Protein AF-A0A954R554-F1 (afdb_monomer)

Nearest PDB structures (foldseek):
  7uac-assembly1_H  TM=2.781E-01  e=1.476E-01  Homo sapiens
  7uai-assembly1_C  TM=2.205E-01  e=1.117E-01  Homo sapiens
  6h2b-assembly1_C  TM=1.257E-01  e=3.156E+00  Macrobrachium rosenbergii nodavirus

Secondary structure (DSSP, 8-state):
--GGGTT-EEEEE----SS-EEEEETTEEEEE--STT-BHHHHHHHHHH-HHHHTT------TT--TT-B-TTS--TTPSEE---S-SSTTT-EEEEEEEESS--EEEEEEEEEE------PPPS--TTSTT----TTSSTT-S-SSB-TTS-S--SSSPEEEEEE--SEEEE-TT--EEE----HHHHHHHHHHHHHHHTTSSEEEEE-SSSSEEEEEE-TTSSPPPTT-EEEE-SSEEEEE-TTSSS-EEEEETTS----STTSHHHHHHHHHHHHHTTB---TTS-TTSGGGT-HHHHHT-S--B-TTSPBPPTTTTTSPPPSS-HHHHHHHHHHS------EEEEEEEEE-TTS--EEEEEEEEE---STT-----EEEEEEEEEPPEEEE-TT-SSS-EEEEEESS-GGGGTT-EEEEEEE---TTPPPEEEEETTEEEEEEE--TTSPPBHHHHHHHHHT-HHHHTTEEEEEEES-TT-B-TTS--SS-SEE-B--EEEEEEESSSSS--SSEEEEEEESEEEEEEEEETT--S--TTSTT--TT----EEEEEEEEEEEPPPGGGS-BPPPPSSTTPPPPBP-SS-SSSS-S----------SSEEEEE-S---GGGTT-EEEEEETTS-EEEEEEESSS---TT-EEEE--TT--HHHHHHHHHHHHHT-GGG--EEEEETTEEEEESEEEEEE-TT--SEEEE--EEEE-TTS-S---SBTTB-BS-SS-TTS--STTT--TT-EEEE----TTTT-TT-TTTSPPEEEEB-SSTT-B-TT-S-EEPPTT-EEEEETT-EEEEES--EEES-SBTTB--TT-EEEEE-BSS-B-TTSPBPB-TTSPBPPB-EEEEETT-TTSS----SS-----TTSS--EEEE-HHHHHTT---GGGGT----EEESEEEES---EEEETTEEEE--SEEEES---EEES-EEES-SSEEEEE-GGGG-EEETTSTTTGGG-------EEES-EEES-EEESSSEEEEEE--TTSPEE-

Mean predicted aligned error: 16.52 Å

Radius of gyration: 38.62 Å; Cα contacts (8 Å, |Δi|>4): 2589; chains: 1; bounding box: 91×90×109 Å

Structure (mmCIF, N/CA/C/O backbone):
data_AF-A0A954R554-F1
#
_entry.id   AF-A0A954R554-F1
#
loop_
_atom_site.group_PDB
_atom_site.id
_atom_site.type_symbol
_atom_site.label_atom_id
_atom_site.label_alt_id
_atom_site.label_comp_id
_atom_site.label_asym_id
_atom_site.label_entity_id
_atom_site.label_seq_id
_atom_site.pdbx_PDB_ins_code
_atom_site.Cartn_x
_atom_site.Cartn_y
_atom_site.Cartn_z
_atom_site.occupancy
_atom_site.B_iso_or_equiv
_atom_site.auth_seq_id
_atom_site.auth_comp_id
_atom_site.auth_asym_id
_atom_site.auth_atom_id
_atom_site.pdbx_PDB_model_num
ATOM 1 N N . VAL A 1 1 ? 22.628 -18.257 -9.117 1.00 51.31 1 VAL A N 1
ATOM 2 C CA . VAL A 1 1 ? 23.560 -18.996 -10.004 1.00 51.31 1 VAL A CA 1
ATOM 3 C C . VAL A 1 1 ? 23.044 -18.710 -11.403 1.00 51.31 1 VAL A C 1
ATOM 5 O O . VAL A 1 1 ? 21.979 -19.228 -11.699 1.00 51.31 1 VAL A O 1
ATOM 8 N N . GLY A 1 2 ? 23.674 -17.787 -12.141 1.00 54.16 2 GLY A N 1
ATOM 9 C CA . GLY A 1 2 ? 23.176 -17.297 -13.441 1.00 54.16 2 GLY A CA 1
ATOM 10 C C . GLY A 1 2 ? 23.360 -18.302 -14.581 1.00 54.16 2 GLY A C 1
ATOM 11 O O . GLY A 1 2 ? 23.888 -19.402 -14.361 1.00 54.16 2 GLY A O 1
ATOM 12 N N . GLU A 1 3 ? 22.949 -17.935 -15.797 1.00 59.91 3 GLU A N 1
ATOM 13 C CA . GLU A 1 3 ? 23.073 -18.762 -17.010 1.00 59.91 3 GLU A CA 1
ATOM 14 C C . GLU A 1 3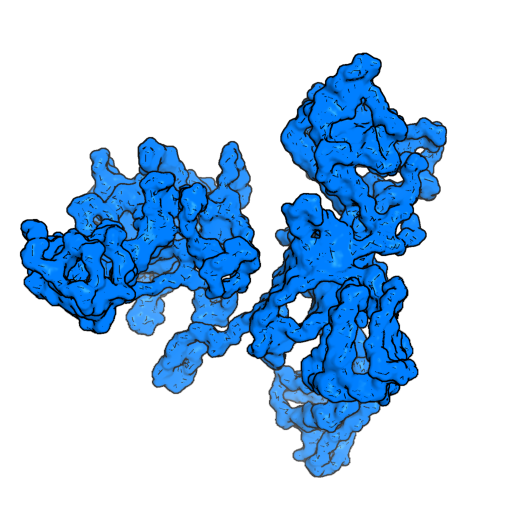 ? 24.510 -19.268 -17.250 1.00 59.91 3 GLU A C 1
ATOM 16 O O . GLU A 1 3 ? 24.715 -20.396 -17.711 1.00 59.91 3 GLU A O 1
ATOM 21 N N . SER A 1 4 ? 25.518 -18.497 -16.826 1.00 50.97 4 SER A N 1
ATOM 22 C CA . SER A 1 4 ? 26.951 -18.815 -16.926 1.00 50.97 4 SER A CA 1
ATOM 23 C C . SER A 1 4 ? 27.419 -20.048 -16.128 1.00 50.97 4 SER A C 1
ATOM 25 O O . SER A 1 4 ? 28.502 -20.585 -16.383 1.00 50.97 4 SER A O 1
ATOM 27 N N . ALA A 1 5 ? 26.614 -20.550 -15.185 1.00 53.22 5 ALA A N 1
ATOM 28 C CA . ALA A 1 5 ? 26.866 -21.815 -14.483 1.00 53.22 5 ALA A CA 1
ATOM 29 C C . ALA A 1 5 ? 26.281 -23.048 -15.199 1.00 53.22 5 ALA A C 1
ATOM 31 O O . ALA A 1 5 ? 26.530 -24.196 -14.789 1.00 53.22 5 ALA A O 1
ATOM 32 N N . GLY A 1 6 ? 25.521 -22.817 -16.274 1.00 58.88 6 GLY A N 1
ATOM 33 C CA . GLY A 1 6 ? 25.130 -23.838 -17.232 1.00 58.88 6 GLY A CA 1
ATOM 34 C C . GLY A 1 6 ? 26.351 -24.550 -17.822 1.00 58.88 6 GLY A C 1
ATOM 35 O O . GLY A 1 6 ? 27.456 -24.019 -17.908 1.00 58.88 6 GLY A O 1
ATOM 36 N N . GLY A 1 7 ? 26.180 -25.818 -18.183 1.00 60.78 7 GLY A N 1
ATOM 37 C CA . GLY A 1 7 ? 27.262 -26.667 -18.679 1.00 60.78 7 GLY A CA 1
ATOM 38 C C . GLY A 1 7 ? 28.066 -27.382 -17.590 1.00 60.78 7 GLY A C 1
ATOM 39 O O . GLY A 1 7 ? 28.973 -28.146 -17.927 1.00 60.78 7 GLY A O 1
ATOM 40 N N . THR A 1 8 ? 27.740 -27.204 -16.302 1.00 77.81 8 THR A N 1
ATOM 41 C CA . THR A 1 8 ? 28.370 -27.982 -15.222 1.00 77.81 8 THR A CA 1
ATOM 42 C C . THR A 1 8 ? 28.043 -29.466 -15.382 1.00 77.81 8 THR A C 1
ATOM 44 O O . THR A 1 8 ? 26.880 -29.863 -15.339 1.00 77.81 8 THR A O 1
ATOM 47 N N . GLN A 1 9 ? 29.063 -30.304 -15.562 1.00 86.00 9 GLN A N 1
ATOM 48 C CA . GLN A 1 9 ? 28.890 -31.741 -15.762 1.00 86.00 9 GLN A CA 1
ATOM 49 C C . GLN A 1 9 ? 29.083 -32.507 -14.458 1.00 86.00 9 GLN A C 1
ATOM 51 O O . GLN A 1 9 ? 30.166 -32.482 -13.881 1.00 86.00 9 GLN A O 1
ATOM 56 N N . VAL A 1 10 ? 28.067 -33.249 -14.022 1.00 88.94 10 VAL A N 1
ATOM 57 C CA . VAL A 1 10 ? 28.167 -34.199 -12.913 1.00 88.94 10 VAL A CA 1
ATOM 58 C C . VAL A 1 10 ? 28.327 -35.605 -13.478 1.00 88.94 10 VAL A C 1
ATOM 60 O O . VAL A 1 10 ? 27.392 -36.208 -14.009 1.00 88.94 10 VAL A O 1
ATOM 63 N N . ILE A 1 11 ? 29.542 -36.129 -13.374 1.00 91.81 11 ILE A N 1
ATOM 64 C CA . ILE A 1 11 ? 29.916 -37.457 -13.845 1.00 91.81 11 ILE A CA 1
ATOM 65 C C . ILE A 1 11 ? 29.847 -38.420 -12.672 1.00 91.81 11 ILE A C 1
ATOM 67 O O . ILE A 1 11 ? 30.638 -38.327 -11.739 1.00 91.81 11 ILE A O 1
ATOM 71 N N . PHE A 1 12 ? 28.945 -39.387 -12.736 1.00 92.06 12 PHE A N 1
ATOM 72 C CA . PHE A 1 12 ? 28.942 -40.512 -11.811 1.00 92.06 12 PHE A CA 1
ATOM 73 C C . PHE A 1 12 ? 29.791 -41.649 -12.362 1.00 92.06 12 PHE A C 1
ATOM 75 O O . PHE A 1 12 ? 29.680 -42.010 -13.538 1.00 92.06 12 PHE A O 1
ATOM 82 N N . GLN A 1 13 ? 30.593 -42.241 -11.486 1.00 91.62 13 GLN A N 1
ATOM 83 C CA . GLN A 1 13 ? 31.321 -43.481 -11.722 1.00 91.62 13 GLN A CA 1
ATOM 84 C C . GLN A 1 13 ? 31.312 -44.345 -10.457 1.00 91.62 13 GLN A C 1
ATOM 86 O O . GLN A 1 13 ? 31.031 -43.865 -9.363 1.00 91.62 13 GLN A O 1
ATOM 91 N N . ASN A 1 14 ? 31.632 -45.629 -10.593 1.00 90.50 14 ASN A N 1
ATOM 92 C CA . ASN A 1 14 ? 31.910 -46.498 -9.452 1.00 90.50 14 ASN A CA 1
ATOM 93 C C . ASN A 1 14 ? 33.194 -47.279 -9.729 1.00 90.50 14 ASN A C 1
ATOM 95 O O . ASN A 1 14 ? 33.199 -48.260 -10.476 1.00 90.50 14 ASN A O 1
ATOM 99 N N . THR A 1 15 ? 34.303 -46.834 -9.143 1.00 90.31 15 THR A N 1
ATOM 100 C CA . THR A 1 15 ? 35.612 -47.478 -9.326 1.00 90.31 15 THR A CA 1
ATOM 101 C C . THR A 1 15 ? 35.815 -48.697 -8.429 1.00 90.31 15 THR A C 1
ATOM 103 O O . THR A 1 15 ? 36.821 -49.389 -8.570 1.00 90.31 15 THR A O 1
ATOM 106 N N . HIS A 1 16 ? 34.867 -48.984 -7.527 1.00 88.81 16 HIS A N 1
ATOM 107 C CA . HIS A 1 16 ? 34.971 -50.028 -6.503 1.00 88.81 16 HIS A CA 1
ATOM 108 C C . HIS A 1 16 ? 36.179 -49.840 -5.561 1.00 88.81 16 HIS A C 1
ATOM 110 O O . HIS A 1 16 ? 36.726 -50.805 -5.025 1.00 88.81 16 HIS A O 1
ATOM 116 N N . SER A 1 17 ? 36.605 -48.593 -5.343 1.00 88.00 17 SER A N 1
ATOM 117 C CA . SER A 1 17 ? 37.720 -48.223 -4.458 1.00 88.00 17 SER A CA 1
ATOM 118 C C . SER A 1 17 ? 37.466 -48.493 -2.966 1.00 88.00 17 SER A C 1
ATOM 120 O O . SER A 1 17 ? 38.395 -48.447 -2.160 1.00 88.00 17 SER A O 1
ATOM 122 N N . GLY A 1 18 ? 36.215 -48.755 -2.581 1.00 86.62 18 GLY A N 1
ATOM 123 C CA . GLY A 1 18 ? 35.746 -48.904 -1.204 1.00 86.62 18 GLY A CA 1
ATOM 124 C C . GLY A 1 18 ? 35.382 -47.582 -0.518 1.00 86.62 18 GLY A C 1
ATOM 125 O O . GLY A 1 18 ? 34.624 -47.604 0.453 1.00 86.62 18 GLY A O 1
ATOM 126 N N . THR A 1 19 ? 35.851 -46.442 -1.039 1.00 91.00 19 THR A N 1
ATOM 127 C CA . THR A 1 19 ? 35.656 -45.113 -0.440 1.00 91.00 19 THR A CA 1
ATOM 128 C C . THR A 1 19 ? 35.037 -44.153 -1.460 1.00 91.00 19 THR A C 1
ATOM 130 O O . THR A 1 19 ? 35.686 -43.855 -2.463 1.00 91.00 19 THR A O 1
ATOM 133 N N . PRO A 1 20 ? 33.818 -43.637 -1.221 1.00 94.12 20 PRO A N 1
ATOM 134 C CA . PRO A 1 20 ? 33.200 -42.650 -2.102 1.00 94.12 20 PRO A CA 1
ATOM 135 C C . PRO A 1 20 ? 33.970 -41.323 -2.089 1.00 94.12 20 PRO A C 1
ATOM 137 O O . PRO A 1 20 ? 34.395 -40.875 -1.022 1.00 94.12 20 PRO A O 1
ATOM 140 N N . THR A 1 21 ? 34.147 -40.680 -3.245 1.00 94.50 21 THR A N 1
ATOM 141 C CA . THR A 1 21 ? 34.844 -39.386 -3.355 1.00 94.50 21 THR A CA 1
ATOM 142 C C . THR A 1 21 ? 34.170 -38.437 -4.347 1.00 94.50 21 THR A C 1
ATOM 144 O O . THR A 1 21 ? 33.462 -38.861 -5.259 1.00 94.50 21 THR A O 1
ATOM 147 N N . VAL A 1 22 ? 34.395 -37.133 -4.161 1.00 95.62 22 VAL A N 1
ATOM 148 C CA . VAL A 1 22 ? 33.983 -36.069 -5.088 1.00 95.62 22 VAL A CA 1
ATOM 149 C C . VAL A 1 22 ? 35.220 -35.267 -5.468 1.00 95.62 22 VAL A C 1
ATOM 151 O O . VAL A 1 22 ? 35.958 -34.811 -4.595 1.00 95.62 22 VAL A O 1
ATOM 154 N N . SER A 1 23 ? 35.440 -35.079 -6.765 1.00 94.06 23 SER A N 1
ATOM 155 C CA . SER A 1 23 ? 36.511 -34.233 -7.297 1.00 94.06 23 SER A CA 1
ATOM 156 C C . SER A 1 23 ? 35.953 -33.220 -8.286 1.00 94.06 23 SER A C 1
ATOM 158 O O . SER A 1 23 ? 35.105 -33.572 -9.104 1.00 94.06 23 SER A O 1
ATOM 160 N N . VAL A 1 24 ? 36.459 -31.990 -8.241 1.00 92.50 24 VAL A N 1
ATOM 161 C CA . VAL A 1 24 ? 36.011 -30.881 -9.093 1.00 92.50 24 VAL A CA 1
ATOM 162 C C . VAL A 1 24 ? 37.183 -30.378 -9.932 1.00 92.50 24 VAL A C 1
ATOM 164 O O . VAL A 1 24 ? 38.249 -30.086 -9.389 1.00 92.50 24 VAL A O 1
ATOM 167 N N . ALA A 1 25 ? 36.992 -30.290 -11.248 1.00 90.75 25 ALA A N 1
ATOM 168 C CA . ALA A 1 25 ? 37.959 -29.752 -12.199 1.00 90.75 25 ALA A CA 1
ATOM 169 C C . ALA A 1 25 ? 37.250 -28.782 -13.157 1.00 90.75 25 ALA A C 1
ATOM 171 O O . ALA A 1 25 ? 36.568 -29.205 -14.091 1.00 90.75 25 ALA A O 1
ATOM 172 N N . GLY A 1 26 ? 37.386 -27.476 -12.906 1.00 83.94 26 GLY A N 1
ATOM 173 C CA . GLY A 1 26 ? 36.570 -26.466 -13.588 1.00 83.94 26 GLY A CA 1
ATOM 174 C C . GLY A 1 26 ? 35.083 -26.714 -13.323 1.00 83.94 26 GLY A C 1
ATOM 175 O O . GLY A 1 26 ? 34.696 -26.906 -12.173 1.00 83.94 26 GLY A O 1
ATOM 176 N N . ASN A 1 27 ? 34.287 -26.805 -14.390 1.00 79.06 27 ASN A N 1
ATOM 177 C CA . ASN A 1 27 ? 32.844 -27.071 -14.326 1.00 79.06 27 ASN A CA 1
ATOM 178 C C . ASN A 1 27 ? 32.504 -28.576 -14.368 1.00 79.06 27 ASN A C 1
ATOM 180 O O . ASN A 1 27 ? 31.361 -28.947 -14.606 1.00 79.06 27 ASN A O 1
ATOM 184 N N . VAL A 1 28 ? 33.475 -29.475 -14.173 1.00 89.25 28 VAL A N 1
ATOM 185 C CA . VAL A 1 28 ? 33.230 -30.926 -14.151 1.00 89.25 28 VAL A CA 1
ATOM 186 C C . VAL A 1 28 ? 33.374 -31.460 -12.730 1.00 89.25 28 VAL A C 1
ATOM 188 O O . VAL A 1 28 ? 34.458 -31.428 -12.143 1.00 89.25 28 VAL A O 1
ATOM 191 N N . VAL A 1 29 ? 32.286 -31.999 -12.186 1.00 91.75 29 VAL A N 1
ATOM 192 C CA . VAL A 1 29 ? 32.228 -32.678 -10.892 1.00 91.75 29 VAL A CA 1
ATOM 193 C C . VAL A 1 29 ? 32.164 -34.177 -11.128 1.00 91.75 29 VAL A C 1
ATOM 195 O O . VAL A 1 29 ? 31.178 -34.702 -11.628 1.00 91.75 29 VAL A O 1
ATOM 198 N N . THR A 1 30 ? 33.219 -34.893 -10.759 1.00 94.56 30 THR A N 1
ATOM 199 C CA . THR A 1 30 ? 33.230 -36.358 -10.803 1.00 94.56 30 THR A CA 1
ATOM 200 C C . THR A 1 30 ? 32.915 -36.908 -9.422 1.00 94.56 30 THR A C 1
ATOM 202 O O . THR A 1 30 ? 33.620 -36.616 -8.456 1.00 94.56 30 THR A O 1
ATOM 205 N N . VAL A 1 31 ? 31.860 -37.711 -9.340 1.00 94.31 31 VAL A N 1
ATOM 206 C CA . VAL A 1 31 ? 31.420 -38.419 -8.143 1.00 94.31 31 VAL A CA 1
ATOM 207 C C . VAL A 1 31 ? 31.732 -39.896 -8.319 1.00 94.31 31 VAL A C 1
ATOM 209 O O . VAL A 1 31 ? 31.106 -40.596 -9.117 1.00 94.31 31 VAL A O 1
ATOM 212 N N . ASP A 1 32 ? 32.713 -40.381 -7.568 1.00 93.44 32 ASP A N 1
ATOM 213 C CA . ASP A 1 32 ? 33.002 -41.803 -7.480 1.00 93.44 32 ASP A CA 1
ATOM 214 C C . ASP A 1 32 ? 32.232 -42.405 -6.310 1.00 93.44 32 ASP A C 1
ATOM 216 O O . ASP A 1 32 ? 32.478 -42.081 -5.149 1.00 93.44 32 ASP A O 1
ATOM 220 N N . MET A 1 33 ? 31.296 -43.300 -6.610 1.00 92.81 33 MET A N 1
ATOM 221 C CA . MET A 1 33 ? 30.468 -43.958 -5.603 1.00 92.81 33 MET A CA 1
ATOM 222 C C . MET A 1 33 ? 31.270 -44.945 -4.746 1.00 92.81 33 MET A C 1
ATOM 224 O O . MET A 1 33 ? 30.841 -45.270 -3.641 1.00 92.81 33 MET A O 1
ATOM 228 N N . GLY A 1 34 ? 32.426 -45.421 -5.226 1.00 92.69 34 GLY A N 1
ATOM 229 C CA . GLY A 1 34 ? 33.392 -46.252 -4.500 1.00 92.69 34 GLY A CA 1
ATOM 230 C C . GLY A 1 34 ? 32.924 -47.653 -4.077 1.00 92.69 34 GLY A C 1
ATOM 231 O O . GLY A 1 34 ? 33.764 -48.532 -3.895 1.00 92.69 34 GLY A O 1
ATOM 232 N N . ARG A 1 35 ? 31.621 -47.896 -3.894 1.00 94.56 35 ARG A N 1
ATOM 233 C CA . ARG A 1 35 ? 31.045 -49.176 -3.459 1.00 94.56 35 ARG A CA 1
ATOM 234 C C . ARG A 1 35 ? 29.584 -49.333 -3.881 1.00 94.56 35 ARG A C 1
ATOM 236 O O . ARG A 1 35 ? 28.798 -48.392 -3.832 1.00 94.56 35 ARG A O 1
ATOM 243 N N . ASP A 1 36 ? 29.201 -50.572 -4.168 1.00 92.44 36 ASP A N 1
ATOM 244 C CA . ASP A 1 36 ? 27.877 -50.936 -4.696 1.00 92.44 36 ASP A CA 1
ATOM 245 C C . ASP A 1 36 ? 26.724 -50.674 -3.726 1.00 92.44 36 ASP A C 1
ATOM 247 O O . ASP A 1 36 ? 25.587 -50.471 -4.142 1.00 92.44 36 ASP A O 1
ATOM 251 N N . ASN A 1 37 ? 27.005 -50.675 -2.423 1.00 93.94 37 ASN A N 1
ATOM 252 C CA . ASN A 1 37 ? 26.006 -50.488 -1.375 1.00 93.94 37 ASN A CA 1
ATOM 253 C C . ASN A 1 37 ? 25.880 -49.033 -0.887 1.00 93.94 37 ASN A C 1
ATOM 255 O O . ASN A 1 37 ? 25.306 -48.820 0.179 1.00 93.94 37 ASN A O 1
ATOM 259 N N . LEU A 1 38 ? 26.422 -48.051 -1.621 1.00 94.75 38 LEU A N 1
ATOM 260 C CA . LEU A 1 38 ? 26.239 -46.631 -1.309 1.00 94.75 38 LEU A CA 1
ATOM 261 C C . LEU A 1 38 ? 24.757 -46.250 -1.418 1.00 94.75 38 LEU A C 1
ATOM 263 O O . LEU A 1 38 ? 24.116 -46.537 -2.431 1.00 94.75 38 LEU A O 1
ATOM 267 N N . THR A 1 39 ? 24.215 -45.604 -0.392 1.00 95.06 39 THR A N 1
ATOM 268 C CA . THR A 1 39 ? 22.821 -45.137 -0.353 1.00 95.06 39 THR A CA 1
ATOM 269 C C . THR A 1 39 ? 22.666 -43.712 -0.886 1.00 95.06 39 THR A C 1
ATOM 271 O O . THR A 1 39 ? 23.620 -42.934 -0.905 1.00 95.06 39 THR A O 1
ATOM 274 N N . ALA A 1 40 ? 21.450 -43.344 -1.295 1.00 91.06 40 ALA A N 1
ATOM 275 C CA . ALA A 1 40 ? 21.121 -41.994 -1.753 1.00 91.06 40 ALA A CA 1
ATOM 276 C C . ALA A 1 40 ? 21.417 -40.925 -0.681 1.00 91.06 40 ALA A C 1
ATOM 278 O O . ALA A 1 40 ? 21.911 -39.847 -1.004 1.00 91.06 40 ALA A O 1
ATOM 279 N N . ALA A 1 41 ? 21.184 -41.240 0.599 1.00 93.81 41 ALA A N 1
ATOM 280 C CA . ALA A 1 41 ? 21.552 -40.374 1.719 1.00 93.81 41 ALA A CA 1
ATOM 281 C C . ALA A 1 41 ? 23.070 -40.144 1.819 1.00 93.81 41 ALA A C 1
ATOM 283 O O . ALA A 1 41 ? 23.507 -39.008 1.977 1.00 93.81 41 ALA A O 1
ATOM 284 N N . GLU A 1 42 ? 23.875 -41.203 1.698 1.00 93.94 42 GLU A N 1
ATOM 285 C CA . GLU A 1 42 ? 25.339 -41.096 1.759 1.00 93.94 42 GLU A CA 1
ATOM 286 C C . GLU A 1 42 ? 25.906 -40.317 0.564 1.00 93.94 42 GLU A C 1
ATOM 288 O O . GLU A 1 42 ? 26.818 -39.513 0.738 1.00 93.94 42 GLU A O 1
ATOM 293 N N . LEU A 1 43 ? 25.339 -40.504 -0.633 1.00 92.25 43 LEU A N 1
ATOM 294 C CA . LEU A 1 43 ? 25.689 -39.728 -1.825 1.00 92.25 43 LEU A CA 1
ATOM 295 C C . LEU A 1 43 ? 25.384 -38.232 -1.644 1.00 92.25 43 LEU A C 1
ATOM 297 O O . LEU A 1 43 ? 26.205 -37.381 -1.982 1.00 92.25 43 LEU A O 1
ATOM 301 N N . LEU A 1 44 ? 24.218 -37.910 -1.078 1.00 93.38 44 LEU A N 1
ATOM 302 C CA . LEU A 1 44 ? 23.816 -36.533 -0.804 1.00 93.38 44 LEU A CA 1
ATOM 303 C C . LEU A 1 44 ? 24.752 -35.852 0.204 1.00 93.38 44 LEU A C 1
ATOM 305 O O . LEU A 1 44 ? 25.156 -34.709 -0.006 1.00 93.38 44 LEU A O 1
ATOM 309 N N . THR A 1 45 ? 25.114 -36.549 1.285 1.00 93.44 45 THR A N 1
ATOM 310 C CA . THR A 1 45 ? 26.097 -36.057 2.260 1.00 93.44 45 THR A CA 1
ATOM 311 C C . THR A 1 45 ? 27.448 -35.805 1.597 1.00 93.44 45 THR A C 1
ATOM 313 O O . THR A 1 45 ? 28.013 -34.732 1.770 1.00 93.44 45 THR A O 1
ATOM 316 N N . LEU A 1 46 ? 27.920 -36.733 0.761 1.00 93.00 46 LEU A N 1
ATOM 317 C CA . LEU A 1 46 ? 29.198 -36.610 0.058 1.00 93.00 46 LEU A CA 1
ATOM 318 C C . LEU A 1 46 ? 29.273 -35.356 -0.834 1.00 93.00 46 LEU A C 1
ATOM 320 O O . LEU A 1 46 ? 30.300 -34.681 -0.875 1.00 93.00 46 LEU A O 1
ATOM 324 N N . LEU A 1 47 ? 28.183 -35.031 -1.535 1.00 90.75 47 LEU A N 1
ATOM 325 C CA . LEU A 1 47 ? 28.087 -33.835 -2.377 1.00 90.75 47 LEU A CA 1
ATOM 326 C C . LEU A 1 47 ? 28.059 -32.540 -1.558 1.00 90.75 47 LEU A C 1
ATOM 328 O O . LEU A 1 47 ? 28.689 -31.560 -1.947 1.00 90.75 47 LEU A O 1
ATOM 332 N N . ARG A 1 48 ? 27.366 -32.541 -0.414 1.00 89.00 48 ARG A N 1
ATOM 333 C CA . ARG A 1 48 ? 27.259 -31.375 0.478 1.00 89.00 48 ARG A CA 1
ATOM 334 C C . ARG A 1 48 ? 28.546 -31.090 1.247 1.00 89.00 48 ARG A C 1
ATOM 336 O O . ARG A 1 48 ? 28.883 -29.928 1.440 1.00 89.00 48 ARG A O 1
ATOM 343 N N . ASP A 1 49 ? 29.268 -32.133 1.647 1.00 92.31 49 ASP A N 1
ATOM 344 C CA . ASP A 1 49 ? 30.530 -32.003 2.384 1.00 92.31 49 ASP A CA 1
ATOM 345 C C . ASP A 1 49 ? 31.681 -31.508 1.486 1.00 92.31 49 ASP A C 1
ATOM 347 O O . ASP A 1 49 ? 32.689 -30.994 1.975 1.00 92.31 49 ASP A O 1
ATOM 351 N N . SER A 1 50 ? 31.537 -31.625 0.162 1.00 91.19 50 SER A N 1
ATOM 352 C CA . SER A 1 50 ? 32.470 -31.048 -0.804 1.00 91.19 50 SER A CA 1
ATOM 353 C C . SER A 1 50 ? 32.176 -29.562 -1.012 1.00 91.19 50 SER A C 1
ATOM 355 O O . SER A 1 50 ? 31.268 -29.188 -1.756 1.00 91.19 50 SER A O 1
ATOM 357 N N . THR A 1 51 ? 32.982 -28.688 -0.407 1.00 86.19 51 THR A N 1
ATOM 358 C CA . THR A 1 51 ? 32.894 -27.228 -0.616 1.00 86.19 51 THR A CA 1
ATOM 359 C C . THR A 1 51 ? 33.084 -26.841 -2.083 1.00 86.19 51 THR A C 1
ATOM 361 O O . THR A 1 51 ? 32.422 -25.941 -2.581 1.00 86.19 51 THR A O 1
ATOM 364 N N . ALA A 1 52 ? 33.938 -27.562 -2.814 1.00 85.94 52 ALA A N 1
ATOM 365 C CA . ALA A 1 52 ? 34.154 -27.317 -4.236 1.00 85.94 52 ALA A CA 1
ATOM 366 C C . ALA A 1 52 ? 32.921 -27.657 -5.093 1.00 85.94 52 ALA A C 1
ATOM 368 O O . ALA A 1 52 ? 32.649 -26.948 -6.054 1.00 85.94 52 ALA A O 1
ATOM 369 N N . ALA A 1 53 ? 32.176 -28.718 -4.759 1.00 83.12 53 ALA A N 1
ATOM 370 C CA . ALA A 1 53 ? 30.964 -29.088 -5.496 1.00 83.12 53 ALA A CA 1
ATOM 371 C C . ALA A 1 53 ? 29.758 -28.235 -5.079 1.00 83.12 53 ALA A C 1
ATOM 373 O O . ALA A 1 53 ? 29.007 -27.784 -5.937 1.00 83.12 53 ALA A O 1
ATOM 374 N N . SER A 1 54 ? 29.614 -27.951 -3.781 1.00 82.38 54 SER A N 1
ATOM 375 C CA . SER A 1 54 ? 28.540 -27.094 -3.255 1.00 82.38 54 SER A CA 1
ATOM 376 C C . SER A 1 54 ? 28.655 -25.625 -3.676 1.00 82.38 54 SER A C 1
ATOM 378 O O . SER A 1 54 ? 27.646 -24.926 -3.692 1.00 82.38 54 SER A O 1
ATOM 380 N N . ASN A 1 55 ? 29.843 -25.171 -4.090 1.00 78.00 55 ASN A N 1
ATOM 381 C CA . ASN A 1 55 ? 30.024 -23.877 -4.757 1.00 78.00 55 ASN A CA 1
ATOM 382 C C . ASN A 1 55 ? 29.490 -23.852 -6.203 1.00 78.00 55 ASN A C 1
ATOM 384 O O . ASN A 1 55 ? 29.292 -22.767 -6.740 1.00 78.00 55 ASN A O 1
ATOM 388 N N . LEU A 1 56 ? 29.296 -25.015 -6.839 1.00 72.88 56 LEU A N 1
ATOM 389 C CA . LEU A 1 56 ? 28.818 -25.125 -8.222 1.00 72.88 56 LEU A CA 1
ATOM 390 C C . LEU A 1 56 ? 27.327 -25.470 -8.300 1.00 72.88 56 LEU A C 1
ATOM 392 O O . LEU A 1 56 ? 26.629 -24.957 -9.167 1.00 72.88 56 LEU A O 1
ATOM 396 N N . PHE A 1 57 ? 26.824 -26.337 -7.415 1.00 75.00 57 PHE A N 1
ATOM 397 C CA . PHE A 1 57 ? 25.413 -26.728 -7.394 1.00 75.00 57 PHE A CA 1
ATOM 398 C C . PHE A 1 57 ? 24.949 -27.206 -6.016 1.00 75.00 57 PHE A C 1
ATOM 400 O O . PHE A 1 57 ? 25.746 -27.591 -5.161 1.00 75.00 57 PHE A O 1
ATOM 407 N N . SER A 1 58 ? 23.630 -27.246 -5.817 1.00 78.19 58 SER A N 1
ATOM 408 C CA . SER A 1 58 ? 23.015 -27.868 -4.642 1.00 78.19 58 SER A CA 1
ATOM 409 C C . SER A 1 58 ? 22.384 -29.217 -4.997 1.00 78.19 58 SER A C 1
ATOM 411 O O . SER A 1 58 ? 21.971 -29.446 -6.131 1.00 78.19 58 SER A O 1
ATOM 413 N N . ALA A 1 59 ? 22.326 -30.127 -4.025 1.00 81.62 59 ALA A N 1
ATOM 414 C CA . ALA A 1 59 ? 21.690 -31.432 -4.177 1.00 81.62 59 ALA A CA 1
ATOM 415 C C . ALA A 1 59 ? 20.665 -31.666 -3.056 1.00 81.62 59 ALA A C 1
ATOM 417 O O . ALA A 1 59 ? 20.870 -31.262 -1.898 1.00 81.62 59 ALA A O 1
ATOM 418 N N . SER A 1 60 ? 19.571 -32.346 -3.391 1.00 85.12 60 SER A N 1
ATOM 419 C CA . SER A 1 60 ? 18.475 -32.728 -2.493 1.00 85.12 60 SER A CA 1
ATOM 420 C C . SER A 1 60 ? 17.838 -34.054 -2.944 1.00 85.12 60 SER A C 1
ATOM 422 O O . SER A 1 60 ? 18.200 -34.614 -3.977 1.00 85.12 60 SER A O 1
ATOM 424 N N . LEU A 1 61 ? 16.926 -34.591 -2.126 1.00 79.81 61 LEU A N 1
ATOM 425 C CA . LEU A 1 61 ? 16.057 -35.712 -2.495 1.00 79.81 61 LEU A CA 1
ATOM 426 C C . LEU A 1 61 ? 14.633 -35.181 -2.680 1.00 79.81 61 LEU A C 1
ATOM 428 O O . LEU A 1 61 ? 14.138 -34.486 -1.793 1.00 79.81 61 LEU A O 1
ATOM 432 N N . GLU A 1 62 ? 13.978 -35.552 -3.780 1.00 69.44 62 GLU A N 1
ATOM 433 C CA . GLU A 1 62 ? 12.595 -35.157 -4.075 1.00 69.44 62 GLU A CA 1
ATOM 434 C C . GLU A 1 62 ? 11.600 -35.660 -3.011 1.00 69.44 62 GLU A C 1
ATOM 436 O O . GLU A 1 62 ? 11.787 -36.768 -2.478 1.00 69.44 62 GLU A O 1
ATOM 441 N N . PRO A 1 63 ? 10.513 -34.916 -2.717 1.00 63.22 63 PRO A N 1
ATOM 442 C CA . PRO A 1 63 ? 9.456 -35.371 -1.819 1.00 63.22 63 PRO A CA 1
ATOM 443 C C . PRO A 1 63 ? 8.918 -36.757 -2.212 1.00 63.22 63 PRO A C 1
ATOM 445 O O . PRO A 1 63 ? 8.547 -37.005 -3.354 1.00 63.22 63 PRO A O 1
ATOM 448 N N . GLY A 1 64 ? 8.880 -37.686 -1.251 1.00 64.94 64 GLY A N 1
ATOM 449 C CA . GLY A 1 64 ? 8.486 -39.085 -1.485 1.00 64.94 64 GLY A CA 1
ATOM 450 C C . GLY A 1 64 ? 9.642 -40.043 -1.810 1.00 64.94 64 GLY A C 1
ATOM 451 O O . GLY A 1 64 ? 9.425 -41.254 -1.872 1.00 64.94 64 GLY A O 1
ATOM 452 N N . SER A 1 65 ? 10.875 -39.544 -1.949 1.00 71.44 65 SER A N 1
ATOM 453 C CA . SER A 1 65 ? 12.068 -40.377 -2.144 1.00 71.44 65 SER A CA 1
ATOM 454 C C . SER A 1 65 ? 12.447 -41.173 -0.889 1.00 71.44 65 SER A C 1
ATOM 456 O O . SER A 1 65 ? 12.411 -4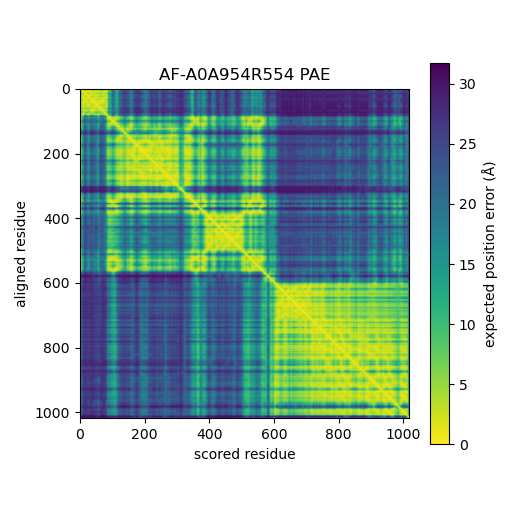0.668 0.234 1.00 71.44 65 SER A O 1
ATOM 458 N N . ILE A 1 66 ? 12.888 -42.421 -1.072 1.00 89.12 66 ILE A N 1
ATOM 459 C CA . ILE A 1 66 ? 13.352 -43.291 0.019 1.00 89.12 66 ILE A CA 1
ATOM 460 C C . ILE A 1 66 ? 14.866 -43.109 0.193 1.00 89.12 66 ILE A C 1
ATOM 462 O O . ILE A 1 66 ? 15.655 -43.593 -0.619 1.00 89.12 66 ILE A O 1
ATOM 466 N N . SER A 1 67 ? 15.289 -42.440 1.267 1.00 87.19 67 SER A N 1
ATOM 467 C CA . SER A 1 67 ? 16.696 -42.068 1.515 1.00 87.19 67 SER A CA 1
ATOM 468 C C . SER A 1 67 ? 17.665 -43.253 1.650 1.00 87.19 67 SER A C 1
ATOM 470 O O . SER A 1 67 ? 18.854 -43.117 1.362 1.00 87.19 67 SER A O 1
ATOM 472 N N . SER A 1 68 ? 17.165 -44.428 2.036 1.00 92.62 68 SER A N 1
ATOM 473 C CA . SER A 1 68 ? 17.936 -45.673 2.153 1.00 92.62 68 SER A CA 1
ATOM 474 C C . SER A 1 68 ? 18.105 -46.439 0.835 1.00 92.62 68 SER A C 1
ATOM 476 O O . SER A 1 68 ? 18.703 -47.516 0.832 1.00 92.62 68 SER A O 1
ATOM 478 N N . THR A 1 69 ? 17.593 -45.915 -0.283 1.00 91.75 69 THR A N 1
ATOM 479 C CA . THR A 1 69 ? 17.753 -46.537 -1.605 1.00 91.75 69 THR A CA 1
ATOM 480 C C . THR A 1 69 ? 19.232 -46.668 -1.951 1.00 91.75 69 THR A C 1
ATOM 482 O O . THR A 1 69 ? 19.975 -45.690 -1.889 1.00 91.75 69 THR A O 1
ATOM 485 N N . VAL A 1 70 ? 19.664 -47.875 -2.319 1.00 91.44 70 VAL A N 1
ATOM 486 C CA . VAL A 1 70 ? 21.038 -48.147 -2.758 1.00 91.44 70 VAL A CA 1
ATOM 487 C C . VAL A 1 70 ? 21.218 -47.648 -4.192 1.00 91.44 70 VAL A C 1
ATOM 489 O O . VAL A 1 70 ? 20.542 -48.125 -5.100 1.00 91.44 70 VAL A O 1
ATOM 492 N N . VAL A 1 71 ? 22.139 -46.704 -4.385 1.00 89.69 71 VAL A N 1
ATOM 493 C CA . VAL A 1 71 ? 22.456 -46.072 -5.677 1.00 89.69 71 VAL A CA 1
ATOM 494 C C . VAL A 1 71 ? 23.809 -46.516 -6.240 1.00 89.69 71 VAL A C 1
ATOM 496 O O . VAL A 1 71 ? 24.004 -46.469 -7.451 1.00 89.69 71 VAL A O 1
ATOM 499 N N . GLY A 1 72 ? 24.711 -47.038 -5.399 1.00 86.81 72 GLY A N 1
ATOM 500 C CA . GLY A 1 72 ? 26.053 -47.478 -5.805 1.00 86.81 72 GLY A CA 1
ATOM 501 C C . GLY A 1 72 ? 26.086 -48.563 -6.893 1.00 86.81 72 GLY A C 1
ATOM 502 O O . GLY A 1 72 ? 27.039 -48.625 -7.665 1.00 86.81 72 GLY A O 1
ATOM 503 N N . ASN A 1 73 ? 25.037 -49.388 -6.991 1.00 84.50 73 ASN A N 1
ATOM 504 C CA . ASN A 1 73 ? 24.902 -50.484 -7.963 1.00 84.50 73 ASN A CA 1
ATOM 505 C C . ASN A 1 73 ? 23.882 -50.188 -9.084 1.00 84.50 73 ASN A C 1
ATOM 507 O O . ASN A 1 73 ? 23.266 -51.099 -9.641 1.00 84.50 73 ASN A O 1
ATOM 511 N N . THR A 1 74 ? 23.603 -48.913 -9.356 1.00 78.81 74 THR A N 1
ATOM 512 C CA . THR A 1 74 ? 22.603 -48.520 -10.361 1.00 78.81 74 THR A CA 1
ATOM 513 C C . THR A 1 74 ? 23.218 -48.306 -11.741 1.00 78.81 74 THR A C 1
ATOM 515 O O . THR A 1 74 ? 24.425 -48.125 -11.897 1.00 78.81 74 THR A O 1
ATOM 518 N N . ASN A 1 75 ? 22.375 -48.358 -12.775 1.00 73.88 75 ASN A N 1
ATOM 519 C CA . ASN A 1 75 ? 22.794 -48.082 -14.143 1.00 73.88 75 ASN A CA 1
ATOM 520 C C . ASN A 1 75 ? 23.067 -46.578 -14.318 1.00 73.88 75 ASN A C 1
ATOM 522 O O . ASN A 1 75 ? 22.146 -45.769 -14.238 1.00 73.88 75 ASN A O 1
ATOM 526 N N . LEU A 1 76 ? 24.316 -46.220 -14.617 1.00 79.31 76 LEU A N 1
ATOM 527 C CA . LEU A 1 76 ? 24.781 -44.840 -14.792 1.00 79.31 76 LEU A CA 1
ATOM 528 C C . LEU A 1 76 ? 24.507 -44.274 -16.197 1.00 79.31 76 LEU A C 1
ATOM 530 O O . LEU A 1 76 ? 25.228 -43.399 -16.664 1.00 79.31 76 LEU A O 1
ATOM 534 N N . ALA A 1 77 ? 23.471 -44.761 -16.883 1.00 71.38 77 ALA A N 1
ATOM 535 C CA . ALA A 1 77 ? 23.143 -44.377 -18.260 1.00 71.38 77 ALA A CA 1
ATOM 536 C C . ALA A 1 77 ? 22.855 -42.874 -18.454 1.00 71.38 77 ALA A C 1
ATOM 538 O O . ALA A 1 77 ? 22.893 -42.396 -19.583 1.00 71.38 77 ALA A O 1
ATOM 539 N N . PHE A 1 78 ? 22.582 -42.145 -17.370 1.00 63.06 78 PHE A N 1
ATOM 540 C CA . PHE A 1 78 ? 22.339 -40.699 -17.366 1.00 63.06 78 PHE A CA 1
ATOM 541 C C . PHE A 1 78 ? 23.579 -39.876 -16.955 1.00 63.06 78 PHE A C 1
ATOM 543 O O . PHE A 1 78 ? 23.469 -38.681 -16.722 1.00 63.06 78 PHE A O 1
ATOM 550 N N . SER A 1 79 ? 24.757 -40.502 -16.851 1.00 79.69 79 SER A N 1
ATOM 551 C CA . SER A 1 79 ? 26.045 -39.836 -16.622 1.00 79.69 79 SER A CA 1
ATOM 552 C C . SER A 1 79 ? 26.765 -39.591 -17.963 1.00 79.69 79 SER A C 1
ATOM 554 O O . SER A 1 79 ? 26.880 -40.536 -18.749 1.00 79.69 79 SER A O 1
ATOM 556 N N . PRO A 1 80 ? 27.293 -38.382 -18.242 1.00 84.75 80 PRO A N 1
ATOM 557 C CA . PRO A 1 80 ? 27.282 -37.201 -17.378 1.00 84.75 80 PRO A CA 1
ATOM 558 C C . PRO A 1 80 ? 25.911 -36.504 -17.349 1.00 84.75 80 PRO A C 1
ATOM 560 O O . PRO A 1 80 ? 25.279 -36.328 -18.390 1.00 84.75 80 PRO A O 1
ATOM 563 N N . LEU A 1 81 ? 25.488 -36.038 -16.169 1.00 80.62 81 LEU A N 1
ATOM 564 C CA . LEU A 1 81 ? 24.426 -35.033 -16.068 1.00 80.62 81 LEU A CA 1
ATOM 565 C C . LEU A 1 81 ? 25.025 -33.682 -16.443 1.00 80.62 81 LEU A C 1
ATOM 567 O O . LEU A 1 81 ? 26.088 -33.343 -15.938 1.00 80.62 81 LEU A O 1
ATOM 571 N N . THR A 1 82 ? 24.362 -32.905 -17.291 1.00 78.38 82 THR A N 1
ATOM 572 C CA . THR A 1 82 ? 24.764 -31.519 -17.567 1.00 78.38 82 THR A CA 1
ATOM 573 C C . THR A 1 82 ? 23.728 -30.604 -16.938 1.00 78.38 82 THR A C 1
ATOM 575 O O . THR A 1 82 ? 22.554 -30.687 -17.289 1.00 78.38 82 THR A O 1
ATOM 578 N N . LEU A 1 83 ? 24.148 -29.779 -15.983 1.00 69.00 83 LEU A N 1
ATOM 579 C CA . LEU A 1 83 ? 23.302 -28.740 -15.413 1.00 69.00 83 LEU A CA 1
ATOM 580 C C . LEU A 1 83 ? 23.088 -27.669 -16.478 1.00 69.00 83 LEU A C 1
ATOM 582 O O . LEU A 1 83 ? 24.045 -27.200 -17.093 1.00 69.00 83 LEU A O 1
ATOM 586 N N . VAL A 1 84 ? 21.834 -27.316 -16.712 1.00 57.91 84 VAL A N 1
ATOM 587 C CA . VAL A 1 84 ? 21.456 -26.172 -17.542 1.00 57.91 84 VAL A CA 1
ATOM 588 C C . VAL A 1 84 ? 21.333 -24.972 -16.598 1.00 57.91 84 VAL A C 1
ATOM 590 O O . VAL A 1 84 ? 20.988 -25.164 -15.429 1.00 57.91 84 VAL A O 1
ATOM 593 N N . GLY A 1 85 ? 21.701 -23.774 -17.061 1.00 63.53 85 GLY A N 1
ATOM 594 C CA . GLY A 1 85 ? 21.500 -22.537 -16.302 1.00 63.53 85 GLY A CA 1
ATOM 595 C C . GLY A 1 85 ? 20.016 -22.282 -16.019 1.00 63.53 85 GLY A C 1
ATOM 596 O O . GLY A 1 85 ? 19.161 -23.103 -16.360 1.00 63.53 85 GLY A O 1
ATOM 597 N N . LEU A 1 86 ? 19.695 -21.150 -15.395 1.00 69.25 86 LEU A N 1
ATOM 598 C CA . LEU A 1 86 ? 18.308 -20.683 -15.371 1.00 69.25 86 LEU A CA 1
ATOM 599 C C . LEU A 1 86 ? 17.862 -20.520 -16.828 1.00 69.25 86 LEU A C 1
ATOM 601 O O . LEU A 1 86 ? 18.577 -19.935 -17.622 1.00 69.25 86 LEU A O 1
ATOM 605 N N . GLY A 1 87 ? 16.781 -21.176 -17.235 1.00 71.12 87 GLY A N 1
ATOM 606 C CA . GLY A 1 87 ? 16.419 -21.180 -18.646 1.00 71.12 87 GLY A CA 1
ATOM 607 C C . GLY A 1 87 ? 15.867 -19.843 -19.119 1.00 71.12 87 GLY A C 1
ATOM 608 O O . GLY A 1 87 ? 15.056 -19.246 -18.417 1.00 71.12 87 GLY A O 1
ATOM 609 N N . SER A 1 88 ? 16.209 -19.455 -20.346 1.00 78.00 88 SER A N 1
ATOM 610 C CA . SER A 1 88 ? 15.689 -18.274 -21.052 1.00 78.00 88 SER A CA 1
ATOM 611 C C . SER A 1 88 ? 14.442 -18.546 -21.909 1.00 78.00 88 SER A C 1
ATOM 613 O O . SER A 1 88 ? 13.979 -17.672 -22.647 1.00 78.00 88 SER A O 1
ATOM 615 N N . SER A 1 89 ? 13.838 -19.737 -21.796 1.00 85.44 89 SER A N 1
ATOM 616 C CA . SER A 1 89 ? 12.544 -20.060 -22.411 1.00 85.44 89 SER A CA 1
ATOM 617 C C . SER A 1 89 ? 11.628 -20.895 -21.524 1.00 85.44 89 SER A C 1
ATOM 619 O O . SER A 1 89 ? 12.028 -21.482 -20.519 1.00 85.44 89 SER A O 1
ATOM 621 N N . PHE A 1 90 ? 10.355 -20.990 -21.918 1.00 84.62 90 PHE A N 1
ATOM 622 C CA . PHE A 1 90 ? 9.336 -21.776 -21.214 1.00 84.62 90 PHE A CA 1
ATOM 623 C C . PHE A 1 90 ? 9.683 -23.269 -21.087 1.00 84.62 90 PHE A C 1
ATOM 625 O O . PHE A 1 90 ? 9.184 -23.923 -20.168 1.00 84.62 90 PHE A O 1
ATOM 632 N N . ASP A 1 91 ? 10.519 -23.799 -21.987 1.00 79.50 91 ASP A N 1
ATOM 633 C CA . ASP A 1 91 ? 10.955 -25.200 -21.982 1.00 79.50 91 ASP A CA 1
ATOM 634 C C . ASP A 1 91 ? 12.162 -25.439 -21.057 1.00 79.50 91 ASP A C 1
ATOM 636 O O . ASP A 1 91 ? 12.357 -26.561 -20.583 1.00 79.50 91 ASP A O 1
ATOM 640 N N . THR A 1 92 ? 12.962 -24.404 -20.783 1.00 78.69 92 THR A N 1
ATOM 641 C CA . THR A 1 92 ? 14.183 -24.477 -19.963 1.00 78.69 92 THR A CA 1
ATOM 642 C C . THR A 1 92 ? 14.026 -23.832 -18.581 1.00 78.69 92 THR A C 1
ATOM 644 O O . THR A 1 92 ? 14.931 -23.943 -17.754 1.00 78.69 92 THR A O 1
ATOM 647 N N . ALA A 1 93 ? 12.882 -23.193 -18.313 1.00 84.06 93 ALA A N 1
ATOM 648 C CA . ALA A 1 93 ? 12.586 -22.478 -17.074 1.00 84.06 93 ALA A CA 1
ATOM 649 C C . ALA A 1 93 ? 12.850 -23.301 -15.802 1.00 84.06 93 ALA A C 1
ATOM 651 O O . ALA A 1 93 ? 12.533 -24.491 -15.715 1.00 84.06 93 ALA A O 1
ATOM 652 N N . SER A 1 94 ? 13.347 -22.625 -14.768 1.00 85.19 94 SER A N 1
ATOM 653 C CA . SER A 1 94 ? 13.595 -23.209 -13.451 1.00 85.19 94 SER A CA 1
ATOM 654 C C . SER A 1 94 ? 12.281 -23.472 -12.714 1.00 85.19 94 SER A C 1
ATOM 656 O O . SER A 1 94 ? 11.536 -22.539 -12.418 1.00 85.19 94 SER A O 1
ATOM 658 N N . ASP A 1 95 ? 11.971 -24.736 -12.425 1.00 84.31 95 ASP A N 1
ATOM 659 C CA . ASP A 1 95 ? 10.711 -25.120 -11.780 1.00 84.31 95 ASP A CA 1
ATOM 660 C C . ASP A 1 95 ? 10.771 -24.961 -10.253 1.00 84.31 95 ASP A C 1
ATOM 662 O O . ASP A 1 95 ? 11.486 -25.681 -9.556 1.00 84.31 95 ASP A O 1
ATOM 666 N N . LEU A 1 96 ? 9.981 -24.025 -9.728 1.00 84.38 96 LEU A N 1
ATOM 667 C CA . LEU A 1 96 ? 9.796 -23.771 -8.298 1.00 84.38 96 LEU A CA 1
ATOM 668 C C . LEU A 1 96 ? 8.727 -24.683 -7.670 1.00 84.38 96 LEU A C 1
ATOM 670 O O . LEU A 1 96 ? 8.549 -24.673 -6.450 1.00 84.38 96 LEU A O 1
ATOM 674 N N . GLY A 1 97 ? 8.002 -25.464 -8.478 1.00 84.38 97 GLY A N 1
ATOM 675 C CA . GLY A 1 97 ? 6.924 -26.339 -8.028 1.00 84.38 97 GLY A CA 1
ATOM 676 C C . GLY A 1 97 ? 5.644 -25.585 -7.650 1.00 84.38 97 GLY A C 1
ATOM 677 O O . GLY A 1 97 ? 5.311 -24.545 -8.220 1.00 84.38 97 GLY A O 1
ATOM 678 N N . VAL A 1 98 ? 4.885 -26.134 -6.696 1.00 85.62 98 VAL A N 1
ATOM 679 C CA . VAL A 1 98 ? 3.622 -25.539 -6.229 1.00 85.62 98 VAL A CA 1
ATOM 680 C C . VAL A 1 98 ? 3.912 -24.507 -5.141 1.00 85.62 98 VAL A C 1
ATOM 682 O O . VAL A 1 98 ? 4.381 -24.858 -4.059 1.00 85.62 98 VAL A O 1
ATOM 685 N N . ILE A 1 99 ? 3.588 -23.239 -5.400 1.00 82.12 99 ILE A N 1
ATOM 686 C CA . ILE A 1 99 ? 3.782 -22.146 -4.429 1.00 82.12 99 ILE A CA 1
ATOM 687 C C . ILE A 1 99 ? 2.474 -21.686 -3.778 1.00 82.12 99 ILE A C 1
ATOM 689 O O . ILE A 1 99 ? 2.497 -20.910 -2.825 1.00 82.12 99 ILE A O 1
ATOM 693 N N . GLY A 1 100 ? 1.328 -22.166 -4.255 1.00 83.31 100 GLY A N 1
ATOM 694 C CA . GLY A 1 100 ? 0.022 -21.837 -3.698 1.00 83.31 100 GLY A CA 1
ATOM 695 C C . GLY A 1 100 ? -0.927 -23.015 -3.785 1.00 83.31 100 GLY A C 1
ATOM 696 O O . GLY A 1 100 ? -1.118 -23.564 -4.864 1.00 83.31 100 GLY A O 1
ATOM 697 N N . SER A 1 101 ? -1.538 -23.409 -2.669 1.00 81.19 101 SER A N 1
ATOM 698 C CA . SER A 1 101 ? -2.591 -24.428 -2.667 1.00 81.19 101 SER A CA 1
ATOM 699 C C . SER A 1 101 ? -3.569 -24.262 -1.508 1.00 81.19 101 SER A C 1
ATOM 701 O O . SER A 1 101 ? -3.405 -23.399 -0.644 1.00 81.19 101 SER A O 1
ATOM 703 N N . ALA A 1 102 ? -4.590 -25.120 -1.447 1.00 72.06 102 ALA A N 1
ATOM 704 C CA . ALA A 1 102 ? -5.497 -25.167 -0.300 1.00 72.06 102 ALA A CA 1
ATOM 705 C C . ALA A 1 102 ? -4.777 -25.481 1.030 1.00 72.06 102 ALA A C 1
ATOM 707 O O . ALA A 1 102 ? -5.217 -25.019 2.081 1.00 72.06 102 ALA A O 1
ATOM 708 N N . THR A 1 103 ? -3.679 -26.245 0.992 1.00 73.75 103 THR A N 1
ATOM 709 C CA . THR A 1 103 ? -2.868 -26.606 2.172 1.00 73.75 103 THR A CA 1
ATOM 710 C C . THR A 1 103 ? -1.657 -25.700 2.382 1.00 73.75 103 THR A C 1
ATOM 712 O O . THR A 1 103 ? -1.121 -25.651 3.485 1.00 73.75 103 THR A O 1
ATOM 715 N N . GLN A 1 104 ? -1.228 -24.991 1.339 1.00 70.69 104 GLN A N 1
ATOM 716 C CA . GLN A 1 104 ? -0.114 -24.047 1.354 1.00 70.69 104 GLN A CA 1
ATOM 717 C C . GLN A 1 104 ? -0.651 -22.668 0.978 1.00 70.69 104 GLN A C 1
ATOM 719 O O . GLN A 1 104 ? -0.562 -22.221 -0.164 1.00 70.69 104 GLN A O 1
ATOM 724 N N . THR A 1 105 ? -1.288 -22.025 1.955 1.00 72.31 105 THR A N 1
ATOM 725 C CA . THR A 1 105 ? -1.975 -20.743 1.768 1.00 72.31 105 THR A CA 1
ATOM 726 C C . THR A 1 105 ? -1.021 -19.557 1.701 1.00 72.31 105 THR A C 1
ATOM 728 O O . THR A 1 105 ? -1.436 -18.490 1.265 1.00 72.31 105 THR A O 1
ATOM 731 N N . THR A 1 106 ? 0.229 -19.723 2.132 1.00 75.12 106 THR A N 1
ATOM 732 C CA . THR A 1 106 ? 1.276 -18.702 2.062 1.00 75.12 106 THR A CA 1
ATOM 733 C C . THR A 1 106 ? 2.616 -19.323 1.679 1.00 75.12 106 THR A C 1
ATOM 735 O O . THR A 1 106 ? 2.985 -20.386 2.182 1.00 75.12 106 THR A O 1
ATOM 738 N N . THR A 1 107 ? 3.358 -18.634 0.815 1.00 74.69 107 THR A N 1
ATOM 739 C CA . THR A 1 107 ? 4.728 -18.977 0.414 1.00 74.69 107 THR A CA 1
ATOM 740 C C . THR A 1 107 ? 5.545 -17.700 0.291 1.00 74.69 107 THR A C 1
ATOM 742 O O . THR A 1 107 ? 5.038 -16.695 -0.193 1.00 74.69 107 THR A O 1
ATOM 745 N N . SER A 1 108 ? 6.807 -17.736 0.718 1.00 79.44 108 SER A N 1
ATOM 746 C CA . SER A 1 108 ? 7.777 -16.659 0.505 1.00 79.44 108 SER A CA 1
ATOM 747 C C . SER A 1 108 ? 9.119 -17.285 0.144 1.00 79.44 108 SER A C 1
ATOM 749 O O . SER A 1 108 ? 9.683 -18.035 0.940 1.00 79.44 108 SER A O 1
ATOM 751 N N . LEU A 1 109 ? 9.624 -16.974 -1.043 1.00 75.88 109 LEU A N 1
ATOM 752 C CA . LEU A 1 109 ? 10.908 -17.429 -1.569 1.00 75.88 109 LEU A CA 1
ATOM 753 C C . LEU A 1 109 ? 11.799 -16.215 -1.823 1.00 75.88 109 LEU A C 1
ATOM 755 O O . LEU A 1 109 ? 11.306 -15.152 -2.192 1.00 75.88 109 LEU A O 1
ATOM 759 N N . VAL A 1 110 ? 13.104 -16.384 -1.633 1.00 75.81 110 VAL A N 1
ATOM 760 C CA . VAL A 1 110 ? 14.126 -15.431 -2.078 1.00 75.81 110 VAL A CA 1
ATOM 761 C C . VAL A 1 110 ? 15.106 -16.212 -2.942 1.00 75.81 110 VAL A C 1
ATOM 763 O O . VAL A 1 110 ? 15.639 -17.232 -2.502 1.00 75.81 110 VAL A O 1
ATOM 766 N N . LEU A 1 111 ? 15.283 -15.766 -4.179 1.00 79.50 111 LEU A N 1
ATOM 767 C CA . LEU A 1 111 ? 16.048 -16.411 -5.236 1.00 79.50 111 LEU A CA 1
ATOM 768 C C . LEU A 1 111 ? 17.136 -15.440 -5.689 1.00 79.50 111 LEU A C 1
ATOM 770 O O . LEU A 1 111 ? 16.829 -14.318 -6.069 1.00 79.50 111 LEU A O 1
ATOM 774 N N . SER A 1 112 ? 18.397 -15.859 -5.649 1.00 80.38 112 SER A N 1
ATOM 775 C CA . SER A 1 112 ? 19.524 -15.001 -6.030 1.00 80.38 112 SER A CA 1
ATOM 776 C C . SER A 1 112 ? 20.115 -15.435 -7.370 1.00 80.38 112 SER A C 1
ATOM 778 O O . SER A 1 112 ? 20.525 -16.595 -7.539 1.00 80.38 112 SER A O 1
ATOM 780 N N . SER A 1 113 ? 20.222 -14.495 -8.303 1.00 82.88 113 SER A N 1
ATOM 781 C CA . SER A 1 113 ? 20.826 -14.706 -9.620 1.00 82.88 113 SER A CA 1
ATOM 782 C C . SER A 1 113 ? 21.468 -13.420 -10.158 1.00 82.88 113 SER A C 1
ATOM 784 O O . SER A 1 113 ? 21.704 -12.477 -9.401 1.00 82.88 113 SER A O 1
ATOM 786 N N . ALA A 1 114 ? 21.825 -13.412 -11.437 1.00 84.50 114 ALA A N 1
ATOM 787 C CA . ALA A 1 114 ? 22.350 -12.276 -12.164 1.00 84.50 114 ALA A CA 1
ATOM 788 C C . ALA A 1 114 ? 21.841 -12.308 -13.605 1.00 84.50 114 ALA A C 1
ATOM 790 O O . ALA A 1 114 ? 21.684 -13.388 -14.157 1.00 84.50 114 ALA A O 1
ATOM 791 N N . ILE A 1 115 ? 21.626 -11.121 -14.171 1.00 87.19 115 ILE A N 1
ATOM 792 C CA . ILE A 1 115 ? 21.523 -10.914 -15.615 1.00 87.19 115 ILE A CA 1
ATOM 793 C C . ILE A 1 115 ? 22.955 -10.707 -16.107 1.00 87.19 115 ILE A C 1
ATOM 795 O O . ILE A 1 115 ? 23.573 -9.673 -15.817 1.00 87.19 115 ILE A O 1
ATOM 799 N N . ASP A 1 116 ? 23.494 -11.731 -16.756 1.00 84.44 116 ASP A N 1
ATOM 800 C CA . ASP A 1 116 ? 24.872 -11.843 -17.211 1.00 84.44 116 ASP A CA 1
ATOM 801 C C . ASP A 1 116 ? 25.043 -11.240 -18.625 1.00 84.44 116 ASP A C 1
ATOM 803 O O . ASP A 1 116 ? 24.152 -11.345 -19.472 1.00 84.44 116 ASP A O 1
ATOM 807 N N . PRO A 1 117 ? 26.199 -10.619 -18.928 1.00 85.44 117 PRO A N 1
ATOM 808 C CA . PRO A 1 117 ? 26.515 -10.192 -20.287 1.00 85.44 117 PRO A CA 1
ATOM 809 C C . PRO A 1 117 ? 26.641 -11.406 -21.220 1.00 85.44 117 PRO A C 1
ATOM 811 O O . PRO A 1 117 ? 27.372 -12.355 -20.925 1.00 85.44 117 PRO A O 1
ATOM 814 N N . GLN A 1 118 ? 25.964 -11.349 -22.366 1.00 80.88 118 GLN A N 1
ATOM 815 C CA . GLN A 1 118 ? 25.981 -12.390 -23.396 1.00 80.88 118 GLN A CA 1
ATOM 816 C C . GLN A 1 118 ? 26.684 -11.876 -24.656 1.00 80.88 118 GLN A C 1
ATOM 818 O O . GLN A 1 118 ? 26.635 -10.689 -24.971 1.00 80.88 118 GLN A O 1
ATOM 823 N N . THR A 1 119 ? 27.329 -12.771 -25.406 1.00 82.44 119 THR A N 1
ATOM 824 C CA . THR A 1 119 ? 28.038 -12.380 -26.631 1.00 82.44 119 THR A CA 1
ATOM 825 C C . THR A 1 119 ? 27.064 -12.049 -27.765 1.00 82.44 119 THR A C 1
ATOM 827 O O . THR A 1 119 ? 26.289 -12.906 -28.198 1.00 82.44 119 THR A O 1
ATOM 830 N N . PHE A 1 120 ? 27.176 -10.842 -28.330 1.00 81.12 120 PHE A N 1
ATOM 831 C CA . PHE A 1 120 ? 26.387 -10.390 -29.480 1.00 81.12 120 PHE A CA 1
ATOM 832 C C . PHE A 1 120 ? 27.280 -10.112 -30.702 1.00 81.12 120 PHE A C 1
ATOM 834 O O . PHE A 1 120 ? 28.212 -9.311 -30.658 1.00 81.12 120 PHE A O 1
ATOM 841 N N . VAL A 1 121 ? 27.010 -10.799 -31.819 1.00 79.44 121 VAL A N 1
ATOM 842 C CA . VAL A 1 121 ? 27.927 -10.873 -32.982 1.00 79.44 121 VAL A CA 1
ATOM 843 C C . VAL A 1 121 ? 27.548 -9.907 -34.118 1.00 79.44 121 VAL A C 1
ATOM 845 O O . VAL A 1 121 ? 28.271 -9.807 -35.105 1.00 79.44 121 VAL A O 1
ATOM 848 N N . LEU A 1 122 ? 26.407 -9.220 -34.023 1.00 82.12 122 LEU A N 1
ATOM 849 C CA . LEU A 1 122 ? 25.944 -8.303 -35.067 1.00 82.12 122 LEU A CA 1
ATOM 850 C C . LEU A 1 122 ? 26.288 -6.852 -34.721 1.00 82.12 122 LEU A C 1
ATOM 852 O O . LEU A 1 122 ? 26.045 -6.400 -33.600 1.00 82.12 122 LEU A O 1
ATOM 856 N N . ASP A 1 123 ? 26.776 -6.122 -35.720 1.00 85.94 123 ASP A N 1
ATOM 857 C CA . ASP A 1 123 ? 26.897 -4.667 -35.662 1.00 85.94 123 ASP A CA 1
ATOM 858 C C . ASP A 1 123 ? 25.533 -4.044 -35.989 1.00 85.94 123 ASP A C 1
ATOM 860 O O . ASP A 1 123 ? 24.833 -4.487 -36.908 1.00 85.94 123 ASP A O 1
ATOM 864 N N . LEU A 1 124 ? 25.132 -3.031 -35.220 1.00 88.50 124 LEU A N 1
ATOM 865 C CA . LEU A 1 124 ? 23.904 -2.280 -35.486 1.00 88.50 124 LEU A CA 1
ATOM 866 C C . LEU A 1 124 ? 24.134 -1.236 -36.593 1.00 88.50 124 LEU A C 1
ATOM 868 O O . LEU A 1 124 ? 25.265 -0.814 -36.810 1.00 88.50 124 LEU A O 1
ATOM 872 N N . PRO A 1 125 ? 23.088 -0.800 -37.316 1.00 89.62 125 PRO A N 1
ATOM 873 C CA . PRO A 1 125 ? 23.206 0.349 -38.212 1.00 89.62 125 PRO A CA 1
ATOM 874 C C . PRO A 1 125 ? 23.506 1.631 -37.419 1.00 89.62 125 PRO A C 1
ATOM 876 O O . PRO A 1 125 ? 23.074 1.768 -36.276 1.00 89.62 125 PRO A O 1
ATOM 879 N N . GLY A 1 126 ? 24.190 2.585 -38.046 1.00 88.56 126 GLY A N 1
ATOM 880 C CA . GLY A 1 126 ? 24.619 3.850 -37.446 1.00 88.56 126 GLY A CA 1
ATOM 881 C C . GLY A 1 126 ? 26.097 4.185 -37.675 1.00 88.56 126 GLY A C 1
ATOM 882 O O . GLY A 1 126 ? 26.572 5.179 -37.127 1.00 88.56 126 GLY A O 1
ATOM 883 N N . ALA A 1 127 ? 26.829 3.405 -38.471 1.00 87.88 127 ALA A N 1
ATOM 884 C CA . ALA A 1 127 ? 28.232 3.670 -38.775 1.00 87.88 127 ALA A CA 1
ATOM 885 C C . ALA A 1 127 ? 28.374 4.832 -39.770 1.00 87.88 127 ALA A C 1
ATOM 887 O O . ALA A 1 127 ? 27.552 4.983 -40.671 1.00 87.88 127 ALA A O 1
ATOM 888 N N . SER A 1 128 ? 29.441 5.634 -39.681 1.00 80.06 128 SER A N 1
ATOM 889 C CA . SER A 1 128 ? 29.656 6.760 -40.609 1.00 80.06 128 SER A CA 1
ATOM 890 C C . SER A 1 128 ? 29.760 6.340 -42.086 1.00 80.06 128 SER A C 1
ATOM 892 O O . SER A 1 128 ? 29.510 7.157 -42.973 1.00 80.06 128 SER A O 1
ATOM 894 N N . ASP A 1 129 ? 30.077 5.076 -42.381 1.00 79.62 129 ASP A N 1
ATOM 895 C CA . ASP A 1 129 ? 30.158 4.516 -43.734 1.00 79.62 129 ASP A CA 1
ATOM 896 C C . ASP A 1 129 ? 28.867 3.833 -44.226 1.00 79.62 129 ASP A C 1
ATOM 898 O O . ASP A 1 129 ? 28.855 3.278 -45.333 1.00 79.62 129 ASP A O 1
ATOM 902 N N . ASP A 1 130 ? 27.768 3.932 -43.470 1.00 84.81 130 ASP A N 1
ATOM 903 C CA . ASP A 1 130 ? 26.469 3.428 -43.902 1.00 84.81 130 ASP A CA 1
ATOM 904 C C . ASP A 1 130 ? 25.974 4.112 -45.200 1.00 84.81 130 ASP A C 1
ATOM 906 O O . ASP A 1 130 ? 26.234 5.296 -45.469 1.00 84.81 130 ASP A O 1
ATOM 910 N N . PRO A 1 131 ? 25.236 3.385 -46.067 1.00 76.81 131 PRO A N 1
ATOM 911 C CA . PRO A 1 131 ? 24.720 3.946 -47.309 1.00 76.81 131 PRO A CA 1
ATOM 912 C C . PRO A 1 131 ? 23.805 5.154 -47.062 1.00 76.81 131 PRO A C 1
ATOM 914 O O . PRO A 1 131 ? 22.942 5.117 -46.195 1.00 76.81 131 PRO A O 1
ATOM 917 N N . ALA A 1 132 ? 23.909 6.164 -47.934 1.00 71.94 132 ALA A N 1
ATOM 918 C CA . ALA A 1 132 ? 23.147 7.424 -47.912 1.00 71.94 132 ALA A CA 1
ATOM 919 C C . ALA A 1 132 ? 23.671 8.540 -46.986 1.00 71.94 132 ALA A C 1
ATOM 921 O O . ALA A 1 132 ? 23.075 9.619 -46.973 1.00 71.94 132 ALA A O 1
ATOM 922 N N . HIS A 1 133 ? 24.827 8.364 -46.340 1.00 75.38 133 HIS A N 1
ATOM 923 C CA . HIS A 1 133 ? 25.546 9.473 -45.707 1.00 75.38 133 HIS A CA 1
ATOM 924 C C . HIS A 1 133 ? 26.167 10.435 -46.728 1.00 75.38 133 HIS A C 1
ATOM 926 O O . HIS A 1 133 ? 26.600 10.056 -47.826 1.00 75.38 133 HIS A O 1
ATOM 932 N N . ARG A 1 134 ? 26.195 11.726 -46.381 1.00 69.06 134 ARG A N 1
ATOM 933 C CA . ARG A 1 134 ? 26.752 12.769 -47.242 1.00 69.06 134 ARG A CA 1
ATOM 934 C C . ARG A 1 134 ? 28.276 12.733 -47.178 1.00 69.06 134 ARG A C 1
ATOM 936 O O . ARG A 1 134 ? 28.860 12.950 -46.132 1.00 69.06 134 ARG A O 1
ATOM 943 N N . GLN A 1 135 ? 28.940 12.544 -48.314 1.00 68.00 135 GLN A N 1
ATOM 944 C CA . GLN A 1 135 ? 30.404 12.605 -48.378 1.00 68.00 135 GLN A CA 1
ATOM 945 C C . GLN A 1 135 ? 30.870 14.053 -48.597 1.00 68.00 135 GLN A C 1
ATOM 947 O O . GLN A 1 135 ? 30.976 14.509 -49.740 1.00 68.00 135 GLN A O 1
ATOM 952 N N . LEU A 1 136 ? 31.119 14.803 -47.517 1.00 66.81 136 LEU A N 1
ATOM 953 C CA . LEU A 1 136 ? 31.722 16.142 -47.587 1.00 66.81 136 LEU A CA 1
ATOM 954 C C . LEU A 1 136 ? 33.234 16.085 -47.337 1.00 66.81 136 LEU A C 1
ATOM 956 O O . LEU A 1 136 ? 33.745 15.194 -46.671 1.00 66.81 136 LEU A O 1
ATOM 960 N N . ALA A 1 137 ? 33.969 17.080 -47.844 1.00 59.06 137 ALA A N 1
ATOM 961 C CA . ALA A 1 137 ? 35.409 17.210 -47.587 1.00 59.06 137 ALA A CA 1
ATOM 962 C C . ALA A 1 137 ? 35.741 17.529 -46.112 1.00 59.06 137 ALA A C 1
ATOM 964 O O . ALA A 1 137 ? 36.903 17.457 -45.723 1.00 59.06 137 ALA A O 1
ATOM 965 N N . GLN A 1 138 ? 34.739 17.911 -45.315 1.00 57.19 138 GLN A N 1
ATOM 966 C CA . GLN A 1 138 ? 34.846 18.099 -43.865 1.00 57.19 138 GLN A CA 1
ATOM 967 C C . GLN A 1 138 ? 34.768 16.764 -43.101 1.00 57.19 138 GLN A C 1
ATOM 969 O O . GLN A 1 138 ? 35.390 16.655 -42.051 1.00 57.19 138 GLN A O 1
ATOM 974 N N . ASN A 1 139 ? 34.172 15.730 -43.706 1.00 62.78 139 ASN A N 1
ATOM 975 C CA . ASN A 1 139 ? 34.061 14.361 -43.183 1.00 62.78 139 ASN A CA 1
ATOM 976 C C . ASN A 1 139 ? 35.328 13.527 -43.495 1.00 62.78 139 ASN A C 1
ATOM 978 O O . ASN A 1 139 ? 35.280 12.310 -43.668 1.00 62.78 139 ASN A O 1
ATOM 982 N N . LEU A 1 140 ? 36.478 14.185 -43.692 1.00 61.62 140 LEU A N 1
ATOM 983 C CA . LEU A 1 140 ? 37.762 13.519 -43.924 1.00 61.62 140 LEU A CA 1
ATOM 984 C C . LEU A 1 140 ? 38.422 13.163 -42.587 1.00 61.62 140 LEU A C 1
ATOM 986 O O . LEU A 1 140 ? 38.260 13.872 -41.598 1.00 61.62 140 LEU A O 1
ATOM 990 N N . ILE A 1 141 ? 39.243 12.108 -42.592 1.00 54.59 141 ILE A N 1
ATOM 991 C CA . ILE A 1 141 ? 40.028 11.640 -41.437 1.00 54.59 141 ILE A CA 1
ATOM 992 C C . ILE A 1 141 ? 40.741 12.827 -40.755 1.00 54.59 141 ILE A C 1
ATOM 994 O O . ILE A 1 141 ? 41.639 13.437 -41.343 1.00 54.59 141 ILE A O 1
ATOM 998 N N . GLY A 1 142 ? 40.339 13.138 -39.517 1.00 58.09 142 GLY A N 1
ATOM 999 C CA . GLY A 1 142 ? 40.850 14.256 -38.711 1.00 58.09 142 GLY A CA 1
ATOM 1000 C C . GLY A 1 142 ? 39.915 15.472 -38.577 1.00 58.09 142 GLY A C 1
ATOM 1001 O O . GLY A 1 142 ? 40.273 16.409 -37.860 1.00 58.09 142 GLY A O 1
ATOM 1002 N N . GLY A 1 143 ? 38.750 15.475 -39.237 1.00 69.81 143 GLY A N 1
ATOM 1003 C CA . GLY A 1 143 ? 37.635 16.396 -38.970 1.00 69.81 143 GLY A CA 1
ATOM 1004 C C . GLY A 1 143 ? 36.898 16.078 -37.658 1.00 69.81 143 GLY A C 1
ATOM 1005 O O . GLY A 1 143 ? 37.222 15.101 -36.987 1.00 69.81 143 GLY A O 1
ATOM 1006 N N . PHE A 1 144 ? 35.969 16.947 -37.253 1.00 82.56 144 PHE A N 1
ATOM 1007 C CA . PHE A 1 144 ? 34.987 16.682 -36.184 1.00 82.56 144 PHE A CA 1
ATOM 1008 C C . PHE A 1 144 ? 33.578 16.981 -36.720 1.00 82.56 144 PHE A C 1
ATOM 1010 O O . PHE A 1 144 ? 32.816 17.710 -36.101 1.00 82.56 144 PHE A O 1
ATOM 1017 N N . GLU A 1 145 ? 33.323 16.550 -37.954 1.00 82.75 145 GLU A N 1
ATOM 1018 C CA . GLU A 1 145 ? 32.110 16.838 -38.724 1.00 82.75 145 GLU A CA 1
ATOM 1019 C C . GLU A 1 145 ? 31.700 15.546 -39.438 1.00 82.75 145 GLU A C 1
ATOM 1021 O O . GLU A 1 145 ? 32.014 15.324 -40.610 1.00 82.75 145 GLU A O 1
ATOM 1026 N N . ASP A 1 146 ? 31.093 14.654 -38.667 1.00 83.62 146 ASP A N 1
ATOM 1027 C CA . ASP A 1 146 ? 30.554 13.359 -39.072 1.00 83.62 146 ASP A CA 1
ATOM 1028 C C . ASP A 1 146 ? 29.475 12.955 -38.045 1.00 83.62 146 ASP A C 1
ATOM 1030 O O . ASP A 1 146 ? 29.139 13.733 -37.148 1.00 83.62 146 ASP A O 1
ATOM 1034 N N . HIS A 1 147 ? 28.920 11.750 -38.149 1.00 87.19 147 HIS A N 1
ATOM 1035 C CA . HIS A 1 147 ? 27.955 11.240 -37.165 1.00 87.19 147 HIS A CA 1
ATOM 1036 C C . HIS A 1 147 ? 28.637 10.557 -35.975 1.00 87.19 147 HIS A C 1
ATOM 1038 O O . HIS A 1 147 ? 28.246 10.764 -34.825 1.00 87.19 147 HIS A O 1
ATOM 1044 N N . VAL A 1 148 ? 29.684 9.772 -36.246 1.00 90.06 148 VAL A N 1
ATOM 1045 C CA . VAL A 1 148 ? 30.428 8.982 -35.255 1.00 90.06 148 VAL A CA 1
ATOM 1046 C C . VAL A 1 148 ? 31.921 9.290 -35.336 1.00 90.06 148 VAL A C 1
ATOM 1048 O O . VAL A 1 148 ? 32.502 9.353 -36.419 1.00 90.06 148 VAL A O 1
ATOM 1051 N N . ASN A 1 149 ? 32.553 9.447 -34.175 1.00 89.19 149 ASN A N 1
ATOM 1052 C CA . ASN A 1 149 ? 33.981 9.690 -34.050 1.00 89.19 149 ASN A CA 1
ATOM 1053 C C . ASN A 1 149 ? 34.744 8.394 -34.357 1.00 89.19 149 ASN A C 1
ATOM 1055 O O . ASN A 1 149 ? 34.524 7.404 -33.666 1.00 89.19 149 ASN A O 1
ATOM 1059 N N . PRO A 1 150 ? 35.686 8.380 -35.316 1.00 85.81 150 PRO A N 1
ATOM 1060 C CA . PRO A 1 150 ? 36.425 7.174 -35.698 1.00 85.81 150 PRO A CA 1
ATOM 1061 C C . PRO A 1 150 ? 37.339 6.609 -34.597 1.00 85.81 150 PRO A C 1
ATOM 1063 O O . PRO A 1 150 ? 37.819 5.483 -34.729 1.00 85.81 150 PRO A O 1
ATOM 1066 N N . ASP A 1 151 ? 37.604 7.370 -33.529 1.00 87.00 151 ASP A N 1
ATOM 1067 C CA . ASP A 1 151 ? 38.283 6.867 -32.327 1.00 87.00 151 ASP A CA 1
ATOM 1068 C C . ASP A 1 151 ? 37.386 5.904 -31.516 1.00 87.00 151 ASP A C 1
ATOM 1070 O O . ASP A 1 151 ? 37.888 5.158 -30.672 1.00 87.00 151 ASP A O 1
ATOM 1074 N N . PHE A 1 152 ? 36.075 5.908 -31.783 1.00 88.12 152 PHE A N 1
ATOM 1075 C CA . PHE A 1 152 ? 35.069 4.993 -31.255 1.00 88.12 152 PHE A CA 1
ATOM 1076 C C . PHE A 1 152 ? 34.661 4.033 -32.387 1.00 88.12 152 PHE A C 1
ATOM 1078 O O . PHE A 1 152 ? 34.281 4.448 -33.480 1.00 88.12 152 PHE A O 1
ATOM 1085 N N . GLY A 1 153 ? 34.826 2.730 -32.162 1.00 85.56 153 GLY A N 1
ATOM 1086 C CA . GLY A 1 153 ? 34.434 1.696 -33.125 1.00 85.56 153 GLY A CA 1
ATOM 1087 C C . GLY A 1 153 ? 33.011 1.198 -32.884 1.00 85.56 153 GLY A C 1
ATOM 1088 O O . GLY A 1 153 ? 32.383 1.591 -31.905 1.00 85.56 153 GLY A O 1
ATOM 1089 N N . ALA A 1 154 ? 32.543 0.286 -33.746 1.00 89.75 154 ALA A N 1
ATOM 1090 C CA . ALA A 1 154 ? 31.385 -0.549 -33.431 1.00 89.75 154 ALA A CA 1
ATOM 1091 C C . ALA A 1 154 ? 31.556 -1.168 -32.040 1.00 89.75 154 ALA A C 1
ATOM 1093 O O . ALA A 1 154 ? 32.674 -1.558 -31.670 1.00 89.75 154 ALA A O 1
ATOM 1094 N N . ASP A 1 155 ? 30.464 -1.258 -31.289 1.00 90.69 155 ASP A N 1
ATOM 1095 C CA . ASP A 1 155 ? 30.509 -1.840 -29.957 1.00 90.69 155 ASP A CA 1
ATOM 1096 C C . ASP A 1 155 ? 31.032 -3.284 -29.999 1.00 90.69 155 ASP A C 1
ATOM 1098 O O . ASP A 1 155 ? 30.517 -4.147 -30.711 1.00 90.69 155 ASP A O 1
ATOM 1102 N N . ALA A 1 156 ? 32.075 -3.535 -29.214 1.00 87.31 156 ALA A N 1
ATOM 1103 C CA . ALA A 1 156 ? 32.719 -4.834 -29.068 1.00 87.31 156 ALA A CA 1
ATOM 1104 C C . ALA A 1 156 ? 32.664 -5.346 -27.619 1.00 87.31 156 ALA A C 1
ATOM 1106 O O . ALA A 1 156 ? 33.325 -6.335 -27.291 1.00 87.31 156 ALA A O 1
ATOM 1107 N N . THR A 1 157 ? 31.934 -4.651 -26.746 1.00 87.81 157 THR A N 1
ATOM 1108 C CA . THR A 1 157 ? 31.697 -5.067 -25.365 1.00 87.81 157 THR A CA 1
ATOM 1109 C C . THR A 1 157 ? 30.536 -6.056 -25.353 1.00 87.81 157 THR A C 1
ATOM 1111 O O . THR A 1 157 ? 29.522 -5.834 -26.010 1.00 87.81 157 THR A O 1
ATOM 1114 N N . ASP A 1 158 ? 30.699 -7.170 -24.637 1.00 86.38 158 ASP A N 1
ATOM 1115 C CA . ASP A 1 158 ? 29.587 -8.084 -24.372 1.00 86.38 158 ASP A CA 1
ATOM 1116 C C . ASP A 1 158 ? 28.704 -7.465 -23.276 1.00 86.38 158 ASP A C 1
ATOM 1118 O O . ASP A 1 158 ? 29.183 -7.199 -22.164 1.00 86.38 158 ASP A O 1
ATOM 1122 N N . GLY A 1 159 ? 27.425 -7.244 -23.583 1.00 87.81 159 GLY A N 1
ATOM 1123 C CA . GLY A 1 159 ? 26.462 -6.628 -22.676 1.00 87.81 159 GLY A CA 1
ATOM 1124 C C . GLY A 1 159 ? 26.676 -5.123 -22.469 1.00 87.81 159 GLY A C 1
ATOM 1125 O O . GLY A 1 159 ? 27.267 -4.406 -23.271 1.00 87.81 159 GLY A O 1
ATOM 1126 N N . ILE A 1 160 ? 26.206 -4.626 -21.326 1.00 90.12 160 ILE A N 1
ATOM 1127 C CA . ILE A 1 160 ? 26.085 -3.191 -21.052 1.00 90.12 160 ILE A CA 1
ATOM 1128 C C . ILE A 1 160 ? 27.413 -2.570 -20.611 1.00 90.12 160 ILE A C 1
ATOM 1130 O O . ILE A 1 160 ? 28.021 -2.962 -19.607 1.00 90.12 160 ILE A O 1
ATOM 1134 N N . THR A 1 161 ? 27.822 -1.510 -21.307 1.00 90.94 161 THR A N 1
ATOM 1135 C CA . THR A 1 161 ? 29.028 -0.742 -20.989 1.00 90.94 161 THR A CA 1
ATOM 1136 C C . THR A 1 161 ? 28.826 0.088 -19.722 1.00 90.94 161 THR A C 1
ATOM 1138 O O . THR A 1 161 ? 27.939 0.934 -19.647 1.00 90.94 161 THR A O 1
ATOM 1141 N N . THR A 1 162 ? 29.681 -0.093 -18.713 1.00 89.75 162 THR A N 1
ATOM 1142 C CA . THR A 1 162 ? 29.650 0.732 -17.492 1.00 89.75 162 THR A CA 1
ATOM 1143 C C . THR A 1 162 ? 30.575 1.941 -17.618 1.00 89.75 162 THR A C 1
ATOM 1145 O O . THR A 1 162 ? 31.782 1.787 -17.801 1.00 89.75 162 THR A O 1
ATOM 1148 N N . ILE A 1 163 ? 30.031 3.145 -17.436 1.00 92.88 163 ILE A N 1
ATOM 1149 C CA . ILE A 1 163 ? 30.776 4.408 -17.434 1.00 92.88 163 ILE A CA 1
ATOM 1150 C C . ILE A 1 163 ? 30.671 5.060 -16.055 1.00 92.88 163 ILE A C 1
ATOM 1152 O O . ILE A 1 163 ? 29.598 5.460 -15.600 1.00 92.88 163 ILE A O 1
ATOM 1156 N N . TYR A 1 164 ? 31.808 5.211 -15.380 1.00 94.69 164 TYR A N 1
ATOM 1157 C CA . TYR A 1 164 ? 31.865 5.960 -14.128 1.00 94.69 164 TYR A CA 1
ATOM 1158 C C . TYR A 1 164 ? 31.830 7.468 -14.396 1.00 94.69 164 TYR A C 1
ATOM 1160 O O . TYR A 1 164 ? 32.413 7.943 -15.372 1.00 94.69 164 TYR A O 1
ATOM 1168 N N . TYR A 1 165 ? 31.174 8.233 -13.524 1.00 96.25 165 TYR A N 1
ATOM 1169 C CA . TYR A 1 165 ? 31.190 9.696 -13.572 1.00 96.25 165 TYR A CA 1
ATOM 1170 C C . TYR A 1 165 ? 31.291 10.308 -12.174 1.00 96.25 165 TYR A C 1
ATOM 1172 O O . TYR A 1 165 ? 31.041 9.647 -11.167 1.00 96.25 165 TYR A O 1
ATOM 1180 N N . ASN A 1 166 ? 31.659 11.585 -12.095 1.00 96.56 166 ASN A N 1
ATOM 1181 C CA . ASN A 1 166 ? 31.815 12.300 -10.833 1.00 96.56 166 ASN A CA 1
ATOM 1182 C C . ASN A 1 166 ? 31.614 13.821 -10.979 1.00 96.56 166 ASN A C 1
ATOM 1184 O O . ASN A 1 166 ? 31.609 14.389 -12.074 1.00 96.56 166 ASN A O 1
ATOM 1188 N N . PHE A 1 167 ? 31.496 14.492 -9.829 1.00 97.44 167 PHE A N 1
ATOM 1189 C CA . PHE A 1 167 ? 31.446 15.954 -9.712 1.00 97.44 167 PHE A CA 1
ATOM 1190 C C . PHE A 1 167 ? 32.584 16.466 -8.822 1.00 97.44 167 PHE A C 1
ATOM 1192 O O . PHE A 1 167 ? 32.334 17.113 -7.796 1.00 97.44 167 PHE A O 1
ATOM 1199 N N . GLN A 1 168 ? 33.831 16.140 -9.180 1.00 94.56 168 GLN A N 1
ATOM 1200 C CA . GLN A 1 168 ? 35.015 16.559 -8.426 1.00 94.56 168 GLN A CA 1
ATOM 1201 C C . GLN A 1 168 ? 35.029 18.069 -8.141 1.00 94.56 168 GLN A C 1
ATOM 1203 O O . GLN A 1 168 ? 34.602 18.893 -8.954 1.00 94.56 168 GLN A O 1
ATOM 1208 N N . ALA A 1 169 ? 35.554 18.438 -6.967 1.00 93.94 169 ALA A N 1
ATOM 1209 C CA . ALA A 1 169 ? 35.636 19.831 -6.518 1.00 93.94 169 ALA A CA 1
ATOM 1210 C C . ALA A 1 169 ? 36.556 20.694 -7.402 1.00 93.94 169 ALA A C 1
ATOM 1212 O O . ALA A 1 169 ? 36.400 21.914 -7.464 1.00 93.94 169 ALA A O 1
ATOM 1213 N N . THR A 1 170 ? 37.501 20.064 -8.099 1.00 92.75 170 THR A N 1
ATOM 1214 C CA . THR A 1 170 ? 38.363 20.689 -9.101 1.00 92.75 170 THR A CA 1
ATOM 1215 C C . THR A 1 170 ? 38.329 19.864 -10.375 1.00 92.75 170 THR A C 1
ATOM 1217 O O . THR A 1 170 ? 38.470 18.650 -10.293 1.00 92.75 170 THR A O 1
ATOM 1220 N N . TYR A 1 171 ? 38.185 20.507 -11.532 1.00 91.44 171 TYR A N 1
ATOM 1221 C CA . TYR A 1 171 ? 38.030 19.804 -12.816 1.00 91.44 171 TYR A CA 1
ATOM 1222 C C . TYR A 1 171 ? 39.269 19.868 -13.717 1.00 91.44 171 TYR A C 1
ATOM 1224 O O . TYR A 1 171 ? 39.303 19.262 -14.780 1.00 91.44 171 TYR A O 1
ATOM 1232 N N . GLY A 1 172 ? 40.291 20.626 -13.325 1.00 89.19 172 GLY A N 1
ATOM 1233 C CA . GLY A 1 172 ? 41.508 20.774 -14.112 1.00 89.19 172 GLY A CA 1
ATOM 1234 C C . GLY A 1 172 ? 42.441 21.824 -13.532 1.00 89.19 172 GLY A C 1
ATOM 1235 O O . GLY A 1 172 ? 42.250 22.307 -12.412 1.00 89.19 172 GLY A O 1
ATOM 1236 N N . GLN A 1 173 ? 43.459 22.193 -14.304 1.00 91.31 173 GLN A N 1
ATOM 1237 C CA . GLN A 1 173 ? 44.409 23.245 -13.948 1.00 91.31 173 GLN A CA 1
ATOM 1238 C C . GLN A 1 173 ? 44.685 24.148 -15.148 1.00 91.31 173 GLN A C 1
ATOM 1240 O O . GLN A 1 173 ? 44.562 23.715 -16.290 1.00 91.31 173 GLN A O 1
ATOM 1245 N N . THR A 1 174 ? 45.081 25.395 -14.911 1.00 87.81 174 THR A N 1
ATOM 1246 C CA . THR A 1 174 ? 45.569 26.292 -15.968 1.00 87.81 174 THR A CA 1
ATOM 1247 C C . THR A 1 174 ? 46.973 25.897 -16.429 1.00 87.81 174 THR A C 1
ATOM 1249 O O . THR A 1 174 ? 47.693 25.177 -15.738 1.00 87.81 174 THR A O 1
ATOM 1252 N N . SER A 1 175 ? 47.434 26.447 -17.557 1.00 85.19 175 SER A N 1
ATOM 1253 C CA . SER A 1 175 ? 48.821 26.276 -18.032 1.00 85.19 175 SER A CA 1
ATOM 1254 C C . SER A 1 175 ? 49.887 26.793 -17.053 1.00 85.19 175 SER A C 1
ATOM 1256 O O . SER A 1 175 ? 51.055 26.428 -17.159 1.00 85.19 175 SER A O 1
ATOM 1258 N N . SER A 1 176 ? 49.491 27.622 -16.080 1.00 86.88 176 SER A N 1
ATOM 1259 C CA . SER A 1 176 ? 50.326 28.094 -14.970 1.00 86.88 176 SER A CA 1
ATOM 1260 C C . SER A 1 176 ? 50.258 27.215 -13.709 1.00 86.88 176 SER A C 1
ATOM 1262 O O . SER A 1 176 ? 50.881 27.564 -12.707 1.00 86.88 176 SER A O 1
ATOM 1264 N N . GLY A 1 177 ? 49.520 26.098 -13.738 1.00 85.94 177 GLY A N 1
ATOM 1265 C CA . GLY A 1 177 ? 49.387 25.145 -12.629 1.00 85.94 177 GLY A CA 1
ATOM 1266 C C . GLY A 1 177 ? 48.364 25.532 -11.554 1.00 85.94 177 GLY A C 1
ATOM 1267 O O . GLY A 1 177 ? 48.383 24.964 -10.465 1.00 85.94 177 GLY A O 1
ATOM 1268 N N . LEU A 1 178 ? 47.481 26.506 -11.810 1.00 89.94 178 LEU A N 1
ATOM 1269 C CA . LEU A 1 178 ? 46.422 26.874 -10.863 1.00 89.94 178 LEU A CA 1
ATOM 1270 C C . LEU A 1 178 ? 45.235 25.922 -10.999 1.00 89.94 178 LEU A C 1
ATOM 1272 O O . LEU A 1 178 ? 44.707 25.767 -12.097 1.00 89.94 178 LEU A O 1
ATOM 1276 N N . ALA A 1 179 ? 44.785 25.334 -9.889 1.00 91.38 179 ALA A N 1
ATOM 1277 C CA . ALA A 1 179 ? 43.602 24.477 -9.867 1.00 91.38 179 ALA A CA 1
ATOM 1278 C C . ALA A 1 179 ? 42.322 25.259 -10.189 1.00 91.38 179 ALA A C 1
ATOM 1280 O O . ALA A 1 179 ? 42.091 26.353 -9.669 1.00 91.38 179 ALA A O 1
ATOM 1281 N N . LEU A 1 180 ? 41.479 24.673 -11.035 1.00 93.00 180 LEU A N 1
ATOM 1282 C CA . LEU A 1 180 ? 40.198 25.227 -11.446 1.00 93.00 180 LEU A CA 1
ATOM 1283 C C . LEU A 1 180 ? 39.080 24.581 -10.630 1.00 93.00 180 LEU A C 1
ATOM 1285 O O . LEU A 1 180 ? 38.848 23.376 -10.722 1.00 93.00 180 LEU A O 1
ATOM 1289 N N . ALA A 1 181 ? 38.405 25.395 -9.818 1.00 94.19 181 ALA A N 1
ATOM 1290 C CA . ALA A 1 181 ? 37.299 24.955 -8.977 1.00 94.19 181 ALA A CA 1
ATOM 1291 C C . ALA A 1 181 ? 36.033 24.718 -9.804 1.00 94.19 181 ALA A C 1
ATOM 1293 O O . ALA A 1 181 ? 35.690 25.523 -10.671 1.00 94.19 181 ALA A O 1
ATOM 1294 N N . ASN A 1 182 ? 35.332 23.632 -9.501 1.00 95.44 182 ASN A N 1
ATOM 1295 C CA . ASN A 1 182 ? 34.055 23.298 -10.107 1.00 95.44 182 ASN A CA 1
ATOM 1296 C C . ASN A 1 182 ? 32.937 24.138 -9.472 1.00 95.44 182 ASN A C 1
ATOM 1298 O O . ASN A 1 182 ? 32.697 24.049 -8.268 1.00 95.44 182 ASN A O 1
ATOM 1302 N N . ALA A 1 183 ? 32.265 24.958 -10.279 1.00 95.62 183 ALA A N 1
ATOM 1303 C CA . ALA A 1 183 ? 31.196 25.849 -9.837 1.00 95.62 183 ALA A CA 1
ATOM 1304 C C . ALA A 1 183 ? 29.792 25.216 -9.917 1.00 95.62 183 ALA A C 1
ATOM 1306 O O . ALA A 1 183 ? 28.811 25.914 -9.672 1.00 95.62 183 ALA A O 1
ATOM 1307 N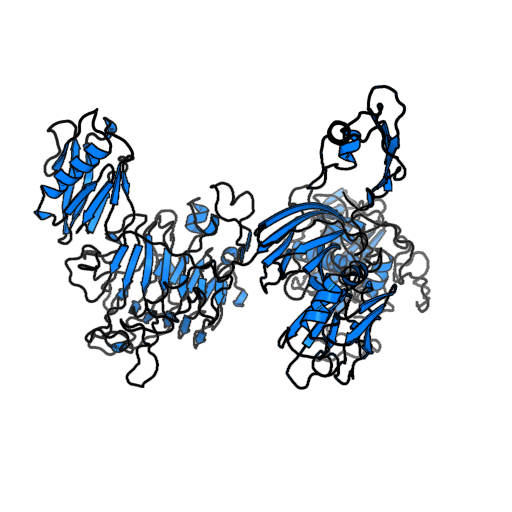 N . ILE A 1 184 ? 29.686 23.925 -10.258 1.00 95.19 184 ILE A N 1
ATOM 1308 C CA . ILE A 1 184 ? 28.401 23.261 -10.517 1.00 95.19 184 ILE A CA 1
ATOM 1309 C C . ILE A 1 184 ? 27.497 23.211 -9.270 1.00 95.19 184 ILE A C 1
ATOM 1311 O O . ILE A 1 184 ? 27.892 22.737 -8.196 1.00 95.19 184 ILE A O 1
ATOM 1315 N N . GLY A 1 185 ? 26.261 23.690 -9.412 1.00 92.94 185 GLY A N 1
ATOM 1316 C CA . GLY A 1 185 ? 25.250 23.744 -8.353 1.00 92.94 185 GLY A CA 1
ATOM 1317 C C . GLY A 1 185 ? 24.513 22.419 -8.119 1.00 92.94 185 GLY A C 1
ATOM 1318 O O . GLY A 1 185 ? 24.611 21.475 -8.896 1.00 92.94 185 GLY A O 1
ATOM 1319 N N . SER A 1 186 ? 23.717 22.331 -7.046 1.00 91.06 186 SER A N 1
ATOM 1320 C CA . SER A 1 186 ? 22.932 21.120 -6.733 1.00 91.06 186 SER A CA 1
ATOM 1321 C C . SER A 1 186 ? 21.854 20.807 -7.777 1.00 91.06 186 SER A C 1
ATOM 1323 O O . SER A 1 186 ? 21.652 19.640 -8.107 1.00 91.06 186 SER A O 1
ATOM 1325 N N . VAL A 1 187 ? 21.194 21.838 -8.316 1.00 90.50 187 VAL A N 1
ATOM 1326 C CA . VAL A 1 187 ? 20.176 21.700 -9.373 1.00 90.50 187 VAL A CA 1
ATOM 1327 C C . VAL A 1 187 ? 20.813 21.222 -10.678 1.00 90.50 187 VAL A C 1
ATOM 1329 O O . VAL A 1 187 ? 20.318 20.291 -11.298 1.00 90.50 187 VAL A O 1
ATOM 1332 N N . GLU A 1 188 ? 21.953 21.797 -11.057 1.00 93.81 188 GLU A N 1
ATOM 1333 C CA . GLU A 1 188 ? 22.716 21.400 -12.247 1.00 93.81 188 GLU A CA 1
ATOM 1334 C C . GLU A 1 188 ? 23.219 19.955 -12.145 1.00 93.81 188 GLU A C 1
ATOM 1336 O O . GLU A 1 188 ? 23.067 19.190 -13.091 1.00 93.81 188 GLU A O 1
ATOM 1341 N N . LYS A 1 189 ? 23.711 19.527 -10.970 1.00 94.94 189 LYS A N 1
ATOM 1342 C CA . LYS A 1 189 ? 24.041 18.113 -10.715 1.00 94.94 189 LYS A CA 1
ATOM 1343 C C . LYS A 1 189 ? 22.835 17.198 -10.919 1.00 94.94 189 LYS A C 1
ATOM 1345 O O . LYS A 1 189 ? 22.978 16.140 -11.518 1.00 94.94 189 LYS A O 1
ATOM 1350 N N . ALA A 1 190 ? 21.655 17.584 -10.429 1.00 93.38 190 ALA A N 1
ATOM 1351 C CA . ALA A 1 190 ? 20.435 16.803 -10.641 1.00 93.38 190 ALA A CA 1
ATOM 1352 C C . ALA A 1 190 ? 20.072 16.704 -12.134 1.00 93.38 190 ALA A C 1
ATOM 1354 O O . ALA A 1 190 ? 19.760 15.614 -12.602 1.00 93.38 190 ALA A O 1
ATOM 1355 N N . ARG A 1 191 ? 20.201 17.798 -12.897 1.00 92.88 191 ARG A N 1
ATOM 1356 C CA . ARG A 1 191 ? 19.973 17.803 -14.354 1.00 92.88 191 ARG A CA 1
ATOM 1357 C C . ARG A 1 191 ? 21.013 17.009 -15.136 1.00 92.88 191 ARG A C 1
ATOM 1359 O O . ARG A 1 191 ? 20.660 16.341 -16.098 1.00 92.88 191 ARG A O 1
ATOM 1366 N N . ALA A 1 192 ? 22.275 17.031 -14.718 1.00 96.12 192 ALA A N 1
ATOM 1367 C CA . ALA A 1 192 ? 23.313 16.197 -15.312 1.00 96.12 192 ALA A CA 1
ATOM 1368 C C . ALA A 1 192 ? 23.000 14.704 -15.131 1.00 96.12 192 ALA A C 1
ATOM 1370 O O . ALA A 1 192 ? 23.065 13.956 -16.099 1.00 96.12 192 ALA A O 1
ATOM 1371 N N . ARG A 1 193 ? 22.584 14.282 -13.927 1.00 95.12 193 ARG A N 1
ATOM 1372 C CA . ARG A 1 193 ? 22.138 12.898 -13.676 1.00 95.12 193 ARG A CA 1
ATOM 1373 C C . ARG A 1 193 ? 20.960 12.509 -14.561 1.00 95.12 193 ARG A C 1
ATOM 1375 O O . ARG A 1 193 ? 20.989 11.456 -15.175 1.00 95.12 193 ARG A O 1
ATOM 1382 N N . GLU A 1 194 ? 19.967 13.386 -14.661 1.00 92.88 194 GLU A N 1
ATOM 1383 C CA . GLU A 1 194 ? 18.802 13.189 -15.526 1.00 92.88 194 GLU A CA 1
ATOM 1384 C C . GLU A 1 194 ? 19.197 13.007 -16.998 1.00 92.88 194 GLU A C 1
ATOM 1386 O O . GLU A 1 194 ? 18.703 12.094 -17.649 1.00 92.88 194 GLU A O 1
ATOM 1391 N N . VAL A 1 195 ? 20.136 13.805 -17.516 1.00 95.50 195 VAL A N 1
ATOM 1392 C CA . VAL A 1 195 ? 20.669 13.644 -18.880 1.00 95.50 195 VAL A CA 1
ATOM 1393 C C . VAL A 1 195 ? 21.375 12.300 -19.071 1.00 95.50 195 VAL A C 1
ATOM 1395 O O . VAL A 1 195 ? 21.173 11.653 -20.095 1.00 95.50 195 VAL A O 1
ATOM 1398 N N . LEU A 1 196 ? 22.184 11.864 -18.102 1.00 95.62 196 LEU A N 1
ATOM 1399 C CA . LEU A 1 196 ? 22.830 10.548 -18.153 1.00 95.62 196 LEU A CA 1
ATOM 1400 C C . LEU A 1 196 ? 21.782 9.426 -18.182 1.00 95.62 196 LEU A C 1
ATOM 1402 O O . LEU A 1 196 ? 21.906 8.501 -18.978 1.00 95.62 196 LEU A O 1
ATOM 1406 N N . THR A 1 197 ? 20.713 9.554 -17.390 1.00 90.00 197 THR A N 1
ATOM 1407 C CA . THR A 1 197 ? 19.568 8.631 -17.412 1.00 90.00 197 THR A CA 1
ATOM 1408 C C . THR A 1 197 ? 18.825 8.643 -18.752 1.00 90.00 197 THR A C 1
ATOM 1410 O O . THR A 1 197 ? 18.387 7.595 -19.218 1.00 90.00 197 THR A O 1
ATOM 1413 N N . LEU A 1 198 ? 18.677 9.806 -19.396 1.00 91.69 198 LEU A N 1
ATOM 1414 C CA . LEU A 1 198 ? 18.051 9.904 -20.719 1.00 91.69 198 LEU A CA 1
ATOM 1415 C C . LEU A 1 198 ? 18.864 9.173 -21.789 1.00 91.69 198 LEU A C 1
ATOM 1417 O O . LEU A 1 198 ? 18.270 8.514 -22.633 1.00 91.69 198 LEU A O 1
ATOM 1421 N N . TRP A 1 199 ? 20.194 9.249 -21.742 1.00 94.06 199 TRP A N 1
ATOM 1422 C CA . TRP A 1 199 ? 21.050 8.470 -22.635 1.00 94.06 199 TRP A CA 1
ATOM 1423 C C . TRP A 1 199 ? 20.975 6.973 -22.331 1.00 94.06 199 TRP A C 1
ATOM 1425 O O . TRP A 1 199 ? 20.648 6.206 -23.232 1.00 94.06 199 TRP A O 1
ATOM 1435 N N . SER A 1 200 ? 21.174 6.553 -21.074 1.00 90.19 200 SER A N 1
ATOM 1436 C CA . SER A 1 200 ? 21.129 5.129 -20.688 1.00 90.19 200 SER A CA 1
ATOM 1437 C C . SER A 1 200 ? 19.793 4.452 -21.000 1.00 90.19 200 SER A C 1
ATOM 1439 O O . SER A 1 200 ? 19.730 3.237 -21.108 1.00 90.19 200 SER A O 1
ATOM 1441 N N . LYS A 1 201 ? 18.720 5.236 -21.152 1.00 86.31 201 LYS A N 1
ATOM 1442 C CA . LYS A 1 201 ? 17.395 4.753 -21.551 1.00 86.31 201 LYS A CA 1
ATOM 1443 C C . LYS A 1 201 ? 17.312 4.286 -23.016 1.00 86.31 201 LYS A C 1
ATOM 1445 O O . LYS A 1 201 ? 16.326 3.659 -23.398 1.00 86.31 201 LYS A O 1
ATOM 1450 N N . TYR A 1 202 ? 18.264 4.636 -23.876 1.00 88.75 202 TYR A N 1
ATOM 1451 C CA . TYR A 1 202 ? 18.181 4.310 -25.306 1.00 88.75 202 TYR A CA 1
ATOM 1452 C C . TYR A 1 202 ? 19.378 3.529 -25.841 1.00 88.75 202 TYR A C 1
ATOM 1454 O O . TYR A 1 202 ? 19.281 2.982 -26.935 1.00 88.75 202 TYR A O 1
ATOM 1462 N N . ILE A 1 203 ? 20.480 3.462 -25.095 1.00 91.75 203 ILE A N 1
ATOM 1463 C CA . ILE A 1 203 ? 21.718 2.796 -25.516 1.00 91.75 203 ILE A CA 1
ATOM 1464 C C . ILE A 1 203 ? 22.238 1.878 -24.412 1.00 91.75 203 ILE A C 1
ATOM 1466 O O . ILE A 1 203 ? 21.877 2.044 -23.248 1.00 91.75 203 ILE A O 1
ATOM 1470 N N . GLY A 1 204 ? 23.126 0.947 -24.761 1.00 91.19 204 GLY A N 1
ATOM 1471 C CA . GLY A 1 204 ? 23.733 -0.014 -23.834 1.00 91.19 204 GLY A CA 1
ATOM 1472 C C . GLY A 1 204 ? 24.794 0.573 -22.908 1.00 91.19 204 GLY A C 1
ATOM 1473 O O . GLY A 1 204 ? 25.901 0.046 -22.821 1.00 91.19 204 GLY A O 1
ATOM 1474 N N . VAL A 1 205 ? 24.481 1.675 -22.223 1.00 91.50 205 VAL A N 1
ATOM 1475 C CA . VAL A 1 205 ? 25.392 2.347 -21.293 1.00 91.50 205 VAL A CA 1
ATOM 1476 C C . VAL A 1 205 ? 24.756 2.491 -19.926 1.00 91.50 205 VAL A C 1
ATOM 1478 O O . VAL A 1 205 ? 23.659 3.020 -19.776 1.00 91.50 205 VAL A O 1
ATOM 1481 N N . GLN A 1 206 ? 25.525 2.141 -18.906 1.00 89.12 206 GLN A N 1
ATOM 1482 C CA . GLN A 1 206 ? 25.174 2.321 -17.516 1.00 89.12 206 GLN A CA 1
ATOM 1483 C C . GLN A 1 206 ? 26.105 3.320 -16.830 1.00 89.12 206 GLN A C 1
ATOM 1485 O O . GLN A 1 206 ? 27.309 3.093 -16.710 1.00 89.12 206 GLN A O 1
ATOM 1490 N N . PHE A 1 207 ? 25.537 4.414 -16.322 1.00 91.50 207 PHE A N 1
ATOM 1491 C CA . PHE A 1 207 ? 26.294 5.443 -15.612 1.00 91.50 207 PHE A CA 1
ATOM 1492 C C . PHE A 1 207 ? 26.312 5.206 -14.102 1.00 91.50 207 PHE A C 1
ATOM 1494 O O . PHE A 1 207 ? 25.262 5.088 -13.470 1.00 91.50 207 PHE A O 1
ATOM 1501 N N . VAL A 1 208 ? 27.504 5.205 -13.504 1.00 89.25 208 VAL A N 1
ATOM 1502 C CA . VAL A 1 208 ? 27.685 4.995 -12.059 1.00 89.25 208 VAL A CA 1
ATOM 1503 C C . VAL A 1 208 ? 28.421 6.182 -11.439 1.00 89.25 208 VAL A C 1
ATOM 1505 O O . VAL A 1 208 ? 29.563 6.475 -11.795 1.00 89.25 208 VAL A O 1
ATOM 1508 N N . GLU A 1 209 ? 27.778 6.867 -10.487 1.00 92.12 209 GLU A N 1
ATOM 1509 C CA . GLU A 1 209 ? 28.408 7.983 -9.774 1.00 92.12 209 GLU A CA 1
ATOM 1510 C C . GLU A 1 209 ? 29.485 7.478 -8.818 1.00 92.12 209 GLU A C 1
ATOM 1512 O O . GLU A 1 209 ? 29.254 6.589 -7.998 1.00 92.12 209 GLU A O 1
ATOM 1517 N N . THR A 1 210 ? 30.653 8.103 -8.869 1.00 91.06 210 THR A N 1
ATOM 1518 C CA . THR A 1 210 ? 31.777 7.837 -7.976 1.00 91.06 210 THR A CA 1
ATOM 1519 C C . THR A 1 210 ? 32.320 9.143 -7.405 1.00 91.06 210 THR A C 1
ATOM 1521 O O . THR A 1 210 ? 31.919 10.244 -7.794 1.00 91.06 210 THR A O 1
ATOM 1524 N N . SER A 1 211 ? 33.248 9.040 -6.455 1.00 90.31 211 SER A N 1
ATOM 1525 C CA . SER A 1 211 ? 33.942 10.211 -5.918 1.00 90.31 211 SER A CA 1
ATOM 1526 C C . SER A 1 211 ? 34.843 10.899 -6.946 1.00 90.31 211 SER A C 1
ATOM 1528 O O . SER A 1 211 ? 34.956 12.126 -6.921 1.00 90.31 211 SER A O 1
ATOM 1530 N N . ASP A 1 212 ? 35.505 10.123 -7.807 1.00 89.75 212 ASP A N 1
ATOM 1531 C CA . ASP A 1 212 ? 36.672 10.572 -8.575 1.00 89.75 212 ASP A CA 1
ATOM 1532 C C . ASP A 1 212 ? 37.001 9.744 -9.832 1.00 89.75 212 ASP A C 1
ATOM 1534 O O . ASP A 1 212 ? 37.915 10.119 -10.563 1.00 89.75 212 ASP A O 1
ATOM 1538 N N . LEU A 1 213 ? 36.276 8.659 -10.126 1.00 91.56 213 LEU A N 1
ATOM 1539 C CA . LEU A 1 213 ? 36.529 7.826 -11.305 1.00 91.56 213 LEU A CA 1
ATOM 1540 C C . LEU A 1 213 ? 35.719 8.304 -12.520 1.00 91.56 213 LEU A C 1
ATOM 1542 O O . LEU A 1 213 ? 34.569 8.740 -12.395 1.00 91.56 213 LEU A O 1
ATOM 1546 N N . GLY A 1 214 ? 36.329 8.189 -13.699 1.00 93.44 214 GLY A N 1
ATOM 1547 C CA . GLY A 1 214 ? 35.695 8.397 -14.999 1.00 93.44 214 GLY A CA 1
ATOM 1548 C C . GLY A 1 214 ? 35.348 9.849 -15.338 1.00 93.44 214 GLY A C 1
ATOM 1549 O O . GLY A 1 214 ? 36.096 10.781 -15.030 1.00 93.44 214 GLY A O 1
ATOM 1550 N N . LEU A 1 215 ? 34.213 10.037 -16.014 1.00 95.88 215 LEU A N 1
ATOM 1551 C CA . LEU A 1 215 ? 33.761 11.314 -16.563 1.00 95.88 215 LEU A CA 1
ATOM 1552 C C . LEU A 1 215 ? 33.563 12.373 -15.481 1.00 95.88 215 LEU A C 1
ATOM 1554 O O . LEU A 1 215 ? 32.649 12.301 -14.662 1.00 95.88 215 LEU A O 1
ATOM 1558 N N . THR A 1 216 ? 34.389 13.413 -15.524 1.00 96.19 216 THR A N 1
ATOM 1559 C CA . THR A 1 216 ? 34.225 14.574 -14.648 1.00 96.19 216 THR A CA 1
ATOM 1560 C C . THR A 1 216 ? 33.263 15.569 -15.289 1.00 96.19 216 THR A C 1
ATOM 1562 O O . THR A 1 216 ? 33.499 16.026 -16.406 1.00 96.19 216 THR A O 1
ATOM 1565 N N . ILE A 1 217 ? 32.195 15.942 -14.580 1.00 98.06 217 ILE A N 1
ATOM 1566 C CA . ILE A 1 217 ? 31.224 16.948 -15.034 1.00 98.06 217 ILE A CA 1
ATOM 1567 C C . ILE A 1 217 ? 31.388 18.220 -14.203 1.00 98.06 217 ILE A C 1
ATOM 1569 O O . ILE A 1 217 ? 31.322 18.202 -12.966 1.00 98.06 217 ILE A O 1
ATOM 1573 N N . ALA A 1 218 ? 31.593 19.349 -14.878 1.00 96.62 218 ALA A N 1
ATOM 1574 C CA . ALA A 1 218 ? 31.884 20.612 -14.223 1.00 96.62 218 ALA A CA 1
ATOM 1575 C C . ALA A 1 218 ? 31.206 21.825 -14.862 1.00 96.62 218 ALA A C 1
ATOM 1577 O O . ALA A 1 218 ? 30.912 21.855 -16.055 1.00 96.62 218 ALA A O 1
ATOM 1578 N N . ALA A 1 219 ? 31.032 22.867 -14.050 1.00 96.38 219 ALA A N 1
ATOM 1579 C CA . ALA A 1 219 ? 30.760 24.220 -14.517 1.00 96.38 219 ALA A CA 1
ATOM 1580 C C . ALA A 1 219 ? 31.997 25.092 -14.258 1.00 96.38 219 ALA A C 1
ATOM 1582 O O . ALA A 1 219 ? 32.518 25.131 -13.139 1.00 96.38 219 ALA A O 1
ATOM 1583 N N . GLY A 1 220 ? 32.500 25.782 -15.279 1.00 94.00 220 GLY A N 1
ATOM 1584 C CA . GLY A 1 220 ? 33.763 26.509 -15.178 1.00 94.00 220 GLY A CA 1
ATOM 1585 C C . GLY A 1 220 ? 34.122 27.345 -16.403 1.00 94.00 220 GLY A C 1
ATOM 1586 O O . GLY A 1 220 ? 33.263 27.778 -17.164 1.00 94.00 220 GLY A O 1
ATOM 1587 N N . ASN A 1 221 ? 35.417 27.614 -16.572 1.00 91.19 221 ASN A N 1
ATOM 1588 C CA . ASN A 1 221 ? 35.949 28.287 -17.749 1.00 91.19 221 ASN A CA 1
ATOM 1589 C C . ASN A 1 221 ? 36.310 27.233 -18.800 1.00 91.19 221 ASN A C 1
ATOM 1591 O O . ASN A 1 221 ? 37.218 26.429 -18.599 1.00 91.19 221 ASN A O 1
ATOM 1595 N N . VAL A 1 222 ? 35.627 27.293 -19.937 1.00 92.12 222 VAL A N 1
ATOM 1596 C CA . VAL A 1 222 ? 35.725 26.315 -21.029 1.00 92.12 222 VAL A CA 1
ATOM 1597 C C . VAL A 1 222 ? 36.990 26.460 -21.891 1.00 92.12 222 VAL A C 1
ATOM 1599 O O . VAL A 1 222 ? 37.289 25.574 -22.684 1.00 92.12 222 VAL A O 1
ATOM 1602 N N . ASN A 1 223 ? 37.758 27.545 -21.723 1.00 87.38 223 ASN A N 1
ATOM 1603 C CA . ASN A 1 223 ? 38.887 27.920 -22.587 1.00 87.38 223 ASN A CA 1
ATOM 1604 C C . ASN A 1 223 ? 40.263 27.884 -21.900 1.00 87.38 223 ASN A C 1
ATOM 1606 O O . ASN A 1 223 ? 41.266 28.205 -22.530 1.00 87.38 223 ASN A O 1
ATOM 1610 N N . SER A 1 224 ? 40.342 27.631 -20.590 1.00 77.88 224 SER A N 1
ATOM 1611 C CA . SER A 1 224 ? 41.559 27.926 -19.803 1.00 77.88 224 SER A CA 1
ATOM 1612 C C . SER A 1 224 ? 42.126 26.749 -19.008 1.00 77.88 224 SER A C 1
ATOM 1614 O O . SER A 1 224 ? 42.966 26.970 -18.134 1.00 77.88 224 SER A O 1
ATOM 1616 N N . PHE A 1 225 ? 41.704 25.518 -19.302 1.00 86.00 225 PHE A N 1
ATOM 1617 C CA . PHE A 1 225 ? 42.233 24.310 -18.667 1.00 86.00 225 PHE A CA 1
ATOM 1618 C C . PHE A 1 225 ? 43.249 23.590 -19.565 1.00 86.00 225 PHE A C 1
ATOM 1620 O O . PHE A 1 225 ? 43.168 23.636 -20.790 1.00 86.00 225 PHE A O 1
ATOM 1627 N N . VAL A 1 226 ? 44.232 22.940 -18.944 1.00 87.50 226 VAL A N 1
ATOM 1628 C CA . VAL A 1 226 ? 45.140 22.005 -19.612 1.00 87.50 226 VAL A CA 1
ATOM 1629 C C . VAL A 1 226 ? 44.356 20.723 -19.901 1.00 87.50 226 VAL A C 1
ATOM 1631 O O . VAL A 1 226 ? 43.768 20.178 -18.963 1.00 87.50 226 VAL A O 1
ATOM 1634 N N . PRO A 1 227 ? 44.335 20.239 -21.157 1.00 82.31 227 PRO A N 1
ATOM 1635 C CA . PRO A 1 227 ? 43.672 18.988 -21.502 1.00 82.31 227 PRO A CA 1
ATOM 1636 C C . PRO A 1 227 ? 44.188 17.829 -20.642 1.00 82.31 227 PRO A C 1
ATOM 1638 O O . PRO A 1 227 ? 45.408 17.711 -20.474 1.00 82.31 227 PRO A O 1
ATOM 1641 N N . PRO A 1 228 ? 43.309 16.958 -20.120 1.00 84.81 228 PRO A N 1
ATOM 1642 C CA . PRO A 1 228 ? 43.746 15.709 -19.514 1.00 84.81 228 PRO A CA 1
ATOM 1643 C C . PRO A 1 228 ? 44.597 14.893 -20.502 1.00 84.81 228 PRO A C 1
ATOM 1645 O O . PRO A 1 228 ? 44.366 14.903 -21.715 1.00 84.81 228 PRO A O 1
ATOM 1648 N N . THR A 1 229 ? 45.627 14.215 -20.001 1.00 82.75 229 THR A N 1
ATOM 1649 C CA . THR A 1 229 ? 46.556 13.446 -20.842 1.00 82.75 229 THR A CA 1
ATOM 1650 C C . THR A 1 229 ? 45.810 12.366 -21.625 1.00 82.75 229 THR A C 1
ATOM 1652 O O . THR A 1 229 ? 45.047 11.611 -21.035 1.00 82.75 229 THR A O 1
ATOM 1655 N N . GLY A 1 230 ? 46.072 12.258 -22.931 1.00 83.94 230 GLY A N 1
ATOM 1656 C CA . GLY A 1 230 ? 45.449 11.238 -23.785 1.00 83.94 230 GLY A CA 1
ATOM 1657 C C . GLY A 1 230 ? 44.060 11.603 -24.313 1.00 83.94 230 GLY A C 1
ATOM 1658 O O . GLY A 1 230 ? 43.433 10.757 -24.935 1.00 83.94 230 GLY A O 1
ATOM 1659 N N . THR A 1 231 ? 43.601 12.844 -24.108 1.00 90.31 231 THR A N 1
ATOM 1660 C CA . THR A 1 231 ? 42.272 13.297 -24.551 1.00 90.31 231 THR A CA 1
ATOM 1661 C C . THR A 1 231 ? 42.323 14.225 -25.765 1.00 90.31 231 THR A C 1
ATOM 1663 O O . THR A 1 231 ? 43.292 14.967 -25.964 1.00 90.31 231 THR A O 1
ATOM 1666 N N . ARG A 1 232 ? 41.251 14.216 -26.567 1.00 90.12 232 ARG A N 1
ATOM 1667 C CA . ARG A 1 232 ? 40.989 15.186 -27.645 1.00 90.12 232 ARG A CA 1
ATOM 1668 C C . ARG A 1 232 ? 39.987 16.226 -27.143 1.00 90.12 232 ARG A C 1
ATOM 1670 O O . ARG A 1 232 ? 38.911 15.859 -26.691 1.00 90.12 232 ARG A O 1
ATOM 1677 N N . ILE A 1 233 ? 40.319 17.518 -27.217 1.00 90.06 233 ILE A N 1
ATOM 1678 C CA . ILE A 1 233 ? 39.399 18.586 -26.786 1.00 90.06 233 ILE A CA 1
ATOM 1679 C C . ILE A 1 233 ? 38.562 19.088 -27.954 1.00 90.06 233 ILE A C 1
ATOM 1681 O O . ILE A 1 233 ? 39.118 19.511 -28.968 1.00 90.06 233 ILE A O 1
ATOM 1685 N N . ILE A 1 234 ? 37.252 19.141 -27.740 1.00 92.06 234 ILE A N 1
ATOM 1686 C CA . ILE A 1 234 ? 36.282 19.847 -28.574 1.00 92.06 234 ILE A CA 1
ATOM 1687 C C . ILE A 1 234 ? 35.719 21.020 -27.775 1.00 92.06 234 ILE A C 1
ATOM 1689 O O . ILE A 1 234 ? 35.404 20.881 -26.592 1.00 92.06 234 ILE A O 1
ATOM 1693 N N . ASN A 1 235 ? 35.652 22.192 -28.400 1.00 91.12 235 ASN A N 1
ATOM 1694 C CA . ASN A 1 235 ? 35.194 23.428 -27.776 1.00 91.12 235 ASN A CA 1
ATOM 1695 C C . ASN A 1 235 ? 34.128 24.071 -28.658 1.00 91.12 235 ASN A C 1
ATOM 1697 O O . ASN A 1 235 ? 34.428 24.517 -29.762 1.00 91.12 235 ASN A O 1
ATOM 1701 N N . GLU A 1 236 ? 32.919 24.169 -28.114 1.00 90.94 236 GLU A N 1
ATOM 1702 C CA . GLU A 1 236 ? 31.723 24.677 -28.795 1.00 90.94 236 GLU A CA 1
ATOM 1703 C C . GLU A 1 236 ? 31.316 26.059 -28.252 1.00 90.94 236 GLU A C 1
ATOM 1705 O O . GLU A 1 236 ? 30.153 26.463 -28.246 1.00 90.94 236 GLU A O 1
ATOM 1710 N N . GLY A 1 237 ? 32.282 26.800 -27.698 1.00 87.12 237 GLY A N 1
ATOM 1711 C CA . GLY A 1 237 ? 32.107 28.144 -27.147 1.00 87.12 237 GLY A CA 1
ATOM 1712 C C . GLY A 1 237 ? 31.395 28.200 -25.790 1.00 87.12 237 GLY A C 1
ATOM 1713 O O . GLY A 1 237 ? 31.897 28.848 -24.871 1.00 87.12 237 GLY A O 1
ATOM 1714 N N . GLN A 1 238 ? 30.238 27.546 -25.634 1.00 90.50 238 GLN A N 1
ATOM 1715 C CA . GLN A 1 238 ? 29.484 27.505 -24.368 1.00 90.50 238 GLN A CA 1
ATOM 1716 C C . GLN A 1 238 ? 29.840 26.310 -23.480 1.00 90.50 238 GLN A C 1
ATOM 1718 O O . GLN A 1 238 ? 29.606 26.354 -22.268 1.00 90.50 238 GLN A O 1
ATOM 1723 N N . PHE A 1 239 ? 30.420 25.268 -24.063 1.00 95.19 239 PHE A N 1
ATOM 1724 C CA . PHE A 1 239 ? 30.894 24.083 -23.366 1.00 95.19 239 PHE A CA 1
ATOM 1725 C C . PHE A 1 239 ? 32.135 23.516 -24.067 1.00 95.19 239 PHE A C 1
ATOM 1727 O O . PHE A 1 239 ? 32.399 23.823 -25.230 1.00 95.19 239 PHE A O 1
ATOM 1734 N N . SER A 1 240 ? 32.896 22.706 -23.337 1.00 95.19 240 SER A N 1
ATOM 1735 C CA . SER A 1 240 ? 34.042 21.957 -23.851 1.00 95.19 240 SER A CA 1
ATOM 1736 C C . SER A 1 240 ? 33.974 20.514 -23.381 1.00 95.19 240 SER A C 1
ATOM 1738 O O . SER A 1 240 ? 33.599 20.256 -22.233 1.00 95.19 240 SER A O 1
ATOM 1740 N N . VAL A 1 241 ? 34.401 19.592 -24.240 1.00 95.50 241 VAL A N 1
ATOM 1741 C CA . VAL A 1 241 ? 34.484 18.161 -23.943 1.00 95.50 241 VAL A CA 1
ATOM 1742 C C . VAL A 1 241 ? 35.904 17.673 -24.203 1.00 95.50 241 VAL A C 1
ATOM 1744 O O . VAL A 1 241 ? 36.458 17.899 -25.277 1.00 95.50 241 VAL A O 1
ATOM 1747 N N . ALA A 1 242 ? 36.506 17.022 -23.212 1.00 94.56 242 ALA A N 1
ATOM 1748 C CA . ALA A 1 242 ? 37.703 16.215 -23.371 1.00 94.56 242 ALA A CA 1
ATOM 1749 C C . ALA A 1 242 ? 37.277 14.770 -23.624 1.00 94.56 242 ALA A C 1
ATOM 1751 O O . ALA A 1 242 ? 36.792 14.094 -22.716 1.00 94.56 242 ALA A O 1
ATOM 1752 N N . ILE A 1 243 ? 37.440 14.333 -24.865 1.00 94.44 243 ILE A N 1
ATOM 1753 C CA . ILE A 1 243 ? 37.068 13.009 -25.343 1.00 94.44 243 ILE A CA 1
ATOM 1754 C C . ILE A 1 243 ? 38.189 12.029 -24.995 1.00 94.44 243 ILE A C 1
ATOM 1756 O O . ILE A 1 243 ? 39.348 12.256 -25.353 1.00 94.44 243 ILE A O 1
ATOM 1760 N N . ASP A 1 244 ? 37.828 10.947 -24.311 1.00 94.31 244 ASP A N 1
ATOM 1761 C CA . ASP A 1 244 ? 38.690 9.815 -23.970 1.00 94.31 244 ASP A CA 1
ATOM 1762 C C . ASP A 1 244 ? 37.917 8.514 -24.242 1.00 94.31 244 ASP A C 1
ATOM 1764 O O . ASP A 1 244 ? 37.058 8.161 -23.429 1.00 94.31 244 ASP A O 1
ATOM 1768 N N . PRO A 1 245 ? 38.212 7.780 -25.331 1.00 90.94 245 PRO A N 1
ATOM 1769 C CA . PRO A 1 245 ? 37.521 6.527 -25.648 1.00 90.94 245 PRO A CA 1
ATOM 1770 C C . PRO A 1 245 ? 37.655 5.445 -24.565 1.00 90.94 245 PRO A C 1
ATOM 1772 O O . PRO A 1 245 ? 36.864 4.510 -24.522 1.00 90.94 245 PRO A O 1
ATOM 1775 N N . THR A 1 246 ? 38.648 5.554 -23.672 1.00 91.19 246 THR A N 1
ATOM 1776 C CA . THR A 1 246 ? 38.853 4.603 -22.564 1.00 91.19 246 THR A CA 1
ATOM 1777 C C . THR A 1 246 ? 38.098 4.976 -21.287 1.00 91.19 246 THR A C 1
ATOM 1779 O O . THR A 1 246 ? 38.165 4.243 -20.299 1.00 91.19 246 THR A O 1
ATOM 1782 N N . PHE A 1 247 ? 37.425 6.132 -21.282 1.00 91.81 247 PHE A N 1
ATOM 1783 C CA . PHE A 1 247 ? 36.733 6.723 -20.136 1.00 91.81 247 PHE A CA 1
ATOM 1784 C C . PHE A 1 247 ? 37.574 6.829 -18.851 1.00 91.81 247 PHE A C 1
ATOM 1786 O O . PHE A 1 247 ? 37.026 6.877 -17.751 1.00 91.81 247 PHE A O 1
ATOM 1793 N N . GLN A 1 248 ? 38.904 6.916 -18.960 1.00 90.69 248 GLN A N 1
ATOM 1794 C CA . GLN A 1 248 ? 39.784 7.057 -17.796 1.00 90.69 248 GLN A CA 1
ATOM 1795 C C . GLN A 1 248 ? 39.830 8.497 -17.281 1.00 90.69 248 GLN A C 1
ATOM 1797 O O . GLN A 1 248 ? 39.781 8.714 -16.072 1.00 90.69 248 GLN A O 1
ATOM 1802 N N . ASN A 1 249 ? 39.929 9.485 -18.177 1.00 90.12 249 ASN A N 1
ATOM 1803 C CA . ASN A 1 249 ? 40.003 10.907 -17.829 1.00 90.12 249 ASN A CA 1
ATOM 1804 C C . ASN A 1 249 ? 39.125 11.843 -18.702 1.00 90.12 249 ASN A C 1
ATOM 1806 O O . ASN A 1 249 ? 39.579 12.956 -19.002 1.00 90.12 249 ASN A O 1
ATOM 1810 N N . PRO A 1 250 ? 37.899 11.470 -19.132 1.00 94.06 250 PRO A N 1
ATOM 1811 C CA . PRO A 1 250 ? 37.062 12.391 -19.891 1.00 94.06 250 PRO A CA 1
ATOM 1812 C C . PRO A 1 250 ? 36.528 13.520 -19.003 1.00 94.06 250 PRO A C 1
ATOM 1814 O O . PRO A 1 250 ? 36.349 13.379 -17.787 1.00 94.06 250 PRO A O 1
ATOM 1817 N N . LEU A 1 251 ? 36.259 14.667 -19.621 1.00 95.56 251 LEU A N 1
ATOM 1818 C CA . LEU A 1 251 ? 35.855 15.885 -18.922 1.00 95.56 251 LEU A CA 1
ATOM 1819 C C . LEU A 1 251 ? 34.802 16.640 -19.730 1.00 95.56 251 LEU A C 1
ATOM 1821 O O . LEU A 1 251 ? 35.041 16.979 -20.882 1.00 95.56 251 LEU A O 1
ATOM 1825 N N . ILE A 1 252 ? 33.684 16.990 -19.101 1.00 97.31 252 ILE A N 1
ATOM 1826 C CA . ILE A 1 252 ? 32.708 17.946 -19.630 1.00 97.31 252 ILE A CA 1
ATOM 1827 C C . ILE A 1 252 ? 32.761 19.211 -18.775 1.00 97.31 252 ILE A C 1
ATOM 1829 O O . ILE A 1 252 ? 32.603 19.156 -17.553 1.00 97.31 252 ILE A O 1
ATOM 1833 N N . VAL A 1 253 ? 32.952 20.365 -19.417 1.00 96.81 253 VAL A N 1
ATOM 1834 C CA . VAL A 1 253 ? 32.888 21.681 -18.768 1.00 96.81 253 VAL A CA 1
ATOM 1835 C C . VAL A 1 253 ? 31.837 22.534 -19.460 1.00 96.81 253 VAL A C 1
ATOM 1837 O O . VAL A 1 253 ? 32.012 22.904 -20.618 1.00 96.81 253 VAL A O 1
ATOM 1840 N N . LEU A 1 254 ? 30.780 22.909 -18.743 1.00 97.12 254 LEU A N 1
ATOM 1841 C CA . LEU A 1 254 ? 29.835 23.941 -19.177 1.00 97.12 254 LEU A CA 1
ATOM 1842 C C . LEU A 1 254 ? 30.289 25.309 -18.655 1.00 97.12 254 LEU A C 1
ATOM 1844 O O . LEU A 1 254 ? 30.864 25.423 -17.570 1.00 97.12 254 LEU A O 1
ATOM 1848 N N . SER A 1 255 ? 30.040 26.373 -19.415 1.00 95.25 255 SER A N 1
ATOM 1849 C CA . SER A 1 255 ? 30.435 27.724 -19.015 1.00 95.25 255 SER A CA 1
ATOM 1850 C C . SER A 1 255 ? 29.703 28.182 -17.750 1.00 95.25 255 SER A C 1
ATOM 1852 O O . SER A 1 255 ? 28.479 28.310 -17.741 1.00 95.25 255 SER A O 1
ATOM 1854 N N . ALA A 1 256 ? 30.457 28.506 -16.697 1.00 93.12 256 ALA A N 1
ATOM 1855 C CA . ALA A 1 256 ? 29.914 29.055 -15.449 1.00 93.12 256 ALA A CA 1
ATOM 1856 C C . ALA A 1 256 ? 29.436 30.514 -15.578 1.00 93.12 256 ALA A C 1
ATOM 1858 O O . ALA A 1 256 ? 28.807 31.042 -14.665 1.00 93.12 256 ALA A O 1
ATOM 1859 N N . THR A 1 257 ? 29.761 31.197 -16.682 1.00 90.69 257 THR A N 1
ATOM 1860 C CA . THR A 1 257 ? 29.309 32.574 -16.936 1.00 90.69 257 THR A CA 1
ATOM 1861 C C . THR A 1 257 ? 28.031 32.634 -17.765 1.00 90.69 257 THR A C 1
ATOM 1863 O O . THR A 1 257 ? 27.504 33.726 -17.969 1.00 90.69 257 THR A O 1
ATOM 1866 N N . ASN A 1 258 ? 27.559 31.498 -18.288 1.00 89.81 258 ASN A N 1
ATOM 1867 C CA . ASN A 1 258 ? 26.318 31.443 -19.047 1.00 89.81 258 ASN A CA 1
ATOM 1868 C C . ASN A 1 258 ? 25.107 31.377 -18.104 1.00 89.81 258 ASN A C 1
ATOM 1870 O O . ASN A 1 258 ? 25.185 30.796 -17.024 1.00 89.81 258 ASN A O 1
ATOM 1874 N N . ASN A 1 259 ? 23.984 31.971 -18.512 1.00 88.75 259 ASN A N 1
ATOM 1875 C CA . ASN A 1 259 ? 22.746 31.910 -17.737 1.00 88.75 259 ASN A CA 1
ATOM 1876 C C . ASN A 1 259 ? 21.909 30.709 -18.190 1.00 88.75 259 ASN A C 1
ATOM 1878 O O . ASN A 1 259 ? 21.207 30.780 -19.199 1.00 88.75 259 ASN A O 1
ATOM 1882 N N . TRP A 1 260 ? 22.006 29.608 -17.452 1.00 91.12 260 TRP A N 1
ATOM 1883 C CA . TRP A 1 260 ? 21.366 28.344 -17.801 1.00 91.12 260 TRP A CA 1
ATOM 1884 C C . TRP A 1 260 ? 19.909 28.267 -17.330 1.00 91.12 260 TRP A C 1
ATOM 1886 O O . TRP A 1 260 ? 19.609 28.494 -16.158 1.00 91.12 260 TRP A O 1
ATOM 1896 N N . GLY A 1 261 ? 18.999 27.883 -18.229 1.00 87.38 261 GLY A N 1
ATOM 1897 C CA . GLY A 1 261 ? 17.660 27.436 -17.853 1.00 87.38 261 GLY A CA 1
ATOM 1898 C C . GLY A 1 261 ? 17.738 26.012 -17.306 1.00 87.38 261 GLY A C 1
ATOM 1899 O O . GLY A 1 261 ? 18.246 25.127 -17.991 1.00 87.38 261 GLY A O 1
ATOM 1900 N N . THR A 1 262 ? 17.262 25.797 -16.079 1.00 86.06 262 THR A N 1
ATOM 1901 C CA . THR A 1 262 ? 17.388 24.523 -15.340 1.00 86.06 262 THR A CA 1
ATOM 1902 C C . THR A 1 262 ? 16.063 23.771 -15.175 1.00 86.06 262 THR A C 1
ATOM 1904 O O . THR A 1 262 ? 15.984 22.791 -14.429 1.00 86.06 262 THR A O 1
ATOM 1907 N N . GLU A 1 263 ? 15.015 24.212 -15.871 1.00 83.81 263 GLU A N 1
ATOM 1908 C CA . GLU A 1 263 ? 13.793 23.429 -16.076 1.00 83.81 263 GLU A CA 1
ATOM 1909 C C . GLU A 1 263 ? 14.073 22.238 -17.008 1.00 83.81 263 GLU A C 1
ATOM 1911 O O . GLU A 1 263 ? 15.063 22.230 -17.745 1.00 83.81 263 GLU A O 1
ATOM 1916 N N . TYR A 1 264 ? 13.221 21.212 -16.961 1.00 76.75 264 TYR A N 1
ATOM 1917 C CA . TYR A 1 264 ? 13.358 20.052 -17.843 1.00 76.75 264 TYR A CA 1
ATOM 1918 C C . TYR A 1 264 ? 13.311 20.482 -19.317 1.00 76.75 264 TYR A C 1
ATOM 1920 O O . TYR A 1 264 ? 12.469 21.289 -19.706 1.00 76.75 264 TYR A O 1
ATOM 1928 N N . GLY A 1 265 ? 14.241 19.978 -20.134 1.00 77.50 265 GLY A N 1
ATOM 1929 C CA . GLY A 1 265 ? 14.322 20.309 -21.561 1.00 77.50 265 GLY A CA 1
ATOM 1930 C C . GLY A 1 265 ? 14.771 21.745 -21.881 1.00 77.50 265 GLY A C 1
ATOM 1931 O O . GLY A 1 265 ? 14.780 22.127 -23.055 1.00 77.50 265 GLY A O 1
ATOM 1932 N N . ALA A 1 266 ? 15.157 22.545 -20.881 1.00 86.06 266 ALA A N 1
ATOM 1933 C CA . ALA A 1 266 ? 15.700 23.889 -21.076 1.00 86.06 266 ALA A CA 1
ATOM 1934 C C . ALA A 1 266 ? 17.180 23.860 -21.513 1.00 86.06 266 ALA A C 1
ATOM 1936 O O . ALA A 1 266 ? 17.760 22.796 -21.752 1.00 86.06 266 ALA A O 1
ATOM 1937 N N . SER A 1 267 ? 17.803 25.038 -21.632 1.00 89.06 267 SER A N 1
ATOM 1938 C CA . SER A 1 267 ? 19.139 25.177 -22.227 1.00 89.06 267 SER A CA 1
ATOM 1939 C C . SER A 1 267 ? 20.234 24.377 -21.520 1.00 89.06 267 SER A C 1
ATOM 1941 O O . SER A 1 267 ? 21.112 23.845 -22.192 1.00 89.06 267 SER A O 1
ATOM 1943 N N . TYR A 1 268 ? 20.167 24.204 -20.193 1.00 92.56 268 TYR A N 1
ATOM 1944 C CA . TYR A 1 268 ? 21.129 23.348 -19.490 1.00 92.56 268 TYR A CA 1
ATOM 1945 C C . TYR A 1 268 ? 21.030 21.890 -19.950 1.00 92.56 268 TYR A C 1
ATOM 1947 O O . TYR A 1 268 ? 22.037 21.290 -20.312 1.00 92.56 268 TYR A O 1
ATOM 1955 N N . THR A 1 269 ? 19.817 21.325 -19.951 1.00 91.38 269 THR A N 1
ATOM 1956 C CA . THR A 1 269 ? 19.567 19.923 -20.314 1.00 91.38 269 THR A CA 1
ATOM 1957 C C . THR A 1 269 ? 20.011 19.638 -21.744 1.00 91.38 269 THR A C 1
ATOM 1959 O O . THR A 1 269 ? 20.699 18.648 -21.974 1.00 91.38 269 THR A O 1
ATOM 1962 N N . ARG A 1 270 ? 19.682 20.521 -22.696 1.00 91.25 270 ARG A N 1
ATOM 1963 C CA . ARG A 1 270 ? 20.050 20.356 -24.112 1.00 91.25 270 ARG A CA 1
ATOM 1964 C C . ARG A 1 270 ? 21.561 20.410 -24.317 1.00 91.25 270 ARG A C 1
ATOM 1966 O O . ARG A 1 270 ? 22.129 19.495 -24.903 1.00 91.25 270 ARG A O 1
ATOM 1973 N N . THR A 1 271 ? 22.225 21.437 -23.787 1.00 94.81 271 THR A N 1
ATOM 1974 C CA . THR A 1 271 ? 23.681 21.574 -23.923 1.00 94.81 271 THR A CA 1
ATOM 1975 C C . THR A 1 271 ? 24.428 20.452 -23.208 1.00 94.81 271 THR A C 1
ATOM 1977 O O . THR A 1 271 ? 25.395 19.918 -23.745 1.00 94.81 271 THR A O 1
ATOM 1980 N N . MET A 1 272 ? 23.973 20.053 -22.019 1.00 96.69 272 MET A N 1
ATOM 1981 C CA . MET A 1 272 ? 24.564 18.932 -21.294 1.00 96.69 272 MET A CA 1
ATOM 1982 C C . MET A 1 272 ? 24.387 17.614 -22.058 1.00 96.69 272 MET A C 1
ATOM 1984 O O . MET A 1 272 ? 25.332 16.836 -22.143 1.00 96.69 272 MET A O 1
ATOM 1988 N N . ALA A 1 273 ? 23.219 17.367 -22.657 1.00 96.06 273 ALA A N 1
ATOM 1989 C CA . ALA A 1 273 ? 22.980 16.161 -23.446 1.00 96.06 273 ALA A CA 1
ATOM 1990 C C . ALA A 1 273 ? 23.853 16.090 -24.700 1.00 96.06 273 ALA A C 1
ATOM 1992 O O . ALA A 1 273 ? 24.393 15.022 -24.981 1.00 96.06 273 ALA A O 1
ATOM 1993 N N . ALA A 1 274 ? 24.048 17.213 -25.396 1.00 95.44 274 ALA A N 1
ATOM 1994 C CA . ALA A 1 274 ? 24.977 17.301 -26.519 1.00 95.44 274 ALA A CA 1
ATOM 1995 C C . ALA A 1 274 ? 26.429 17.043 -26.079 1.00 95.44 274 ALA A C 1
ATOM 1997 O O . ALA A 1 274 ? 27.147 16.274 -26.712 1.00 95.44 274 ALA A O 1
ATOM 1998 N N . ALA A 1 275 ? 26.853 17.620 -24.948 1.00 97.12 275 ALA A N 1
ATOM 1999 C CA . ALA A 1 275 ? 28.184 17.381 -24.392 1.00 97.12 275 ALA A CA 1
ATOM 2000 C C . ALA A 1 275 ? 28.412 15.905 -24.017 1.00 97.12 275 ALA A C 1
ATOM 2002 O O . ALA A 1 275 ? 29.503 15.380 -24.233 1.00 97.12 275 ALA A O 1
ATOM 2003 N N . VAL A 1 276 ? 27.386 15.228 -23.486 1.00 97.75 276 VAL A N 1
ATOM 2004 C CA . VAL A 1 276 ? 27.424 13.780 -23.229 1.00 97.75 276 VAL A CA 1
ATOM 2005 C C . VAL A 1 276 ? 27.486 12.993 -2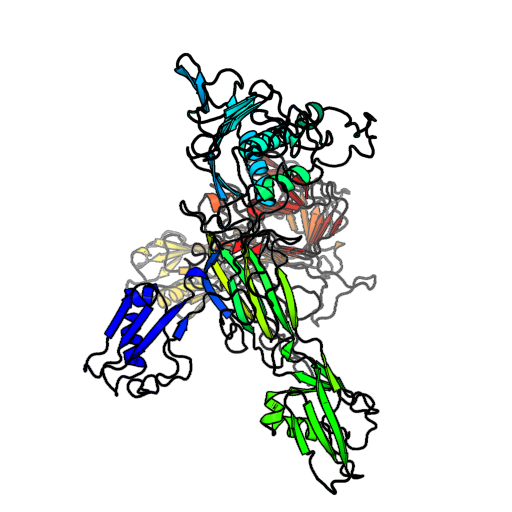4.536 1.00 97.75 276 VAL A C 1
ATOM 2007 O O . VAL A 1 276 ? 28.303 12.086 -24.621 1.00 97.75 276 VAL A O 1
ATOM 2010 N N . GLY A 1 277 ? 26.720 13.369 -25.566 1.00 96.69 277 GLY A N 1
ATOM 2011 C CA . GLY A 1 277 ? 26.804 12.750 -26.895 1.00 96.69 277 GLY A CA 1
ATOM 2012 C C . GLY A 1 277 ? 28.224 12.791 -27.469 1.00 96.69 277 GLY A C 1
ATOM 2013 O O . GLY A 1 277 ? 28.745 11.765 -27.895 1.00 96.69 277 GLY A O 1
ATOM 2014 N N . ILE A 1 278 ? 28.903 13.939 -27.365 1.00 96.19 278 ILE A N 1
ATOM 2015 C CA . ILE A 1 278 ? 30.317 14.069 -27.759 1.00 96.19 278 ILE A CA 1
ATOM 2016 C C . ILE A 1 278 ? 31.235 13.175 -26.913 1.00 96.19 278 ILE A C 1
ATOM 2018 O O . ILE A 1 278 ? 32.145 12.537 -27.442 1.00 96.19 278 ILE A O 1
ATOM 2022 N N . ALA A 1 279 ? 31.017 13.111 -25.596 1.00 96.19 279 ALA A N 1
ATOM 2023 C CA . ALA A 1 279 ? 31.808 12.251 -24.713 1.00 96.19 279 ALA A CA 1
ATOM 2024 C C . ALA A 1 279 ? 31.606 10.752 -25.004 1.00 96.19 279 ALA A C 1
ATOM 2026 O O . ALA A 1 279 ? 32.530 9.972 -24.792 1.00 96.19 279 ALA A O 1
ATOM 2027 N N . LEU A 1 280 ? 30.426 10.375 -25.503 1.00 96.25 280 LEU A N 1
ATOM 2028 C CA . LEU A 1 280 ? 30.069 9.033 -25.968 1.00 96.25 280 LEU A CA 1
ATOM 2029 C C . LEU A 1 280 ? 30.590 8.726 -27.384 1.00 96.25 280 LEU A C 1
ATOM 2031 O O . LEU A 1 280 ? 30.424 7.613 -27.858 1.00 96.25 280 LEU A O 1
ATOM 2035 N N . GLY A 1 281 ? 31.233 9.678 -28.066 1.00 94.62 281 GLY A N 1
ATOM 2036 C CA . GLY A 1 281 ? 31.822 9.445 -29.385 1.00 94.62 281 GLY A CA 1
ATOM 2037 C C . GLY A 1 281 ? 30.949 9.854 -30.569 1.00 94.62 281 GLY A C 1
ATOM 2038 O O . GLY A 1 281 ? 31.279 9.499 -31.695 1.00 94.62 281 GLY A O 1
ATOM 2039 N N . LEU A 1 282 ? 29.878 10.623 -30.363 1.00 94.50 282 LEU A N 1
ATOM 2040 C CA . LEU A 1 282 ? 29.174 11.293 -31.461 1.00 94.50 282 LEU A CA 1
ATOM 2041 C C . LEU A 1 282 ? 29.922 12.567 -31.891 1.00 94.50 282 LEU A C 1
ATOM 2043 O O . LEU A 1 282 ? 30.534 13.246 -31.063 1.00 94.50 282 LEU A O 1
ATOM 2047 N N . GLU A 1 283 ? 29.865 12.916 -33.175 1.00 91.25 283 GLU A N 1
ATOM 2048 C CA . GLU A 1 283 ? 30.471 14.147 -33.714 1.00 91.25 283 GLU A CA 1
ATOM 2049 C C . GLU A 1 283 ? 29.413 15.196 -34.104 1.00 91.25 283 GLU A C 1
ATOM 2051 O O . GLU A 1 283 ? 28.222 15.047 -33.825 1.00 91.25 283 GLU A O 1
ATOM 2056 N N . HIS A 1 284 ? 29.858 16.317 -34.678 1.00 89.62 284 HIS A N 1
ATOM 2057 C CA . HIS A 1 284 ? 28.978 17.381 -35.145 1.00 89.62 284 HIS A CA 1
ATOM 2058 C C . HIS A 1 284 ? 28.315 16.993 -36.478 1.00 89.62 284 HIS A C 1
ATOM 2060 O O . HIS A 1 284 ? 28.930 17.038 -37.544 1.00 89.62 284 HIS A O 1
ATOM 2066 N N . ALA A 1 285 ? 27.033 16.641 -36.407 1.00 85.81 285 ALA A N 1
ATOM 2067 C CA . ALA A 1 285 ? 26.228 16.170 -37.529 1.00 85.81 285 ALA A CA 1
ATOM 2068 C C . ALA A 1 285 ? 25.534 17.338 -38.260 1.00 85.81 285 ALA A C 1
ATOM 2070 O O . ALA A 1 285 ? 24.303 17.472 -38.258 1.00 85.81 285 ALA A O 1
ATOM 2071 N N . GLY A 1 286 ? 26.321 18.235 -38.863 1.00 80.38 286 GLY A N 1
ATOM 2072 C CA . GLY A 1 286 ? 25.824 19.471 -39.481 1.00 80.38 286 GLY A CA 1
ATOM 2073 C C . GLY A 1 286 ? 24.910 19.282 -40.702 1.00 80.38 286 GLY A C 1
ATOM 2074 O O . GLY A 1 286 ? 24.271 20.236 -41.151 1.00 80.38 286 GLY A O 1
ATOM 2075 N N . ASP A 1 287 ? 24.812 18.070 -41.255 1.00 77.50 287 ASP A N 1
ATOM 2076 C CA . ASP A 1 287 ? 23.894 17.725 -42.344 1.00 77.50 287 ASP A CA 1
ATOM 2077 C C . ASP A 1 287 ? 22.472 17.359 -41.877 1.00 77.50 287 ASP A C 1
ATOM 2079 O O . ASP A 1 287 ? 21.564 17.289 -42.712 1.00 77.50 287 ASP A O 1
ATOM 2083 N N . LEU A 1 288 ? 22.248 17.185 -40.569 1.00 82.19 288 LEU A N 1
ATOM 2084 C CA . LEU A 1 288 ? 20.936 16.886 -39.986 1.00 82.19 288 LEU A CA 1
ATOM 2085 C C . LEU A 1 288 ? 20.075 18.153 -39.779 1.00 82.19 288 LEU A C 1
ATOM 2087 O O . LEU A 1 288 ? 20.567 19.279 -39.876 1.00 82.19 288 LEU A O 1
ATOM 2091 N N . PRO A 1 289 ? 18.758 18.033 -39.522 1.00 79.31 289 PRO A N 1
ATOM 2092 C CA . PRO A 1 289 ? 17.899 19.184 -39.214 1.00 79.31 289 PRO A CA 1
ATOM 2093 C C . PRO A 1 289 ? 18.291 19.910 -37.917 1.00 79.31 289 PRO A C 1
ATOM 2095 O O . PRO A 1 289 ? 18.795 19.277 -36.991 1.00 79.31 289 PRO A O 1
ATOM 2098 N N . GLU A 1 290 ? 17.986 21.211 -37.814 1.00 77.25 290 GLU A N 1
ATOM 2099 C CA . GLU A 1 290 ? 18.302 22.091 -36.657 1.00 77.25 290 GLU A CA 1
ATOM 2100 C C . GLU A 1 290 ? 17.754 21.610 -35.318 1.00 77.25 290 GLU A C 1
ATOM 2102 O O . GLU A 1 290 ? 18.273 21.956 -34.263 1.00 77.25 290 GLU A O 1
ATOM 2107 N N . THR A 1 291 ? 16.718 20.781 -35.357 1.00 75.75 291 THR A N 1
ATOM 2108 C CA . THR A 1 291 ? 16.093 20.189 -34.175 1.00 75.75 291 THR A CA 1
ATOM 2109 C C . THR A 1 291 ? 16.812 18.937 -33.666 1.00 75.75 291 THR A C 1
ATOM 2111 O O . THR A 1 291 ? 16.337 18.320 -32.717 1.00 75.75 291 THR A O 1
ATOM 2114 N N . THR A 1 292 ? 17.901 18.513 -34.315 1.00 83.75 292 THR A N 1
ATOM 2115 C CA . THR A 1 292 ? 18.693 17.337 -33.922 1.00 83.75 292 THR A CA 1
ATOM 2116 C C . THR A 1 292 ? 19.786 17.748 -32.948 1.00 83.75 292 THR A C 1
ATOM 2118 O O . THR A 1 292 ? 20.476 18.740 -33.179 1.00 83.75 292 THR A O 1
ATOM 2121 N N . LEU A 1 293 ? 19.972 16.981 -31.872 1.00 90.31 293 LEU A N 1
ATOM 2122 C CA . LEU A 1 293 ? 20.873 17.354 -30.786 1.00 90.31 293 LEU A CA 1
ATOM 2123 C C . LEU A 1 293 ? 22.317 17.520 -31.271 1.00 90.31 293 LEU A C 1
ATOM 2125 O O . LEU A 1 293 ? 22.936 18.549 -30.997 1.00 90.31 293 LEU A O 1
ATOM 2129 N N . MET A 1 294 ? 22.826 16.546 -32.030 1.00 92.12 294 MET A N 1
ATOM 2130 C CA . MET A 1 294 ? 24.217 16.537 -32.491 1.00 92.12 294 MET A CA 1
ATOM 2131 C C . MET A 1 294 ? 24.500 17.458 -33.685 1.00 92.12 294 MET A C 1
ATOM 2133 O O . MET A 1 294 ? 25.654 17.598 -34.076 1.00 92.12 294 MET A O 1
ATOM 2137 N N . ARG A 1 295 ? 23.498 18.183 -34.210 1.00 88.19 295 ARG A N 1
ATOM 2138 C CA . ARG A 1 295 ? 23.751 19.343 -35.087 1.00 88.19 295 ARG A CA 1
ATOM 2139 C C . ARG A 1 295 ? 24.291 20.550 -34.310 1.00 88.19 295 ARG A C 1
ATOM 2141 O O . ARG A 1 295 ? 24.782 21.492 -34.912 1.00 88.19 295 ARG A O 1
ATOM 2148 N N . LEU A 1 296 ? 24.177 20.559 -32.981 1.00 89.44 296 LEU A N 1
ATOM 2149 C CA . LEU A 1 296 ? 24.700 21.634 -32.132 1.00 89.44 296 LEU A CA 1
ATOM 2150 C C . LEU A 1 296 ? 24.191 23.037 -32.515 1.00 89.44 296 LEU A C 1
ATOM 2152 O O . LEU A 1 296 ? 24.881 24.036 -32.298 1.00 89.44 296 LEU A O 1
ATOM 2156 N N . ASP A 1 297 ? 22.971 23.133 -33.059 1.00 87.31 297 ASP A N 1
ATOM 2157 C CA . ASP A 1 297 ? 22.423 24.421 -33.470 1.00 87.31 297 ASP A CA 1
ATOM 2158 C C . ASP A 1 297 ? 22.317 25.372 -32.254 1.00 87.31 297 ASP A C 1
ATOM 2160 O O . ASP A 1 297 ? 21.670 25.036 -31.251 1.00 87.31 297 ASP A O 1
ATOM 2164 N N . PRO A 1 298 ? 22.922 26.575 -32.306 1.00 84.62 298 PRO A N 1
ATOM 2165 C CA . PRO A 1 298 ? 22.950 27.478 -31.160 1.00 84.62 298 PRO A CA 1
ATOM 2166 C C . PRO A 1 298 ? 21.564 27.925 -30.688 1.00 84.62 298 PRO A C 1
ATOM 2168 O O . PRO A 1 298 ? 21.393 28.216 -29.503 1.00 84.62 298 PRO A O 1
ATOM 2171 N N . THR A 1 299 ? 20.571 27.996 -31.580 1.00 80.62 299 THR A N 1
ATOM 2172 C CA . THR A 1 299 ? 19.201 28.389 -31.227 1.00 80.62 299 THR A CA 1
ATOM 2173 C C . THR A 1 299 ? 18.455 27.244 -30.551 1.00 80.62 299 THR A C 1
ATOM 2175 O O . THR A 1 299 ? 17.778 27.470 -29.541 1.00 80.62 299 THR A O 1
ATOM 2178 N N . PHE A 1 300 ? 18.651 26.010 -31.031 1.00 83.69 300 PHE A N 1
ATOM 2179 C CA . PHE A 1 300 ? 18.101 24.803 -30.422 1.00 83.69 300 PHE A CA 1
ATOM 2180 C C . PHE A 1 300 ? 18.678 24.563 -29.024 1.00 83.69 300 PHE A C 1
ATOM 2182 O O . PHE A 1 300 ? 17.909 24.349 -28.082 1.00 83.69 300 PHE A O 1
ATOM 2189 N N . LEU A 1 301 ? 20.004 24.651 -28.861 1.00 87.00 301 LEU A N 1
ATOM 2190 C CA . LEU A 1 301 ? 20.676 24.462 -27.570 1.00 87.00 301 LEU A CA 1
ATOM 2191 C C . LEU A 1 301 ? 20.325 25.566 -26.564 1.00 87.00 301 LEU A C 1
ATOM 2193 O O . LEU A 1 301 ? 20.107 25.283 -25.387 1.00 87.00 301 LEU A O 1
ATOM 2197 N N . ALA A 1 302 ? 20.205 26.820 -27.011 1.00 81.88 302 ALA A N 1
ATOM 2198 C CA . ALA A 1 302 ? 19.815 27.932 -26.143 1.00 81.88 302 ALA A CA 1
ATOM 2199 C C . ALA A 1 302 ? 18.326 27.913 -25.750 1.00 81.88 302 ALA A C 1
ATOM 2201 O O . ALA A 1 302 ? 17.939 28.609 -24.809 1.00 81.88 302 ALA A O 1
ATOM 2202 N N . GLY A 1 303 ? 17.485 27.144 -26.454 1.00 75.38 303 GLY A N 1
ATOM 2203 C CA . GLY A 1 303 ? 16.034 27.134 -26.248 1.00 75.38 303 GLY A CA 1
ATOM 2204 C C . GLY A 1 303 ? 15.384 28.498 -26.509 1.00 75.38 303 GLY A C 1
ATOM 2205 O O . GLY A 1 303 ? 14.357 28.815 -25.913 1.00 75.38 303 GLY A O 1
ATOM 2206 N N . SER A 1 304 ? 16.008 29.335 -27.345 1.00 65.12 304 SER A N 1
ATOM 2207 C CA . SER A 1 304 ? 15.634 30.738 -27.537 1.00 65.12 304 SER A CA 1
ATOM 2208 C C . SER A 1 304 ? 15.438 31.066 -29.019 1.00 65.12 304 SER A C 1
ATOM 2210 O O . SER A 1 304 ? 16.357 31.551 -29.677 1.00 65.12 304 SER A O 1
ATOM 2212 N N . GLY A 1 305 ? 14.234 30.832 -29.540 1.00 58.06 305 GLY A N 1
ATOM 2213 C CA . GLY A 1 305 ? 13.824 31.284 -30.873 1.00 58.06 305 GLY A CA 1
ATOM 2214 C C . GLY A 1 305 ? 12.801 30.362 -31.546 1.00 58.06 305 GLY A C 1
ATOM 2215 O O . GLY A 1 305 ? 12.703 29.196 -31.166 1.00 58.06 305 GLY A O 1
ATOM 2216 N N . PRO A 1 306 ? 12.035 30.874 -32.526 1.00 55.66 306 PRO A N 1
ATOM 2217 C CA . PRO A 1 306 ? 11.224 30.032 -33.392 1.00 55.66 306 PRO A CA 1
ATOM 2218 C C . PRO A 1 306 ? 12.154 29.174 -34.260 1.00 55.66 306 PRO A C 1
ATOM 2220 O O . PRO A 1 306 ? 13.029 29.708 -34.940 1.00 55.66 306 PRO A O 1
ATOM 2223 N N . MET A 1 307 ? 11.992 27.855 -34.205 1.00 58.62 307 MET A N 1
ATOM 2224 C CA . MET A 1 307 ? 12.777 26.911 -35.011 1.00 58.62 307 MET A CA 1
ATOM 2225 C C . MET A 1 307 ? 12.437 27.084 -36.502 1.00 58.62 307 MET A C 1
ATOM 2227 O O . MET A 1 307 ? 11.299 27.428 -36.827 1.00 58.62 307 MET A O 1
ATOM 2231 N N . VAL A 1 308 ? 13.385 26.850 -37.413 1.00 58.94 308 VAL A N 1
ATOM 2232 C CA . VAL A 1 308 ? 13.134 26.845 -38.867 1.00 58.94 308 VAL A CA 1
ATOM 2233 C C . VAL A 1 308 ? 13.243 25.419 -39.427 1.00 58.94 308 VAL A C 1
ATOM 2235 O O . VAL A 1 308 ? 13.907 24.556 -38.855 1.00 58.94 308 VAL A O 1
ATOM 2238 N N . ASP A 1 309 ? 12.520 25.125 -40.508 1.00 58.69 309 ASP A N 1
ATOM 2239 C CA . ASP A 1 309 ? 12.608 23.842 -41.207 1.00 58.69 309 ASP A CA 1
ATOM 2240 C C . ASP A 1 309 ? 13.870 23.750 -42.089 1.00 58.69 309 ASP A C 1
ATOM 2242 O O . ASP A 1 309 ? 14.648 24.694 -42.223 1.00 58.69 309 ASP A O 1
ATOM 2246 N N . VAL A 1 310 ? 14.061 22.606 -42.754 1.00 51.91 310 VAL A N 1
ATOM 2247 C CA . VAL A 1 310 ? 15.197 22.362 -43.669 1.00 51.91 310 VAL A CA 1
ATOM 2248 C C . VAL A 1 310 ? 15.274 23.327 -44.868 1.00 51.91 310 VAL A C 1
ATOM 2250 O O . VAL A 1 310 ? 16.248 23.284 -45.619 1.00 51.91 310 VA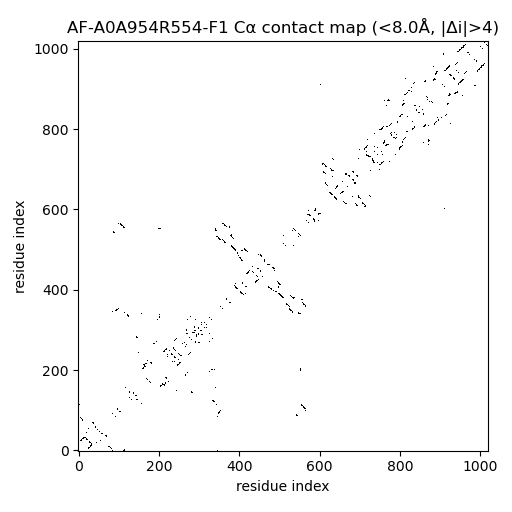L A O 1
ATOM 2253 N N . ASN A 1 311 ? 14.260 24.172 -45.076 1.00 65.62 311 ASN A N 1
ATOM 2254 C CA . ASN A 1 311 ? 14.182 25.183 -46.128 1.00 65.62 311 ASN A CA 1
ATOM 2255 C C . ASN A 1 311 ? 14.224 26.618 -45.577 1.00 65.62 311 ASN A C 1
ATOM 2257 O O . ASN A 1 311 ? 13.856 27.542 -46.308 1.00 65.62 311 ASN A O 1
ATOM 2261 N N . ASP A 1 312 ? 14.670 26.817 -44.331 1.00 60.91 312 ASP A N 1
ATOM 2262 C CA . ASP A 1 312 ? 14.765 28.138 -43.693 1.00 60.91 312 ASP A CA 1
ATOM 2263 C C . ASP A 1 312 ? 13.378 28.792 -43.462 1.00 60.91 312 ASP A C 1
ATOM 2265 O O . ASP A 1 312 ? 13.243 30.015 -43.340 1.00 60.91 312 ASP A O 1
ATOM 2269 N N . ILE A 1 313 ? 12.304 27.987 -43.427 1.00 64.81 313 ILE A N 1
ATOM 2270 C CA . ILE A 1 313 ? 10.944 28.453 -43.135 1.00 64.81 313 ILE A CA 1
ATOM 2271 C C . ILE A 1 313 ? 10.683 28.319 -41.639 1.00 64.81 313 ILE A C 1
ATOM 2273 O O . ILE A 1 313 ? 10.743 27.230 -41.081 1.00 64.81 313 ILE A O 1
ATOM 2277 N N . GLN A 1 314 ? 10.320 29.432 -41.003 1.00 60.84 314 GLN A N 1
ATOM 2278 C CA . GLN A 1 314 ? 9.913 29.469 -39.601 1.00 60.84 314 GLN A CA 1
ATOM 2279 C C . GLN A 1 314 ? 8.771 28.477 -39.329 1.00 60.84 314 GLN A C 1
ATOM 2281 O O . GLN A 1 314 ? 7.677 28.615 -39.888 1.00 60.84 314 GLN A O 1
ATOM 2286 N N . LEU A 1 315 ? 9.025 27.502 -38.454 1.00 57.84 315 LEU A N 1
ATOM 2287 C CA . LEU A 1 315 ? 8.002 26.617 -37.912 1.00 57.84 315 LEU A CA 1
ATOM 2288 C C . LEU A 1 315 ? 6.978 27.474 -37.163 1.00 57.84 315 LEU A C 1
ATOM 2290 O O . LEU A 1 315 ? 7.306 28.464 -36.506 1.00 57.84 315 LEU A O 1
ATOM 2294 N N . THR A 1 316 ? 5.700 27.161 -37.336 1.00 51.62 316 THR A N 1
ATOM 2295 C CA . THR A 1 316 ? 4.631 28.015 -36.814 1.00 51.62 316 THR A CA 1
ATOM 2296 C C . THR A 1 316 ? 4.398 27.740 -35.329 1.00 51.62 316 THR A C 1
ATOM 2298 O O . THR A 1 316 ? 4.734 26.675 -34.830 1.00 51.62 316 THR A O 1
ATOM 2301 N N . ALA A 1 317 ? 3.751 28.656 -34.600 1.00 47.41 317 ALA A N 1
ATOM 2302 C CA . ALA A 1 317 ? 3.445 28.480 -33.170 1.00 47.41 317 ALA A CA 1
ATOM 2303 C C . ALA A 1 317 ? 2.583 27.232 -32.829 1.00 47.41 317 ALA A C 1
ATOM 2305 O O . ALA A 1 317 ? 2.413 26.895 -31.657 1.00 47.41 317 ALA A O 1
ATOM 2306 N N . SER A 1 318 ? 2.011 26.544 -33.827 1.00 47.66 318 SER A N 1
ATOM 2307 C CA . SER A 1 318 ? 1.398 25.214 -33.668 1.00 47.66 318 SER A CA 1
ATOM 2308 C C . SER A 1 318 ? 2.411 24.062 -33.617 1.00 47.66 318 SER A C 1
ATOM 2310 O O . SER A 1 318 ? 2.092 23.032 -33.029 1.00 47.66 318 SER A O 1
ATOM 2312 N N . ASP A 1 319 ? 3.610 24.253 -34.168 1.00 48.62 319 ASP A N 1
ATOM 2313 C CA . ASP A 1 319 ? 4.737 23.311 -34.191 1.00 48.62 319 ASP A CA 1
ATOM 2314 C C . ASP A 1 319 ? 5.706 23.545 -33.007 1.00 48.62 319 ASP A C 1
ATOM 2316 O O . ASP A 1 319 ? 6.380 22.625 -32.556 1.00 48.62 319 ASP A O 1
ATOM 2320 N N . GLU A 1 320 ? 5.717 24.752 -32.422 1.00 49.53 320 GLU A N 1
ATOM 2321 C CA . GLU A 1 320 ? 6.505 25.141 -31.228 1.00 49.53 320 GLU A CA 1
ATOM 2322 C C . GLU A 1 320 ? 6.001 24.526 -29.901 1.00 49.53 320 GLU A C 1
ATOM 2324 O O . GLU A 1 320 ? 6.508 24.838 -28.824 1.00 49.53 320 GLU A O 1
ATOM 2329 N N . LYS A 1 321 ? 4.974 23.669 -29.956 1.00 44.22 321 LYS A N 1
ATOM 2330 C CA . LYS A 1 321 ? 4.334 23.047 -28.785 1.00 44.22 321 LYS A CA 1
ATOM 2331 C C . LYS A 1 321 ? 4.907 21.688 -28.384 1.00 44.22 321 LYS A C 1
ATOM 2333 O O . LYS A 1 321 ? 4.420 21.108 -27.415 1.00 44.22 321 LYS A O 1
ATOM 2338 N N . TYR A 1 322 ? 5.890 21.172 -29.114 1.00 48.97 322 TYR A N 1
ATOM 2339 C CA . TYR A 1 322 ? 6.520 19.902 -28.778 1.00 48.97 322 TYR A CA 1
ATOM 2340 C C . TYR A 1 322 ? 7.697 20.137 -27.829 1.00 48.97 322 TYR A C 1
ATOM 2342 O O . TYR A 1 322 ? 8.618 20.895 -28.132 1.00 48.97 322 TYR A O 1
ATOM 2350 N N . GLU A 1 323 ? 7.653 19.492 -26.663 1.00 57.88 323 GLU A N 1
ATOM 2351 C CA . GLU A 1 323 ? 8.825 19.360 -25.801 1.00 57.88 323 GLU A CA 1
ATOM 2352 C C . GLU A 1 323 ? 9.971 18.719 -26.608 1.00 57.88 323 GLU A C 1
ATOM 2354 O O . GLU A 1 323 ? 9.720 17.808 -27.404 1.00 57.88 323 GLU A O 1
ATOM 2359 N N . PRO A 1 324 ? 11.221 19.196 -26.463 1.00 67.75 324 PRO A N 1
ATOM 2360 C CA . PRO A 1 324 ? 12.346 18.636 -27.202 1.00 67.75 324 PRO A CA 1
ATOM 2361 C C . PRO A 1 324 ? 12.550 17.165 -26.819 1.00 67.75 324 PRO A C 1
ATOM 2363 O O . PRO A 1 324 ? 12.590 16.824 -25.637 1.00 67.75 324 PRO A O 1
ATOM 2366 N N . ILE A 1 325 ? 12.729 16.302 -27.817 1.00 74.38 325 ILE A N 1
ATOM 2367 C CA . ILE A 1 325 ? 13.116 14.906 -27.600 1.00 74.38 325 ILE A CA 1
ATOM 2368 C C . ILE A 1 325 ? 14.642 14.864 -27.550 1.00 74.38 325 ILE A C 1
ATOM 2370 O O . ILE A 1 325 ? 15.308 15.217 -28.521 1.00 74.38 325 ILE A O 1
ATOM 2374 N N . VAL A 1 326 ? 15.188 14.485 -26.397 1.00 81.88 326 VAL A N 1
ATOM 2375 C CA . VAL A 1 326 ? 16.629 14.435 -26.142 1.00 81.88 326 VAL A CA 1
ATOM 2376 C C . VAL A 1 326 ? 16.948 13.117 -25.420 1.00 81.88 326 VAL A C 1
ATOM 2378 O O . VAL A 1 326 ? 16.401 12.906 -24.335 1.00 81.88 326 VAL A O 1
ATOM 2381 N N . PRO A 1 327 ? 17.823 12.251 -25.964 1.00 89.69 327 PRO A N 1
ATOM 2382 C CA . PRO A 1 327 ? 18.377 12.292 -27.326 1.00 89.69 327 PRO A CA 1
ATOM 2383 C C . PRO A 1 327 ? 17.303 12.043 -28.405 1.00 89.69 327 PRO A C 1
ATOM 2385 O O . PRO A 1 327 ? 16.280 11.414 -28.137 1.00 89.69 327 PRO A O 1
ATOM 2388 N N . GLY A 1 328 ? 17.510 12.563 -29.617 1.00 88.00 328 GLY A N 1
ATOM 2389 C CA . GLY A 1 328 ? 16.626 12.344 -30.764 1.00 88.00 328 GLY A CA 1
ATOM 2390 C C . GLY A 1 328 ? 16.942 11.046 -31.515 1.00 88.00 328 GLY A C 1
ATOM 2391 O O . GLY A 1 328 ? 17.950 10.393 -31.270 1.00 88.00 328 GLY A O 1
ATOM 2392 N N . ASN A 1 329 ? 16.097 10.670 -32.481 1.00 89.75 329 ASN A N 1
ATOM 2393 C CA . ASN A 1 329 ? 16.207 9.375 -33.175 1.00 89.75 329 ASN A CA 1
ATOM 2394 C C . ASN A 1 329 ? 17.552 9.147 -33.891 1.00 89.75 329 ASN A C 1
ATOM 2396 O O . ASN A 1 329 ? 18.031 8.019 -33.913 1.00 89.75 329 ASN A O 1
ATOM 2400 N N . GLN A 1 330 ? 18.139 10.186 -34.497 1.00 88.69 330 GLN A N 1
ATOM 2401 C CA . GLN A 1 330 ? 19.445 10.067 -35.165 1.00 88.69 330 GLN A CA 1
ATOM 2402 C C . GLN A 1 330 ? 20.570 9.913 -34.138 1.00 88.69 330 GLN A C 1
ATOM 2404 O O . GLN A 1 330 ? 21.431 9.054 -34.288 1.00 88.69 330 GLN A O 1
ATOM 2409 N N . ASP A 1 331 ? 20.500 10.675 -33.045 1.00 92.31 331 ASP A N 1
ATOM 2410 C CA . ASP A 1 331 ? 21.459 10.580 -31.947 1.00 92.31 331 ASP A CA 1
ATOM 2411 C C . ASP A 1 331 ? 21.430 9.167 -31.322 1.00 92.31 331 ASP A C 1
ATOM 2413 O O . ASP A 1 331 ? 22.476 8.579 -31.061 1.00 92.31 331 ASP A O 1
ATOM 2417 N N . ILE A 1 332 ? 20.232 8.588 -31.154 1.00 93.81 332 ILE A N 1
ATOM 2418 C CA . ILE A 1 332 ? 20.028 7.212 -30.671 1.00 93.81 332 ILE A CA 1
ATOM 2419 C C . ILE A 1 332 ? 20.578 6.182 -31.661 1.00 93.81 332 ILE A C 1
ATOM 2421 O O . ILE A 1 332 ? 21.238 5.242 -31.229 1.00 93.81 332 ILE A O 1
ATOM 2425 N N . LEU A 1 333 ? 20.324 6.336 -32.965 1.00 93.25 333 LEU A N 1
ATOM 2426 C CA . LEU A 1 333 ? 20.802 5.407 -33.997 1.00 93.25 333 LEU A CA 1
ATOM 2427 C C . LEU A 1 333 ? 22.330 5.268 -33.948 1.00 93.25 333 LEU A C 1
ATOM 2429 O O . LEU A 1 333 ? 22.846 4.163 -33.798 1.00 93.25 333 LEU A O 1
ATOM 2433 N N . HIS A 1 334 ? 23.045 6.392 -34.009 1.00 92.88 334 HIS A N 1
ATOM 2434 C CA . HIS A 1 334 ? 24.508 6.403 -34.006 1.00 92.88 334 HIS A CA 1
ATOM 2435 C C . HIS A 1 334 ? 25.090 5.984 -32.653 1.00 92.88 334 HIS A C 1
ATOM 2437 O O . HIS A 1 334 ? 26.070 5.243 -32.602 1.00 92.88 334 HIS A O 1
ATOM 2443 N N . ALA A 1 335 ? 24.464 6.379 -31.542 1.00 94.69 335 ALA A N 1
ATOM 2444 C CA . ALA A 1 335 ? 24.924 5.959 -30.224 1.00 94.69 335 ALA A CA 1
ATOM 2445 C C . ALA A 1 335 ? 24.654 4.469 -29.947 1.00 94.69 335 ALA A C 1
ATOM 2447 O O . ALA A 1 335 ? 25.439 3.846 -29.243 1.00 94.69 335 ALA A O 1
ATOM 2448 N N . SER A 1 336 ? 23.605 3.875 -30.527 1.00 92.19 336 SER A N 1
ATOM 2449 C CA . SER A 1 336 ? 23.328 2.433 -30.411 1.00 92.19 336 SER A CA 1
ATOM 2450 C C . SER A 1 336 ? 24.343 1.585 -31.179 1.00 92.19 336 SER A C 1
ATOM 2452 O O . SER A 1 336 ? 24.635 0.465 -30.774 1.00 92.19 336 SER A O 1
ATOM 2454 N N . TYR A 1 337 ? 24.902 2.110 -32.275 1.00 93.38 337 TYR A N 1
ATOM 2455 C CA . TYR A 1 337 ? 26.032 1.485 -32.971 1.00 93.38 337 TYR A CA 1
ATOM 2456 C C . TYR A 1 337 ? 27.297 1.443 -32.097 1.00 93.38 337 TYR A C 1
ATOM 2458 O O . TYR A 1 337 ? 28.011 0.440 -32.093 1.00 93.38 337 TYR A O 1
ATOM 2466 N N . LEU A 1 338 ? 27.543 2.512 -31.331 1.00 94.31 338 LEU A N 1
ATOM 2467 C CA . LEU A 1 338 ? 28.668 2.614 -30.396 1.00 94.31 338 LEU A CA 1
ATOM 2468 C C . LEU A 1 338 ? 28.455 1.837 -29.089 1.00 94.31 338 LEU A C 1
ATOM 2470 O O . LEU A 1 338 ? 29.430 1.387 -28.493 1.00 94.31 338 LEU A O 1
ATOM 2474 N N . TYR A 1 339 ? 27.201 1.700 -28.646 1.00 93.94 339 TYR A N 1
ATOM 2475 C CA . TYR A 1 339 ? 26.812 1.034 -27.400 1.00 93.94 339 TYR A CA 1
ATOM 2476 C C . TYR A 1 339 ? 25.479 0.301 -27.565 1.00 93.94 339 TYR A C 1
ATOM 2478 O O . TYR A 1 339 ? 24.395 0.894 -27.465 1.00 93.94 339 TYR A O 1
ATOM 2486 N N . ARG A 1 340 ? 25.539 -1.005 -27.800 1.00 91.56 340 ARG A N 1
ATOM 2487 C CA . ARG A 1 340 ? 24.366 -1.820 -28.130 1.00 91.56 340 ARG A CA 1
ATOM 2488 C C . ARG A 1 340 ? 23.553 -2.103 -26.866 1.00 91.56 340 ARG A C 1
ATOM 2490 O O . ARG A 1 340 ? 24.123 -2.526 -25.870 1.00 91.56 340 ARG A O 1
ATOM 2497 N N . PRO A 1 341 ? 22.223 -1.918 -26.869 1.00 88.31 341 PRO A N 1
ATOM 2498 C CA . PRO A 1 341 ? 21.368 -2.339 -25.758 1.00 88.31 341 PRO A CA 1
ATOM 2499 C C . PRO A 1 341 ? 21.132 -3.864 -25.808 1.00 88.31 341 PRO A C 1
ATOM 2501 O O . PRO A 1 341 ? 20.025 -4.337 -26.075 1.00 88.31 341 PRO A O 1
ATOM 2504 N N . ASP A 1 342 ? 22.196 -4.649 -25.630 1.00 85.00 342 ASP A N 1
ATOM 2505 C CA . ASP A 1 342 ? 22.237 -6.105 -25.810 1.00 85.00 342 ASP A CA 1
ATOM 2506 C C . ASP A 1 342 ? 22.265 -6.893 -24.486 1.00 85.00 342 ASP A C 1
ATOM 2508 O O . ASP A 1 342 ? 22.750 -8.028 -24.437 1.00 85.00 342 ASP A O 1
ATOM 2512 N N . GLY A 1 343 ? 21.652 -6.343 -23.428 1.00 84.50 343 GLY A N 1
ATOM 2513 C CA . GLY A 1 343 ? 21.340 -7.057 -22.182 1.00 84.50 343 GLY A CA 1
ATOM 2514 C C . GLY A 1 343 ? 20.303 -8.166 -22.401 1.00 84.50 343 GLY A C 1
ATOM 2515 O O . GLY A 1 343 ? 19.146 -8.023 -22.018 1.00 84.50 343 GLY A O 1
ATOM 2516 N N . THR A 1 344 ? 20.722 -9.239 -23.074 1.00 85.25 344 THR A N 1
ATOM 2517 C CA . THR A 1 344 ? 19.864 -10.264 -23.694 1.00 85.25 344 THR A CA 1
ATOM 2518 C C . THR A 1 344 ? 19.534 -11.457 -22.810 1.00 85.25 344 THR A C 1
ATOM 2520 O O . THR A 1 344 ? 18.699 -12.278 -23.198 1.00 85.25 344 THR A O 1
ATOM 2523 N N . ASP A 1 345 ? 20.156 -11.535 -21.637 1.00 87.06 345 ASP A N 1
ATOM 2524 C CA . ASP A 1 345 ? 19.911 -12.580 -20.649 1.00 87.06 345 ASP A CA 1
ATOM 2525 C C . ASP A 1 345 ? 18.509 -12.446 -20.020 1.00 87.06 345 ASP A C 1
ATOM 2527 O O . ASP A 1 345 ? 18.024 -11.345 -19.719 1.00 87.06 345 ASP A O 1
ATOM 2531 N N . ILE A 1 346 ? 17.841 -13.590 -19.879 1.00 88.88 346 ILE A N 1
ATOM 2532 C CA . ILE A 1 346 ? 16.493 -13.740 -19.338 1.00 88.88 346 ILE A CA 1
ATOM 2533 C C . ILE A 1 346 ? 16.505 -14.948 -18.407 1.00 88.88 346 ILE A C 1
ATOM 2535 O O . ILE A 1 346 ? 16.616 -16.085 -18.855 1.00 88.88 346 ILE A O 1
ATOM 2539 N N . ASP A 1 347 ? 16.237 -14.718 -17.129 1.00 89.19 347 ASP A N 1
ATOM 2540 C CA . ASP A 1 347 ? 16.026 -15.789 -16.164 1.00 89.19 347 ASP A CA 1
ATOM 2541 C C . ASP A 1 347 ? 14.526 -16.106 -16.058 1.00 89.19 347 ASP A C 1
ATOM 2543 O O . ASP A 1 347 ? 13.733 -15.255 -15.647 1.00 89.19 347 ASP A O 1
ATOM 2547 N N . LEU A 1 348 ? 14.107 -17.335 -16.382 1.00 90.81 348 LEU A N 1
ATOM 2548 C CA . LEU A 1 348 ? 12.699 -17.747 -16.321 1.00 90.81 348 LEU A CA 1
ATOM 2549 C C . LEU A 1 348 ? 12.428 -18.751 -15.187 1.00 90.81 348 LEU A C 1
ATOM 2551 O O . LEU A 1 348 ? 13.043 -19.816 -15.099 1.00 90.81 348 LEU A O 1
ATOM 2555 N N . TYR A 1 349 ? 11.435 -18.448 -14.350 1.00 91.75 349 TYR A N 1
ATOM 2556 C CA . TYR A 1 349 ? 10.987 -19.285 -13.233 1.00 91.75 349 TYR A CA 1
ATOM 2557 C C . TYR A 1 349 ? 9.571 -19.804 -13.470 1.00 91.75 349 TYR A C 1
ATOM 2559 O O . TYR A 1 349 ? 8.640 -19.019 -13.624 1.00 91.75 349 TYR A O 1
ATOM 2567 N N . ARG A 1 350 ? 9.371 -21.120 -13.442 1.00 90.94 350 ARG A N 1
ATOM 2568 C CA . ARG A 1 350 ? 8.060 -21.774 -13.544 1.00 90.94 350 ARG A CA 1
ATOM 2569 C C . ARG A 1 350 ? 7.503 -22.072 -12.152 1.00 90.94 350 ARG A C 1
ATOM 2571 O O . ARG A 1 350 ? 8.238 -22.521 -11.283 1.00 90.94 350 ARG A O 1
ATOM 2578 N N . PHE A 1 351 ? 6.202 -21.893 -11.943 1.00 92.06 351 PHE A N 1
ATOM 2579 C CA . PHE A 1 351 ? 5.519 -22.345 -10.727 1.00 92.06 351 PHE A CA 1
ATOM 2580 C C . PHE A 1 351 ? 4.045 -22.685 -10.975 1.00 92.06 351 PHE A C 1
ATOM 2582 O O . PHE A 1 351 ? 3.452 -22.320 -11.992 1.00 92.06 351 PHE A O 1
ATOM 2589 N N . GLU A 1 352 ? 3.432 -23.383 -10.022 1.00 91.19 352 GLU A N 1
ATOM 2590 C CA . GLU A 1 352 ? 2.024 -23.776 -10.053 1.00 91.19 352 GLU A CA 1
ATOM 2591 C C . GLU A 1 352 ? 1.245 -23.213 -8.854 1.00 91.19 352 GLU A C 1
ATOM 2593 O O . GLU A 1 352 ? 1.726 -23.173 -7.716 1.00 91.19 352 GLU A O 1
ATOM 2598 N N . VAL A 1 353 ? 0.012 -22.787 -9.129 1.00 90.69 353 VAL A N 1
ATOM 2599 C CA . VAL A 1 353 ? -1.023 -22.502 -8.133 1.00 90.69 353 VAL A CA 1
ATOM 2600 C C . VAL A 1 353 ? -2.104 -23.571 -8.287 1.00 90.69 353 VAL A C 1
ATOM 2602 O O . VAL A 1 353 ? -2.696 -23.695 -9.358 1.00 90.69 353 VAL A O 1
ATOM 2605 N N . ASP A 1 354 ? -2.379 -24.330 -7.229 1.00 88.25 354 ASP A N 1
ATOM 2606 C CA . ASP A 1 354 ? -3.346 -25.430 -7.222 1.00 88.25 354 ASP A CA 1
ATOM 2607 C C . ASP A 1 354 ? -4.365 -25.283 -6.080 1.00 88.25 354 ASP A C 1
ATOM 2609 O O . ASP A 1 354 ? -4.221 -25.828 -4.981 1.00 88.25 354 ASP A O 1
ATOM 2613 N N . PHE A 1 355 ? -5.446 -24.546 -6.339 1.00 81.56 355 PHE A N 1
ATOM 2614 C CA . PHE A 1 355 ? -6.616 -24.523 -5.456 1.00 81.56 355 PHE A CA 1
ATOM 2615 C C . PHE A 1 355 ? -7.605 -25.667 -5.733 1.00 81.56 355 PHE A C 1
ATOM 2617 O O . PHE A 1 355 ? -8.684 -25.707 -5.137 1.00 81.56 355 PHE A O 1
ATOM 2624 N N . GLY A 1 356 ? -7.278 -26.599 -6.632 1.00 73.44 356 GLY A N 1
ATOM 2625 C CA . GLY A 1 356 ? -8.221 -27.580 -7.150 1.00 73.44 356 GLY A CA 1
ATOM 2626 C C . GLY A 1 356 ? -9.301 -26.947 -8.037 1.00 73.44 356 GLY A C 1
ATOM 2627 O O . GLY A 1 356 ? -9.056 -25.979 -8.755 1.00 73.44 356 GLY A O 1
ATOM 2628 N N . ALA A 1 357 ? -10.509 -27.518 -8.008 1.00 60.72 357 ALA A N 1
ATOM 2629 C CA . ALA A 1 357 ? -11.617 -27.174 -8.911 1.00 60.72 357 ALA A CA 1
ATOM 2630 C C . ALA A 1 357 ? -12.448 -25.935 -8.499 1.00 60.72 357 ALA A C 1
ATOM 2632 O O . ALA A 1 357 ? -13.531 -25.737 -9.044 1.00 60.72 357 ALA A O 1
ATOM 2633 N N . GLY A 1 358 ? -12.000 -25.155 -7.512 1.00 59.88 358 GLY A N 1
ATOM 2634 C CA . GLY A 1 358 ? -12.701 -23.951 -7.051 1.00 59.88 358 GLY A CA 1
ATOM 2635 C C . GLY A 1 358 ? -12.208 -22.674 -7.736 1.00 59.88 358 GLY A C 1
ATOM 2636 O O . GLY A 1 358 ? -11.042 -22.588 -8.109 1.00 59.88 358 GLY A O 1
ATOM 2637 N N . ASP A 1 359 ? -13.064 -21.650 -7.814 1.00 66.69 359 ASP A N 1
ATOM 2638 C CA . ASP A 1 359 ? -12.746 -20.309 -8.352 1.00 66.69 359 ASP A CA 1
ATOM 2639 C C . ASP A 1 359 ? -11.921 -19.447 -7.371 1.00 66.69 359 ASP A C 1
ATOM 2641 O O . ASP A 1 359 ? -12.015 -18.219 -7.343 1.00 66.69 359 ASP A O 1
ATOM 2645 N N . ARG A 1 360 ? -11.121 -20.091 -6.516 1.00 75.81 360 ARG A N 1
ATOM 2646 C CA . ARG A 1 360 ? -10.282 -19.400 -5.537 1.00 75.81 360 ARG A CA 1
ATOM 2647 C C . ARG A 1 360 ? -9.113 -18.730 -6.254 1.00 75.81 360 ARG A C 1
ATOM 2649 O O . ARG A 1 360 ? -8.529 -19.289 -7.181 1.00 75.81 360 ARG A O 1
ATOM 2656 N N . VAL A 1 361 ? -8.758 -17.544 -5.778 1.00 82.31 361 VAL A N 1
ATOM 2657 C CA . VAL A 1 361 ? -7.584 -16.793 -6.227 1.00 82.31 361 VAL A CA 1
ATOM 2658 C C . VAL A 1 361 ? -6.643 -16.528 -5.055 1.00 82.31 361 VAL A C 1
ATOM 2660 O O . VAL A 1 361 ? -7.020 -16.665 -3.891 1.00 82.31 361 VAL A O 1
ATOM 2663 N N . GLY A 1 362 ? -5.404 -16.164 -5.347 1.00 81.19 362 GLY A N 1
ATOM 2664 C CA . GLY A 1 362 ? -4.432 -15.658 -4.388 1.00 81.19 362 GLY A CA 1
ATOM 2665 C C . GLY A 1 362 ? -3.619 -14.527 -4.997 1.00 81.19 362 GLY A C 1
ATOM 2666 O O . GLY A 1 362 ? -3.558 -14.399 -6.213 1.00 81.19 362 GLY A O 1
ATOM 2667 N N . ILE A 1 363 ? -3.014 -13.698 -4.158 1.00 85.19 363 ILE A N 1
ATOM 2668 C CA . ILE A 1 363 ? -2.147 -12.606 -4.590 1.00 85.19 363 ILE A CA 1
ATOM 2669 C C . ILE A 1 363 ? -0.717 -13.127 -4.689 1.00 85.19 363 ILE A C 1
ATOM 2671 O O . ILE A 1 363 ? -0.187 -13.686 -3.727 1.00 85.19 363 ILE A O 1
ATOM 2675 N N . LEU A 1 364 ? -0.113 -12.950 -5.859 1.00 88.88 364 LEU A N 1
ATOM 2676 C CA . LEU A 1 364 ? 1.319 -13.054 -6.070 1.00 88.88 364 LEU A CA 1
ATOM 2677 C C . LEU A 1 364 ? 1.941 -11.663 -5.974 1.00 88.88 364 LEU A C 1
ATOM 2679 O O . LEU A 1 364 ? 1.460 -10.743 -6.626 1.00 88.88 364 LEU A O 1
ATOM 2683 N N . THR A 1 365 ? 3.053 -11.561 -5.257 1.00 87.56 365 THR A N 1
ATOM 2684 C CA . THR A 1 365 ? 3.953 -10.410 -5.263 1.00 87.56 365 THR A CA 1
ATOM 2685 C C . THR A 1 365 ? 5.351 -10.877 -5.656 1.00 87.56 365 THR A C 1
ATOM 2687 O O . THR A 1 365 ? 5.902 -11.779 -5.019 1.00 87.56 365 THR A O 1
ATOM 2690 N N . ALA A 1 366 ? 5.925 -10.272 -6.688 1.00 89.44 366 ALA A N 1
ATOM 2691 C CA . ALA A 1 366 ? 7.296 -10.485 -7.130 1.00 89.44 366 ALA A CA 1
ATOM 2692 C C . ALA A 1 366 ? 8.054 -9.158 -7.053 1.00 89.44 366 ALA A C 1
ATOM 2694 O O . ALA A 1 366 ? 7.562 -8.149 -7.539 1.00 89.44 366 ALA A O 1
ATOM 2695 N N . GLU A 1 367 ? 9.232 -9.146 -6.442 1.00 87.38 367 GLU A N 1
ATOM 2696 C CA . GLU A 1 367 ? 10.051 -7.937 -6.317 1.00 87.38 367 GLU A CA 1
ATOM 2697 C C . GLU A 1 367 ? 11.526 -8.308 -6.410 1.00 87.38 367 GLU A C 1
ATOM 2699 O O . GLU A 1 367 ? 11.946 -9.290 -5.794 1.00 87.38 367 GLU A O 1
ATOM 2704 N N . THR A 1 368 ? 12.329 -7.533 -7.138 1.00 84.25 368 THR A N 1
ATOM 2705 C CA . THR A 1 368 ? 13.788 -7.694 -7.097 1.00 84.25 368 THR A CA 1
ATOM 2706 C C . THR A 1 368 ? 14.425 -6.595 -6.275 1.00 84.25 368 THR A C 1
ATOM 2708 O O . THR A 1 368 ? 14.157 -5.415 -6.493 1.00 84.25 368 THR A O 1
ATOM 2711 N N . TYR A 1 369 ? 15.346 -6.968 -5.394 1.00 73.81 369 TYR A N 1
ATOM 2712 C CA . TYR A 1 369 ? 16.138 -6.009 -4.641 1.00 73.81 369 TYR A CA 1
ATOM 2713 C C . TYR A 1 369 ? 17.551 -5.915 -5.214 1.00 73.81 369 TYR A C 1
ATOM 2715 O O . TYR A 1 369 ? 18.307 -6.887 -5.217 1.00 73.81 369 TYR A O 1
ATOM 2723 N N . ALA A 1 370 ? 17.941 -4.705 -5.607 1.00 58.12 370 ALA A N 1
ATOM 2724 C CA . ALA A 1 370 ? 19.337 -4.303 -5.697 1.00 58.12 370 ALA A CA 1
ATOM 2725 C C . ALA A 1 370 ? 19.696 -3.613 -4.369 1.00 58.12 370 ALA A C 1
ATOM 2727 O O . ALA A 1 370 ? 19.247 -2.504 -4.076 1.00 58.12 370 ALA A O 1
ATOM 2728 N N . GLN A 1 371 ? 20.423 -4.298 -3.483 1.00 46.16 371 GLN A N 1
ATOM 2729 C CA . GLN A 1 371 ? 20.696 -3.790 -2.133 1.00 46.16 371 GLN A CA 1
ATOM 2730 C C . GLN A 1 371 ? 21.438 -2.438 -2.191 1.00 46.16 371 GLN A C 1
ATOM 2732 O O . GLN A 1 371 ? 22.575 -2.394 -2.648 1.00 46.16 371 GLN A O 1
ATOM 2737 N N . ARG A 1 372 ? 20.837 -1.352 -1.667 1.00 42.72 372 ARG A N 1
ATOM 2738 C CA . ARG A 1 372 ? 21.385 0.031 -1.612 1.00 42.72 372 ARG A CA 1
ATOM 2739 C C . ARG A 1 372 ? 22.579 0.195 -0.647 1.00 42.72 372 ARG A C 1
ATOM 2741 O O . ARG A 1 372 ? 22.606 1.100 0.187 1.00 42.72 372 ARG A O 1
ATOM 2748 N N . LEU A 1 373 ? 23.557 -0.702 -0.718 1.00 43.31 373 LEU A N 1
ATOM 2749 C CA . LEU A 1 373 ? 24.840 -0.630 -0.019 1.00 43.31 373 LEU A CA 1
ATOM 2750 C C . LEU A 1 373 ? 25.925 -0.121 -0.978 1.00 43.31 373 LEU A C 1
ATOM 2752 O O . LEU A 1 373 ? 25.716 -0.006 -2.180 1.00 43.31 373 LEU A O 1
ATOM 2756 N N . SER A 1 374 ? 27.123 0.146 -0.462 1.00 44.69 374 SER A N 1
ATOM 2757 C CA . SER A 1 374 ? 28.289 0.574 -1.252 1.00 44.69 374 SER A CA 1
ATOM 2758 C C . SER A 1 374 ? 28.725 -0.409 -2.357 1.00 44.69 374 SER A C 1
ATOM 2760 O O . SER A 1 374 ? 29.554 -0.041 -3.178 1.00 44.69 374 SER A O 1
ATOM 2762 N N . ASN A 1 375 ? 28.148 -1.619 -2.394 1.00 56.34 375 ASN A N 1
ATOM 2763 C CA . ASN A 1 375 ? 28.320 -2.634 -3.441 1.00 56.34 375 ASN A CA 1
ATOM 2764 C C . ASN A 1 375 ? 26.972 -2.968 -4.127 1.00 56.34 375 ASN A C 1
ATOM 2766 O O . ASN A 1 375 ? 26.698 -4.136 -4.398 1.00 56.34 375 ASN A O 1
ATOM 2770 N N . SER A 1 376 ? 26.091 -1.977 -4.310 1.00 64.69 376 SER A N 1
ATOM 2771 C CA . SER A 1 376 ? 24.783 -2.178 -4.948 1.00 64.69 376 SER A CA 1
ATOM 2772 C C . SER A 1 376 ? 24.942 -2.715 -6.363 1.00 64.69 376 SER A C 1
ATOM 2774 O O . SER A 1 376 ? 25.791 -2.238 -7.118 1.00 64.69 376 SER A O 1
ATOM 2776 N N . SER A 1 377 ? 24.089 -3.674 -6.727 1.00 77.50 377 SER A N 1
ATOM 2777 C CA . SER A 1 377 ? 23.933 -4.052 -8.127 1.00 77.50 377 SER A CA 1
ATOM 2778 C C . SER A 1 377 ? 23.441 -2.843 -8.919 1.00 77.50 377 SER A C 1
ATOM 2780 O O . SER A 1 377 ? 22.612 -2.086 -8.398 1.00 77.50 377 SER A O 1
ATOM 2782 N N . PRO A 1 378 ? 23.952 -2.630 -10.138 1.00 76.94 378 PRO A N 1
ATOM 2783 C CA . PRO A 1 378 ? 23.471 -1.562 -10.986 1.00 76.94 378 PRO A CA 1
ATOM 2784 C C . PRO A 1 378 ? 22.282 -2.034 -11.856 1.00 76.94 378 PRO A C 1
ATOM 2786 O O . PRO A 1 378 ? 21.660 -1.221 -12.530 1.00 76.94 378 PRO A O 1
ATOM 2789 N N . LEU A 1 379 ? 21.914 -3.319 -11.816 1.00 84.25 379 LEU A N 1
ATOM 2790 C CA . LEU A 1 379 ? 20.777 -3.878 -12.547 1.00 84.25 379 LEU A CA 1
ATOM 2791 C C . LEU A 1 379 ? 19.452 -3.190 -12.176 1.00 84.25 379 LEU A C 1
ATOM 2793 O O . LEU A 1 379 ? 19.100 -3.103 -10.998 1.00 84.25 379 LEU A O 1
ATOM 2797 N N . ASN A 1 380 ? 18.706 -2.777 -13.198 1.00 84.31 380 ASN A N 1
ATOM 2798 C CA . ASN A 1 380 ? 17.289 -2.443 -13.115 1.00 84.31 380 ASN A CA 1
ATOM 2799 C C . ASN A 1 380 ? 16.503 -3.554 -13.822 1.00 84.31 380 ASN A C 1
ATOM 2801 O O . ASN A 1 380 ? 16.804 -3.852 -14.978 1.00 84.31 380 ASN A O 1
ATOM 2805 N N . THR A 1 381 ? 15.552 -4.198 -13.147 1.00 88.44 381 THR A N 1
ATOM 2806 C CA . THR A 1 381 ? 14.911 -5.397 -13.706 1.00 88.44 381 THR A CA 1
ATOM 2807 C C . THR A 1 381 ? 13.560 -5.111 -14.341 1.00 88.44 381 THR A C 1
ATOM 2809 O O . THR A 1 381 ? 12.755 -4.337 -13.821 1.00 88.44 381 THR A O 1
ATOM 2812 N N . GLU A 1 382 ? 13.325 -5.818 -15.439 1.00 89.88 382 GLU A N 1
ATOM 2813 C CA . GLU A 1 382 ? 12.022 -6.071 -16.034 1.00 89.88 382 GLU A CA 1
ATOM 2814 C C . GLU A 1 382 ? 11.509 -7.423 -15.516 1.00 89.88 382 GLU A C 1
ATOM 2816 O O . GLU A 1 382 ? 12.221 -8.433 -15.547 1.00 89.88 382 GLU A O 1
ATOM 2821 N N . LEU A 1 383 ? 10.270 -7.445 -15.041 1.00 92.44 383 LEU A N 1
ATOM 2822 C CA . LEU A 1 383 ? 9.548 -8.597 -14.529 1.00 92.44 383 LEU A CA 1
ATOM 2823 C C . LEU A 1 383 ? 8.341 -8.855 -15.418 1.00 92.44 383 LEU A C 1
ATOM 2825 O O . LEU A 1 383 ? 7.455 -8.013 -15.505 1.00 92.44 383 LEU A O 1
ATOM 2829 N N . MET A 1 384 ? 8.240 -10.052 -15.992 1.00 92.38 384 MET A N 1
ATOM 2830 C CA . MET A 1 384 ? 7.080 -10.454 -16.793 1.00 92.38 384 MET A CA 1
ATOM 2831 C C . MET A 1 384 ? 6.449 -11.730 -16.268 1.00 92.38 384 MET A C 1
ATOM 2833 O O . MET A 1 384 ? 7.092 -12.776 -16.183 1.00 92.38 384 MET A O 1
ATOM 2837 N N . LEU A 1 385 ? 5.156 -11.674 -15.966 1.00 94.56 385 LEU A N 1
ATOM 2838 C CA . LEU A 1 385 ? 4.382 -12.826 -15.533 1.00 94.56 385 LEU A CA 1
ATOM 2839 C C . LEU A 1 385 ? 3.549 -13.379 -16.689 1.00 94.56 385 LEU A C 1
ATOM 2841 O O . LEU A 1 385 ? 2.617 -12.735 -17.167 1.00 94.56 385 LEU A O 1
ATOM 2845 N N . PHE A 1 386 ? 3.804 -14.625 -17.067 1.00 94.06 386 PHE A N 1
ATOM 2846 C CA . PHE A 1 386 ? 3.045 -15.366 -18.065 1.00 94.06 386 PHE A CA 1
ATOM 2847 C C . PHE A 1 386 ? 2.177 -16.443 -17.416 1.00 94.06 386 PHE A C 1
ATOM 2849 O O . PHE A 1 386 ? 2.560 -17.083 -16.438 1.00 94.06 386 PHE A O 1
ATOM 2856 N N . ARG A 1 387 ? 1.014 -16.710 -18.009 1.00 93.75 387 ARG A N 1
ATOM 2857 C CA . ARG A 1 387 ? 0.149 -17.846 -17.690 1.00 93.75 387 ARG A CA 1
ATOM 2858 C C . ARG A 1 387 ? 0.122 -18.817 -18.853 1.00 93.75 387 ARG A C 1
ATOM 2860 O O . ARG A 1 387 ? -0.152 -18.434 -19.992 1.00 93.75 387 ARG A O 1
ATOM 2867 N N . GLN A 1 388 ? 0.314 -20.091 -18.544 1.00 90.88 388 GLN A N 1
ATOM 2868 C CA . GLN A 1 388 ? 0.120 -21.161 -19.504 1.00 90.88 388 GLN A CA 1
ATOM 2869 C C . GLN A 1 388 ? -1.375 -21.431 -19.697 1.00 90.88 388 GLN A C 1
ATOM 2871 O O . GLN A 1 388 ? -2.091 -21.781 -18.756 1.00 90.88 388 GLN A O 1
ATOM 2876 N N . GLN A 1 389 ? -1.847 -21.312 -20.935 1.00 89.88 389 GLN A N 1
ATOM 2877 C CA . GLN A 1 389 ? -3.196 -21.699 -21.333 1.00 89.88 389 GLN A CA 1
ATOM 2878 C C . GLN A 1 389 ? -3.168 -23.045 -22.048 1.00 89.88 389 GLN A C 1
ATOM 2880 O O . GLN A 1 389 ? -2.468 -23.214 -23.046 1.00 89.88 389 GLN A O 1
ATOM 2885 N N . GLN A 1 390 ? -3.959 -24.002 -21.567 1.00 88.69 390 GLN A N 1
ATOM 2886 C CA . GLN A 1 390 ? -4.118 -25.279 -22.255 1.00 88.69 390 GLN A CA 1
ATOM 2887 C C . GLN A 1 390 ? -5.053 -25.146 -23.454 1.00 88.69 390 GLN A C 1
ATOM 2889 O O . GLN A 1 390 ? -6.084 -24.472 -23.391 1.00 88.69 390 GLN A O 1
ATOM 2894 N N . ALA A 1 391 ? -4.721 -25.843 -24.543 1.00 92.81 391 ALA A N 1
ATOM 2895 C CA . ALA A 1 391 ? -5.615 -25.935 -25.687 1.00 92.81 391 ALA A CA 1
ATOM 2896 C C . ALA A 1 391 ? -6.922 -26.609 -25.267 1.00 92.81 391 ALA A C 1
ATOM 2898 O O . ALA A 1 391 ? -6.914 -27.649 -24.604 1.00 92.81 391 ALA A O 1
ATOM 2899 N N . SER A 1 392 ? -8.055 -26.041 -25.664 1.00 94.19 392 SER A N 1
ATOM 2900 C CA . SER A 1 392 ? -9.359 -26.594 -25.319 1.00 94.19 392 SER A CA 1
ATOM 2901 C C . SER A 1 392 ? -10.368 -26.440 -26.449 1.00 94.19 392 SER A C 1
ATOM 2903 O O . SER A 1 392 ? -10.144 -25.745 -27.441 1.00 94.19 392 SER A O 1
ATOM 2905 N N . ALA A 1 393 ? -11.475 -27.160 -26.326 1.00 95.50 393 ALA A N 1
ATOM 2906 C CA . ALA A 1 393 ? -12.640 -27.015 -27.178 1.00 95.50 393 ALA A CA 1
ATOM 2907 C C . ALA A 1 393 ? -13.894 -27.420 -26.408 1.00 95.50 393 ALA A C 1
ATOM 2909 O O . ALA A 1 393 ? -13.849 -28.284 -25.528 1.00 95.50 393 ALA A O 1
ATOM 2910 N N . THR A 1 394 ? -15.024 -26.814 -26.754 1.00 94.81 394 THR A N 1
ATOM 2911 C CA . THR A 1 394 ? -16.328 -27.168 -26.196 1.00 94.81 394 THR A CA 1
ATOM 2912 C C . THR A 1 394 ? -17.241 -27.740 -27.272 1.00 94.81 394 THR A C 1
ATOM 2914 O O . THR A 1 394 ? -17.142 -27.39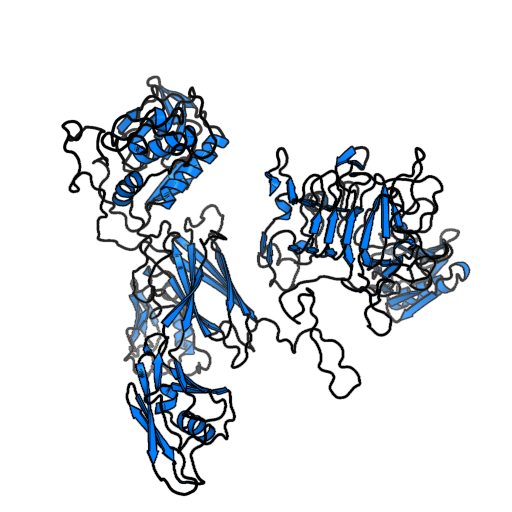3 -28.447 1.00 94.81 394 THR A O 1
ATOM 2917 N N . THR A 1 395 ? -18.132 -28.642 -26.874 1.00 94.94 395 THR A N 1
ATOM 2918 C CA . THR A 1 395 ? -19.177 -29.192 -27.741 1.00 94.94 395 THR A CA 1
ATOM 2919 C C . THR A 1 395 ? -20.461 -29.383 -26.952 1.00 94.94 395 THR A C 1
ATOM 2921 O O . THR A 1 395 ? -20.446 -29.796 -25.790 1.00 94.94 395 THR A O 1
ATOM 2924 N N . SER A 1 396 ? -21.593 -29.105 -27.591 1.00 94.50 396 SER A N 1
ATOM 2925 C CA . SER A 1 396 ? -22.915 -29.416 -27.041 1.00 94.50 396 SER A CA 1
ATOM 2926 C C . SER A 1 396 ? -23.347 -30.855 -27.316 1.00 94.50 396 SER A C 1
ATOM 2928 O O . SER A 1 396 ? -24.450 -31.241 -26.934 1.00 94.50 396 SER A O 1
ATOM 2930 N N . MET A 1 397 ? -22.526 -31.644 -28.025 1.00 93.81 397 MET A N 1
ATOM 2931 C CA . MET A 1 397 ? -22.855 -33.004 -28.469 1.00 93.81 397 MET A CA 1
ATOM 2932 C C . MET A 1 397 ? -24.194 -33.088 -29.227 1.00 93.81 397 MET A C 1
ATOM 2934 O O . MET A 1 397 ? -24.859 -34.121 -29.204 1.00 93.81 397 MET A O 1
ATOM 2938 N N . GLY A 1 398 ? -24.634 -31.984 -29.846 1.00 90.88 398 GLY A N 1
ATOM 2939 C CA . GLY A 1 398 ? -25.919 -31.910 -30.543 1.00 90.88 398 GLY A CA 1
ATOM 2940 C C . GLY A 1 398 ? -27.158 -31.971 -29.647 1.00 90.88 398 GLY A C 1
ATOM 2941 O O . GLY A 1 398 ? -28.251 -32.207 -30.156 1.00 90.88 398 GLY A O 1
ATOM 2942 N N . ALA A 1 399 ? -27.014 -31.790 -28.331 1.00 90.75 399 ALA A N 1
ATOM 2943 C CA . ALA A 1 399 ? -28.141 -31.848 -27.410 1.00 90.75 399 ALA A CA 1
ATOM 2944 C C . ALA A 1 399 ? -29.129 -30.692 -27.643 1.00 90.75 399 ALA A C 1
ATOM 2946 O O . ALA A 1 399 ? -28.745 -29.552 -27.903 1.00 90.75 399 ALA A O 1
ATOM 2947 N N . THR A 1 400 ? -30.423 -30.980 -27.491 1.00 87.81 400 THR A N 1
ATOM 2948 C CA . THR A 1 400 ? -31.507 -29.984 -27.589 1.00 87.81 400 THR A CA 1
ATOM 2949 C C . THR A 1 400 ? -31.756 -29.227 -26.281 1.00 87.81 400 THR A C 1
ATOM 2951 O O . THR A 1 400 ? -32.587 -28.323 -26.234 1.00 87.81 400 THR A O 1
ATOM 2954 N N . VAL A 1 401 ? -31.072 -29.624 -25.207 1.00 90.31 401 VAL A N 1
ATOM 2955 C CA . VAL A 1 401 ? -31.059 -28.962 -23.897 1.00 90.31 401 VAL A CA 1
ATOM 2956 C C . VAL A 1 401 ? -29.724 -28.237 -23.708 1.00 90.31 401 VAL A C 1
ATOM 2958 O O . VAL A 1 401 ? -28.745 -28.631 -24.344 1.00 90.31 401 VAL A O 1
ATOM 2961 N N . PRO A 1 402 ? -29.638 -27.214 -22.835 1.00 92.50 402 PRO A N 1
ATOM 2962 C CA . PRO A 1 402 ? -28.361 -26.585 -22.513 1.00 92.50 402 PRO A CA 1
ATOM 2963 C C . PRO A 1 402 ? -27.335 -27.624 -22.032 1.00 92.50 402 PRO A C 1
ATOM 2965 O O . PRO A 1 402 ? -27.475 -28.195 -20.949 1.00 92.50 402 PRO A O 1
ATOM 2968 N N . LEU A 1 403 ? -26.319 -27.879 -22.858 1.00 94.12 403 LEU A N 1
ATOM 2969 C CA . LEU A 1 403 ? -25.231 -28.815 -22.592 1.00 94.12 403 LEU A CA 1
ATOM 2970 C C . LEU A 1 403 ? -23.926 -28.249 -23.159 1.00 94.12 403 LEU A C 1
ATOM 2972 O O . LEU A 1 403 ? -23.892 -27.792 -24.300 1.00 94.12 403 LEU A O 1
ATOM 2976 N N . SER A 1 404 ? -22.854 -28.309 -22.372 1.00 94.94 404 SER A N 1
ATOM 2977 C CA . SER A 1 404 ? -21.502 -27.947 -22.798 1.00 94.94 404 SER A CA 1
ATOM 2978 C C . SER A 1 404 ? -20.488 -28.879 -22.139 1.00 94.94 404 SER A C 1
ATOM 2980 O O . SER A 1 404 ? -20.299 -28.843 -20.920 1.00 94.94 404 SER A O 1
ATOM 2982 N N . LEU A 1 405 ? -19.857 -29.736 -22.943 1.00 94.62 405 LEU A N 1
ATOM 2983 C CA . LEU A 1 405 ? -18.693 -30.523 -22.543 1.00 94.62 405 LEU A CA 1
ATOM 2984 C C . LEU A 1 405 ? -17.439 -29.788 -22.995 1.00 94.62 405 LEU A C 1
ATOM 2986 O O . LEU A 1 405 ? -17.343 -29.411 -24.163 1.00 94.62 405 LEU A O 1
ATOM 2990 N N . ARG A 1 406 ? -16.473 -29.636 -22.092 1.00 95.00 406 ARG A N 1
ATOM 2991 C CA . ARG A 1 406 ? -15.154 -29.077 -22.384 1.00 95.00 406 ARG A CA 1
ATOM 2992 C C . ARG A 1 406 ? -14.122 -30.191 -22.423 1.00 95.00 406 ARG A C 1
ATOM 2994 O O . ARG A 1 406 ? -14.036 -31.001 -21.503 1.00 95.00 406 ARG A O 1
ATOM 3001 N N . PHE A 1 407 ? -13.330 -30.189 -23.483 1.00 94.75 407 PHE A N 1
ATOM 3002 C CA . PHE A 1 407 ? -12.139 -31.006 -23.640 1.00 94.75 407 PHE A CA 1
ATOM 3003 C C . PHE A 1 407 ? -10.914 -30.112 -23.555 1.00 94.75 407 PHE A C 1
ATOM 3005 O O . PHE A 1 407 ? -10.864 -29.080 -24.219 1.00 94.75 407 PHE A O 1
ATOM 3012 N N . GLU A 1 408 ? -9.940 -30.506 -22.749 1.00 93.00 408 GLU A N 1
ATOM 3013 C CA . GLU A 1 408 ? -8.726 -29.740 -22.489 1.00 93.00 408 GLU A CA 1
ATOM 3014 C C . GLU A 1 408 ? -7.500 -30.634 -22.639 1.00 93.00 408 GLU A C 1
ATOM 3016 O O . GLU A 1 408 ? -7.467 -31.745 -22.106 1.00 93.00 408 GLU A O 1
ATOM 3021 N N . ALA A 1 409 ? -6.509 -30.179 -23.396 1.00 92.31 409 ALA A N 1
ATOM 3022 C CA . ALA A 1 409 ? -5.292 -30.932 -23.638 1.00 92.31 409 ALA A CA 1
ATOM 3023 C C . ALA A 1 409 ? -4.499 -31.102 -22.337 1.00 92.31 409 ALA A C 1
ATOM 3025 O O . ALA A 1 409 ? -4.394 -30.190 -21.522 1.00 92.31 409 ALA A O 1
ATOM 3026 N N . VAL A 1 410 ? -3.911 -32.284 -22.161 1.00 86.50 410 VAL A N 1
ATOM 3027 C CA . VAL A 1 410 ? -2.942 -32.530 -21.081 1.00 86.50 410 VAL A CA 1
ATOM 3028 C C . VAL A 1 410 ? -1.566 -31.975 -21.455 1.00 86.50 410 VAL A C 1
ATOM 3030 O O . VAL A 1 410 ? -0.817 -31.555 -20.579 1.00 86.50 410 VAL A O 1
ATOM 3033 N N . ARG A 1 411 ? -1.237 -31.958 -22.756 1.00 82.94 411 ARG A N 1
ATOM 3034 C CA . ARG A 1 411 ? -0.009 -31.336 -23.263 1.00 82.94 411 ARG A CA 1
ATOM 3035 C C . ARG A 1 411 ? -0.063 -29.824 -23.096 1.00 82.94 411 ARG A C 1
ATOM 3037 O O . ARG A 1 411 ? -1.066 -29.213 -23.452 1.00 82.94 411 ARG A O 1
ATOM 3044 N N . SER A 1 412 ? 1.051 -29.268 -22.635 1.00 76.81 412 SER A N 1
ATOM 3045 C CA . SER A 1 412 ? 1.207 -27.862 -22.290 1.00 76.81 412 SER A CA 1
ATOM 3046 C C . SER A 1 412 ? 1.051 -26.902 -23.468 1.00 76.81 412 SER A C 1
ATOM 3048 O O . SER A 1 412 ? 1.645 -27.097 -24.532 1.00 76.81 412 SER A O 1
ATOM 3050 N N . GLY A 1 413 ? 0.309 -25.815 -23.245 1.00 80.00 413 GLY A N 1
ATOM 3051 C CA . GLY A 1 413 ? 0.360 -24.627 -24.090 1.00 80.00 413 GLY A CA 1
ATOM 3052 C C . GLY A 1 413 ? 0.017 -24.930 -25.547 1.00 80.00 413 GLY A C 1
ATOM 3053 O O . GLY A 1 413 ? -0.972 -25.601 -25.861 1.00 80.00 413 GLY A O 1
ATOM 3054 N N . ALA A 1 414 ? 0.873 -24.461 -26.456 1.00 82.44 414 ALA A N 1
ATOM 3055 C CA . ALA A 1 414 ? 0.672 -24.615 -27.891 1.00 82.44 414 ALA A CA 1
ATOM 3056 C C . ALA A 1 414 ? 0.758 -26.070 -28.385 1.00 82.44 414 ALA A C 1
ATOM 3058 O O . ALA A 1 414 ? 0.177 -26.393 -29.423 1.00 82.44 414 ALA A O 1
ATOM 3059 N N . GLN A 1 415 ? 1.418 -26.966 -27.641 1.00 83.38 415 GLN A N 1
ATOM 3060 C CA . GLN A 1 415 ? 1.575 -28.377 -28.020 1.00 83.38 415 GLN A CA 1
ATOM 3061 C C . GLN A 1 415 ? 0.260 -29.169 -27.948 1.00 83.38 415 GLN A C 1
ATOM 3063 O O . GLN A 1 415 ? 0.152 -30.251 -28.530 1.00 83.38 415 GLN A O 1
ATOM 3068 N N . GLY A 1 416 ? -0.737 -28.654 -27.221 1.00 86.31 416 GLY A N 1
ATOM 3069 C CA . GLY A 1 416 ? -2.080 -29.226 -27.154 1.00 86.31 416 GLY A CA 1
ATOM 3070 C C . GLY A 1 416 ? -2.975 -28.862 -28.344 1.00 86.31 416 GLY A C 1
ATOM 3071 O O . GLY A 1 416 ? -4.026 -29.482 -28.533 1.00 86.31 416 GLY A O 1
ATOM 3072 N N . ASN A 1 417 ? -2.590 -27.862 -29.145 1.00 89.94 417 ASN A N 1
ATOM 3073 C CA . ASN A 1 417 ? -3.384 -27.425 -30.289 1.00 89.94 417 ASN A CA 1
ATOM 3074 C C . ASN A 1 417 ? -3.490 -28.536 -31.341 1.00 89.94 417 ASN A C 1
ATOM 3076 O O . ASN A 1 417 ? -2.598 -29.366 -31.498 1.00 89.94 417 ASN A O 1
ATOM 3080 N N . GLN A 1 418 ? -4.590 -28.525 -32.095 1.00 92.88 418 GLN A N 1
ATOM 3081 C CA . GLN A 1 418 ? -4.889 -29.483 -33.165 1.00 92.88 418 GLN A CA 1
ATOM 3082 C C . GLN A 1 418 ? -5.126 -30.934 -32.708 1.00 92.88 418 GLN A C 1
ATOM 3084 O O . GLN A 1 418 ? -5.342 -31.793 -33.562 1.00 92.88 418 GLN A O 1
ATOM 3089 N N . LEU A 1 419 ? -5.161 -31.233 -31.401 1.00 94.44 419 LEU A N 1
ATOM 3090 C CA . LEU A 1 419 ? -5.667 -32.520 -30.910 1.00 94.44 419 LEU A CA 1
ATOM 3091 C C . LEU A 1 419 ? -7.146 -32.663 -31.298 1.00 94.44 419 LEU A C 1
ATOM 3093 O O . LEU A 1 419 ? -7.958 -31.779 -31.022 1.00 94.44 419 LEU A O 1
ATOM 3097 N N . GLN A 1 420 ? -7.496 -33.771 -31.952 1.00 96.62 420 GLN A N 1
ATOM 3098 C CA . GLN A 1 420 ? -8.846 -34.007 -32.468 1.00 96.62 420 GLN A CA 1
ATOM 3099 C C . GLN A 1 420 ? -9.586 -35.087 -31.685 1.00 96.62 420 GLN A C 1
ATOM 3101 O O . GLN A 1 420 ? -9.044 -36.155 -31.408 1.00 96.62 420 GLN A O 1
ATOM 3106 N N . ILE A 1 421 ? -10.860 -34.844 -31.392 1.00 97.25 421 ILE A N 1
ATOM 3107 C CA . ILE A 1 421 ? -11.756 -35.827 -30.788 1.00 97.25 421 ILE A CA 1
ATOM 3108 C C . ILE A 1 421 ? -12.843 -36.158 -31.795 1.00 97.25 421 ILE A C 1
ATOM 3110 O O . ILE A 1 421 ? -13.686 -35.325 -32.133 1.00 97.25 421 ILE A O 1
ATOM 3114 N N . PHE A 1 422 ? -12.794 -37.391 -32.275 1.00 96.56 422 PHE A N 1
ATOM 3115 C CA . PHE A 1 422 ? -13.766 -37.966 -33.179 1.00 96.56 422 PHE A CA 1
ATOM 3116 C C . PHE A 1 422 ? -14.810 -38.728 -32.388 1.00 96.56 422 PHE A C 1
ATOM 3118 O O . PHE A 1 422 ? -14.484 -39.583 -31.567 1.00 96.56 422 PHE A O 1
ATOM 3125 N N . PHE A 1 423 ? -16.066 -38.480 -32.707 1.00 95.94 423 PHE A N 1
ATOM 3126 C CA . PHE A 1 423 ? -17.171 -39.276 -32.204 1.00 95.94 423 PHE A CA 1
ATOM 3127 C C . PHE A 1 423 ? -17.701 -40.167 -33.320 1.00 95.94 423 PHE A C 1
ATOM 3129 O O . PHE A 1 423 ? -17.996 -39.692 -34.418 1.00 95.94 423 PHE A O 1
ATOM 3136 N N . THR A 1 424 ? -17.827 -41.458 -33.047 1.00 94.38 424 THR A N 1
ATOM 3137 C CA . THR A 1 424 ? -18.584 -42.390 -33.888 1.00 94.38 424 THR A CA 1
ATOM 3138 C C . THR A 1 424 ? -19.779 -42.908 -33.105 1.00 94.38 424 THR A C 1
ATOM 3140 O O . THR A 1 424 ? -19.827 -42.790 -31.882 1.00 94.38 424 THR A O 1
ATOM 3143 N N . GLN A 1 425 ? -20.783 -43.412 -33.811 1.00 94.88 425 GLN A N 1
ATOM 3144 C CA . GLN A 1 425 ? -22.023 -43.898 -33.219 1.00 94.88 425 GLN A CA 1
ATOM 3145 C C . GLN A 1 425 ? -22.327 -45.268 -33.812 1.00 94.88 425 GLN A C 1
ATOM 3147 O O . GLN A 1 425 ? -22.380 -45.418 -35.036 1.00 94.88 425 GLN A O 1
ATOM 3152 N N . THR A 1 426 ? -22.507 -46.268 -32.955 1.00 95.00 426 THR A N 1
ATOM 3153 C CA . THR A 1 426 ? -22.878 -47.622 -33.365 1.00 95.00 426 THR A CA 1
ATOM 3154 C C . THR A 1 426 ? -23.959 -48.203 -32.456 1.00 95.00 426 THR A C 1
ATOM 3156 O O . THR A 1 426 ? -24.047 -47.908 -31.263 1.00 95.00 426 THR A O 1
ATOM 3159 N N . GLU A 1 427 ? -24.787 -49.077 -33.023 1.00 93.69 427 GLU A N 1
ATOM 3160 C CA . GLU A 1 427 ? -25.778 -49.859 -32.281 1.00 93.69 427 GLU A CA 1
ATOM 3161 C C . GLU A 1 427 ? -25.065 -50.978 -31.504 1.00 93.69 427 GLU A C 1
ATOM 3163 O O . GLU A 1 427 ? -24.834 -52.074 -32.020 1.00 93.69 427 GLU A O 1
ATOM 3168 N N . ARG A 1 428 ? -24.660 -50.697 -30.259 1.00 90.12 428 ARG A N 1
ATOM 3169 C CA . ARG A 1 428 ? -23.850 -51.608 -29.428 1.00 90.12 428 ARG A CA 1
ATOM 3170 C C . ARG A 1 428 ? -24.683 -52.510 -28.511 1.00 90.12 428 ARG A C 1
ATOM 3172 O O . ARG A 1 428 ? -24.111 -53.285 -27.745 1.00 90.12 428 ARG A O 1
ATOM 3179 N N . GLY A 1 429 ? -26.011 -52.439 -28.574 1.00 88.25 429 GLY A N 1
ATOM 3180 C CA . GLY A 1 429 ? -26.933 -53.200 -27.732 1.00 88.25 429 GLY A CA 1
ATOM 3181 C C . GLY A 1 429 ? -27.187 -52.574 -26.357 1.00 88.25 429 GLY A C 1
ATOM 3182 O O . GLY A 1 429 ? -26.751 -51.463 -26.047 1.00 88.25 429 GLY A O 1
ATOM 3183 N N . ASN A 1 430 ? -27.924 -53.298 -25.514 1.00 86.94 430 ASN A N 1
ATOM 3184 C CA . ASN A 1 430 ? -28.360 -52.795 -24.211 1.00 86.94 430 ASN A CA 1
ATOM 3185 C C . ASN A 1 430 ? -27.183 -52.653 -23.234 1.00 86.94 430 ASN A C 1
ATOM 3187 O O . ASN A 1 430 ? -26.407 -53.589 -23.058 1.00 86.94 430 ASN A O 1
ATOM 3191 N N . ALA A 1 431 ? -27.105 -51.508 -22.551 1.00 78.12 431 ALA A N 1
ATOM 3192 C CA . ALA A 1 431 ? -26.107 -51.199 -21.516 1.00 78.12 431 ALA A CA 1
ATOM 3193 C C . ALA A 1 431 ? -24.621 -51.238 -21.950 1.00 78.12 431 ALA A C 1
ATOM 3195 O O . ALA A 1 431 ? -23.731 -51.223 -21.096 1.00 78.12 431 ALA A O 1
ATOM 3196 N N . SER A 1 432 ? -24.329 -51.240 -23.252 1.00 88.25 432 SER A N 1
ATOM 3197 C CA . SER A 1 432 ? -22.957 -51.156 -23.761 1.00 88.25 432 SER A CA 1
ATOM 3198 C C . SER A 1 432 ? -22.362 -49.761 -23.550 1.00 88.25 432 SER A C 1
ATOM 3200 O O . SER A 1 432 ? -22.938 -48.758 -23.971 1.00 88.25 432 SER A O 1
ATOM 3202 N N . LYS A 1 433 ? -21.191 -49.700 -22.904 1.00 89.88 433 LYS A N 1
ATOM 3203 C CA . LYS A 1 433 ? -20.433 -48.459 -22.674 1.00 89.88 433 LYS A CA 1
ATOM 3204 C C . LYS A 1 433 ? -19.681 -48.006 -23.941 1.00 89.88 433 LYS A C 1
ATOM 3206 O O . LYS A 1 433 ? -19.403 -48.852 -24.803 1.00 89.88 433 LYS A O 1
ATOM 3211 N N . PRO A 1 434 ? -19.331 -46.708 -24.053 1.00 94.06 434 PRO A N 1
ATOM 3212 C CA . PRO A 1 434 ? -18.484 -46.210 -25.131 1.00 94.06 434 PRO A CA 1
ATOM 3213 C C . PRO A 1 434 ? -17.132 -46.926 -25.188 1.00 94.06 434 PRO A C 1
ATOM 3215 O O . PRO A 1 434 ? -16.581 -47.304 -24.151 1.00 94.06 434 PRO A O 1
ATOM 3218 N N . THR A 1 435 ? -16.569 -47.077 -26.387 1.00 93.44 435 THR A N 1
ATOM 3219 C CA . THR A 1 435 ? -15.186 -47.556 -26.571 1.00 93.44 435 THR A CA 1
ATOM 3220 C C . THR A 1 435 ? -14.276 -46.459 -27.088 1.00 93.44 435 THR A C 1
ATOM 3222 O O . THR A 1 435 ? -14.716 -45.603 -27.847 1.00 93.44 435 THR A O 1
ATOM 3225 N N . ILE A 1 436 ? -13.002 -46.502 -26.694 1.00 95.94 436 ILE A N 1
ATOM 3226 C CA . ILE A 1 436 ? -12.009 -45.484 -27.042 1.00 95.94 436 ILE A CA 1
ATOM 3227 C C . ILE A 1 436 ? -10.856 -46.103 -27.832 1.00 95.94 436 ILE A C 1
ATOM 3229 O O . ILE A 1 436 ? -10.307 -47.132 -27.439 1.00 95.94 436 ILE A O 1
ATOM 3233 N N . LEU A 1 437 ? -10.455 -45.424 -28.906 1.00 95.19 437 LEU A N 1
ATOM 3234 C CA . LEU A 1 437 ? -9.194 -45.628 -29.614 1.00 95.19 437 LEU A CA 1
ATOM 3235 C C . LEU A 1 437 ? -8.368 -44.340 -29.550 1.00 95.19 437 LEU A C 1
ATOM 3237 O O . LEU A 1 437 ? -8.883 -43.251 -29.796 1.00 95.19 437 LEU A O 1
ATOM 3241 N N . THR A 1 438 ? -7.084 -44.458 -29.228 1.00 93.88 438 THR A N 1
ATOM 3242 C CA . THR A 1 438 ? -6.167 -43.320 -29.067 1.00 93.88 438 THR A CA 1
ATOM 3243 C C . THR A 1 438 ? -5.065 -43.362 -30.113 1.00 93.88 438 THR A C 1
ATOM 3245 O O . THR A 1 438 ? -4.440 -44.401 -30.328 1.00 93.88 438 THR A O 1
ATOM 3248 N N . TYR A 1 439 ? -4.789 -42.211 -30.708 1.00 91.38 439 TYR A N 1
ATOM 3249 C CA . TYR A 1 439 ? -3.724 -41.954 -31.671 1.00 91.38 439 TYR A CA 1
ATOM 3250 C C . TYR A 1 439 ? -2.829 -40.820 -31.143 1.00 91.38 439 TYR A C 1
ATOM 3252 O O . TYR A 1 439 ? -3.254 -40.086 -30.251 1.00 91.38 439 TYR A O 1
ATOM 3260 N N . PRO A 1 440 ? -1.622 -40.606 -31.701 1.00 82.81 440 PRO A N 1
ATOM 3261 C CA . PRO A 1 440 ? -0.694 -39.588 -31.198 1.00 82.81 440 PRO A CA 1
ATOM 3262 C C . PRO A 1 440 ? -1.269 -38.165 -31.065 1.00 82.81 440 PRO A C 1
ATOM 3264 O O . PRO A 1 440 ? -0.878 -37.465 -30.133 1.00 82.81 440 PRO A O 1
ATOM 3267 N N . ASN A 1 441 ? -2.190 -37.772 -31.961 1.00 87.06 441 ASN A N 1
ATOM 3268 C CA . ASN A 1 441 ? -2.877 -36.467 -31.985 1.00 87.06 441 ASN A CA 1
ATOM 3269 C C . ASN A 1 441 ? -4.404 -36.596 -32.210 1.00 87.06 441 ASN A C 1
ATOM 3271 O O . ASN A 1 441 ? -5.043 -35.656 -32.684 1.00 87.06 441 ASN A O 1
ATOM 3275 N N . ALA A 1 442 ? -5.011 -37.750 -31.904 1.00 93.88 442 ALA A N 1
ATOM 3276 C CA . ALA A 1 442 ? -6.463 -37.905 -32.007 1.00 93.88 442 ALA A CA 1
ATOM 3277 C C . ALA A 1 442 ? -7.027 -38.950 -31.036 1.00 93.88 442 ALA A C 1
ATOM 3279 O O . ALA A 1 442 ? -6.365 -39.933 -30.711 1.00 93.88 442 ALA A O 1
ATOM 3280 N N . ILE A 1 443 ? -8.279 -38.777 -30.625 1.00 96.56 443 ILE A N 1
ATOM 3281 C CA . ILE A 1 443 ? -9.045 -39.755 -29.847 1.00 96.56 443 ILE A CA 1
ATOM 3282 C C . ILE A 1 443 ? -10.333 -40.040 -30.609 1.00 96.56 443 ILE A C 1
ATOM 3284 O O . ILE A 1 443 ? -11.036 -39.115 -30.995 1.00 96.56 443 ILE A O 1
ATOM 3288 N N . SER A 1 444 ? -10.653 -41.310 -30.828 1.00 96.69 444 SER A N 1
ATOM 3289 C CA . SER A 1 444 ? -11.940 -41.734 -31.372 1.00 96.69 444 SER A CA 1
ATOM 3290 C C . SER A 1 444 ? -12.762 -42.392 -30.270 1.00 96.69 444 SER A C 1
ATOM 3292 O O . SER A 1 444 ? -12.297 -43.331 -29.624 1.00 96.69 444 SER A O 1
ATOM 3294 N N . ILE A 1 445 ? -13.964 -41.870 -30.037 1.00 96.50 445 ILE A N 1
ATOM 3295 C CA . ILE A 1 445 ? -14.911 -42.331 -29.025 1.00 96.50 445 ILE A CA 1
ATOM 3296 C C . ILE A 1 445 ? -16.148 -42.849 -29.747 1.00 96.50 445 ILE A C 1
ATOM 3298 O O . ILE A 1 445 ? -16.895 -42.083 -30.352 1.00 96.50 445 ILE A O 1
ATOM 3302 N N . ASP A 1 446 ? -16.361 -44.154 -29.668 1.00 95.94 446 ASP A N 1
ATOM 3303 C CA . ASP A 1 446 ? -17.511 -44.815 -30.265 1.00 95.94 446 ASP A CA 1
ATOM 3304 C C . ASP A 1 446 ? -18.645 -44.932 -29.243 1.00 95.94 446 ASP A C 1
ATOM 3306 O O . ASP A 1 446 ? -18.548 -45.692 -28.275 1.00 95.94 446 ASP A O 1
ATOM 3310 N N . LEU A 1 447 ? -19.691 -44.133 -29.442 1.00 96.31 447 LEU A N 1
ATOM 3311 C CA . LEU A 1 447 ? -20.872 -44.023 -28.594 1.00 96.31 447 LEU A CA 1
ATOM 3312 C C . LEU A 1 447 ? -21.895 -45.111 -28.941 1.00 96.31 447 LEU A C 1
ATOM 3314 O O . LEU A 1 447 ? -22.033 -45.519 -30.094 1.00 96.31 447 LEU A O 1
ATOM 3318 N N . ASN A 1 448 ? -22.659 -45.549 -27.942 1.00 96.25 448 ASN A N 1
ATOM 3319 C CA . ASN A 1 448 ? -23.808 -46.420 -28.157 1.00 96.25 448 ASN A CA 1
ATOM 3320 C C . ASN A 1 448 ? -25.011 -45.591 -28.623 1.00 96.25 448 ASN A C 1
ATOM 3322 O O . ASN A 1 448 ? -25.507 -44.771 -27.849 1.00 96.25 448 ASN A O 1
ATOM 3326 N N . SER A 1 449 ? -25.497 -45.829 -29.840 1.00 95.56 449 SER A N 1
ATOM 3327 C CA . SER A 1 449 ? -26.712 -45.204 -30.384 1.00 95.56 449 SER A CA 1
ATOM 3328 C C . SER A 1 449 ? -27.984 -46.026 -30.154 1.00 95.56 449 SER A C 1
ATOM 3330 O O . SER A 1 449 ? -29.066 -45.569 -30.511 1.00 95.56 449 SER A O 1
ATOM 3332 N N . THR A 1 450 ? -27.872 -47.213 -29.533 1.00 95.00 450 THR A N 1
ATOM 3333 C CA . THR A 1 450 ? -29.008 -48.136 -29.363 1.00 95.00 450 THR A CA 1
ATOM 3334 C C . THR A 1 450 ? -30.172 -47.469 -28.654 1.00 95.00 450 THR A C 1
ATOM 3336 O O . THR A 1 450 ? -30.053 -47.100 -27.484 1.00 95.00 450 THR A O 1
ATOM 3339 N N . THR A 1 451 ? -31.317 -47.375 -29.336 1.00 91.44 451 THR A N 1
ATOM 3340 C CA . THR A 1 451 ? -32.506 -46.688 -28.817 1.00 91.44 451 THR A CA 1
ATOM 3341 C C . THR A 1 451 ? -32.909 -47.224 -27.441 1.00 91.44 451 THR A C 1
ATOM 3343 O O . THR A 1 451 ? -33.103 -48.424 -27.241 1.00 91.44 451 THR A O 1
ATOM 3346 N N . GLY A 1 452 ? -33.047 -46.326 -26.469 1.00 88.75 452 GLY A N 1
ATOM 3347 C CA . GLY A 1 452 ? -33.331 -46.634 -25.068 1.00 88.75 452 GLY A CA 1
ATOM 3348 C C . GLY A 1 452 ? -32.099 -46.944 -24.205 1.00 88.75 452 GLY A C 1
ATOM 3349 O O . GLY A 1 452 ? -32.225 -46.920 -22.981 1.00 88.75 452 GLY A O 1
ATOM 3350 N N . SER A 1 453 ? -30.930 -47.186 -24.803 1.00 92.94 453 SER A N 1
ATOM 3351 C CA . SER A 1 453 ? -29.641 -47.464 -24.141 1.00 92.94 453 SER A CA 1
ATOM 3352 C C . SER A 1 453 ? -28.508 -46.548 -24.634 1.00 92.94 453 SER A C 1
ATOM 3354 O O . SER A 1 453 ? -27.338 -46.933 -24.600 1.00 92.94 453 SER A O 1
ATOM 3356 N N . GLU A 1 454 ? -28.851 -45.350 -25.101 1.00 95.00 454 GLU A N 1
ATOM 3357 C CA . GLU A 1 454 ? -27.918 -44.388 -25.679 1.00 95.00 454 GLU A CA 1
ATOM 3358 C C . GLU A 1 454 ? -26.863 -43.953 -24.654 1.00 95.00 454 GLU A C 1
ATOM 3360 O O . GLU A 1 454 ? -27.167 -43.770 -23.471 1.00 95.00 454 GLU A O 1
ATOM 3365 N N . SER A 1 455 ? -25.621 -43.752 -25.103 1.00 96.19 455 SER A N 1
ATOM 3366 C CA . SER A 1 455 ? -24.558 -43.246 -24.230 1.00 96.19 455 SER A CA 1
ATOM 3367 C C . SER A 1 455 ? -24.912 -41.881 -23.650 1.00 96.19 455 SER A C 1
ATOM 3369 O O . SER A 1 455 ? -25.403 -40.988 -24.347 1.00 96.19 455 SER A O 1
ATOM 3371 N N . THR A 1 456 ? -24.632 -41.724 -22.362 1.00 95.81 456 THR A N 1
ATOM 3372 C CA . THR A 1 456 ? -24.806 -40.472 -21.627 1.00 95.81 456 THR A CA 1
ATOM 3373 C C . THR A 1 456 ? -23.508 -39.674 -21.567 1.00 95.81 456 THR A C 1
ATOM 3375 O O . THR A 1 456 ? -22.423 -40.187 -21.844 1.00 95.81 456 THR A O 1
ATOM 3378 N N . VAL A 1 457 ? -23.602 -38.411 -21.156 1.00 96.25 457 VAL A N 1
ATOM 3379 C CA . VAL A 1 457 ? -22.431 -37.572 -20.863 1.00 96.25 457 VAL A CA 1
ATOM 3380 C C . VAL A 1 457 ? -21.536 -38.219 -19.804 1.00 96.25 457 VAL A C 1
ATOM 3382 O O . VAL A 1 457 ? -20.321 -38.260 -19.983 1.00 96.25 457 VAL A O 1
ATOM 3385 N N . GLN A 1 458 ? -22.119 -38.790 -18.746 1.00 96.75 458 GLN A N 1
ATOM 3386 C CA . GLN A 1 458 ? -21.375 -39.511 -17.712 1.00 96.75 458 GLN A CA 1
ATOM 3387 C C . GLN A 1 458 ? -20.571 -40.674 -18.303 1.00 96.75 458 GLN A C 1
ATOM 3389 O O . GLN A 1 458 ? -19.419 -40.867 -17.926 1.00 96.75 458 GLN A O 1
ATOM 3394 N N . ASP A 1 459 ? -21.130 -41.399 -19.278 1.00 95.88 459 ASP A N 1
ATOM 3395 C CA . ASP A 1 459 ? -20.415 -42.498 -19.930 1.00 95.88 459 ASP A CA 1
ATOM 3396 C C . ASP A 1 459 ? -19.174 -42.018 -20.700 1.00 95.88 459 ASP A C 1
ATOM 3398 O O . ASP A 1 459 ? -18.176 -42.734 -20.743 1.00 95.88 459 ASP A O 1
ATOM 3402 N N . ILE A 1 460 ? -19.203 -40.812 -21.280 1.00 95.38 460 ILE A N 1
ATOM 3403 C CA . ILE A 1 460 ? -18.042 -40.203 -21.954 1.00 95.38 460 ILE A CA 1
ATOM 3404 C C . ILE A 1 460 ? -16.977 -39.795 -20.931 1.00 95.38 460 ILE A C 1
ATOM 3406 O O . ILE A 1 460 ? -15.797 -40.102 -21.124 1.00 95.38 460 ILE A O 1
ATOM 3410 N N . LEU A 1 461 ? -17.388 -39.136 -19.839 1.00 95.62 461 LEU A N 1
ATOM 3411 C CA . LEU A 1 461 ? -16.490 -38.745 -18.745 1.00 95.62 461 LEU A CA 1
ATOM 3412 C C . LEU A 1 461 ? -15.765 -39.972 -18.176 1.00 95.62 461 LEU A C 1
ATOM 3414 O O . LEU A 1 461 ? -14.538 -39.977 -18.051 1.00 95.62 461 LEU A O 1
ATOM 3418 N N . ASP A 1 462 ? -16.520 -41.034 -17.897 1.00 94.94 462 ASP A N 1
ATOM 3419 C CA . ASP A 1 462 ? -15.994 -42.280 -17.349 1.00 94.94 462 ASP A CA 1
ATOM 3420 C C . ASP A 1 462 ? -15.110 -43.021 -18.356 1.00 94.94 462 ASP A C 1
ATOM 3422 O O . ASP A 1 462 ? -14.072 -43.560 -17.970 1.00 94.94 462 ASP A O 1
ATOM 3426 N N . ALA A 1 463 ? -15.475 -43.049 -19.641 1.00 94.38 463 ALA A N 1
ATOM 3427 C CA . ALA A 1 463 ? -14.674 -43.714 -20.666 1.00 94.38 463 ALA A CA 1
ATOM 3428 C C . ALA A 1 463 ? -13.279 -43.081 -20.791 1.00 94.38 463 ALA A C 1
ATOM 3430 O O . ALA A 1 463 ? -12.284 -43.806 -20.820 1.00 94.38 463 ALA A O 1
ATOM 3431 N N . ILE A 1 464 ? -13.186 -41.745 -20.809 1.00 94.69 464 ILE A N 1
ATOM 3432 C CA . ILE A 1 464 ? -11.897 -41.037 -20.876 1.00 94.69 464 ILE A CA 1
ATOM 3433 C C . ILE A 1 464 ? -11.108 -41.234 -19.584 1.00 94.69 464 ILE A C 1
ATOM 3435 O O . ILE A 1 464 ? -9.937 -41.605 -19.639 1.00 94.69 464 ILE A O 1
ATOM 3439 N N . LYS A 1 465 ? -11.747 -41.046 -18.422 1.00 92.25 465 LYS A N 1
ATOM 3440 C CA . LYS A 1 465 ? -11.099 -41.196 -17.111 1.00 92.25 465 LYS A CA 1
ATOM 3441 C C . LYS A 1 465 ? -10.506 -42.592 -16.902 1.00 92.25 465 LYS A C 1
ATOM 3443 O O . LYS A 1 465 ? -9.444 -42.716 -16.302 1.00 92.25 465 LYS A O 1
ATOM 3448 N N . ASN A 1 466 ? -11.181 -43.632 -17.390 1.00 93.25 466 ASN A N 1
ATOM 3449 C CA . ASN A 1 466 ? -10.753 -45.023 -17.229 1.00 93.25 466 ASN A CA 1
ATOM 3450 C C . ASN A 1 466 ? -9.804 -45.516 -18.337 1.00 93.25 466 ASN A C 1
ATOM 3452 O O . ASN A 1 466 ? -9.390 -46.674 -18.297 1.00 93.25 466 ASN A O 1
ATOM 3456 N N . SER A 1 467 ? -9.455 -44.678 -19.319 1.00 94.12 467 SER A N 1
ATOM 3457 C CA . SER A 1 467 ? -8.516 -45.013 -20.394 1.00 94.12 467 SER A CA 1
ATOM 3458 C C . SER A 1 467 ? -7.183 -44.287 -20.182 1.00 94.12 467 SER A C 1
ATOM 3460 O O . SER A 1 467 ? -7.085 -43.110 -20.532 1.00 94.12 467 SER A O 1
ATOM 3462 N N . PRO A 1 468 ? -6.123 -44.964 -19.686 1.00 91.81 468 PRO A N 1
ATOM 3463 C CA . PRO A 1 468 ? -4.829 -44.327 -19.423 1.00 91.81 468 PRO A CA 1
ATOM 3464 C C . PRO A 1 468 ? -4.224 -43.616 -20.640 1.00 91.81 468 PRO A C 1
ATOM 3466 O O . PRO A 1 468 ? -3.573 -42.586 -20.497 1.00 91.81 468 PRO A O 1
ATOM 3469 N N . ALA A 1 469 ? -4.458 -44.153 -21.843 1.00 90.88 469 ALA A N 1
ATOM 3470 C CA . ALA A 1 469 ? -3.969 -43.572 -23.090 1.00 90.88 469 ALA A CA 1
ATOM 3471 C C . ALA A 1 469 ? -4.764 -42.332 -23.537 1.00 90.88 469 ALA A C 1
ATOM 3473 O O . ALA A 1 469 ? -4.231 -41.496 -24.258 1.00 90.88 469 ALA A O 1
ATOM 3474 N N . ALA A 1 470 ? -6.035 -42.204 -23.142 1.00 90.62 470 ALA A N 1
ATOM 3475 C CA . ALA A 1 470 ? -6.842 -41.023 -23.449 1.00 90.62 470 ALA A CA 1
ATOM 3476 C C . ALA A 1 470 ? -6.652 -39.939 -22.388 1.00 90.62 470 ALA A C 1
ATOM 3478 O O . ALA A 1 470 ? -6.463 -38.775 -22.733 1.00 90.62 470 ALA A O 1
ATOM 3479 N N . SER A 1 471 ? -6.627 -40.322 -21.109 1.00 89.88 471 SER A N 1
ATOM 3480 C CA . SER A 1 471 ? -6.402 -39.408 -19.988 1.00 89.88 471 SER A CA 1
ATOM 3481 C C . SER A 1 471 ? -4.989 -38.819 -19.952 1.00 89.88 471 SER A C 1
ATOM 3483 O O . SER A 1 471 ? -4.764 -37.856 -19.229 1.00 89.88 471 SER A O 1
ATOM 3485 N N . SER A 1 472 ? -4.035 -39.381 -20.705 1.00 88.56 472 SER A N 1
ATOM 3486 C CA . SER A 1 472 ? -2.711 -38.781 -20.925 1.00 88.56 472 SER A CA 1
ATOM 3487 C C . SER A 1 472 ? -2.694 -37.728 -22.040 1.00 88.56 472 SER A C 1
ATOM 3489 O O . SER A 1 472 ? -1.714 -36.999 -22.167 1.00 88.56 472 SER A O 1
ATOM 3491 N N . LEU A 1 473 ? -3.760 -37.636 -22.845 1.00 89.06 473 LEU A N 1
ATOM 3492 C CA . LEU A 1 473 ? -3.884 -36.689 -23.955 1.00 89.06 473 LEU A CA 1
ATOM 3493 C C . LEU A 1 473 ? -4.912 -35.590 -23.669 1.00 89.06 473 LEU A C 1
ATOM 3495 O O . LEU A 1 473 ? -4.662 -34.433 -24.005 1.00 89.06 473 LEU A O 1
ATOM 3499 N N . VAL A 1 474 ? -6.050 -35.925 -23.050 1.00 93.25 474 VAL A N 1
ATOM 3500 C CA . VAL A 1 474 ? -7.154 -34.985 -22.814 1.00 93.25 474 VAL A CA 1
ATOM 3501 C C . VAL A 1 474 ? -7.824 -35.191 -21.452 1.00 93.25 474 VAL A C 1
ATOM 3503 O O . VAL A 1 474 ? -8.025 -36.317 -20.995 1.00 93.25 474 VAL A O 1
ATOM 3506 N N . ARG A 1 475 ? -8.238 -34.089 -20.828 1.00 91.38 475 ARG A N 1
ATOM 3507 C CA . ARG A 1 475 ? -9.191 -34.046 -19.713 1.00 91.38 475 ARG A CA 1
ATOM 3508 C C . ARG A 1 475 ? -10.552 -33.611 -20.241 1.00 91.38 475 ARG A C 1
ATOM 3510 O O . ARG A 1 475 ? -10.637 -32.773 -21.134 1.00 91.38 475 ARG A O 1
ATOM 3517 N N . VAL A 1 476 ? -11.617 -34.173 -19.683 1.00 94.06 476 VAL A N 1
ATOM 3518 C CA . VAL A 1 476 ? -12.992 -33.815 -20.043 1.00 94.06 476 VAL A CA 1
ATOM 3519 C C . VAL A 1 476 ? -13.759 -33.378 -18.802 1.00 94.06 476 VAL A C 1
ATOM 3521 O O . VAL A 1 476 ? -13.657 -34.008 -17.748 1.00 94.06 476 VAL A O 1
ATOM 3524 N N . SER A 1 477 ? -14.527 -32.301 -18.925 1.00 92.31 477 SER A N 1
ATOM 3525 C CA . SER A 1 477 ? -15.389 -31.789 -17.864 1.00 92.31 477 SER A CA 1
ATOM 3526 C C . SER A 1 477 ? -16.743 -31.342 -18.409 1.00 92.31 477 SER A C 1
ATOM 3528 O O . SER A 1 477 ? -16.889 -30.944 -19.567 1.00 92.31 477 SER A O 1
ATOM 3530 N N . LEU A 1 478 ? -17.764 -31.438 -17.559 1.00 93.56 478 LEU A N 1
ATOM 3531 C CA . LEU A 1 478 ? -19.100 -30.926 -17.835 1.00 93.56 478 LEU A CA 1
ATOM 3532 C C . LEU A 1 478 ? -19.188 -29.488 -17.313 1.00 93.56 478 LEU A C 1
ATOM 3534 O O . LEU A 1 478 ? -19.137 -29.281 -16.106 1.00 93.56 478 LEU A O 1
ATOM 3538 N N . VAL A 1 479 ? -19.319 -28.513 -18.215 1.00 90.81 479 VAL A N 1
ATOM 3539 C CA . VAL A 1 479 ? -19.397 -27.080 -17.870 1.00 90.81 479 VAL A CA 1
ATOM 3540 C C . VAL A 1 479 ? -20.839 -26.658 -17.594 1.00 90.81 479 VAL A C 1
ATOM 3542 O O . VAL A 1 479 ? -21.112 -25.858 -16.705 1.00 90.81 479 VAL A O 1
ATOM 3545 N N . THR A 1 480 ? -21.794 -27.181 -18.363 1.00 92.62 480 THR A N 1
ATOM 3546 C CA . THR A 1 480 ? -23.223 -26.870 -18.209 1.00 92.62 480 THR A CA 1
ATOM 3547 C C . THR A 1 480 ? -24.058 -28.065 -18.648 1.00 92.62 480 THR A C 1
ATOM 3549 O O . THR A 1 480 ? -23.704 -28.717 -19.627 1.00 92.62 480 THR A O 1
ATOM 3552 N N . GLY A 1 481 ? -25.170 -28.336 -17.960 1.00 92.56 481 GLY A N 1
ATOM 3553 C CA . GLY A 1 481 ? -26.093 -29.439 -18.258 1.00 92.56 481 GLY A CA 1
ATOM 3554 C C . GLY A 1 481 ? -26.037 -30.567 -17.223 1.00 92.56 481 GLY A C 1
ATOM 3555 O O . GLY A 1 481 ? -25.377 -30.451 -16.195 1.00 92.56 481 GLY A O 1
ATOM 3556 N N . ALA A 1 482 ? -26.753 -31.666 -17.480 1.00 93.44 482 ALA A N 1
ATOM 3557 C CA . ALA A 1 482 ? -26.792 -32.827 -16.586 1.00 93.44 482 ALA A CA 1
ATOM 3558 C C . ALA A 1 482 ? -25.928 -33.977 -17.121 1.00 93.44 482 ALA A C 1
ATOM 3560 O O . ALA A 1 482 ? -26.027 -34.333 -18.297 1.00 93.44 482 ALA A O 1
ATOM 3561 N N . ALA A 1 483 ? -25.150 -34.629 -16.252 1.00 93.69 483 ALA A N 1
ATOM 3562 C CA . ALA A 1 483 ? -24.315 -35.775 -16.630 1.00 93.69 483 ALA A CA 1
ATOM 3563 C C . ALA A 1 483 ? -25.133 -36.986 -17.136 1.00 93.69 483 ALA A C 1
ATOM 3565 O O . ALA A 1 483 ? -24.631 -37.811 -17.892 1.00 93.69 483 ALA A O 1
ATOM 3566 N N . SER A 1 484 ? -26.417 -37.072 -16.781 1.00 94.69 484 SER A N 1
ATOM 3567 C CA . SER A 1 484 ? -27.349 -38.099 -17.266 1.00 94.69 484 SER A CA 1
ATOM 3568 C C . SER A 1 484 ? -27.914 -37.834 -18.669 1.00 94.69 484 SER A C 1
ATOM 3570 O O . SER A 1 484 ? -28.674 -38.657 -19.180 1.00 94.69 484 SER A O 1
ATOM 3572 N N . THR A 1 485 ? -27.578 -36.705 -19.302 1.00 96.06 485 THR A N 1
ATOM 3573 C CA . THR A 1 485 ? -28.080 -36.352 -20.640 1.00 96.06 485 THR A CA 1
ATOM 3574 C C . THR A 1 485 ? -27.604 -37.376 -21.669 1.00 96.06 485 THR A C 1
ATOM 3576 O O . THR A 1 485 ? -26.412 -37.677 -21.737 1.00 96.06 485 THR A O 1
ATOM 3579 N N . LYS A 1 486 ? -28.533 -37.908 -22.470 1.00 94.56 486 LYS A N 1
ATOM 3580 C CA . LYS A 1 486 ? -28.244 -38.835 -23.572 1.00 94.56 486 LYS A CA 1
ATOM 3581 C C . LYS A 1 486 ? -27.688 -38.075 -24.774 1.00 94.56 486 LYS A C 1
ATOM 3583 O O . LYS A 1 486 ? -28.210 -37.021 -25.133 1.00 94.56 486 LYS A O 1
ATOM 3588 N N . VAL A 1 487 ? -26.620 -38.605 -25.359 1.00 94.81 487 VAL A N 1
ATOM 3589 C CA . VAL A 1 487 ? -25.916 -38.004 -26.504 1.00 94.81 487 VAL A CA 1
ATOM 3590 C C . VAL A 1 487 ? -25.520 -39.020 -27.580 1.00 94.81 487 VAL A C 1
ATOM 3592 O O . VAL A 1 487 ? -24.991 -38.641 -28.622 1.00 94.81 487 VAL A O 1
ATOM 3595 N N . GLY A 1 488 ? -25.758 -40.311 -27.336 1.00 93.31 488 GLY A N 1
ATOM 3596 C CA . GLY A 1 488 ? -25.307 -41.403 -28.196 1.00 93.31 488 GLY A CA 1
ATOM 3597 C C . GLY A 1 488 ? -25.947 -41.460 -29.585 1.00 93.31 488 GLY A C 1
ATOM 3598 O O . GLY A 1 488 ? -25.317 -41.990 -30.493 1.00 93.31 488 GLY A O 1
ATOM 3599 N N . ASP A 1 489 ? -27.137 -40.889 -29.774 1.00 92.38 489 ASP A N 1
ATOM 3600 C CA . ASP A 1 489 ? -27.901 -40.861 -31.032 1.00 92.38 489 ASP A CA 1
ATOM 3601 C C . ASP A 1 489 ? -28.095 -39.441 -31.607 1.00 92.38 489 ASP A C 1
ATOM 3603 O O . ASP A 1 489 ? -28.773 -39.256 -32.619 1.00 92.38 489 ASP A O 1
ATOM 3607 N N . ASN A 1 490 ? -27.481 -38.426 -30.990 1.00 94.06 490 ASN A N 1
ATOM 3608 C CA . ASN A 1 490 ? -27.602 -37.039 -31.435 1.00 94.06 490 ASN A CA 1
ATOM 3609 C C . ASN A 1 490 ? -26.906 -36.800 -32.782 1.00 94.06 490 ASN A C 1
ATOM 3611 O O . ASN A 1 490 ? -25.884 -37.411 -33.095 1.00 94.06 490 ASN A O 1
ATOM 3615 N N . LEU A 1 491 ? -27.386 -35.812 -33.544 1.00 91.31 491 LEU A N 1
ATOM 3616 C CA . LEU A 1 491 ? -26.625 -35.263 -34.667 1.00 91.31 491 LEU A CA 1
ATOM 3617 C C . LEU A 1 491 ? -25.396 -34.515 -34.131 1.00 91.31 491 LEU A C 1
ATOM 3619 O O . LEU A 1 491 ? -25.540 -33.642 -33.284 1.00 91.31 491 LEU A O 1
ATOM 3623 N N . LEU A 1 492 ? -24.201 -34.803 -34.652 1.00 90.94 492 LEU A N 1
ATOM 3624 C CA . LEU A 1 492 ? -22.942 -34.223 -34.169 1.00 90.94 492 LEU A CA 1
ATOM 3625 C C . LEU A 1 492 ? -22.390 -33.179 -35.159 1.00 90.94 492 LEU A C 1
ATOM 3627 O O . LEU A 1 492 ? -21.563 -33.521 -36.005 1.00 90.94 492 LEU A O 1
ATOM 3631 N N . PRO A 1 493 ? -22.824 -31.904 -35.087 1.00 84.88 493 PRO A N 1
ATOM 3632 C CA . PRO A 1 493 ? -22.408 -30.869 -36.038 1.00 84.88 493 PRO A CA 1
ATOM 3633 C C . PRO A 1 493 ? -20.941 -30.437 -35.876 1.00 84.88 493 PRO A C 1
ATOM 3635 O O . PRO A 1 493 ? -20.362 -29.889 -36.808 1.00 84.88 493 PRO A O 1
ATOM 3638 N N . GLN A 1 494 ? -20.339 -30.675 -34.705 1.00 87.12 494 GLN A N 1
ATOM 3639 C CA . GLN A 1 494 ? -18.945 -30.354 -34.383 1.00 87.12 494 GLN A CA 1
ATOM 3640 C C . GLN A 1 494 ? -18.151 -31.652 -34.189 1.00 87.12 494 GLN A C 1
ATOM 3642 O O . GLN A 1 494 ? -17.912 -32.083 -33.063 1.00 87.12 494 GLN A O 1
ATOM 3647 N N . ASN A 1 495 ? -17.804 -32.313 -35.293 1.00 93.62 495 ASN A N 1
ATOM 3648 C CA . ASN A 1 495 ? -17.051 -33.567 -35.294 1.00 93.62 495 ASN A CA 1
ATOM 3649 C C . ASN A 1 495 ? -16.083 -33.597 -36.500 1.00 93.62 495 ASN A C 1
ATOM 3651 O O . ASN A 1 495 ? -16.560 -33.597 -37.637 1.00 93.62 495 ASN A O 1
ATOM 3655 N N . PRO A 1 496 ? -14.752 -33.609 -36.295 1.00 94.69 496 PRO A N 1
ATOM 3656 C CA . PRO A 1 496 ? -14.074 -33.693 -35.003 1.00 94.69 496 PRO A CA 1
ATOM 3657 C C . PRO A 1 496 ? -14.173 -32.407 -34.177 1.00 94.69 496 PRO A C 1
ATOM 3659 O O . PRO A 1 496 ? -14.172 -31.298 -34.713 1.00 94.69 496 PRO A O 1
ATOM 3662 N N . VAL A 1 497 ? -14.173 -32.559 -32.855 1.00 95.81 497 VAL A N 1
ATOM 3663 C CA . VAL A 1 497 ? -13.895 -31.459 -31.925 1.00 95.81 497 VAL A CA 1
ATOM 3664 C C . VAL A 1 497 ? -12.383 -31.241 -31.924 1.00 95.81 497 VAL A C 1
ATOM 3666 O O . VAL A 1 497 ? -11.635 -32.137 -31.541 1.00 95.81 497 VAL A O 1
ATOM 3669 N N . THR A 1 498 ? -11.924 -30.083 -32.397 1.00 95.50 498 THR A N 1
ATOM 3670 C CA . THR A 1 498 ? -10.490 -29.765 -32.520 1.00 95.50 498 THR A CA 1
ATOM 3671 C C . THR A 1 498 ? -10.090 -28.770 -31.443 1.00 95.50 498 THR A C 1
ATOM 3673 O O . THR A 1 498 ? -10.669 -27.688 -31.369 1.00 95.50 498 THR A O 1
ATOM 3676 N N . LEU A 1 499 ? -9.108 -29.127 -30.619 1.00 95.25 499 LEU A N 1
ATOM 3677 C CA . LEU A 1 499 ? -8.613 -28.268 -29.548 1.00 95.25 499 LEU A CA 1
ATOM 3678 C C . LEU A 1 499 ? -7.769 -27.124 -30.122 1.00 95.25 499 LEU A C 1
ATOM 3680 O O . LEU A 1 499 ? -6.973 -27.315 -31.045 1.00 95.25 499 LEU A O 1
ATOM 3684 N N . SER A 1 500 ? -7.952 -25.927 -29.573 1.00 92.81 500 SER A N 1
ATOM 3685 C CA . SER A 1 500 ? -7.253 -24.707 -29.989 1.00 92.81 500 SER A CA 1
ATOM 3686 C C . SER A 1 500 ? -7.086 -23.739 -28.810 1.00 92.81 500 SER A C 1
ATOM 3688 O O . SER A 1 500 ? -7.572 -24.016 -27.713 1.00 92.81 500 SER A O 1
ATOM 3690 N N . GLY A 1 501 ? -6.392 -22.617 -29.018 1.00 87.62 501 GLY A N 1
ATOM 3691 C CA . GLY A 1 501 ? -6.206 -21.579 -27.995 1.00 87.62 501 GLY A CA 1
ATOM 3692 C C . GLY A 1 501 ? -5.130 -21.885 -26.949 1.00 87.62 501 GLY A C 1
ATOM 3693 O O . GLY A 1 501 ? -4.965 -21.108 -26.019 1.00 87.62 501 GLY A O 1
ATOM 3694 N N . GLY A 1 502 ? -4.389 -22.987 -27.091 1.00 89.50 502 GLY A N 1
ATOM 3695 C CA . GLY A 1 502 ? -3.265 -23.289 -26.211 1.00 89.50 502 GLY A CA 1
ATOM 3696 C C . GLY A 1 502 ? -2.052 -22.418 -26.533 1.00 89.50 502 GLY A C 1
ATOM 3697 O O . GLY A 1 502 ? -1.709 -22.249 -27.706 1.00 89.50 502 GLY A O 1
ATOM 3698 N N . GLY A 1 503 ? -1.393 -21.889 -25.505 1.00 89.25 503 GLY A N 1
ATOM 3699 C CA . GLY A 1 503 ? -0.254 -20.981 -25.640 1.00 89.25 503 GLY A CA 1
ATOM 3700 C C . GLY A 1 503 ? 0.150 -20.343 -24.312 1.00 89.25 503 GLY A C 1
ATOM 3701 O O . GLY A 1 503 ? -0.301 -20.770 -23.250 1.00 89.25 503 GLY A O 1
ATOM 3702 N N . MET A 1 504 ? 0.994 -19.318 -24.390 1.00 88.62 504 MET A N 1
ATOM 3703 C CA . MET A 1 504 ? 1.401 -18.496 -23.251 1.00 88.62 504 MET A CA 1
ATOM 3704 C C . MET A 1 504 ? 0.744 -17.125 -23.365 1.00 88.62 504 MET A C 1
ATOM 3706 O O . MET A 1 504 ? 0.712 -16.537 -24.444 1.00 88.62 504 MET A O 1
ATOM 3710 N N . GLN A 1 505 ? 0.195 -16.636 -22.260 1.00 90.12 505 GLN A N 1
ATOM 3711 C CA . GLN A 1 505 ? -0.421 -15.319 -22.176 1.00 90.12 505 GLN A CA 1
ATOM 3712 C C . GLN A 1 505 ? 0.358 -14.469 -21.178 1.00 90.12 505 GLN A C 1
ATOM 3714 O O . GLN A 1 505 ? 0.477 -14.870 -20.024 1.00 90.12 505 GLN A O 1
ATOM 3719 N N . LEU A 1 506 ? 0.830 -13.292 -21.591 1.00 90.75 506 LEU A N 1
ATOM 3720 C CA . LEU A 1 506 ? 1.327 -12.282 -20.658 1.00 90.75 506 LEU A CA 1
ATOM 3721 C C . LEU A 1 506 ? 0.165 -11.793 -19.776 1.00 90.75 506 LEU A C 1
ATOM 3723 O O . LEU A 1 506 ? -0.890 -11.404 -20.280 1.00 90.75 506 LEU A O 1
ATOM 3727 N N . VAL A 1 507 ? 0.342 -11.878 -18.463 1.00 91.31 507 VAL A N 1
ATOM 3728 C CA . VAL A 1 507 ? -0.658 -11.528 -17.446 1.00 91.31 507 VAL A CA 1
ATOM 3729 C C . VAL A 1 507 ? -0.391 -10.142 -16.880 1.00 91.31 507 VAL A C 1
ATOM 3731 O O . VAL A 1 507 ? -1.334 -9.380 -16.694 1.00 91.31 507 VAL A O 1
ATOM 3734 N N . SER A 1 508 ? 0.871 -9.856 -16.564 1.00 89.50 508 SER A N 1
ATOM 3735 C CA . SER A 1 508 ? 1.313 -8.613 -15.935 1.00 89.50 508 SER A CA 1
ATOM 3736 C C . SER A 1 508 ? 2.813 -8.424 -16.176 1.00 89.50 508 SER A C 1
ATOM 3738 O O . SER A 1 508 ? 3.520 -9.416 -16.370 1.00 89.50 508 SER A O 1
ATOM 3740 N N . GLN A 1 509 ? 3.277 -7.179 -16.160 1.00 90.19 509 GLN A N 1
ATOM 3741 C CA . GLN A 1 509 ? 4.690 -6.802 -16.185 1.00 90.19 509 GLN A CA 1
ATOM 3742 C C . GLN A 1 509 ? 4.889 -5.476 -15.435 1.00 90.19 509 GLN A C 1
ATOM 3744 O O . GLN A 1 509 ? 3.911 -4.746 -15.256 1.00 90.19 509 GLN A O 1
ATOM 3749 N N . ASN A 1 510 ? 6.105 -5.178 -14.972 1.00 85.12 510 ASN A N 1
ATOM 3750 C CA . ASN A 1 510 ? 6.446 -3.829 -14.501 1.00 85.12 510 ASN A CA 1
ATOM 3751 C C . ASN A 1 510 ? 6.842 -2.923 -15.690 1.00 85.12 510 ASN A C 1
ATOM 3753 O O . ASN A 1 510 ? 6.530 -3.245 -16.834 1.00 85.12 510 ASN A O 1
ATOM 3757 N N . ASP A 1 511 ? 7.406 -1.741 -15.416 1.00 72.69 511 ASP A N 1
ATOM 3758 C CA . ASP A 1 511 ? 7.737 -0.713 -16.422 1.00 72.69 511 ASP A CA 1
ATOM 3759 C C . ASP A 1 511 ? 6.566 -0.347 -17.360 1.00 72.69 511 ASP A C 1
ATOM 3761 O O . ASP A 1 511 ? 6.739 0.081 -18.506 1.00 72.69 511 ASP A O 1
ATOM 3765 N N . ASP A 1 512 ? 5.340 -0.456 -16.844 1.00 66.12 512 ASP A N 1
ATOM 3766 C CA . ASP A 1 512 ? 4.112 -0.123 -17.549 1.00 66.12 512 ASP A CA 1
ATOM 3767 C C . ASP A 1 512 ? 3.704 1.350 -17.327 1.00 66.12 512 ASP A C 1
ATOM 3769 O O . ASP A 1 512 ? 4.488 2.210 -16.914 1.00 66.12 512 ASP A O 1
ATOM 3773 N N . TYR A 1 513 ? 2.457 1.699 -17.655 1.00 55.69 513 TYR A N 1
ATOM 3774 C CA . TYR A 1 513 ? 1.959 3.061 -17.438 1.00 55.69 513 TYR A CA 1
ATOM 3775 C C . TYR A 1 513 ? 1.923 3.461 -15.947 1.00 55.69 513 TYR A C 1
ATOM 3777 O O . TYR A 1 513 ? 1.905 4.654 -15.638 1.00 55.69 513 TYR A O 1
ATOM 3785 N N . PHE A 1 514 ? 1.871 2.494 -15.028 1.00 49.62 514 PHE A N 1
ATOM 3786 C CA . PHE A 1 514 ? 1.598 2.705 -13.610 1.00 49.62 514 PHE A CA 1
ATOM 3787 C C . PHE A 1 514 ? 2.859 2.720 -12.744 1.00 49.62 514 PHE A C 1
ATOM 3789 O O . PHE A 1 514 ? 2.888 3.484 -11.779 1.00 49.62 514 PHE A O 1
ATOM 3796 N N . SER A 1 515 ? 3.893 1.935 -13.062 1.00 63.06 515 SER A N 1
ATOM 3797 C CA . SER A 1 515 ? 5.149 1.928 -12.298 1.00 63.06 515 SER A CA 1
ATOM 3798 C C . SER A 1 515 ? 6.355 1.506 -13.137 1.00 63.06 515 SER A C 1
ATOM 3800 O O . SER A 1 515 ? 6.215 0.738 -14.081 1.00 63.06 515 SER A O 1
ATOM 3802 N N . ARG A 1 516 ? 7.544 1.997 -12.759 1.00 68.00 516 ARG A N 1
ATOM 3803 C CA . ARG A 1 516 ? 8.850 1.521 -13.257 1.00 68.00 516 ARG A CA 1
ATOM 3804 C C . ARG A 1 516 ? 9.694 0.813 -12.195 1.00 68.00 516 ARG A C 1
ATOM 3806 O O . ARG A 1 516 ? 10.900 0.631 -12.344 1.00 68.00 516 ARG A O 1
ATOM 3813 N N . ASP A 1 517 ? 9.088 0.529 -11.051 1.00 73.62 517 ASP A N 1
ATOM 3814 C CA . ASP A 1 517 ? 9.787 -0.164 -9.983 1.00 73.62 517 ASP A CA 1
ATOM 3815 C C . ASP A 1 517 ? 9.859 -1.651 -10.315 1.00 73.62 517 ASP A C 1
ATOM 3817 O O . ASP A 1 517 ? 8.958 -2.210 -10.942 1.00 73.62 517 ASP A O 1
ATOM 3821 N N . SER A 1 518 ? 10.923 -2.315 -9.870 1.00 81.31 518 SER A N 1
ATOM 3822 C CA . SER A 1 518 ? 11.110 -3.759 -10.027 1.00 81.31 518 SER A CA 1
ATOM 3823 C C . SER A 1 518 ? 10.206 -4.572 -9.092 1.00 81.31 518 SER A C 1
ATOM 3825 O O . SER A 1 518 ? 10.677 -5.366 -8.274 1.00 81.31 518 SER A O 1
ATOM 3827 N N . TYR A 1 519 ? 8.899 -4.341 -9.200 1.00 85.00 519 TYR A N 1
ATOM 3828 C CA . TYR A 1 519 ? 7.828 -4.883 -8.377 1.00 85.00 519 TYR A CA 1
ATOM 3829 C C . TYR A 1 519 ? 6.616 -5.223 -9.254 1.00 85.00 519 TYR A C 1
ATOM 3831 O O . TYR A 1 519 ? 6.204 -4.444 -10.110 1.00 85.00 519 TYR A O 1
ATOM 3839 N N . LEU A 1 520 ? 6.000 -6.374 -8.999 1.00 86.31 520 LEU A N 1
ATOM 3840 C CA . LEU A 1 520 ? 4.797 -6.849 -9.672 1.00 86.31 520 LEU A CA 1
ATOM 3841 C C . LEU A 1 520 ? 3.847 -7.478 -8.653 1.00 86.31 520 LEU A C 1
ATOM 3843 O O . LEU A 1 520 ? 4.245 -8.341 -7.871 1.00 86.31 520 LEU A O 1
ATOM 3847 N N . THR A 1 521 ? 2.567 -7.102 -8.706 1.00 86.75 521 THR A N 1
ATOM 3848 C CA . THR A 1 521 ? 1.497 -7.730 -7.918 1.00 86.75 521 THR A CA 1
ATOM 3849 C C . THR A 1 521 ? 0.363 -8.197 -8.824 1.00 86.75 521 THR A C 1
ATOM 3851 O O . THR A 1 521 ? -0.040 -7.479 -9.737 1.00 86.75 521 THR A O 1
ATOM 3854 N N . GLN A 1 522 ? -0.135 -9.420 -8.621 1.00 88.81 522 GLN A N 1
ATOM 3855 C CA . GLN A 1 522 ? -1.183 -9.988 -9.469 1.00 88.81 522 GLN A CA 1
ATOM 3856 C C . GLN A 1 522 ? -2.048 -11.029 -8.749 1.00 88.81 522 GLN A C 1
ATOM 3858 O O . GLN A 1 522 ? -1.547 -11.919 -8.066 1.00 88.81 522 GLN A O 1
ATOM 3863 N N . SER A 1 523 ? -3.365 -10.975 -8.979 1.00 89.25 523 SER A N 1
ATOM 3864 C CA . SER A 1 523 ? -4.303 -12.015 -8.537 1.00 89.25 523 SER A CA 1
ATOM 3865 C C . SER A 1 523 ? -4.281 -13.223 -9.480 1.00 89.25 523 SER A C 1
ATOM 3867 O O . SER A 1 523 ? -4.564 -13.099 -10.675 1.00 89.25 523 SER A O 1
ATOM 3869 N N . LEU A 1 524 ? -3.950 -14.399 -8.945 1.00 90.19 524 LEU A N 1
ATOM 3870 C CA . LEU A 1 524 ? -3.806 -15.659 -9.672 1.00 90.19 524 LEU A CA 1
ATOM 3871 C C . LEU A 1 524 ? -4.811 -16.699 -9.180 1.00 90.19 524 LEU A C 1
ATOM 3873 O O . LEU A 1 524 ? -4.891 -16.991 -7.989 1.00 90.19 524 LEU A O 1
ATOM 3877 N N . GLY A 1 525 ? -5.542 -17.310 -10.110 1.00 88.56 525 GLY A N 1
ATOM 3878 C CA . GLY A 1 525 ? -6.287 -18.547 -9.856 1.00 88.56 525 GLY A CA 1
ATOM 3879 C C . GLY A 1 525 ? -5.432 -19.788 -10.117 1.00 88.56 525 GLY A C 1
ATOM 3880 O O . GLY A 1 525 ? -4.259 -19.671 -10.483 1.00 88.56 525 GLY A O 1
ATOM 3881 N N . SER A 1 526 ? -6.036 -20.976 -10.014 1.00 86.88 526 SER A N 1
ATOM 3882 C CA . SER A 1 526 ? -5.351 -22.231 -10.347 1.00 86.88 526 SER A CA 1
ATOM 3883 C C . SER A 1 526 ? -4.749 -22.203 -11.763 1.00 86.88 526 SER A C 1
ATOM 3885 O O . SER A 1 526 ? -5.390 -21.760 -12.730 1.00 86.88 526 SER A O 1
ATOM 3887 N N . GLY A 1 527 ? -3.511 -22.673 -11.901 1.00 87.88 527 GLY A N 1
ATOM 3888 C CA . GLY A 1 527 ? -2.797 -22.725 -13.173 1.00 87.88 527 GLY A CA 1
ATOM 3889 C C . GLY A 1 527 ? -1.278 -22.795 -13.036 1.00 87.88 527 GLY A C 1
ATOM 3890 O O . GLY A 1 527 ? -0.723 -22.679 -11.945 1.00 87.88 527 GLY A O 1
ATOM 3891 N N . VAL A 1 528 ? -0.622 -22.959 -14.185 1.00 89.69 528 VAL A N 1
ATOM 3892 C CA . VAL A 1 528 ? 0.838 -22.913 -14.326 1.00 89.69 528 VAL A CA 1
ATOM 3893 C C . VAL A 1 528 ? 1.237 -21.527 -14.824 1.00 89.69 528 VAL A C 1
ATOM 3895 O O . VAL A 1 528 ? 0.667 -21.024 -15.800 1.00 89.69 528 VAL A O 1
ATOM 3898 N N . TYR A 1 529 ? 2.214 -20.928 -14.157 1.00 93.88 529 TYR A N 1
ATOM 3899 C CA . TYR A 1 529 ? 2.704 -19.584 -14.418 1.00 93.88 529 TYR A CA 1
ATOM 3900 C C . TYR A 1 529 ? 4.222 -19.585 -14.580 1.00 93.88 529 TYR A C 1
ATOM 3902 O O . TYR A 1 529 ? 4.911 -20.495 -14.118 1.00 93.88 529 TYR A O 1
ATOM 3910 N N . TYR A 1 530 ? 4.722 -18.555 -15.254 1.00 93.81 530 TYR A N 1
ATOM 3911 C CA . TYR A 1 530 ? 6.140 -18.325 -15.480 1.00 93.81 530 TYR A CA 1
ATOM 3912 C C . TYR A 1 530 ? 6.454 -16.865 -15.170 1.00 93.81 530 TYR A C 1
ATOM 3914 O O . TYR A 1 530 ? 5.757 -15.988 -15.669 1.00 93.81 530 TYR A O 1
ATOM 3922 N N . LEU A 1 531 ? 7.473 -16.602 -14.361 1.00 94.56 531 LEU A N 1
ATOM 3923 C CA . LEU A 1 531 ? 7.986 -15.267 -14.083 1.00 94.56 531 LEU A CA 1
ATOM 3924 C C . LEU A 1 531 ? 9.349 -15.122 -14.755 1.00 94.56 531 LEU A C 1
ATOM 3926 O O . LEU A 1 531 ? 10.268 -15.868 -14.425 1.00 94.56 531 LEU A O 1
ATOM 3930 N N . GLY A 1 532 ? 9.460 -14.192 -15.692 1.00 92.94 532 GLY A N 1
ATOM 3931 C CA . GLY A 1 532 ? 10.724 -13.809 -16.303 1.00 92.94 532 GLY A CA 1
ATOM 3932 C C . GLY A 1 532 ? 11.331 -12.616 -15.588 1.00 92.94 532 GLY A C 1
ATOM 3933 O O . GLY A 1 532 ? 10.606 -11.689 -15.232 1.00 92.94 532 GLY A O 1
ATOM 3934 N N . VAL A 1 533 ? 12.642 -12.664 -15.382 1.00 92.56 533 VAL A N 1
ATOM 3935 C CA . VAL A 1 533 ? 13.470 -11.557 -14.907 1.00 92.56 533 VAL A CA 1
ATOM 3936 C C . VAL A 1 533 ? 14.472 -11.240 -16.006 1.00 92.56 533 VAL A C 1
ATOM 3938 O O . VAL A 1 533 ? 15.209 -12.119 -16.446 1.00 92.56 533 VAL A O 1
ATOM 3941 N N . SER A 1 534 ? 14.507 -9.993 -16.450 1.00 91.25 534 SER A N 1
ATOM 3942 C CA . SER A 1 534 ? 15.453 -9.520 -17.460 1.00 91.25 534 SER A CA 1
ATOM 3943 C C . SER A 1 534 ? 15.902 -8.095 -17.159 1.00 91.25 534 SER A C 1
ATOM 3945 O O . SER A 1 534 ? 15.469 -7.480 -16.186 1.00 91.25 534 SER A O 1
ATOM 3947 N N . ALA A 1 535 ? 16.792 -7.554 -17.983 1.00 88.81 535 ALA A N 1
ATOM 3948 C CA . ALA A 1 535 ? 17.162 -6.146 -17.931 1.00 88.81 535 ALA A CA 1
ATOM 3949 C C . ALA A 1 535 ? 15.986 -5.223 -18.297 1.00 88.81 535 ALA A C 1
ATOM 3951 O O . ALA A 1 535 ? 15.224 -5.522 -19.217 1.00 88.81 535 ALA A O 1
ATOM 3952 N N . SER A 1 536 ? 15.895 -4.058 -17.652 1.00 84.50 536 SER A N 1
ATOM 3953 C CA . SER A 1 536 ? 14.979 -2.983 -18.055 1.00 84.50 536 SER A CA 1
ATOM 3954 C C . SER A 1 536 ? 15.155 -2.631 -19.536 1.00 84.50 536 SER A C 1
ATOM 3956 O O . SER A 1 536 ? 16.292 -2.538 -20.014 1.00 84.50 536 SER A O 1
ATOM 3958 N N . GLY A 1 537 ? 14.049 -2.399 -20.243 1.00 80.69 537 GLY A N 1
ATOM 3959 C CA . GLY A 1 537 ? 14.030 -2.170 -21.695 1.00 80.69 537 GLY A CA 1
ATOM 3960 C C . GLY A 1 537 ? 13.845 -3.441 -22.530 1.00 80.69 537 GLY A C 1
ATOM 3961 O O . GLY A 1 537 ? 13.536 -3.346 -23.715 1.00 80.69 537 GLY A O 1
ATOM 3962 N N . ASN A 1 538 ? 13.960 -4.626 -21.924 1.00 86.19 538 ASN A N 1
ATOM 3963 C CA . ASN A 1 538 ? 13.632 -5.897 -22.563 1.00 86.19 538 ASN A CA 1
ATOM 3964 C C . ASN A 1 538 ? 12.135 -6.234 -22.387 1.00 86.19 538 ASN A C 1
ATOM 3966 O O . ASN A 1 538 ? 11.767 -7.217 -21.751 1.00 86.19 538 ASN A O 1
ATOM 3970 N N . ASP A 1 539 ? 11.263 -5.388 -22.932 1.00 83.19 539 ASP A N 1
ATOM 3971 C CA . ASP A 1 539 ? 9.809 -5.402 -22.706 1.00 83.19 539 ASP A CA 1
ATOM 3972 C C . ASP A 1 539 ? 9.014 -6.239 -23.736 1.00 83.19 539 ASP A C 1
ATOM 3974 O O . ASP A 1 539 ? 7.790 -6.340 -23.663 1.00 83.19 539 ASP A O 1
ATOM 3978 N N . ASN A 1 540 ? 9.696 -6.856 -24.708 1.00 83.31 540 ASN A N 1
ATOM 3979 C CA . ASN A 1 540 ? 9.058 -7.514 -25.855 1.00 83.31 540 ASN A CA 1
ATOM 3980 C C . ASN A 1 540 ? 9.683 -8.865 -26.254 1.00 83.31 540 ASN A C 1
ATOM 3982 O O . ASN A 1 540 ? 9.432 -9.357 -27.363 1.00 83.31 540 ASN A O 1
ATOM 3986 N N . TYR A 1 541 ? 10.494 -9.489 -25.394 1.00 85.56 541 TYR A N 1
ATOM 3987 C CA . TYR A 1 541 ? 11.088 -10.786 -25.723 1.00 85.56 541 TYR A CA 1
ATOM 3988 C C . TYR A 1 541 ? 10.036 -11.890 -25.877 1.00 85.56 541 TYR A C 1
ATOM 3990 O O . TYR A 1 541 ? 8.944 -11.868 -25.306 1.00 85.56 541 TYR A O 1
ATOM 3998 N N . ASN A 1 542 ? 10.383 -12.910 -26.658 1.00 85.50 542 ASN A N 1
ATOM 3999 C CA . ASN A 1 542 ? 9.544 -14.079 -26.868 1.00 85.50 542 ASN A CA 1
ATOM 4000 C C . ASN A 1 542 ? 10.170 -15.304 -26.203 1.00 85.50 542 ASN A C 1
ATOM 4002 O O . ASN A 1 542 ? 10.885 -16.064 -26.853 1.00 85.50 542 ASN A O 1
ATOM 4006 N N . ALA A 1 543 ? 9.797 -15.567 -24.950 1.00 84.06 543 ALA A N 1
ATOM 4007 C CA . ALA A 1 543 ? 10.259 -16.728 -24.179 1.00 84.06 543 ALA A CA 1
ATOM 4008 C C . ALA A 1 543 ? 9.794 -18.101 -24.715 1.00 84.06 543 ALA A C 1
ATOM 4010 O O . ALA A 1 543 ? 10.024 -19.127 -24.082 1.00 84.06 543 ALA A O 1
ATOM 4011 N N . SER A 1 544 ? 9.154 -18.167 -25.888 1.00 81.75 544 SER A N 1
ATOM 4012 C CA . SER A 1 544 ? 8.987 -19.438 -26.613 1.00 81.75 544 SER A CA 1
ATOM 4013 C C . SER A 1 544 ? 10.244 -19.834 -27.398 1.00 81.75 544 SER A C 1
ATOM 4015 O O . SER A 1 544 ? 10.297 -20.939 -27.934 1.00 81.75 544 SER A O 1
ATOM 4017 N N . ILE A 1 545 ? 11.206 -18.919 -27.539 1.00 80.81 545 ILE A N 1
ATOM 4018 C CA . ILE A 1 545 ? 12.456 -19.092 -28.278 1.00 80.81 545 ILE A CA 1
ATOM 4019 C C . ILE A 1 545 ? 13.588 -18.542 -27.402 1.00 80.81 545 ILE A C 1
ATOM 4021 O O . ILE A 1 545 ? 13.519 -17.396 -26.958 1.00 80.81 545 ILE A O 1
ATOM 4025 N N . ASP A 1 546 ? 14.626 -19.349 -27.184 1.00 77.50 546 ASP A N 1
ATOM 4026 C CA . ASP A 1 546 ? 15.816 -18.933 -26.432 1.00 77.50 546 ASP A CA 1
ATOM 4027 C C . ASP A 1 546 ? 16.498 -17.712 -27.087 1.00 77.50 546 ASP A C 1
ATOM 4029 O O . ASP A 1 546 ? 16.530 -17.589 -28.317 1.00 77.50 546 ASP A O 1
ATOM 4033 N N . GLY A 1 547 ? 17.078 -16.826 -26.270 1.00 73.62 547 GLY A N 1
ATOM 4034 C CA . GLY A 1 547 ? 17.929 -15.721 -26.736 1.00 73.62 547 GLY A CA 1
ATOM 4035 C C . GLY A 1 547 ? 17.198 -14.572 -27.441 1.00 73.62 547 GLY A C 1
ATOM 4036 O O . GLY A 1 547 ? 17.759 -13.939 -28.333 1.00 73.62 547 GLY A O 1
ATOM 4037 N N . THR A 1 548 ? 15.940 -14.298 -27.081 1.00 83.94 548 THR A N 1
ATOM 4038 C CA . THR A 1 548 ? 15.140 -13.210 -27.680 1.00 83.94 548 THR A CA 1
ATOM 4039 C C . THR A 1 548 ? 15.177 -11.889 -26.902 1.00 83.94 548 THR A C 1
ATOM 4041 O O . THR A 1 548 ? 14.452 -10.966 -27.264 1.00 83.94 548 THR A O 1
ATOM 4044 N N . GLY A 1 549 ? 16.024 -11.771 -25.873 1.00 82.44 549 GLY A N 1
ATOM 4045 C CA . GLY A 1 549 ? 16.059 -10.648 -24.924 1.00 82.44 549 GLY A CA 1
ATOM 4046 C C . GLY A 1 549 ? 16.654 -9.320 -25.408 1.00 82.44 549 GLY A C 1
ATOM 4047 O O . GLY A 1 549 ? 17.191 -8.555 -24.614 1.00 82.44 549 GLY A O 1
ATOM 4048 N N . PHE A 1 550 ? 16.643 -9.040 -26.708 1.00 84.69 550 PHE A N 1
ATOM 4049 C CA . PHE A 1 550 ? 17.295 -7.840 -27.239 1.00 84.69 550 PHE A CA 1
ATOM 4050 C C . PHE A 1 550 ? 16.559 -6.553 -26.824 1.00 84.69 550 PHE A C 1
ATOM 4052 O O . PHE A 1 550 ? 15.340 -6.480 -26.953 1.00 84.69 550 PHE A O 1
ATOM 4059 N N . GLY A 1 551 ? 17.298 -5.521 -26.398 1.00 83.50 551 GLY A N 1
ATOM 4060 C CA . GLY A 1 551 ? 16.747 -4.239 -25.933 1.00 83.50 551 GLY A CA 1
ATOM 4061 C C . GLY A 1 551 ? 17.034 -3.919 -24.463 1.00 83.50 551 GLY A C 1
ATOM 4062 O O . GLY A 1 551 ? 16.765 -2.799 -24.030 1.00 83.50 551 GLY A O 1
ATOM 4063 N N . GLY A 1 552 ? 17.605 -4.862 -23.706 1.00 87.75 552 GLY A N 1
ATOM 4064 C CA . GLY A 1 552 ? 18.016 -4.657 -22.319 1.00 87.75 552 GLY A CA 1
ATOM 4065 C C . GLY A 1 552 ? 19.108 -3.593 -22.160 1.00 87.75 552 GLY A C 1
ATOM 4066 O O . GLY A 1 552 ? 20.042 -3.530 -22.956 1.00 87.75 552 GLY A O 1
ATOM 4067 N N . GLN A 1 553 ? 18.998 -2.760 -21.121 1.00 86.44 553 GLN A N 1
ATOM 4068 C CA . GLN A 1 553 ? 19.845 -1.565 -20.909 1.00 86.44 553 GLN A CA 1
ATOM 4069 C C . GLN A 1 553 ? 20.634 -1.577 -19.596 1.00 86.44 553 GLN A C 1
ATOM 4071 O O . GLN A 1 553 ? 21.363 -0.636 -19.283 1.00 86.44 553 GLN A O 1
ATOM 4076 N N . SER A 1 554 ? 20.480 -2.622 -18.791 1.00 86.75 554 SER A N 1
ATOM 4077 C CA . SER A 1 554 ? 21.224 -2.796 -17.545 1.00 86.75 554 SER A CA 1
ATOM 4078 C C . SER A 1 554 ? 21.561 -4.267 -17.324 1.00 86.75 554 SER A C 1
ATOM 4080 O O . SER A 1 554 ? 21.015 -5.140 -17.988 1.00 86.75 554 SER A O 1
ATOM 4082 N N . GLN A 1 555 ? 22.499 -4.552 -16.427 1.00 87.50 555 GLN A N 1
ATOM 4083 C CA . GLN A 1 555 ? 22.913 -5.919 -16.105 1.00 87.50 555 GLN A CA 1
ATOM 4084 C C . GLN A 1 555 ? 23.461 -5.982 -14.676 1.00 87.50 555 GLN A C 1
ATOM 4086 O O . GLN A 1 555 ? 23.767 -4.945 -14.081 1.00 87.50 555 GLN A O 1
ATOM 4091 N N . GLY A 1 556 ? 23.595 -7.179 -14.106 1.00 85.38 556 GLY A N 1
ATOM 4092 C CA . GLY A 1 556 ? 24.145 -7.369 -12.760 1.00 85.38 556 GLY A CA 1
ATOM 4093 C C . GLY A 1 556 ? 23.373 -8.366 -11.900 1.00 85.38 556 GLY A C 1
ATOM 4094 O O . GLY A 1 556 ? 22.499 -9.082 -12.368 1.00 85.38 556 GLY A O 1
ATOM 4095 N N . ASN A 1 557 ? 23.704 -8.416 -10.610 1.00 84.56 557 ASN A N 1
ATOM 4096 C CA . ASN A 1 557 ? 23.088 -9.354 -9.666 1.00 84.56 557 ASN A CA 1
ATOM 4097 C C . ASN A 1 557 ? 21.682 -8.900 -9.239 1.00 84.56 557 ASN A C 1
ATOM 4099 O O . ASN A 1 557 ? 21.438 -7.700 -9.103 1.00 84.56 557 ASN A O 1
ATOM 4103 N N . TYR A 1 558 ? 20.800 -9.838 -8.906 1.00 84.81 558 TYR A N 1
ATOM 4104 C CA . TYR A 1 558 ? 19.524 -9.548 -8.253 1.00 84.81 558 TYR A CA 1
ATOM 4105 C C . TYR A 1 558 ? 19.158 -10.601 -7.201 1.00 84.81 558 TYR A C 1
ATOM 4107 O O . TYR A 1 558 ? 19.492 -11.782 -7.323 1.00 84.81 558 TYR A O 1
ATOM 4115 N N . ASP A 1 559 ? 18.414 -10.160 -6.186 1.00 84.25 559 ASP A N 1
ATOM 4116 C CA . ASP A 1 559 ? 17.656 -11.030 -5.289 1.00 84.25 559 ASP A CA 1
ATOM 4117 C C . ASP A 1 559 ? 16.165 -10.883 -5.621 1.00 84.25 559 ASP A C 1
ATOM 4119 O O . ASP A 1 559 ? 15.571 -9.844 -5.339 1.00 84.25 559 ASP A O 1
ATOM 4123 N N . LEU A 1 560 ? 15.555 -11.907 -6.219 1.00 85.75 560 LEU A N 1
ATOM 4124 C CA . LEU A 1 560 ? 14.124 -11.982 -6.497 1.00 85.75 560 LEU A CA 1
ATOM 4125 C C . LEU A 1 560 ? 13.399 -12.555 -5.287 1.00 85.75 560 LEU A C 1
ATOM 4127 O O . LEU A 1 560 ? 13.589 -13.708 -4.900 1.00 85.75 560 LEU A O 1
ATOM 4131 N N . ARG A 1 561 ? 12.488 -11.776 -4.732 1.00 84.81 561 ARG A N 1
ATOM 4132 C CA . ARG A 1 561 ? 11.532 -12.237 -3.747 1.00 84.81 561 ARG A CA 1
ATOM 4133 C C . ARG A 1 561 ? 10.205 -12.559 -4.409 1.00 84.81 561 ARG A C 1
ATOM 4135 O O . ARG A 1 561 ? 9.594 -11.702 -5.035 1.00 84.81 561 ARG A O 1
ATOM 4142 N N . LEU A 1 562 ? 9.723 -13.772 -4.169 1.00 85.12 562 LEU A N 1
ATOM 4143 C CA . LEU A 1 562 ? 8.424 -14.249 -4.625 1.00 85.12 562 LEU A CA 1
ATOM 4144 C C . LEU A 1 562 ? 7.550 -14.586 -3.416 1.00 85.12 562 LEU A C 1
ATOM 4146 O O . LEU A 1 562 ? 7.856 -15.512 -2.664 1.00 85.12 562 LEU A O 1
ATOM 4150 N N . THR A 1 563 ? 6.459 -13.854 -3.229 1.00 84.75 563 THR A N 1
ATOM 4151 C CA . THR A 1 563 ? 5.476 -14.094 -2.168 1.00 84.75 563 THR A CA 1
ATOM 4152 C C . THR A 1 563 ? 4.143 -14.475 -2.796 1.00 84.75 563 THR A C 1
ATOM 4154 O O . THR A 1 563 ? 3.669 -13.795 -3.696 1.00 84.75 563 THR A O 1
ATOM 4157 N N . PHE A 1 564 ? 3.514 -15.545 -2.321 1.00 84.81 564 PHE A N 1
ATOM 4158 C CA . PHE A 1 564 ? 2.159 -15.918 -2.721 1.00 84.81 564 PHE A CA 1
ATOM 4159 C C . PHE A 1 564 ? 1.270 -16.061 -1.492 1.00 84.81 564 PHE A C 1
ATOM 4161 O O . PHE A 1 564 ? 1.667 -16.691 -0.509 1.00 84.81 564 PHE A O 1
ATOM 4168 N N . ARG A 1 565 ? 0.050 -15.525 -1.560 1.00 79.31 565 ARG A N 1
ATOM 4169 C CA . ARG A 1 565 ? -0.969 -15.646 -0.514 1.00 79.31 565 ARG A CA 1
ATOM 4170 C C . ARG A 1 565 ? -2.319 -15.991 -1.117 1.00 79.31 565 ARG A C 1
ATOM 4172 O O . ARG A 1 565 ? -2.911 -15.203 -1.844 1.00 79.31 565 ARG A O 1
ATOM 4179 N N . ALA A 1 566 ? -2.854 -17.145 -0.755 1.00 79.62 566 ALA A N 1
ATOM 4180 C CA . ALA A 1 566 ? -4.210 -17.534 -1.105 1.00 79.62 566 ALA A CA 1
ATOM 4181 C C . ALA A 1 566 ? -5.237 -16.605 -0.439 1.00 79.62 566 ALA A C 1
ATOM 4183 O O . ALA A 1 566 ? -5.159 -16.374 0.768 1.00 79.62 566 ALA A O 1
ATOM 4184 N N . ALA A 1 567 ? -6.242 -16.134 -1.184 1.00 73.31 567 ALA A N 1
ATOM 4185 C CA . ALA A 1 567 ? -7.370 -15.418 -0.592 1.00 73.31 567 ALA A CA 1
ATOM 4186 C C . ALA A 1 567 ? -8.114 -16.338 0.385 1.00 73.31 567 ALA A C 1
ATOM 4188 O O . ALA A 1 567 ? -8.160 -17.555 0.182 1.00 73.31 567 ALA A O 1
ATOM 4189 N N . VAL A 1 568 ? -8.677 -15.785 1.458 1.00 63.81 568 VAL A N 1
ATOM 4190 C CA . VAL A 1 568 ? -9.457 -16.562 2.433 1.00 63.81 568 VAL A CA 1
ATOM 4191 C C . VAL A 1 568 ? -10.743 -17.046 1.758 1.00 63.81 568 VAL A C 1
ATOM 4193 O O . VAL A 1 568 ? -11.389 -16.289 1.038 1.00 63.81 568 VAL A O 1
ATOM 4196 N N . ASP A 1 569 ? -11.098 -18.319 1.948 1.00 62.22 569 ASP A N 1
ATOM 4197 C CA . ASP A 1 569 ? -12.369 -18.848 1.441 1.00 62.22 569 ASP A CA 1
ATOM 4198 C C . ASP A 1 569 ? -13.537 -18.112 2.122 1.00 62.22 569 ASP A C 1
ATOM 4200 O O . ASP A 1 569 ? -13.471 -17.834 3.321 1.00 62.22 569 ASP A O 1
ATOM 4204 N N . ALA A 1 570 ? -14.623 -17.827 1.399 1.00 55.25 570 ALA A N 1
ATOM 4205 C CA . ALA A 1 570 ? -15.829 -17.226 1.971 1.00 55.25 570 ALA A CA 1
ATOM 4206 C C . ALA A 1 570 ? -16.402 -18.064 3.131 1.00 55.25 570 ALA A C 1
ATOM 4208 O O . ALA A 1 570 ? -17.033 -17.518 4.034 1.00 55.25 570 ALA A O 1
ATOM 4209 N N . SER A 1 571 ? -16.138 -19.378 3.168 1.00 55.03 571 SER A N 1
ATOM 4210 C CA . SER A 1 571 ? -16.503 -20.247 4.293 1.00 55.03 571 SER A CA 1
ATOM 4211 C C . SER A 1 571 ? -15.622 -20.073 5.541 1.00 55.03 571 SER A C 1
ATOM 4213 O O . SER A 1 571 ? -15.893 -20.697 6.565 1.00 55.03 571 SER A O 1
ATOM 4215 N N . GLN A 1 572 ? -14.530 -19.311 5.446 1.00 56.31 572 GLN A N 1
ATOM 4216 C CA . GLN A 1 572 ? -13.535 -19.084 6.500 1.00 56.31 572 GLN A CA 1
ATOM 4217 C C . GLN A 1 572 ? -13.467 -17.615 6.957 1.00 56.31 572 GLN A C 1
ATOM 4219 O O . GLN A 1 572 ? -12.583 -17.259 7.735 1.00 56.31 572 GLN A O 1
ATOM 4224 N N . THR A 1 573 ? -14.392 -16.765 6.505 1.00 59.50 573 THR A N 1
ATOM 4225 C CA . THR A 1 573 ? -14.518 -15.375 6.961 1.00 59.50 573 THR A CA 1
ATOM 4226 C C . THR A 1 573 ? -15.383 -15.268 8.220 1.00 59.50 573 THR A C 1
ATOM 4228 O O . THR A 1 573 ? -16.073 -16.212 8.614 1.00 59.50 573 THR A O 1
ATOM 4231 N N . ILE A 1 574 ? -15.352 -14.103 8.877 1.00 61.06 574 ILE A N 1
ATOM 4232 C CA . ILE A 1 574 ? -16.361 -13.763 9.886 1.00 61.06 574 ILE A CA 1
ATOM 4233 C C . ILE A 1 574 ? -17.707 -13.693 9.162 1.00 61.06 574 ILE A C 1
ATOM 4235 O O . ILE A 1 574 ? -17.866 -12.927 8.213 1.00 61.06 574 ILE A O 1
ATOM 4239 N N . GLN A 1 575 ? -18.661 -14.501 9.606 1.00 62.16 575 GLN A N 1
ATOM 4240 C CA . GLN A 1 575 ? -20.017 -14.552 9.069 1.00 62.16 575 GLN A CA 1
ATOM 4241 C C . GLN A 1 575 ? -21.003 -14.143 10.157 1.00 62.16 575 GLN A C 1
ATOM 4243 O O . GLN A 1 575 ? -20.729 -14.333 11.349 1.00 62.16 575 GLN A O 1
ATOM 4248 N N . ASP A 1 576 ? -22.155 -13.610 9.757 1.00 59.22 576 ASP A N 1
ATOM 4249 C CA . ASP A 1 576 ? -23.263 -13.456 10.698 1.00 59.22 576 ASP A CA 1
ATOM 4250 C C . ASP A 1 576 ? -23.677 -14.829 11.257 1.00 59.22 576 ASP A C 1
ATOM 4252 O O . ASP A 1 576 ? -23.580 -15.865 10.585 1.00 59.22 576 ASP A O 1
ATOM 4256 N N . ALA A 1 577 ? -24.121 -14.850 12.512 1.00 53.09 577 ALA A N 1
ATOM 4257 C CA . ALA A 1 577 ? -24.630 -16.057 13.129 1.00 53.09 577 ALA A CA 1
ATOM 4258 C C . ALA A 1 577 ? -25.891 -16.476 12.365 1.00 53.09 577 ALA A C 1
ATOM 4260 O O . ALA A 1 577 ? -26.848 -15.710 12.289 1.00 53.09 577 ALA A O 1
ATOM 4261 N N . ILE A 1 578 ? -25.891 -17.692 11.808 1.00 56.19 578 ILE A N 1
ATOM 4262 C CA . ILE A 1 578 ? -27.042 -18.251 11.089 1.00 56.19 578 ILE A CA 1
ATOM 4263 C C . ILE A 1 578 ? -28.301 -18.017 11.932 1.00 56.19 578 ILE A C 1
ATOM 4265 O O . ILE A 1 578 ? -28.387 -18.481 13.076 1.00 56.19 578 ILE A O 1
ATOM 4269 N N . GLY A 1 579 ? -29.254 -17.263 11.379 1.00 50.16 579 GLY A N 1
ATOM 4270 C CA . GLY A 1 579 ? -30.524 -16.999 12.033 1.00 50.16 579 GLY A CA 1
ATOM 4271 C C . GLY A 1 579 ? -31.249 -18.308 12.347 1.00 50.16 579 GLY A C 1
ATOM 4272 O O . GLY A 1 579 ? -31.028 -19.359 11.747 1.00 50.16 579 GLY A O 1
ATOM 4273 N N . SER A 1 580 ? -32.105 -18.289 13.367 1.00 43.88 580 SER A N 1
ATOM 4274 C CA . SER A 1 580 ? -32.757 -19.502 13.883 1.00 43.88 580 SER A CA 1
ATOM 4275 C C . SER A 1 580 ? -33.799 -20.118 12.925 1.00 43.88 580 SER A C 1
ATOM 4277 O O . SER A 1 580 ? -34.537 -21.017 13.339 1.00 43.88 580 SER A O 1
ATOM 4279 N N . ALA A 1 581 ? -33.909 -19.641 11.678 1.00 47.34 581 ALA A N 1
ATOM 4280 C CA . ALA A 1 581 ? -34.891 -20.087 10.696 1.00 47.34 581 ALA A CA 1
ATOM 4281 C C . ALA A 1 581 ? -34.294 -21.090 9.679 1.00 47.34 581 ALA A C 1
ATOM 4283 O O . ALA A 1 581 ? -33.172 -20.917 9.202 1.00 47.34 581 ALA A O 1
ATOM 4284 N N . PRO A 1 582 ? -35.035 -22.148 9.287 1.00 35.97 582 PRO A N 1
ATOM 4285 C CA . PRO A 1 582 ? -34.598 -23.059 8.231 1.00 35.97 582 PRO A CA 1
ATOM 4286 C C . PRO A 1 582 ? -34.502 -22.331 6.882 1.00 35.97 582 PRO A C 1
ATOM 4288 O O . PRO A 1 582 ? -35.525 -21.935 6.325 1.00 35.97 582 PRO A O 1
ATOM 4291 N N . GLY A 1 583 ? -33.285 -22.201 6.351 1.00 53.50 583 GLY A N 1
ATOM 4292 C CA . GLY A 1 583 ? -33.010 -21.560 5.060 1.00 53.50 583 GLY A CA 1
ATOM 4293 C C . GLY A 1 583 ? -32.126 -20.315 5.136 1.00 53.50 583 GLY A C 1
ATOM 4294 O O . GLY A 1 583 ? -31.733 -19.821 4.082 1.00 53.50 583 GLY A O 1
ATOM 4295 N N . ASP A 1 584 ? -31.780 -19.843 6.338 1.00 51.03 584 ASP A N 1
ATOM 4296 C CA . ASP A 1 584 ? -30.815 -18.754 6.498 1.00 51.03 584 ASP A CA 1
ATOM 4297 C C . ASP A 1 584 ? -29.426 -19.208 6.027 1.00 51.03 584 ASP A C 1
ATOM 4299 O O . ASP A 1 584 ? -28.876 -20.208 6.496 1.00 51.03 584 ASP A O 1
ATOM 4303 N N . VAL A 1 585 ? -28.874 -18.479 5.057 1.00 53.38 585 VAL A N 1
ATOM 4304 C CA . VAL A 1 585 ? -27.515 -18.680 4.548 1.00 53.38 585 VAL A CA 1
ATOM 4305 C C . VAL A 1 585 ? -26.613 -17.702 5.288 1.00 53.38 585 VAL A C 1
ATOM 4307 O O . VAL A 1 585 ? -26.914 -16.512 5.334 1.00 53.38 585 VAL A O 1
ATOM 4310 N N . ALA A 1 586 ? -25.522 -18.192 5.876 1.00 56.47 586 ALA A N 1
ATOM 4311 C CA . ALA A 1 586 ? -24.525 -17.328 6.493 1.00 56.47 586 ALA A CA 1
ATOM 4312 C C . ALA A 1 586 ? -23.928 -16.394 5.426 1.00 56.47 586 ALA A C 1
ATOM 4314 O O . ALA A 1 586 ? -23.401 -16.863 4.415 1.00 56.47 586 ALA A O 1
ATOM 4315 N N . VAL A 1 587 ? -24.040 -15.083 5.635 1.00 59.47 587 VAL A N 1
ATOM 4316 C CA . VAL A 1 587 ? -23.447 -14.067 4.758 1.00 59.47 587 VAL A CA 1
ATOM 4317 C C . VAL A 1 587 ? -22.116 -13.648 5.377 1.00 59.47 587 VAL A C 1
ATOM 4319 O O . VAL A 1 587 ? -22.056 -13.331 6.567 1.00 59.47 587 VAL A O 1
ATOM 4322 N N . GLY A 1 588 ? -21.043 -13.702 4.587 1.00 61.03 588 GLY A N 1
ATOM 4323 C CA . GLY A 1 588 ? -19.735 -13.202 5.007 1.00 61.03 588 GLY A CA 1
ATOM 4324 C C . GLY A 1 588 ? -19.770 -11.696 5.264 1.00 61.03 588 GLY A C 1
ATOM 4325 O O . GLY A 1 588 ? -20.576 -10.975 4.678 1.00 61.03 588 GLY A O 1
ATOM 4326 N N . PHE A 1 589 ? -18.897 -11.218 6.144 1.00 63.19 589 PHE A N 1
ATOM 4327 C CA . PHE A 1 589 ? -18.713 -9.791 6.372 1.00 63.19 589 PHE A CA 1
ATOM 4328 C C . PHE A 1 589 ? -18.212 -9.103 5.089 1.00 63.19 589 PHE A C 1
ATOM 4330 O O . PHE A 1 589 ? -17.177 -9.484 4.544 1.00 63.19 589 PHE A O 1
ATOM 4337 N N . ASP A 1 590 ? -18.956 -8.102 4.621 1.00 59.16 590 ASP A N 1
ATOM 4338 C CA . ASP A 1 590 ? -18.542 -7.149 3.589 1.00 59.16 590 ASP A CA 1
ATOM 4339 C C . ASP A 1 590 ? -18.040 -5.891 4.312 1.00 59.16 590 ASP A C 1
ATOM 4341 O O . ASP A 1 590 ? -18.820 -5.040 4.746 1.00 59.16 590 ASP A O 1
ATOM 4345 N N . GLY A 1 591 ? -16.729 -5.847 4.556 1.00 59.94 591 GLY A N 1
ATOM 4346 C CA . GLY A 1 591 ? -16.115 -4.782 5.345 1.00 59.94 591 GLY A CA 1
ATOM 4347 C C . GLY A 1 591 ? -15.988 -3.457 4.601 1.00 59.94 591 GLY A C 1
ATOM 4348 O O . GLY A 1 591 ? -15.932 -2.406 5.241 1.00 59.94 591 GLY A O 1
ATOM 4349 N N . ASP A 1 592 ? -15.954 -3.489 3.271 1.00 58.44 592 ASP A N 1
ATOM 4350 C CA . ASP A 1 592 ? -15.690 -2.324 2.432 1.00 58.44 592 ASP A CA 1
ATOM 4351 C C . ASP A 1 592 ? -16.972 -1.747 1.790 1.00 58.44 592 ASP A C 1
ATOM 4353 O O . ASP A 1 592 ? -16.925 -0.645 1.216 1.00 58.44 592 ASP A O 1
ATOM 4357 N N . SER A 1 593 ? -18.090 -2.450 2.010 1.00 56.56 593 SER A N 1
ATOM 4358 C CA . SER A 1 593 ? -19.476 -2.152 1.661 1.00 56.56 593 SER A CA 1
ATOM 4359 C C . SER A 1 593 ? -19.720 -2.038 0.155 1.00 56.56 593 SER A C 1
ATOM 4361 O O . SER A 1 593 ? -20.596 -1.271 -0.266 1.00 56.56 593 SER A O 1
ATOM 4363 N N . ASP A 1 594 ? -18.954 -2.757 -0.665 1.00 57.53 594 ASP A N 1
ATOM 4364 C CA . ASP A 1 594 ? -19.122 -2.779 -2.121 1.00 57.53 594 ASP A CA 1
ATOM 4365 C C . ASP A 1 594 ? -20.307 -3.649 -2.597 1.00 57.53 594 ASP A C 1
ATOM 4367 O O . ASP A 1 594 ? -20.713 -3.574 -3.763 1.00 57.53 594 ASP A O 1
ATOM 4371 N N . GLY A 1 595 ? -20.928 -4.400 -1.682 1.00 55.22 595 GLY A N 1
ATOM 4372 C CA . GLY A 1 595 ? -22.065 -5.281 -1.927 1.00 55.22 595 GLY A CA 1
ATOM 4373 C C . GLY A 1 595 ? -21.686 -6.744 -2.167 1.00 55.22 595 GLY A C 1
ATOM 4374 O O . GLY A 1 595 ? -22.586 -7.551 -2.429 1.00 55.22 595 GLY A O 1
ATOM 4375 N N . VAL A 1 596 ? -20.403 -7.109 -2.083 1.00 58.31 596 VAL A N 1
ATOM 4376 C CA . VAL A 1 596 ? -19.888 -8.472 -2.246 1.00 58.31 596 VAL A CA 1
ATOM 4377 C C . VAL A 1 596 ? -19.134 -8.902 -0.978 1.00 58.31 596 VAL A C 1
ATOM 4379 O O . VAL A 1 596 ? -18.036 -8.430 -0.712 1.00 58.31 596 VAL A O 1
ATOM 4382 N N . PRO A 1 597 ? -19.656 -9.872 -0.202 1.00 57.88 597 PRO A N 1
ATOM 4383 C CA . PRO A 1 597 ? -18.922 -10.450 0.922 1.00 57.88 597 PRO A CA 1
ATOM 4384 C C . PRO A 1 597 ? -17.542 -10.990 0.518 1.00 57.88 597 PRO A C 1
ATOM 4386 O O . PRO A 1 597 ? -17.451 -11.867 -0.344 1.00 57.88 597 PRO A O 1
ATOM 4389 N N . GLY A 1 598 ? -16.482 -10.533 1.188 1.00 55.16 598 GLY A N 1
ATOM 4390 C CA . GLY A 1 598 ? -15.097 -10.916 0.894 1.00 55.16 598 GLY A CA 1
ATOM 4391 C C . GLY A 1 598 ? -14.228 -9.728 0.471 1.00 55.16 598 GLY A C 1
ATOM 4392 O O . GLY A 1 598 ? -14.489 -8.599 0.862 1.00 55.16 598 GLY A O 1
ATOM 4393 N N . GLY A 1 599 ? -13.155 -9.999 -0.280 1.00 50.28 599 GLY A N 1
ATOM 4394 C CA . GLY A 1 599 ? -12.154 -8.990 -0.657 1.00 50.28 599 GLY A CA 1
ATOM 4395 C C . GLY A 1 599 ? -11.040 -8.800 0.383 1.00 50.28 599 GLY A C 1
ATOM 4396 O O . GLY A 1 599 ? -11.110 -9.318 1.498 1.00 50.28 599 GLY A O 1
ATOM 4397 N N . SER A 1 600 ? -9.970 -8.096 -0.002 1.00 51.38 600 SER A N 1
ATOM 4398 C CA . SER A 1 600 ? -8.926 -7.655 0.934 1.00 51.38 600 SER A CA 1
ATOM 4399 C C . SER A 1 600 ? -9.285 -6.250 1.395 1.00 51.38 600 SER A C 1
ATOM 4401 O O . SER A 1 600 ? -8.979 -5.275 0.715 1.00 51.38 600 SER A O 1
ATOM 4403 N N . TYR A 1 601 ? -9.999 -6.157 2.512 1.00 61.06 601 TYR A N 1
ATOM 4404 C CA . TYR A 1 601 ? -10.268 -4.890 3.174 1.00 61.06 601 TYR A CA 1
ATOM 4405 C C . TYR A 1 601 ? -9.868 -5.008 4.632 1.00 61.06 601 TYR A C 1
ATOM 4407 O O . TYR A 1 601 ? -10.508 -5.707 5.424 1.00 61.06 601 TYR A O 1
ATOM 4415 N N . ASP A 1 602 ? -8.787 -4.322 4.967 1.00 65.25 602 ASP A N 1
ATOM 4416 C CA . ASP A 1 602 ? -8.226 -4.371 6.298 1.00 65.25 602 ASP A CA 1
ATOM 4417 C C . ASP A 1 602 ? -8.787 -3.210 7.121 1.00 65.25 602 ASP A C 1
ATOM 4419 O O . ASP A 1 602 ? -8.535 -2.032 6.868 1.00 65.25 602 ASP A O 1
ATOM 4423 N N . PHE A 1 603 ? -9.593 -3.557 8.122 1.00 73.00 603 PHE A N 1
ATOM 4424 C CA . PHE A 1 603 ? -10.147 -2.611 9.080 1.00 73.00 603 PHE A CA 1
ATOM 4425 C C . PHE A 1 603 ? -9.713 -2.988 10.490 1.00 73.00 603 PHE A C 1
ATOM 4427 O O . PHE A 1 603 ? -10.087 -4.034 11.026 1.00 73.00 603 PHE A O 1
ATOM 4434 N N . TRP A 1 604 ? -8.951 -2.100 11.123 1.00 78.69 604 TRP A N 1
ATOM 4435 C CA . TRP A 1 604 ? -8.508 -2.283 12.496 1.00 78.69 604 TRP A CA 1
ATOM 4436 C C . TRP A 1 604 ? -9.454 -1.568 13.452 1.00 78.69 604 TRP A C 1
ATOM 4438 O O . TRP A 1 604 ? -9.601 -0.347 13.435 1.00 78.69 604 TRP A O 1
ATOM 4448 N N . PHE A 1 605 ? -10.047 -2.327 14.365 1.00 79.44 605 PHE A N 1
ATOM 4449 C CA . PHE A 1 605 ? -10.788 -1.783 15.494 1.00 79.44 605 PHE A CA 1
ATOM 4450 C C . PHE A 1 605 ? -10.278 -2.379 16.794 1.00 79.44 605 PHE A C 1
ATOM 4452 O O . PHE A 1 605 ? -9.650 -3.437 16.843 1.00 79.44 605 PHE A O 1
ATOM 4459 N N . GLN A 1 606 ? -10.561 -1.681 17.884 1.00 84.50 606 GLN A N 1
ATOM 4460 C CA . GLN A 1 606 ? -10.232 -2.149 19.218 1.00 84.50 606 GLN A CA 1
ATOM 4461 C C . GLN A 1 606 ? -11.511 -2.433 19.996 1.00 84.50 606 GLN A C 1
ATOM 4463 O O . GLN A 1 606 ? -12.497 -1.717 19.888 1.00 84.50 606 GLN A O 1
ATOM 4468 N N . THR A 1 607 ? -11.485 -3.455 20.847 1.00 88.12 607 THR A N 1
ATOM 4469 C CA . THR A 1 607 ? -12.566 -3.704 21.813 1.00 88.12 607 THR A CA 1
ATOM 4470 C C . THR A 1 607 ? -12.040 -3.591 23.232 1.00 88.12 607 THR A C 1
ATOM 4472 O O . THR A 1 607 ? -10.888 -3.951 23.498 1.00 88.12 607 THR A O 1
ATOM 4475 N N . ARG A 1 608 ? -12.878 -3.120 24.158 1.00 92.62 608 ARG A N 1
ATOM 4476 C CA . ARG A 1 608 ? -12.575 -3.070 25.592 1.00 92.62 608 ARG A CA 1
ATOM 4477 C C . ARG A 1 608 ? -13.772 -3.552 26.414 1.00 92.62 608 ARG A C 1
ATOM 4479 O O . ARG A 1 608 ? -14.911 -3.436 25.963 1.00 92.62 608 ARG A O 1
ATOM 4486 N N . PRO A 1 609 ? -13.544 -4.101 27.619 1.00 91.88 609 PRO A N 1
ATOM 4487 C CA . PRO A 1 609 ? -14.626 -4.406 28.544 1.00 91.88 609 PRO A CA 1
ATOM 4488 C C . PRO A 1 609 ? -15.385 -3.137 28.968 1.00 91.88 609 PRO A C 1
ATOM 4490 O O . PRO A 1 609 ? -14.826 -2.046 29.050 1.00 91.88 609 PRO A O 1
ATOM 4493 N N . LEU A 1 610 ? -16.658 -3.298 29.338 1.00 91.12 610 LEU A N 1
ATOM 4494 C CA . LEU A 1 610 ? -17.491 -2.202 29.866 1.00 91.12 610 LEU A CA 1
ATOM 4495 C C . LEU A 1 610 ? -17.068 -1.725 31.264 1.00 91.12 610 LEU A C 1
ATOM 4497 O O . LEU A 1 610 ? -17.468 -0.658 31.717 1.00 91.12 610 LEU A O 1
ATOM 4501 N N . GLN A 1 611 ? -16.322 -2.551 31.993 1.00 92.62 611 GLN A N 1
ATOM 4502 C CA . GLN A 1 611 ? -15.948 -2.317 33.383 1.00 92.62 611 GLN A CA 1
ATOM 4503 C C . GLN A 1 611 ? -14.433 -2.392 33.515 1.00 92.62 611 GLN A C 1
ATOM 4505 O O . GLN A 1 611 ? -13.798 -3.293 32.957 1.00 92.62 611 GLN A O 1
ATOM 4510 N N . ARG A 1 612 ? -13.866 -1.466 34.292 1.00 94.44 612 ARG A N 1
ATOM 4511 C CA . ARG A 1 612 ? -12.435 -1.427 34.589 1.00 94.44 612 ARG A CA 1
ATOM 4512 C C . ARG A 1 612 ? -12.015 -2.732 35.248 1.00 94.44 612 ARG A C 1
ATOM 4514 O O . ARG A 1 612 ? -12.632 -3.158 36.225 1.00 94.44 612 ARG A O 1
ATOM 4521 N N . THR A 1 613 ? -10.951 -3.332 34.731 1.00 95.44 613 THR A N 1
ATOM 4522 C CA . THR A 1 613 ? -10.347 -4.527 35.321 1.00 95.44 613 THR A CA 1
ATOM 4523 C C . THR A 1 613 ? -8.896 -4.232 35.662 1.00 95.44 613 THR A C 1
ATOM 4525 O O . THR A 1 613 ? -8.159 -3.705 34.833 1.00 95.44 613 THR A O 1
ATOM 4528 N N . LEU A 1 614 ? -8.507 -4.540 36.894 1.00 96.81 614 LEU A N 1
ATOM 4529 C CA . LEU A 1 614 ? -7.138 -4.457 37.388 1.00 96.81 614 LEU A CA 1
ATOM 4530 C C . LEU A 1 614 ? -6.623 -5.881 37.589 1.00 96.81 614 LEU A C 1
ATOM 4532 O O . LEU A 1 614 ? -7.282 -6.661 38.277 1.00 96.81 614 LEU A O 1
ATOM 4536 N N . THR A 1 615 ? -5.470 -6.221 37.027 1.00 97.00 615 THR A N 1
ATOM 4537 C CA . THR A 1 615 ? -4.849 -7.541 37.194 1.00 97.00 615 THR A CA 1
ATOM 4538 C C . THR A 1 615 ? -3.570 -7.401 38.001 1.00 97.00 615 THR A C 1
ATOM 4540 O O . THR A 1 615 ? -2.694 -6.611 37.664 1.00 97.00 615 THR A O 1
ATOM 4543 N N . PHE A 1 616 ? -3.476 -8.157 39.091 1.00 97.06 616 PHE A N 1
ATOM 4544 C CA . PHE A 1 616 ? -2.301 -8.186 39.951 1.00 97.06 616 PHE A CA 1
ATOM 4545 C C . PHE A 1 616 ? -1.340 -9.275 39.460 1.00 97.06 616 PHE A C 1
ATOM 4547 O O . PHE A 1 616 ? -1.666 -10.459 39.486 1.00 97.06 616 PHE A O 1
ATOM 4554 N N . ASN A 1 617 ? -0.137 -8.888 39.050 1.00 95.62 617 ASN A N 1
ATOM 4555 C CA . ASN A 1 617 ? 0.835 -9.800 38.433 1.00 95.62 617 ASN A CA 1
ATOM 4556 C C . ASN A 1 617 ? 1.882 -10.338 39.409 1.00 95.62 617 ASN A C 1
ATOM 4558 O O . ASN A 1 617 ? 2.658 -11.230 39.075 1.00 95.62 617 ASN A O 1
ATOM 4562 N N . ALA A 1 618 ? 1.928 -9.788 40.621 1.00 93.81 618 ALA A N 1
ATOM 4563 C CA . ALA A 1 618 ? 2.865 -10.192 41.656 1.00 93.81 618 ALA A CA 1
ATOM 4564 C C . ALA A 1 618 ? 2.245 -10.049 43.050 1.00 93.81 618 ALA A C 1
ATOM 4566 O O . ALA A 1 618 ? 1.296 -9.290 43.258 1.00 93.81 618 ALA A O 1
ATOM 4567 N N . GLY A 1 619 ? 2.795 -10.801 44.006 1.00 92.56 619 GLY A N 1
ATOM 4568 C CA . GLY A 1 619 ? 2.474 -10.658 45.424 1.00 92.56 619 GLY A CA 1
ATOM 4569 C C . GLY A 1 619 ? 3.068 -9.392 46.043 1.00 92.56 619 GLY A C 1
ATOM 4570 O O . GLY A 1 619 ? 3.733 -8.589 45.386 1.00 92.56 619 GLY A O 1
ATOM 4571 N N . ALA A 1 620 ? 2.821 -9.216 47.336 1.00 92.69 620 ALA A N 1
ATOM 4572 C CA . ALA A 1 620 ? 3.275 -8.049 48.066 1.00 92.69 620 ALA A CA 1
ATOM 4573 C C . ALA A 1 620 ? 4.801 -7.983 48.207 1.00 92.69 620 ALA A C 1
ATOM 4575 O O . ALA A 1 620 ? 5.481 -8.994 48.365 1.00 92.69 620 ALA A O 1
ATOM 4576 N N . SER A 1 621 ? 5.331 -6.762 48.226 1.00 90.69 621 SER A N 1
ATOM 4577 C CA . SER A 1 621 ? 6.720 -6.478 48.584 1.00 90.69 621 SER A CA 1
ATOM 4578 C C . SER A 1 621 ? 6.789 -5.197 49.410 1.00 90.69 621 SER A C 1
ATOM 4580 O O . SER A 1 621 ? 5.869 -4.380 49.368 1.00 90.69 621 SER A O 1
ATOM 4582 N N . SER A 1 622 ? 7.902 -4.977 50.114 1.00 88.94 622 SER A N 1
ATOM 4583 C CA . SER A 1 622 ? 8.130 -3.745 50.884 1.00 88.94 622 SER A CA 1
ATOM 4584 C C . SER A 1 622 ? 8.108 -2.475 50.026 1.00 88.94 622 SER A C 1
ATOM 4586 O O . SER A 1 622 ? 7.900 -1.384 50.549 1.00 88.94 622 SER A O 1
ATOM 4588 N N . ALA A 1 623 ? 8.273 -2.598 48.704 1.00 90.38 623 ALA A N 1
ATOM 4589 C CA . ALA A 1 623 ? 8.160 -1.481 47.773 1.00 90.38 623 ALA A CA 1
ATOM 4590 C C . ALA A 1 623 ? 6.725 -0.936 47.642 1.00 90.38 623 ALA A C 1
ATOM 4592 O O . ALA A 1 623 ? 6.552 0.164 47.116 1.00 90.38 623 ALA A O 1
ATOM 4593 N N . LEU A 1 624 ? 5.709 -1.675 48.104 1.00 92.75 624 LEU A N 1
ATOM 4594 C CA . LEU A 1 624 ? 4.319 -1.215 48.116 1.00 92.75 624 LEU A CA 1
ATOM 4595 C C . LEU A 1 624 ? 3.989 -0.299 49.283 1.00 92.75 624 LEU A C 1
ATOM 4597 O O . LEU A 1 624 ? 2.982 0.397 49.214 1.00 92.75 624 LEU A O 1
ATOM 4601 N N . GLU A 1 625 ? 4.806 -0.279 50.333 1.00 94.81 625 GLU A N 1
ATOM 4602 C CA . GLU A 1 625 ? 4.511 0.518 51.517 1.00 94.81 625 GLU A CA 1
ATOM 4603 C C . GLU A 1 625 ? 4.337 2.003 51.157 1.00 94.81 625 GLU A C 1
ATOM 4605 O O . GLU A 1 625 ? 5.184 2.616 50.494 1.00 94.81 625 GLU A O 1
ATOM 4610 N N . GLY A 1 626 ? 3.198 2.569 51.562 1.00 94.50 626 GLY A N 1
ATOM 4611 C CA . GLY A 1 626 ? 2.832 3.962 51.317 1.00 94.50 626 GLY A CA 1
ATOM 4612 C C . GLY A 1 626 ? 2.373 4.277 49.891 1.00 94.50 626 GLY A C 1
ATOM 4613 O O . GLY A 1 626 ? 2.033 5.430 49.608 1.00 94.50 626 GLY A O 1
ATOM 4614 N N . ARG A 1 627 ? 2.354 3.295 48.978 1.00 96.38 627 ARG A N 1
ATOM 4615 C CA . ARG A 1 627 ? 1.893 3.492 47.595 1.00 96.38 627 ARG A CA 1
ATOM 4616 C C . ARG A 1 627 ? 0.385 3.590 47.531 1.00 96.38 627 ARG A C 1
ATOM 4618 O O . ARG A 1 627 ? -0.322 2.961 48.318 1.00 96.38 627 ARG A O 1
ATOM 4625 N N . THR A 1 628 ? -0.108 4.377 46.579 1.00 97.44 628 THR A N 1
ATOM 4626 C CA . THR A 1 628 ? -1.521 4.760 46.565 1.00 97.44 628 THR A CA 1
ATOM 4627 C C . THR A 1 628 ? -2.254 4.436 45.273 1.00 97.44 628 THR A C 1
ATOM 4629 O O . THR A 1 628 ? -1.678 4.379 44.188 1.00 97.44 628 THR A O 1
ATOM 4632 N N . ILE A 1 629 ? -3.562 4.242 45.419 1.00 97.75 629 ILE A N 1
ATOM 4633 C CA . ILE A 1 629 ? -4.540 4.182 44.338 1.00 97.75 629 ILE A CA 1
ATOM 4634 C C . ILE A 1 629 ? -5.656 5.150 44.705 1.00 97.75 629 ILE A C 1
ATOM 4636 O O . ILE A 1 629 ? -6.197 5.086 45.802 1.00 97.75 629 ILE A O 1
ATOM 4640 N N . THR A 1 630 ? -6.020 6.045 43.802 1.00 97.62 630 THR A N 1
ATOM 4641 C CA . THR A 1 630 ? -7.171 6.934 43.960 1.00 97.62 630 THR A CA 1
ATOM 4642 C C . THR A 1 630 ? -8.285 6.450 43.051 1.00 97.62 630 THR A C 1
ATOM 4644 O O . THR A 1 630 ? -8.046 6.209 41.871 1.00 97.62 630 THR A O 1
ATOM 4647 N N . VAL A 1 631 ? -9.494 6.310 43.592 1.00 97.31 631 VAL A N 1
ATOM 4648 C CA . VAL A 1 631 ? -10.689 5.939 42.824 1.00 97.31 631 VAL A CA 1
ATOM 4649 C C . VAL A 1 631 ? -11.721 7.042 42.966 1.00 97.31 631 VAL A C 1
ATOM 4651 O O . VAL A 1 631 ? -12.016 7.480 44.081 1.00 97.31 631 VAL A O 1
ATOM 4654 N N . THR A 1 632 ? -12.289 7.460 41.841 1.00 96.00 632 THR A N 1
ATOM 4655 C CA . THR A 1 632 ? -13.368 8.445 41.777 1.00 96.00 632 THR A CA 1
ATOM 4656 C C . THR A 1 632 ? -14.628 7.780 41.237 1.00 96.00 632 THR A C 1
ATOM 4658 O O . THR A 1 632 ? -14.572 7.071 40.235 1.00 96.00 632 THR A O 1
ATOM 4661 N N . GLY A 1 633 ? -15.767 7.983 41.898 1.00 94.81 633 GLY A N 1
ATOM 4662 C CA . GLY A 1 633 ? -17.061 7.429 41.487 1.00 94.81 633 GLY A CA 1
ATOM 4663 C C . GLY A 1 633 ? -17.934 8.395 40.683 1.00 94.81 633 GLY A C 1
ATOM 4664 O O . GLY A 1 633 ? -17.590 9.561 40.477 1.00 94.81 633 GLY A O 1
ATOM 4665 N N . ALA A 1 634 ? -19.116 7.921 40.277 1.00 90.88 634 ALA A N 1
ATOM 4666 C CA . ALA A 1 634 ? -20.068 8.649 39.426 1.00 90.88 634 ALA A CA 1
ATOM 4667 C C . ALA A 1 634 ? -20.564 10.003 39.976 1.00 90.88 634 ALA A C 1
ATOM 4669 O O . ALA A 1 634 ? -21.044 10.837 39.213 1.00 90.88 634 ALA A O 1
ATOM 4670 N N . SER A 1 635 ? -20.489 10.231 41.290 1.00 89.88 635 SER A N 1
ATOM 4671 C CA . SER A 1 635 ? -20.858 11.505 41.929 1.00 89.88 635 SER A CA 1
ATOM 4672 C C . SER A 1 635 ? -19.706 12.516 41.979 1.00 89.88 635 SER A C 1
ATOM 4674 O O . SER A 1 635 ? -19.888 13.632 42.456 1.00 89.88 635 SER A O 1
ATOM 4676 N N . GLY A 1 636 ? -18.505 12.127 41.536 1.00 90.38 636 GLY A N 1
ATOM 4677 C CA . GLY A 1 636 ? -17.269 12.885 41.743 1.00 90.38 636 GLY A CA 1
ATOM 4678 C C . GLY A 1 636 ? -16.630 12.676 43.119 1.00 90.38 636 GLY A C 1
ATOM 4679 O O . GLY A 1 636 ? -15.563 13.229 43.374 1.00 90.38 636 GLY A O 1
ATOM 4680 N N . ALA A 1 637 ? -17.230 11.863 43.998 1.00 93.62 637 ALA A N 1
ATOM 4681 C CA . ALA A 1 637 ? -16.587 11.454 45.242 1.00 93.62 637 ALA A CA 1
ATOM 4682 C C . ALA A 1 637 ? -15.293 10.688 44.931 1.00 93.62 637 ALA A C 1
ATOM 4684 O O . ALA A 1 637 ? -15.318 9.716 44.176 1.00 93.62 637 ALA A O 1
ATOM 4685 N N . SER A 1 638 ? -14.180 11.122 45.522 1.00 95.62 638 SER A N 1
ATOM 4686 C CA . SER A 1 638 ? -12.857 10.535 45.314 1.00 95.62 638 SER A CA 1
ATOM 4687 C C . SER A 1 638 ? -12.257 10.082 46.639 1.00 95.62 638 SER A C 1
ATOM 4689 O O . SER A 1 638 ? -12.422 10.749 47.662 1.00 95.62 638 SER A O 1
ATOM 4691 N N . GLN A 1 639 ? -11.573 8.942 46.629 1.00 97.56 639 GLN A N 1
ATOM 4692 C CA . GLN A 1 639 ? -10.911 8.388 47.805 1.00 97.56 639 GLN A CA 1
ATOM 4693 C C . GLN A 1 639 ? -9.542 7.834 47.439 1.00 97.56 639 GLN A C 1
ATOM 4695 O O . GLN A 1 639 ? -9.396 7.080 46.478 1.00 97.56 639 GLN A O 1
ATOM 4700 N N . VAL A 1 640 ? -8.558 8.168 48.273 1.00 98.06 640 VAL A N 1
ATOM 4701 C CA . VAL A 1 640 ? -7.202 7.624 48.203 1.00 98.06 640 VAL A CA 1
ATOM 4702 C C . VAL A 1 640 ? -7.108 6.378 49.084 1.00 98.06 640 VAL A C 1
ATOM 4704 O O . VAL A 1 640 ? -7.455 6.415 50.271 1.00 98.06 640 VAL A O 1
ATOM 4707 N N . PHE A 1 641 ? -6.625 5.293 48.497 1.00 98.06 641 PHE A N 1
ATOM 4708 C CA . PHE A 1 641 ? -6.321 4.011 49.115 1.00 98.06 641 PHE A CA 1
ATOM 4709 C C . PHE A 1 641 ? -4.804 3.843 49.194 1.00 98.06 641 PHE A C 1
ATOM 4711 O O . PHE A 1 641 ? -4.109 4.170 48.237 1.00 98.06 641 PHE A O 1
ATOM 4718 N N . GLU A 1 642 ? -4.283 3.361 50.317 1.00 97.88 642 GLU A N 1
ATOM 4719 C CA . GLU A 1 642 ? -2.845 3.231 50.576 1.00 97.88 642 GLU A CA 1
ATOM 4720 C C . GLU A 1 642 ? -2.493 1.793 50.946 1.00 97.88 642 GLU A C 1
ATOM 4722 O O . GLU A 1 642 ? -3.051 1.244 51.898 1.00 97.88 642 GLU A O 1
ATOM 4727 N N . PHE A 1 643 ? -1.560 1.191 50.210 1.00 96.94 643 PHE A N 1
ATOM 4728 C CA . PHE A 1 643 ? -0.963 -0.084 50.585 1.00 96.94 643 PHE A CA 1
ATOM 4729 C C . PHE A 1 643 ? -0.129 0.101 51.845 1.00 96.94 643 PHE A C 1
ATOM 4731 O O . PHE A 1 643 ? 0.834 0.867 51.853 1.00 96.94 643 PHE A O 1
ATOM 4738 N N . SER A 1 644 ? -0.485 -0.625 52.902 1.00 96.38 644 SER A N 1
ATOM 4739 C CA . SER A 1 644 ? 0.299 -0.613 54.132 1.00 96.38 644 SER A CA 1
ATOM 4740 C C . SER A 1 644 ? 0.298 -1.964 54.833 1.00 96.38 644 SER A C 1
ATOM 4742 O O . SER A 1 644 ? -0.737 -2.632 54.953 1.00 96.38 644 SER A O 1
ATOM 4744 N N . SER A 1 645 ? 1.471 -2.360 55.318 1.00 94.56 645 SER A N 1
ATOM 4745 C CA . SER A 1 645 ? 1.696 -3.587 56.083 1.00 94.56 645 SER A CA 1
ATOM 4746 C C . SER A 1 645 ? 1.294 -3.467 57.558 1.00 94.56 645 SER A C 1
ATOM 4748 O O . SER A 1 645 ? 1.025 -4.483 58.202 1.00 94.56 645 SER A O 1
ATOM 4750 N N . ASP A 1 646 ? 1.102 -2.247 58.066 1.00 91.62 646 ASP A N 1
ATOM 4751 C CA . ASP A 1 646 ? 0.629 -1.952 59.422 1.00 91.62 646 ASP A CA 1
ATOM 4752 C C . ASP A 1 646 ? -0.541 -0.943 59.418 1.00 91.62 646 ASP A C 1
ATOM 4754 O O . ASP A 1 646 ? -1.149 -0.682 58.385 1.00 91.62 646 ASP A O 1
ATOM 4758 N N . THR A 1 647 ? -0.954 -0.426 60.577 1.00 92.00 647 THR A N 1
ATOM 4759 C CA . THR A 1 647 ? -2.087 0.516 60.670 1.00 92.00 647 THR A CA 1
ATOM 4760 C C . THR A 1 647 ? -1.713 1.982 60.413 1.00 92.00 647 THR A C 1
ATOM 4762 O O . THR A 1 647 ? -2.579 2.850 60.536 1.00 92.00 647 THR A O 1
ATOM 4765 N N . SER A 1 648 ? -0.453 2.283 60.103 1.00 90.69 648 SER A N 1
ATOM 4766 C CA . SER A 1 648 ? 0.055 3.634 59.882 1.00 90.69 648 SER A CA 1
ATOM 4767 C C . SER A 1 648 ? -0.165 4.066 58.433 1.00 90.69 648 SER A C 1
ATOM 4769 O O . SER A 1 648 ? 0.652 3.802 57.561 1.00 90.69 648 SER A O 1
ATOM 4771 N N . ILE A 1 649 ? -1.254 4.797 58.188 1.00 95.44 649 ILE A N 1
ATOM 4772 C CA . ILE A 1 649 ? -1.559 5.418 56.888 1.00 95.44 649 ILE A CA 1
ATOM 4773 C C . ILE A 1 649 ? -1.692 6.933 57.030 1.00 95.44 649 ILE A C 1
ATOM 4775 O O . ILE A 1 649 ? -2.016 7.439 58.111 1.00 95.44 649 ILE A O 1
ATOM 4779 N N . ALA A 1 650 ? -1.493 7.679 55.940 1.00 94.62 650 ALA A N 1
ATOM 4780 C CA . ALA A 1 650 ? -1.682 9.126 55.994 1.00 94.62 650 ALA A CA 1
ATOM 4781 C C . ALA A 1 650 ? -3.159 9.501 56.242 1.00 94.62 650 ALA A C 1
ATOM 4783 O O . ALA A 1 650 ? -4.091 8.790 55.852 1.00 94.62 650 ALA A O 1
ATOM 4784 N N . ALA A 1 651 ? -3.378 10.649 56.890 1.00 93.38 651 ALA A N 1
ATOM 4785 C CA . ALA A 1 651 ? -4.715 11.118 57.245 1.00 93.38 651 ALA A CA 1
ATOM 4786 C C . ALA A 1 651 ? -5.638 11.219 56.014 1.00 93.38 651 ALA A C 1
ATOM 4788 O O . ALA A 1 651 ? -5.241 11.706 54.958 1.00 93.38 651 ALA A O 1
ATOM 4789 N N . GLY A 1 652 ? -6.885 10.761 56.163 1.00 91.81 652 GLY A N 1
ATOM 4790 C CA . GLY A 1 652 ? -7.894 10.787 55.097 1.00 91.81 652 GLY A CA 1
ATOM 4791 C C . GLY A 1 652 ? -7.807 9.642 54.081 1.00 91.81 652 GLY A C 1
ATOM 4792 O O . GLY A 1 652 ? -8.674 9.557 53.212 1.00 91.81 652 GLY A O 1
ATOM 4793 N N . ARG A 1 653 ? -6.820 8.743 54.188 1.00 96.00 653 ARG A N 1
ATOM 4794 C CA . ARG A 1 653 ? -6.672 7.576 53.304 1.00 96.00 653 ARG A CA 1
ATOM 4795 C C . ARG A 1 653 ? -7.359 6.328 53.862 1.00 96.00 653 ARG A C 1
ATOM 4797 O O . ARG A 1 653 ? -7.735 6.267 55.034 1.00 96.00 653 ARG A O 1
ATOM 4804 N N . VAL A 1 654 ? -7.544 5.324 53.009 1.00 97.00 654 VAL A N 1
ATOM 4805 C CA . VAL A 1 654 ? -8.086 4.007 53.379 1.00 97.00 654 VAL A CA 1
ATOM 4806 C C . VAL A 1 654 ? -7.016 2.955 53.194 1.00 97.00 654 VAL A C 1
ATOM 4808 O O . VAL A 1 654 ? -6.399 2.874 52.138 1.00 97.00 654 VAL A O 1
ATOM 4811 N N . ARG A 1 655 ? -6.818 2.123 54.209 1.00 97.38 655 ARG A N 1
ATOM 4812 C CA . ARG A 1 655 ? -5.805 1.079 54.160 1.00 97.38 655 ARG A CA 1
ATOM 4813 C C . ARG A 1 655 ? -6.180 -0.029 53.172 1.00 97.38 655 ARG A C 1
ATOM 4815 O O . ARG A 1 655 ? -7.255 -0.615 53.287 1.00 97.38 655 ARG A O 1
ATOM 4822 N N . ILE A 1 656 ? -5.245 -0.378 52.294 1.00 97.31 656 ILE A N 1
ATOM 4823 C CA . ILE A 1 656 ? -5.182 -1.652 51.578 1.00 97.31 656 ILE A CA 1
ATOM 4824 C C . ILE A 1 656 ? -4.238 -2.547 52.382 1.00 97.31 656 ILE A C 1
ATOM 4826 O O . ILE A 1 656 ? -3.015 -2.404 52.337 1.00 97.31 656 ILE A O 1
ATOM 4830 N N . ALA A 1 657 ? -4.823 -3.415 53.202 1.00 95.69 657 ALA A N 1
ATOM 4831 C CA . ALA A 1 657 ? -4.074 -4.249 54.131 1.00 95.69 657 ALA A CA 1
ATOM 4832 C C . ALA A 1 657 ? -3.317 -5.363 53.398 1.00 95.69 657 ALA A C 1
ATOM 4834 O O . ALA A 1 657 ? -3.932 -6.127 52.658 1.00 95.69 657 ALA A O 1
ATOM 4835 N N . TYR A 1 658 ? -2.018 -5.508 53.662 1.00 95.94 658 TYR A N 1
ATOM 4836 C CA . TYR A 1 658 ? -1.234 -6.640 53.163 1.00 95.94 658 TYR A CA 1
ATOM 4837 C C . TYR A 1 658 ? -0.214 -7.139 54.199 1.00 95.94 658 TYR A C 1
ATOM 4839 O O . TYR A 1 658 ? 0.021 -6.499 55.222 1.00 95.94 658 TYR A O 1
ATOM 4847 N N . THR A 1 659 ? 0.387 -8.301 53.938 1.00 93.38 659 THR A N 1
ATOM 4848 C CA . THR A 1 659 ? 1.552 -8.838 54.663 1.00 93.38 659 THR A CA 1
ATOM 4849 C C . THR A 1 659 ? 2.644 -9.219 53.664 1.00 93.38 659 THR A C 1
ATOM 4851 O O . THR A 1 659 ? 2.344 -9.430 52.492 1.00 93.38 659 THR A O 1
ATOM 4854 N N . ASN A 1 660 ? 3.896 -9.388 54.099 1.00 84.38 660 ASN A N 1
ATOM 4855 C CA . ASN A 1 660 ? 4.989 -9.803 53.200 1.00 84.38 660 ASN A CA 1
ATOM 4856 C C . ASN A 1 660 ? 4.765 -11.169 52.510 1.00 84.38 660 ASN A C 1
ATOM 4858 O O . ASN A 1 660 ? 5.490 -11.491 51.578 1.00 84.38 660 ASN A O 1
ATOM 4862 N N . GLY A 1 661 ? 3.786 -11.968 52.955 1.00 89.94 661 GLY A N 1
ATOM 4863 C CA . GLY A 1 661 ? 3.376 -13.217 52.303 1.00 89.94 661 GLY A CA 1
ATOM 4864 C C . GLY A 1 661 ? 2.119 -13.108 51.431 1.00 89.94 661 GLY A C 1
ATOM 4865 O O . GLY A 1 661 ? 1.683 -14.122 50.897 1.00 89.94 661 GLY A O 1
ATOM 4866 N N . SER A 1 662 ? 1.510 -11.923 51.306 1.00 96.69 662 SER A N 1
ATOM 4867 C CA . SER A 1 662 ? 0.281 -11.734 50.528 1.00 96.69 662 SER A CA 1
ATOM 4868 C C . SER A 1 662 ? 0.520 -12.023 49.047 1.00 96.69 662 SER A C 1
ATOM 4870 O O . SER A 1 662 ? 1.396 -11.433 48.413 1.00 96.69 662 SER A O 1
ATOM 4872 N N . THR A 1 663 ? -0.287 -12.915 48.488 1.00 97.19 663 THR A N 1
ATOM 4873 C CA . THR A 1 663 ? -0.291 -13.239 47.061 1.00 97.19 663 THR A CA 1
ATOM 4874 C C . THR A 1 663 ? -0.941 -12.121 46.240 1.00 97.19 663 THR A C 1
ATOM 4876 O O . THR A 1 663 ? -1.591 -11.225 46.781 1.00 97.19 663 THR A O 1
ATOM 4879 N N . ALA A 1 664 ? -0.808 -12.180 44.913 1.00 96.88 664 ALA A N 1
ATOM 4880 C CA . ALA A 1 664 ? -1.503 -11.265 44.005 1.00 96.88 664 ALA A CA 1
ATOM 4881 C C . ALA A 1 664 ? -3.031 -11.266 44.227 1.00 96.88 664 ALA A C 1
ATOM 4883 O O . ALA A 1 664 ? -3.662 -10.210 44.241 1.00 96.88 664 ALA A O 1
ATOM 4884 N N . GLY A 1 665 ? -3.619 -12.442 44.476 1.00 97.56 665 GLY A N 1
ATOM 4885 C CA . GLY A 1 665 ? -5.047 -12.559 44.771 1.00 97.56 665 GLY A CA 1
ATOM 4886 C C . GLY A 1 665 ? -5.436 -11.974 46.130 1.00 97.56 665 GLY A C 1
ATOM 4887 O O . GLY A 1 665 ? -6.498 -11.365 46.259 1.00 97.56 665 GLY A O 1
ATOM 4888 N N . ASP A 1 666 ? -4.565 -12.074 47.138 1.00 97.81 666 ASP A N 1
ATOM 4889 C CA . ASP A 1 666 ? -4.798 -11.428 48.437 1.00 97.81 666 ASP A CA 1
ATOM 4890 C C . ASP A 1 666 ? -4.814 -9.902 48.303 1.00 97.81 666 ASP A C 1
ATOM 4892 O O . ASP A 1 666 ? -5.665 -9.242 48.896 1.00 97.81 666 ASP A O 1
ATOM 4896 N N . LEU A 1 667 ? -3.914 -9.341 47.487 1.00 97.69 667 LEU A N 1
ATOM 4897 C CA . LEU A 1 667 ? -3.874 -7.904 47.205 1.00 97.69 667 LEU A CA 1
ATOM 4898 C C . LEU A 1 667 ? -5.123 -7.425 46.452 1.00 97.69 667 LEU A C 1
ATOM 4900 O O . LEU A 1 667 ? -5.697 -6.398 46.824 1.00 97.69 667 LEU A O 1
ATOM 4904 N N . ALA A 1 668 ? -5.584 -8.182 45.450 1.00 98.06 668 ALA A N 1
ATOM 4905 C CA . ALA A 1 668 ? -6.823 -7.885 44.731 1.00 98.06 668 ALA A CA 1
ATOM 4906 C C . ALA A 1 668 ? -8.037 -7.872 45.679 1.00 98.06 668 ALA A C 1
ATOM 4908 O O . ALA A 1 668 ? -8.822 -6.920 45.677 1.00 98.06 668 ALA A O 1
ATOM 4909 N N . ASN A 1 669 ? -8.153 -8.882 46.549 1.00 98.12 669 ASN A N 1
ATOM 4910 C CA . ASN A 1 669 ? -9.199 -8.959 47.573 1.00 98.12 669 ASN A CA 1
ATOM 4911 C C . ASN A 1 669 ? -9.105 -7.816 48.595 1.00 98.12 669 ASN A C 1
ATOM 4913 O O . ASN A 1 669 ? -10.123 -7.229 48.967 1.00 98.12 669 ASN A O 1
ATOM 4917 N N . ALA A 1 670 ? -7.897 -7.471 49.050 1.00 97.75 670 ALA A N 1
ATOM 4918 C CA . ALA A 1 670 ? -7.682 -6.382 49.999 1.00 97.75 670 ALA A CA 1
ATOM 4919 C C . ALA A 1 670 ? -8.136 -5.034 49.426 1.00 97.75 670 ALA A C 1
ATOM 4921 O O . ALA A 1 670 ? -8.821 -4.274 50.115 1.00 97.75 670 ALA A O 1
ATOM 4922 N N . LEU A 1 671 ? -7.812 -4.756 48.160 1.00 98.00 671 LEU A N 1
ATOM 4923 C CA . LEU A 1 671 ? -8.261 -3.546 47.478 1.00 98.00 671 LEU A CA 1
ATOM 4924 C C . LEU A 1 671 ? -9.782 -3.550 47.268 1.00 98.00 671 LEU A C 1
ATOM 4926 O O . LEU A 1 671 ? -10.431 -2.540 47.539 1.00 98.00 671 LEU A O 1
ATOM 4930 N N . ALA A 1 672 ? -10.371 -4.681 46.866 1.00 98.19 672 ALA A N 1
ATOM 4931 C CA . ALA A 1 672 ? -11.821 -4.814 46.705 1.00 98.19 672 ALA A CA 1
ATOM 4932 C C . ALA A 1 672 ? -12.583 -4.503 48.004 1.00 98.19 672 ALA A C 1
ATOM 4934 O O . ALA A 1 672 ? -13.542 -3.724 48.009 1.00 98.19 672 ALA A O 1
ATOM 4935 N N . ASN A 1 673 ? -12.117 -5.063 49.123 1.00 97.62 673 ASN A N 1
ATOM 4936 C CA . ASN A 1 673 ? -12.689 -4.827 50.447 1.00 97.62 673 ASN A CA 1
ATOM 4937 C C . ASN A 1 673 ? -12.519 -3.367 50.883 1.00 97.62 673 ASN A C 1
ATOM 4939 O O . ASN A 1 673 ? -13.460 -2.766 51.407 1.00 97.62 673 ASN A O 1
ATOM 4943 N N . ALA A 1 674 ? -11.347 -2.773 50.635 1.00 97.62 674 ALA A N 1
ATOM 4944 C CA . ALA A 1 674 ? -11.093 -1.374 50.955 1.00 97.62 674 ALA A CA 1
ATOM 4945 C C . ALA A 1 674 ? -12.047 -0.444 50.186 1.00 97.62 674 ALA A C 1
ATOM 4947 O O . ALA A 1 674 ? -12.671 0.421 50.804 1.00 97.62 674 ALA A O 1
ATOM 4948 N N . ILE A 1 675 ? -12.233 -0.661 48.879 1.00 97.94 675 ILE A N 1
ATOM 4949 C CA . ILE A 1 675 ? -13.164 0.127 48.054 1.00 97.94 675 ILE A CA 1
ATOM 4950 C C . ILE A 1 675 ? -14.602 -0.038 48.553 1.00 97.94 675 ILE A C 1
ATOM 4952 O O . ILE A 1 675 ? -15.278 0.953 48.828 1.00 97.94 675 ILE A O 1
ATOM 4956 N N . THR A 1 676 ? -15.045 -1.279 48.757 1.00 96.38 676 THR A N 1
ATOM 4957 C CA . THR A 1 676 ? -16.424 -1.584 49.176 1.00 96.38 676 THR A CA 1
ATOM 4958 C C . THR A 1 676 ? -16.742 -1.024 50.567 1.00 96.38 676 THR A C 1
ATOM 4960 O O . THR A 1 676 ? -17.884 -0.661 50.844 1.00 96.38 676 THR A O 1
ATOM 4963 N N . SER A 1 677 ? -15.736 -0.852 51.436 1.00 95.69 677 SER A N 1
ATOM 4964 C CA . SER A 1 677 ? -15.917 -0.209 52.749 1.00 95.69 677 SER A CA 1
ATOM 4965 C C . SER A 1 677 ? -16.305 1.277 52.667 1.00 95.69 677 SER A C 1
ATOM 4967 O O . SER A 1 677 ? -16.720 1.870 53.665 1.00 95.69 677 SER A O 1
ATOM 4969 N N . ARG A 1 678 ? -16.190 1.904 51.487 1.00 95.12 678 ARG A N 1
ATOM 4970 C CA . ARG A 1 678 ? -16.479 3.322 51.245 1.00 95.12 678 ARG A CA 1
ATOM 4971 C C . ARG A 1 678 ? -17.714 3.504 50.369 1.00 95.12 678 ARG A C 1
ATOM 4973 O O . ARG A 1 678 ? -17.631 3.961 49.234 1.00 95.12 678 ARG A O 1
ATOM 4980 N N . GLY A 1 679 ? -18.888 3.242 50.946 1.00 90.69 679 GLY A N 1
ATOM 4981 C CA . GLY A 1 679 ? -20.176 3.389 50.252 1.00 90.69 679 GLY A CA 1
ATOM 4982 C C . GLY A 1 679 ? -20.432 4.780 49.646 1.00 90.69 679 GLY A C 1
ATOM 4983 O O . GLY A 1 679 ? -21.116 4.883 48.632 1.00 90.69 679 GLY A O 1
ATOM 4984 N N . SER A 1 680 ? -19.827 5.842 50.192 1.00 91.38 680 SER A N 1
ATOM 4985 C CA . SER A 1 680 ? -19.905 7.205 49.641 1.00 91.38 680 SER A CA 1
ATOM 4986 C C . SER A 1 680 ? -19.272 7.361 48.253 1.00 91.38 680 SER A C 1
ATOM 4988 O O . SER A 1 680 ? -19.567 8.340 47.573 1.00 91.38 680 SER A O 1
ATOM 4990 N N . LEU A 1 681 ? -18.417 6.423 47.824 1.00 94.25 681 LEU A N 1
ATOM 4991 C CA . LEU A 1 681 ? -17.863 6.407 46.468 1.00 94.25 681 LEU A CA 1
ATOM 4992 C C . LEU A 1 681 ? -18.879 5.947 45.427 1.00 94.25 681 LEU A C 1
ATOM 4994 O O . LEU A 1 681 ? -18.757 6.317 44.266 1.00 94.25 681 LEU A O 1
ATOM 4998 N N . GLY A 1 682 ? -19.859 5.124 45.812 1.00 94.25 682 GLY A N 1
ATOM 4999 C CA . GLY A 1 682 ? -20.771 4.499 44.853 1.00 94.25 682 GLY A CA 1
ATOM 5000 C C . GLY A 1 682 ? -20.080 3.549 43.862 1.00 94.25 682 GLY A C 1
ATOM 5001 O O . GLY A 1 682 ? -20.650 3.269 42.812 1.00 94.25 682 GLY A O 1
ATOM 5002 N N . VAL A 1 683 ? -18.871 3.069 44.182 1.00 96.81 683 VAL A N 1
ATOM 5003 C CA . VAL A 1 683 ? -18.100 2.122 43.364 1.00 96.81 683 VAL A CA 1
ATOM 5004 C C . VAL A 1 683 ? -18.220 0.721 43.956 1.00 96.81 683 VAL A C 1
ATOM 5006 O O . VAL A 1 683 ? -17.907 0.503 45.125 1.00 96.81 683 VAL A O 1
ATOM 5009 N N . GLY A 1 684 ? -18.656 -0.232 43.136 1.00 96.31 684 GLY A N 1
ATOM 5010 C CA . GLY A 1 684 ? -18.595 -1.660 43.440 1.00 96.31 684 GLY A CA 1
ATOM 5011 C C . GLY A 1 684 ? -17.254 -2.247 43.009 1.00 96.31 684 GLY A C 1
ATOM 5012 O O . GLY A 1 684 ? -16.730 -1.874 41.960 1.00 96.31 684 GLY A O 1
ATOM 5013 N N . ALA A 1 685 ? -16.706 -3.163 43.805 1.00 97.75 685 ALA A N 1
ATOM 5014 C CA . ALA A 1 685 ? -15.427 -3.808 43.535 1.00 97.75 685 ALA A CA 1
ATOM 5015 C C . ALA A 1 685 ? -15.526 -5.312 43.821 1.00 97.75 685 ALA A C 1
ATOM 5017 O O . ALA A 1 685 ? -15.854 -5.714 44.935 1.00 97.75 685 ALA A O 1
ATOM 5018 N N . ILE A 1 686 ? -15.262 -6.141 42.811 1.00 97.62 686 ILE A N 1
ATOM 5019 C CA . ILE A 1 686 ? -15.361 -7.603 42.905 1.00 97.62 686 ILE A CA 1
ATOM 5020 C C . ILE A 1 686 ? -14.030 -8.213 42.473 1.00 97.62 686 ILE A C 1
ATOM 5022 O O . ILE A 1 686 ? -13.623 -8.061 41.321 1.00 97.62 686 ILE A O 1
ATOM 5026 N N . ALA A 1 687 ? -13.364 -8.906 43.393 1.00 97.06 687 ALA A N 1
ATOM 5027 C CA . ALA A 1 687 ? -12.155 -9.667 43.105 1.00 97.06 687 ALA A CA 1
ATOM 5028 C C . ALA A 1 687 ? -12.494 -11.115 42.710 1.00 97.06 687 ALA A C 1
ATOM 5030 O O . ALA A 1 687 ? -13.382 -11.739 43.291 1.00 97.06 687 ALA A O 1
ATOM 5031 N N . ASN A 1 688 ? -11.772 -11.647 41.727 1.00 96.50 688 ASN A N 1
ATOM 5032 C CA . ASN A 1 688 ? -11.811 -13.043 41.306 1.00 96.50 688 ASN A CA 1
ATOM 5033 C C . ASN A 1 688 ? -10.385 -13.506 40.977 1.00 96.50 688 ASN A C 1
ATOM 5035 O O . ASN A 1 688 ? -9.819 -13.132 39.947 1.00 96.50 688 ASN A O 1
ATOM 5039 N N . GLY A 1 689 ? -9.784 -14.290 41.876 1.00 96.50 689 GLY A N 1
ATOM 5040 C CA . GLY A 1 689 ? -8.368 -14.639 41.783 1.00 96.50 689 GLY A CA 1
ATOM 5041 C C . GLY A 1 689 ? -7.495 -13.384 41.833 1.00 96.50 689 GLY A C 1
ATOM 5042 O O . GLY A 1 689 ? -7.567 -12.622 42.792 1.00 96.50 689 GLY A O 1
ATOM 5043 N N . VAL A 1 690 ? -6.682 -13.171 40.798 1.00 97.50 690 VAL A N 1
ATOM 5044 C CA . VAL A 1 690 ? -5.772 -12.017 40.678 1.00 97.50 690 VAL A CA 1
ATOM 5045 C C . VAL A 1 690 ? -6.404 -10.790 40.010 1.00 97.50 690 VAL A C 1
ATOM 5047 O O . VAL A 1 690 ? -5.766 -9.741 39.929 1.00 97.50 690 VAL A O 1
ATOM 5050 N N . SER A 1 691 ? -7.640 -10.903 39.522 1.00 97.06 691 SER A N 1
ATOM 5051 C CA . SER A 1 691 ? -8.334 -9.827 38.812 1.00 97.06 691 SER A CA 1
ATOM 5052 C C . SER A 1 691 ? -9.354 -9.134 39.712 1.00 97.06 691 SER A C 1
ATOM 5054 O O . SER A 1 691 ? -10.109 -9.782 40.434 1.00 97.06 691 SER A O 1
ATOM 5056 N N . LEU A 1 692 ? -9.421 -7.809 39.631 1.00 97.81 692 LEU A N 1
ATOM 5057 C CA . LEU A 1 692 ? -10.373 -6.953 40.331 1.00 97.81 692 LEU A CA 1
ATOM 5058 C C . LEU A 1 692 ? -11.191 -6.151 39.321 1.00 97.81 692 LEU A C 1
ATOM 5060 O O . LEU A 1 692 ? -10.641 -5.358 38.560 1.00 97.81 692 LEU A O 1
ATOM 5064 N N . LYS A 1 693 ? -12.510 -6.320 39.348 1.00 97.50 693 LYS A N 1
ATOM 5065 C CA . LYS A 1 693 ? -13.455 -5.620 38.476 1.00 97.50 693 LYS A CA 1
ATOM 5066 C C . LYS A 1 693 ? -14.139 -4.482 39.227 1.00 97.50 693 LYS A C 1
ATOM 5068 O O . LYS A 1 693 ? -14.661 -4.708 40.321 1.00 97.50 693 LYS A O 1
ATOM 5073 N N . LEU A 1 694 ? -14.169 -3.286 38.639 1.00 96.69 694 LEU A N 1
ATOM 5074 C CA . LEU A 1 694 ? -14.818 -2.104 39.214 1.00 96.69 694 LEU A CA 1
ATOM 5075 C C . LEU A 1 694 ? -16.075 -1.717 38.422 1.00 96.69 694 LEU A C 1
ATOM 5077 O O . LEU A 1 694 ? -16.066 -1.673 37.192 1.00 96.69 694 LEU A O 1
ATOM 5081 N N . SER A 1 695 ? -17.154 -1.394 39.134 1.00 94.69 695 SER A N 1
ATOM 5082 C CA . SER A 1 695 ? -18.421 -0.899 38.577 1.00 94.69 695 SER A CA 1
ATOM 5083 C C . SER A 1 695 ? -18.795 0.443 39.204 1.00 94.69 695 SER A C 1
ATOM 5085 O O . SER A 1 695 ? -18.683 0.585 40.419 1.00 94.69 695 SER A O 1
ATOM 5087 N N . GLY A 1 696 ? -19.271 1.408 38.413 1.00 93.62 696 GLY A N 1
ATOM 5088 C CA . GLY A 1 696 ? -19.567 2.769 38.895 1.00 93.62 696 GLY A CA 1
ATOM 5089 C C . GLY A 1 696 ? -18.326 3.652 39.093 1.00 93.62 696 GLY A C 1
ATOM 5090 O O . GLY A 1 696 ? -18.420 4.769 39.603 1.00 93.62 696 GLY A O 1
ATOM 5091 N N . GLU A 1 697 ? -17.154 3.136 38.713 1.00 95.06 697 GLU A N 1
ATOM 5092 C CA . GLU A 1 697 ? -15.890 3.865 38.702 1.00 95.06 697 GLU A CA 1
ATOM 5093 C C . GLU A 1 697 ? -15.858 4.830 37.516 1.00 95.06 697 GLU A C 1
ATOM 5095 O O . GLU A 1 697 ? -16.046 4.428 36.368 1.00 95.06 697 GLU A O 1
ATOM 5100 N N . ARG A 1 698 ? -15.600 6.103 37.819 1.00 95.06 698 ARG A N 1
ATOM 5101 C CA . ARG A 1 698 ? -15.429 7.179 36.845 1.00 95.06 698 ARG A CA 1
ATOM 5102 C C . ARG A 1 698 ? -13.992 7.213 36.337 1.00 95.06 698 ARG A C 1
ATOM 5104 O O . ARG A 1 698 ? -13.780 7.064 35.137 1.00 95.06 698 ARG A O 1
ATOM 5111 N N . SER A 1 699 ? -13.046 7.423 37.253 1.00 94.75 699 SER A N 1
ATOM 5112 C CA . SER A 1 699 ? -11.611 7.449 36.962 1.00 94.75 699 SER A CA 1
ATOM 5113 C C . SER A 1 699 ? -10.787 6.796 38.076 1.00 94.75 699 SER A C 1
ATOM 5115 O O . SER A 1 699 ? -11.188 6.773 39.249 1.00 94.75 699 SER A O 1
ATOM 5117 N N . ILE A 1 700 ? -9.599 6.311 37.706 1.00 95.25 700 ILE A N 1
ATOM 5118 C CA . ILE A 1 700 ? -8.578 5.818 38.631 1.00 95.25 700 ILE A CA 1
ATOM 5119 C C . ILE A 1 700 ? -7.252 6.544 38.408 1.00 95.25 700 ILE A C 1
ATOM 5121 O O . ILE A 1 700 ? -6.896 6.883 37.282 1.00 95.25 700 ILE A O 1
ATOM 5125 N N . ALA A 1 701 ? -6.490 6.724 39.483 1.00 95.38 701 ALA A N 1
ATOM 5126 C CA . ALA A 1 701 ? -5.094 7.136 39.422 1.00 95.38 701 ALA A CA 1
ATOM 5127 C C . ALA A 1 701 ? -4.259 6.190 40.284 1.00 95.38 701 ALA A C 1
ATOM 5129 O O . ALA A 1 701 ? -4.553 6.002 41.463 1.00 95.38 701 ALA A O 1
ATOM 5130 N N . ILE A 1 702 ? -3.231 5.585 39.699 1.00 95.00 702 ILE A N 1
ATOM 5131 C CA . ILE A 1 702 ? -2.333 4.654 40.384 1.00 95.00 702 ILE A CA 1
ATOM 5132 C C . ILE A 1 702 ? -0.968 5.323 40.502 1.00 95.00 702 ILE A C 1
ATOM 5134 O O . ILE A 1 702 ? -0.491 5.939 39.549 1.00 95.00 702 ILE A O 1
ATOM 5138 N N . ASP A 1 703 ? -0.348 5.211 41.674 1.00 95.75 703 ASP A N 1
ATOM 5139 C CA . ASP A 1 703 ? 1.025 5.657 41.886 1.00 95.75 703 ASP A CA 1
ATOM 5140 C C . ASP A 1 703 ? 1.959 5.013 40.832 1.00 95.75 703 ASP A C 1
ATOM 5142 O O . ASP A 1 703 ? 1.998 3.784 40.736 1.00 95.75 703 ASP A O 1
ATOM 5146 N N . PRO A 1 704 ? 2.727 5.796 40.045 1.00 91.81 704 PRO A N 1
ATOM 5147 C CA . PRO A 1 704 ? 3.570 5.273 38.963 1.00 91.81 704 PRO A CA 1
ATOM 5148 C C . PRO A 1 704 ? 4.610 4.227 39.391 1.00 91.81 704 PRO A C 1
ATOM 5150 O O . PRO A 1 704 ? 5.144 3.503 38.539 1.00 91.81 704 PRO A O 1
ATOM 5153 N N . LEU A 1 705 ? 4.930 4.157 40.688 1.00 93.31 705 LEU A N 1
ATOM 5154 C CA . LEU A 1 705 ? 5.840 3.171 41.267 1.00 93.31 705 LEU A CA 1
ATOM 5155 C C . LEU A 1 705 ? 5.156 1.829 41.586 1.00 93.31 705 LEU A C 1
ATOM 5157 O O . LEU A 1 705 ? 5.844 0.866 41.924 1.00 93.31 705 LEU A O 1
ATOM 5161 N N . VAL A 1 706 ? 3.829 1.728 41.471 1.00 92.75 706 VAL A N 1
ATOM 5162 C CA . VAL A 1 706 ? 3.096 0.458 41.556 1.00 92.75 706 VAL A CA 1
ATOM 5163 C C . VAL A 1 706 ? 3.186 -0.241 40.202 1.00 92.75 706 VAL A C 1
ATOM 5165 O O . VAL A 1 706 ? 2.440 0.060 39.279 1.00 92.75 706 VAL A O 1
ATOM 5168 N N . LYS A 1 707 ? 4.128 -1.183 40.082 1.00 89.88 707 LYS A N 1
ATOM 5169 C CA . LYS A 1 707 ? 4.370 -1.951 38.844 1.00 89.88 707 LYS A CA 1
ATOM 5170 C C . LYS A 1 707 ? 3.661 -3.303 38.781 1.00 89.88 707 LYS A C 1
ATOM 5172 O O . LYS A 1 707 ? 3.748 -3.979 37.769 1.00 89.88 707 LYS A O 1
ATOM 5177 N N . LEU A 1 708 ? 2.996 -3.715 39.860 1.00 92.81 708 LEU A N 1
ATOM 5178 C CA . LEU A 1 708 ? 2.362 -5.035 39.939 1.00 92.81 708 LEU A CA 1
ATOM 5179 C C . LEU A 1 708 ? 0.909 -5.062 39.458 1.00 92.81 708 LEU A C 1
ATOM 5181 O O . LEU A 1 708 ? 0.313 -6.134 39.485 1.00 92.81 708 LEU A O 1
ATOM 5185 N N . ILE A 1 709 ? 0.336 -3.912 39.090 1.00 94.56 709 ILE A N 1
ATOM 5186 C CA . ILE A 1 709 ? -1.051 -3.800 38.630 1.00 94.56 709 ILE A CA 1
ATOM 5187 C C . ILE A 1 709 ? -1.048 -3.426 37.157 1.00 94.56 709 ILE A C 1
ATOM 5189 O O . ILE A 1 709 ? -0.662 -2.308 36.813 1.00 94.56 709 ILE A O 1
ATOM 5193 N N . ASP A 1 710 ? -1.571 -4.319 36.328 1.00 93.56 710 ASP A N 1
ATOM 5194 C CA . ASP A 1 710 ? -1.953 -3.982 34.966 1.00 93.56 710 ASP A CA 1
ATOM 5195 C C . ASP A 1 710 ? -3.390 -3.481 34.950 1.00 93.56 710 ASP A C 1
ATOM 5197 O O . ASP A 1 710 ? -4.305 -4.094 35.510 1.00 93.56 710 ASP A O 1
ATOM 5201 N N . VAL A 1 711 ? -3.593 -2.345 34.292 1.00 93.94 711 VAL A N 1
ATOM 5202 C CA . VAL A 1 711 ? -4.909 -1.745 34.111 1.00 93.94 711 VAL A CA 1
ATOM 5203 C C . VAL A 1 711 ? -5.405 -2.098 32.720 1.00 93.94 711 VAL A C 1
ATOM 5205 O O . VAL A 1 711 ? -4.873 -1.609 31.727 1.00 93.94 711 VAL A O 1
ATOM 5208 N N . ALA A 1 712 ? -6.460 -2.903 32.633 1.00 92.19 712 ALA A N 1
ATOM 5209 C CA . ALA A 1 712 ? -7.155 -3.079 31.369 1.00 92.19 712 ALA A CA 1
ATOM 5210 C C . ALA A 1 712 ? -7.933 -1.798 31.027 1.00 92.19 712 ALA A C 1
ATOM 5212 O O . ALA A 1 712 ? -8.633 -1.228 31.878 1.00 92.19 712 ALA A O 1
ATOM 5213 N N . GLY A 1 713 ? -7.837 -1.367 29.769 1.00 90.38 713 GLY A N 1
ATOM 5214 C CA . GLY A 1 713 ? -8.691 -0.313 29.231 1.00 90.38 713 GLY A CA 1
ATOM 5215 C C . GLY A 1 713 ? -10.175 -0.678 29.339 1.00 90.38 713 GLY A C 1
ATOM 5216 O O . GLY A 1 713 ? -10.526 -1.858 29.299 1.00 90.38 713 GLY A O 1
ATOM 5217 N N . LYS A 1 714 ? -11.051 0.317 29.463 1.00 94.94 714 LYS A N 1
ATOM 5218 C CA . LYS A 1 714 ? -12.514 0.168 29.419 1.00 94.94 714 LYS A CA 1
ATOM 5219 C C . LYS A 1 714 ? -13.112 1.013 28.295 1.00 94.94 714 LYS A C 1
ATOM 5221 O O . LYS A 1 714 ? -12.462 1.929 27.795 1.00 94.94 714 LYS A O 1
ATOM 5226 N N . THR A 1 715 ? -14.358 0.736 27.928 1.00 96.81 715 THR A N 1
ATOM 5227 C CA . THR A 1 715 ? -15.145 1.647 27.083 1.00 96.81 715 THR A CA 1
ATOM 5228 C C . THR A 1 715 ? -15.836 2.70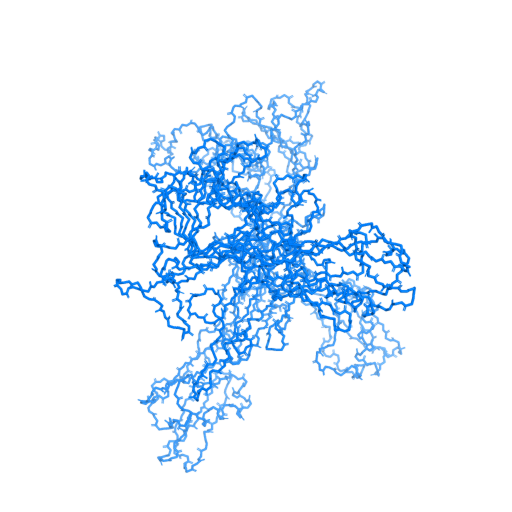6 27.946 1.00 96.81 715 THR A C 1
ATOM 5230 O O . THR A 1 715 ? -16.520 2.371 28.912 1.00 96.81 715 THR A O 1
ATOM 5233 N N . ILE A 1 716 ? -15.655 3.976 27.589 1.00 97.81 716 ILE A N 1
ATOM 5234 C CA . ILE A 1 716 ? -16.252 5.168 28.195 1.00 97.81 716 ILE A CA 1
ATOM 5235 C C . ILE A 1 716 ? -17.222 5.775 27.184 1.00 97.81 716 ILE A C 1
ATOM 5237 O O . ILE A 1 716 ? -16.797 6.226 26.128 1.00 97.81 716 ILE A O 1
ATOM 5241 N N . PHE A 1 717 ? -18.508 5.816 27.506 1.00 98.00 717 PHE A N 1
ATOM 5242 C CA . PHE A 1 717 ? -19.542 6.370 26.638 1.00 98.00 717 PHE A CA 1
ATOM 5243 C C . PHE A 1 717 ? -19.740 7.866 26.878 1.00 98.00 717 PHE A C 1
ATOM 5245 O O . PHE A 1 717 ? -19.740 8.329 28.027 1.00 98.00 717 PHE A O 1
ATOM 5252 N N . VAL A 1 718 ? -19.943 8.607 25.789 1.00 98.38 718 VAL A N 1
ATOM 5253 C CA . VAL A 1 718 ? -20.277 10.032 25.797 1.00 98.38 718 VAL A CA 1
ATOM 5254 C C . VAL A 1 718 ? -21.560 10.254 25.010 1.00 98.38 718 VAL A C 1
ATOM 5256 O O . VAL A 1 718 ? -21.577 10.085 23.796 1.00 98.38 718 VAL A O 1
ATOM 5259 N N . ASP A 1 719 ? -22.612 10.682 25.691 1.00 96.88 719 ASP A N 1
ATOM 5260 C CA . ASP A 1 719 ? -23.926 10.992 25.136 1.00 96.88 719 ASP A CA 1
ATOM 5261 C C . ASP A 1 719 ? -24.330 12.396 25.592 1.00 96.88 719 ASP A C 1
ATOM 5263 O O . ASP A 1 719 ? -24.504 12.646 26.787 1.00 96.88 719 ASP A O 1
ATOM 5267 N N . LYS A 1 720 ? -24.479 13.325 24.642 1.00 94.38 720 LYS A N 1
ATOM 5268 C CA . LYS A 1 720 ? -24.796 14.729 24.934 1.00 94.38 720 LYS A CA 1
ATOM 5269 C C . LYS A 1 720 ? -26.124 14.910 25.677 1.00 94.38 720 LYS A C 1
ATOM 5271 O O . LYS A 1 720 ? -26.272 15.886 26.411 1.00 94.38 720 LYS A O 1
ATOM 5276 N N . SER A 1 721 ? -27.062 13.975 25.526 1.00 92.38 721 SER A N 1
ATOM 5277 C CA . SER A 1 721 ? -28.370 14.002 26.192 1.00 92.38 721 SER A CA 1
ATOM 5278 C C . SER A 1 721 ? -28.311 13.619 27.681 1.00 92.38 721 SER A C 1
ATOM 5280 O O . SER A 1 721 ? -29.287 13.791 28.416 1.00 92.38 721 SER A O 1
ATOM 5282 N N . ALA A 1 722 ? -27.169 13.112 28.156 1.00 93.62 722 ALA A N 1
ATOM 5283 C CA . ALA A 1 722 ? -27.034 12.560 29.495 1.00 93.62 722 ALA A CA 1
ATOM 5284 C C . ALA A 1 722 ? -26.960 13.615 30.613 1.00 93.62 722 ALA A C 1
ATOM 5286 O O . ALA A 1 722 ? -26.649 14.792 30.420 1.00 93.62 722 ALA A O 1
ATOM 5287 N N . GLY A 1 723 ? -27.230 13.163 31.842 1.00 88.56 723 GLY A N 1
ATOM 5288 C CA . GLY A 1 723 ? -27.139 13.992 33.044 1.00 88.56 723 GLY A CA 1
ATOM 5289 C C . GLY A 1 723 ? -25.701 14.186 33.563 1.00 88.56 723 GLY A C 1
ATOM 5290 O O . GLY A 1 723 ? -24.797 13.435 33.212 1.00 88.56 723 GLY A O 1
ATOM 5291 N N . PRO A 1 724 ? -25.479 15.134 34.495 1.00 83.44 724 PRO A N 1
ATOM 5292 C CA . PRO A 1 724 ? -24.137 15.517 34.966 1.00 83.44 724 PRO A CA 1
ATOM 5293 C C . PRO A 1 724 ? -23.442 14.483 35.879 1.00 83.44 724 PRO A C 1
ATOM 5295 O O . PRO A 1 724 ? -22.244 14.583 36.150 1.00 83.44 724 PRO A O 1
ATOM 5298 N N . ASN A 1 725 ? -24.178 13.491 36.394 1.00 88.88 725 ASN A N 1
ATOM 5299 C CA . ASN A 1 725 ? -23.632 12.424 37.238 1.00 88.88 725 ASN A CA 1
ATOM 5300 C C . ASN A 1 725 ? -23.147 11.255 36.375 1.00 88.88 725 ASN A C 1
ATOM 5302 O O . ASN A 1 725 ? -23.838 10.243 36.262 1.00 88.88 725 ASN A O 1
ATOM 5306 N N . ALA A 1 726 ? -21.965 11.407 35.786 1.00 93.38 726 ALA A N 1
ATOM 5307 C CA . ALA A 1 726 ? -21.399 10.442 34.849 1.00 93.38 726 ALA A CA 1
ATOM 5308 C C . ALA A 1 726 ? -20.315 9.551 35.478 1.00 93.38 726 ALA A C 1
ATOM 5310 O O . ALA A 1 726 ? -19.534 10.011 36.314 1.00 93.38 726 ALA A O 1
ATOM 5311 N N . ASP A 1 727 ? -20.231 8.294 35.052 1.00 93.94 727 ASP A N 1
ATOM 5312 C CA . ASP A 1 727 ? -19.077 7.398 35.259 1.00 93.94 727 ASP A CA 1
ATOM 5313 C C . ASP A 1 727 ? -18.524 6.821 33.943 1.00 93.94 727 ASP A C 1
ATOM 5315 O O . ASP A 1 727 ? -17.530 6.093 33.953 1.00 93.94 727 ASP A O 1
ATOM 5319 N N . GLY A 1 728 ? -19.139 7.174 32.809 1.00 95.44 728 GLY A N 1
ATOM 5320 C CA . GLY A 1 728 ? -18.756 6.691 31.487 1.00 95.44 728 GLY A CA 1
ATOM 5321 C C . GLY A 1 728 ? -19.358 5.335 31.124 1.00 95.44 728 GLY A C 1
ATOM 5322 O O . GLY A 1 728 ? -19.048 4.812 30.061 1.00 95.44 728 GLY A O 1
ATOM 5323 N N . SER A 1 729 ? -20.204 4.739 31.964 1.00 95.12 729 SER A N 1
ATOM 5324 C CA . SER A 1 729 ? -20.955 3.533 31.601 1.00 95.12 729 SER A CA 1
ATOM 5325 C C . SER A 1 729 ? -22.130 3.851 30.671 1.00 95.12 729 SER A C 1
ATOM 5327 O O . SER A 1 729 ? -22.582 4.987 30.607 1.00 95.12 729 SER A O 1
ATOM 5329 N N . LEU A 1 730 ? -22.705 2.831 30.024 1.00 91.75 730 LEU A N 1
ATOM 5330 C CA . LEU A 1 730 ? -23.949 2.971 29.247 1.00 91.75 730 LEU A CA 1
ATOM 5331 C C . LEU A 1 730 ? -25.119 3.549 30.064 1.00 91.75 730 LEU A C 1
ATOM 5333 O O . LEU A 1 730 ? -25.989 4.208 29.513 1.00 91.75 730 LEU A O 1
ATOM 5337 N N . ALA A 1 731 ? -25.156 3.298 31.377 1.00 92.62 731 ALA A N 1
ATOM 5338 C CA . ALA A 1 731 ? -26.226 3.789 32.245 1.00 92.62 731 ALA A CA 1
ATOM 5339 C C . ALA A 1 731 ? -26.010 5.241 32.703 1.00 92.62 731 ALA A C 1
ATOM 5341 O O . ALA A 1 731 ? -26.970 5.918 33.073 1.00 92.62 731 ALA A O 1
ATOM 5342 N N . LYS A 1 732 ? -24.753 5.697 32.745 1.00 94.81 732 LYS A N 1
ATOM 5343 C CA . LYS A 1 732 ? -24.349 7.042 33.177 1.00 94.81 732 LYS A CA 1
ATOM 5344 C C . LYS A 1 732 ? -23.198 7.567 32.304 1.00 94.81 732 LYS A C 1
ATOM 5346 O O . LYS A 1 732 ? -22.087 7.775 32.818 1.00 94.81 732 LYS A O 1
ATOM 5351 N N . PRO A 1 733 ? -23.439 7.753 30.995 1.00 96.75 733 PRO A N 1
ATOM 5352 C CA . PRO A 1 733 ? -22.421 8.260 30.084 1.00 96.75 733 PRO A CA 1
ATOM 5353 C C . PRO A 1 733 ? -22.065 9.708 30.434 1.00 96.75 733 PRO A C 1
ATOM 5355 O O . PRO A 1 733 ? -22.803 10.396 31.144 1.00 96.75 733 PRO A O 1
ATOM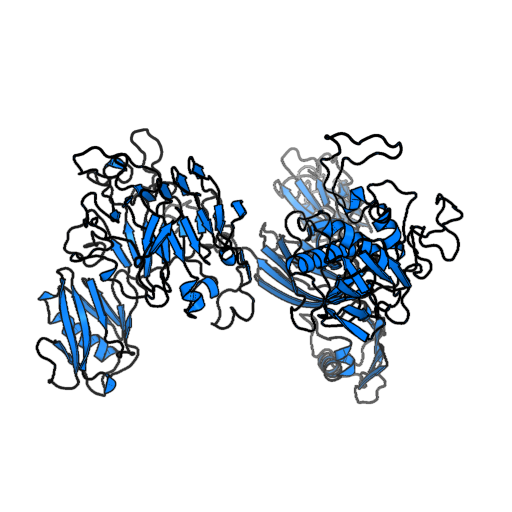 5358 N N . PHE A 1 734 ? -20.912 10.175 29.960 1.00 97.50 734 PHE A N 1
ATOM 5359 C CA . PHE A 1 734 ? -20.567 11.593 30.053 1.00 97.50 734 PHE A CA 1
ATOM 5360 C C . PHE A 1 734 ? -21.393 12.404 29.060 1.00 97.50 734 PHE A C 1
ATOM 5362 O O . PHE A 1 734 ? -21.594 11.974 27.935 1.00 97.50 734 PHE A O 1
ATOM 5369 N N . ASN A 1 735 ? -21.799 13.610 29.438 1.00 95.50 735 ASN A N 1
ATOM 5370 C CA . ASN A 1 735 ? -22.423 14.572 28.527 1.00 95.50 735 ASN A CA 1
ATOM 5371 C C . ASN A 1 735 ? -21.429 15.595 27.953 1.00 95.50 735 ASN A C 1
ATOM 5373 O O . ASN A 1 735 ? -21.814 16.472 27.181 1.00 95.50 735 ASN A O 1
ATOM 5377 N N . ASN A 1 736 ? -20.151 15.483 28.322 1.00 95.94 736 ASN A N 1
ATOM 5378 C CA . ASN A 1 736 ? -19.071 16.311 27.807 1.00 95.94 736 ASN A CA 1
ATOM 5379 C C . ASN A 1 736 ? -17.878 15.444 27.387 1.00 95.94 736 ASN A C 1
ATOM 5381 O O . ASN A 1 736 ? -17.440 14.559 28.132 1.00 95.94 736 ASN A O 1
ATOM 5385 N N . ILE A 1 737 ? -17.315 15.734 26.215 1.00 97.19 737 ILE A N 1
ATOM 5386 C CA . ILE A 1 737 ? -16.087 15.095 25.719 1.00 97.19 737 ILE A CA 1
ATOM 5387 C C . ILE A 1 737 ? -14.891 15.602 26.527 1.00 97.19 737 ILE A C 1
ATOM 5389 O O . ILE A 1 737 ? -14.135 14.820 27.106 1.00 97.19 737 ILE A O 1
ATOM 5393 N N . SER A 1 738 ? -14.762 16.927 26.602 1.00 94.69 738 SER A N 1
ATOM 5394 C CA . SER A 1 738 ? -13.732 17.646 27.347 1.00 94.69 738 SER A CA 1
ATOM 5395 C C . SER A 1 738 ? -14.328 18.907 27.995 1.00 94.69 738 SER A C 1
ATOM 5397 O O . SER A 1 738 ? -15.506 19.201 27.810 1.00 94.69 738 SER A O 1
ATOM 5399 N N . GLY A 1 739 ? -13.544 19.636 28.791 1.00 88.00 739 GLY A N 1
ATOM 5400 C CA . GLY A 1 739 ? -13.978 20.900 29.395 1.00 88.00 739 GLY A CA 1
ATOM 5401 C C . GLY A 1 739 ? -13.409 21.127 30.794 1.00 88.00 739 GLY A C 1
ATOM 5402 O O . GLY A 1 739 ? -13.280 20.202 31.594 1.00 88.00 739 GLY A O 1
ATOM 5403 N N . SER A 1 740 ? -13.054 22.373 31.107 1.00 84.88 740 SER A N 1
ATOM 5404 C CA . SER A 1 740 ? -12.542 22.727 32.436 1.00 84.88 740 SER A CA 1
ATOM 5405 C C . SER A 1 740 ? -13.685 22.878 33.440 1.00 84.88 740 SER A C 1
ATOM 5407 O O . SER A 1 740 ? -14.684 23.531 33.153 1.00 84.88 740 SER A O 1
ATOM 5409 N N . GLY A 1 741 ? -13.535 22.291 34.629 1.00 84.50 741 GLY A N 1
ATOM 5410 C CA . GLY A 1 741 ? -14.506 22.427 35.722 1.00 84.50 741 GLY A CA 1
ATOM 5411 C C . GLY A 1 741 ? -15.799 21.617 35.566 1.00 84.50 741 GLY A C 1
ATOM 5412 O O . GLY A 1 741 ? -16.667 21.715 36.430 1.00 84.50 741 GLY A O 1
ATOM 5413 N N . VAL A 1 742 ? -15.920 20.796 34.518 1.00 89.00 742 VAL A N 1
ATOM 5414 C CA . VAL A 1 742 ? -17.062 19.897 34.284 1.00 89.00 742 VAL A CA 1
ATOM 5415 C C . VAL A 1 742 ? -16.598 18.438 34.201 1.00 89.00 742 VAL A C 1
ATOM 5417 O O . VAL A 1 742 ? -15.511 18.183 33.672 1.00 89.00 742 VAL A O 1
ATOM 5420 N N . PRO A 1 743 ? -17.376 17.461 34.708 1.00 91.19 743 PRO A N 1
ATOM 5421 C CA . PRO A 1 743 ? -17.098 16.047 34.468 1.00 91.19 743 PRO A CA 1
ATOM 5422 C C . PRO A 1 743 ? -17.081 15.756 32.966 1.00 91.19 743 PRO A C 1
ATOM 5424 O O . PRO A 1 743 ? -18.036 16.075 32.270 1.00 91.19 743 PRO A O 1
ATOM 5427 N N . ASN A 1 744 ? -16.007 15.149 32.468 1.00 95.19 744 ASN A N 1
ATOM 5428 C CA . ASN A 1 744 ? -15.865 14.852 31.047 1.00 95.19 744 ASN A CA 1
ATOM 5429 C C . ASN A 1 744 ? -15.064 13.568 30.817 1.00 95.19 744 ASN A C 1
ATOM 5431 O O . ASN A 1 744 ? -14.321 13.114 31.698 1.00 95.19 744 ASN A O 1
ATOM 5435 N N . ALA A 1 745 ? -15.218 13.005 29.621 1.00 97.25 745 ALA A N 1
ATOM 5436 C CA . ALA A 1 745 ? -14.611 11.737 29.255 1.00 97.25 745 ALA A CA 1
ATOM 5437 C C . ALA A 1 745 ? -13.080 11.810 29.217 1.00 97.25 745 ALA A C 1
ATOM 5439 O O . ALA A 1 745 ? -12.427 11.003 29.872 1.00 97.25 745 ALA A O 1
ATOM 5440 N N . PHE A 1 746 ? -12.497 12.795 28.525 1.00 97.06 746 PHE A N 1
ATOM 5441 C CA . PHE A 1 746 ? -11.046 12.863 28.289 1.00 97.06 746 PHE A CA 1
ATOM 5442 C C . PHE A 1 746 ? -10.217 13.071 29.562 1.00 97.06 746 PHE A C 1
ATOM 5444 O O . PHE A 1 746 ? -9.091 12.595 29.650 1.00 97.06 746 PHE A O 1
ATOM 5451 N N . SER A 1 747 ? -10.761 13.733 30.584 1.00 94.06 747 SER A N 1
ATOM 5452 C CA . SER A 1 747 ? -10.102 13.836 31.898 1.00 94.06 747 SER A CA 1
ATOM 5453 C C . SER A 1 747 ? -10.258 12.583 32.769 1.00 94.06 747 SER A C 1
ATOM 5455 O O . SER A 1 747 ? -9.610 12.475 33.810 1.00 94.06 747 SER A O 1
ATOM 5457 N N . SER A 1 748 ? -11.113 11.642 32.359 1.00 95.12 748 SER A N 1
ATOM 5458 C CA . SER A 1 748 ? -11.423 10.408 33.091 1.00 95.12 748 SER A CA 1
ATOM 5459 C C . SER A 1 748 ? -10.804 9.152 32.465 1.00 95.12 748 SER A C 1
ATOM 5461 O O . SER A 1 748 ? -10.953 8.063 33.019 1.00 95.12 748 SER A O 1
ATOM 5463 N N . THR A 1 749 ? -10.111 9.287 31.331 1.00 96.38 749 THR A N 1
ATOM 5464 C CA . THR A 1 749 ? -9.464 8.174 30.626 1.00 96.38 749 THR A CA 1
ATOM 5465 C C . THR A 1 749 ? -8.162 7.729 31.283 1.00 96.38 749 THR A C 1
ATOM 5467 O O . THR A 1 749 ? -7.407 8.533 31.830 1.00 96.38 749 THR A O 1
ATOM 5470 N N . PHE A 1 750 ? -7.852 6.451 31.117 1.00 94.44 750 PHE A N 1
ATOM 5471 C CA . PHE A 1 750 ? -6.555 5.831 31.349 1.00 94.44 750 PHE A CA 1
ATOM 5472 C C . PHE A 1 750 ? -5.999 5.308 30.008 1.00 94.44 750 PHE A C 1
ATOM 5474 O O . PHE A 1 750 ? -6.801 4.901 29.161 1.00 94.44 750 PHE A O 1
ATOM 5481 N N . PRO A 1 751 ? -4.668 5.287 29.776 1.00 93.38 751 PRO A N 1
ATOM 5482 C CA . PRO A 1 751 ? -4.107 4.695 28.561 1.00 93.38 751 PRO A CA 1
ATOM 5483 C C . PRO A 1 751 ? -4.644 3.279 28.310 1.00 93.38 751 PRO A C 1
ATOM 5485 O O . PRO A 1 751 ? -4.684 2.447 29.214 1.00 93.38 751 PRO A O 1
ATOM 5488 N N . GLY A 1 752 ? -5.079 3.018 27.081 1.00 93.44 752 GLY A N 1
ATOM 5489 C CA . GLY A 1 752 ? -5.768 1.800 26.673 1.00 93.44 752 GLY A CA 1
ATOM 5490 C C . GLY A 1 752 ? -7.295 1.909 26.667 1.00 93.44 752 GLY A C 1
ATOM 5491 O O . GLY A 1 752 ? -7.936 0.985 26.171 1.00 93.44 752 GLY A O 1
ATOM 5492 N N . ASP A 1 753 ? -7.900 2.980 27.184 1.00 97.50 753 ASP A N 1
ATOM 5493 C CA . ASP A 1 753 ? -9.353 3.185 27.117 1.00 97.50 753 ASP A CA 1
ATOM 5494 C C . ASP A 1 753 ? -9.862 3.456 25.698 1.00 97.50 753 ASP A C 1
ATOM 5496 O O . ASP A 1 753 ? -9.151 3.985 24.842 1.00 97.50 753 ASP A O 1
ATOM 5500 N N . ILE A 1 754 ? -11.139 3.134 25.486 1.00 98.12 754 ILE A N 1
ATOM 5501 C CA . ILE A 1 754 ? -11.913 3.601 24.335 1.00 98.12 754 ILE A CA 1
ATOM 5502 C C . ILE A 1 754 ? -12.893 4.662 24.824 1.00 98.12 754 ILE A C 1
ATOM 5504 O O . ILE A 1 754 ? -13.686 4.383 25.720 1.00 98.12 754 ILE A O 1
ATOM 5508 N N . VAL A 1 755 ? -12.894 5.846 24.218 1.00 98.50 755 VAL A N 1
ATOM 5509 C CA . VAL A 1 755 ? -13.964 6.839 24.394 1.00 98.50 755 VAL A CA 1
ATOM 5510 C C . VAL A 1 755 ? -14.910 6.727 23.209 1.00 98.50 755 VAL A C 1
ATOM 5512 O O . VAL A 1 755 ? -14.502 6.977 22.083 1.00 98.50 755 VAL A O 1
ATOM 5515 N N . ARG A 1 756 ? -16.163 6.347 23.445 1.00 97.75 756 ARG A N 1
ATOM 5516 C CA . ARG A 1 756 ? -17.176 6.138 22.412 1.00 97.75 756 ARG A CA 1
ATOM 5517 C C . ARG A 1 756 ? -18.246 7.222 22.490 1.00 97.75 756 ARG A C 1
ATOM 5519 O O . ARG A 1 756 ? -19.001 7.283 23.458 1.00 97.75 756 ARG A O 1
ATOM 5526 N N . ILE A 1 757 ? -18.266 8.099 21.497 1.00 98.19 757 ILE A N 1
ATOM 5527 C CA . ILE A 1 757 ? -19.154 9.258 21.395 1.00 98.19 757 ILE A CA 1
ATOM 5528 C C . ILE A 1 757 ? -20.327 8.872 20.496 1.00 98.19 757 ILE A C 1
ATOM 5530 O O . ILE A 1 757 ? -20.111 8.496 19.346 1.00 98.19 757 ILE A O 1
ATOM 5534 N N . VAL A 1 758 ? -21.549 8.945 21.020 1.00 95.00 758 VAL A N 1
ATOM 5535 C CA . VAL A 1 758 ? -22.743 8.399 20.357 1.00 95.00 758 VAL A CA 1
ATOM 5536 C C . VAL A 1 758 ? -23.633 9.487 19.750 1.00 95.00 758 VAL A C 1
ATOM 5538 O O . VAL A 1 758 ? -23.708 10.606 20.254 1.00 95.00 758 VAL A O 1
ATOM 5541 N N . GLY A 1 759 ? -24.362 9.159 18.682 1.00 91.19 759 GLY A N 1
ATOM 5542 C CA . GLY A 1 759 ? -25.528 9.946 18.271 1.00 91.19 759 GLY A CA 1
ATOM 5543 C C . GLY A 1 759 ? -26.655 9.830 19.308 1.00 91.19 759 GLY A C 1
ATOM 5544 O O . GLY A 1 759 ? -26.854 8.759 19.875 1.00 91.19 759 GLY A O 1
ATOM 5545 N N . ASN A 1 760 ? -27.395 10.917 19.557 1.00 88.69 760 ASN A N 1
ATOM 5546 C CA . ASN A 1 760 ? -28.384 10.988 20.650 1.00 88.69 760 ASN A CA 1
ATOM 5547 C C . ASN A 1 760 ? -29.837 11.248 20.214 1.00 88.69 760 ASN A C 1
ATOM 5549 O O . ASN A 1 760 ? -30.726 11.248 21.058 1.00 88.69 760 ASN A O 1
ATOM 5553 N N . GLY A 1 761 ? -30.101 11.455 18.921 1.00 85.25 761 GLY A N 1
ATOM 5554 C CA . GLY A 1 761 ? -31.466 11.584 18.392 1.00 85.25 761 GLY A CA 1
ATOM 5555 C C . GLY A 1 761 ? -32.254 12.795 18.904 1.00 85.25 761 GLY A C 1
ATOM 5556 O O . GLY A 1 761 ? -33.453 12.860 18.684 1.00 85.25 761 GLY A O 1
ATOM 5557 N N . GLY A 1 762 ? -31.627 13.723 19.632 1.00 89.31 762 GLY A N 1
ATOM 5558 C CA . GLY A 1 762 ? -32.244 15.004 19.952 1.00 89.31 762 GLY A CA 1
ATOM 5559 C C . GLY A 1 762 ? -33.427 14.950 20.910 1.00 89.31 762 GLY A C 1
ATOM 5560 O O . GLY A 1 762 ? -33.458 14.181 21.872 1.00 89.31 762 GLY A O 1
ATOM 5561 N N . VAL A 1 763 ? -34.390 15.840 20.680 1.00 90.25 763 VAL A N 1
ATOM 5562 C CA . VAL A 1 763 ? -35.568 16.021 21.538 1.00 90.25 763 VAL A CA 1
ATOM 5563 C C . VAL A 1 763 ? -36.559 14.873 21.345 1.00 90.25 763 VAL A C 1
ATOM 5565 O O . VAL A 1 763 ? -37.256 14.501 22.294 1.00 90.25 763 VAL A O 1
ATOM 5568 N N . ASP A 1 764 ? -36.625 14.301 20.143 1.00 88.38 764 ASP A N 1
ATOM 5569 C CA . ASP A 1 764 ? -37.537 13.208 19.802 1.00 88.38 764 ASP A CA 1
ATOM 5570 C C . ASP A 1 764 ? -36.923 11.795 19.913 1.00 88.38 764 ASP A C 1
ATOM 5572 O O . ASP A 1 764 ? -37.653 10.806 19.814 1.00 88.38 764 ASP A O 1
ATOM 5576 N N . ASN A 1 765 ? -35.628 11.692 20.238 1.00 86.44 765 ASN A N 1
ATOM 5577 C CA . ASN A 1 765 ? -34.833 10.456 20.281 1.00 86.44 765 ASN A CA 1
ATOM 5578 C C . ASN A 1 765 ? -34.776 9.709 18.935 1.00 86.44 765 ASN A C 1
ATOM 5580 O O . ASN A 1 765 ? -34.653 8.480 18.911 1.00 86.44 765 ASN A O 1
ATOM 5584 N N . ASN A 1 766 ? -34.866 10.416 17.809 1.00 84.88 766 ASN A N 1
ATOM 5585 C CA . ASN A 1 766 ? -34.792 9.836 16.477 1.00 84.88 766 ASN A CA 1
ATOM 5586 C C . ASN A 1 766 ? -33.558 10.346 15.716 1.00 84.88 766 ASN A C 1
ATOM 5588 O O . ASN A 1 766 ? -33.430 11.508 15.365 1.00 84.88 766 ASN A O 1
ATOM 5592 N N . LEU A 1 767 ? -32.635 9.443 15.376 1.00 85.12 767 LEU A N 1
ATOM 5593 C CA . LEU A 1 767 ? -31.408 9.817 14.659 1.00 85.12 767 LEU A CA 1
ATOM 5594 C C . LEU A 1 767 ? -31.654 10.297 13.219 1.00 85.12 767 LEU A C 1
ATOM 5596 O O . LEU A 1 767 ? -30.783 10.944 12.642 1.00 85.12 767 LEU A O 1
ATOM 5600 N N . ALA A 1 768 ? -32.823 10.005 12.635 1.00 84.56 768 ALA A N 1
ATOM 5601 C CA . ALA A 1 768 ? -33.176 10.456 11.289 1.00 84.56 768 ALA A CA 1
ATOM 5602 C C . ALA A 1 768 ? -33.589 11.942 11.227 1.00 84.56 768 ALA A C 1
ATOM 5604 O O . ALA A 1 768 ? -33.697 12.500 10.130 1.00 84.56 768 ALA A O 1
ATOM 5605 N N . THR A 1 769 ? -33.837 12.581 12.373 1.00 88.00 769 THR A N 1
ATOM 5606 C CA . THR A 1 769 ? -34.200 13.998 12.522 1.00 88.00 769 THR A CA 1
ATOM 5607 C C . THR A 1 769 ? -32.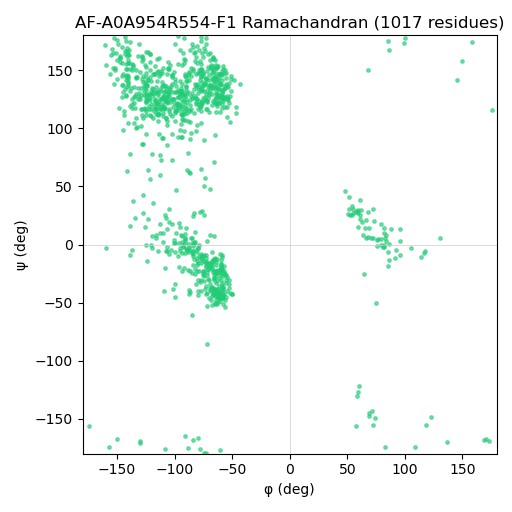983 14.802 12.977 1.00 88.00 769 THR A C 1
ATOM 5609 O O . THR A 1 769 ? -32.862 15.287 14.085 1.00 88.00 769 THR A O 1
ATOM 5612 N N . GLU A 1 770 ? -32.036 14.995 12.064 1.00 89.50 770 GLU A N 1
ATOM 5613 C CA . GLU A 1 770 ? -30.731 15.602 12.378 1.00 89.50 770 GLU A CA 1
ATOM 5614 C C . GLU A 1 770 ? -30.811 17.037 12.952 1.00 89.50 770 GLU A C 1
ATOM 5616 O O . GLU A 1 770 ? -29.866 17.509 13.586 1.00 89.50 770 GLU A O 1
ATOM 5621 N N . ALA A 1 771 ? -31.914 17.755 12.717 1.00 89.94 771 ALA A N 1
ATOM 5622 C CA . ALA A 1 771 ? -32.082 19.163 13.078 1.00 89.94 771 ALA A CA 1
ATOM 5623 C C . ALA A 1 771 ? -32.301 19.412 14.581 1.00 89.94 771 ALA A C 1
ATOM 5625 O O . ALA A 1 771 ? -32.022 20.515 15.042 1.00 89.94 771 ALA A O 1
ATOM 5626 N N . ASP A 1 772 ? -32.777 18.433 15.353 1.00 90.31 772 ASP A N 1
ATOM 5627 C CA . ASP A 1 772 ? -32.966 18.565 16.804 1.00 90.31 772 ASP A CA 1
ATOM 5628 C C . ASP A 1 772 ? -31.976 17.731 17.628 1.00 90.31 772 ASP A C 1
ATOM 5630 O O . ASP A 1 772 ? -32.010 17.791 18.856 1.00 90.31 772 ASP A O 1
ATOM 5634 N N . ASN A 1 773 ? -31.039 17.028 16.980 1.00 92.44 773 ASN A N 1
ATOM 5635 C CA . ASN A 1 773 ? -29.953 16.306 17.648 1.00 92.44 773 ASN A CA 1
ATOM 5636 C C . ASN A 1 773 ? -29.113 17.234 18.540 1.00 92.44 773 ASN A C 1
ATOM 5638 O O . ASN A 1 773 ? -28.677 18.302 18.108 1.00 92.44 773 ASN A O 1
ATOM 5642 N N . PHE A 1 774 ? -28.807 16.821 19.772 1.00 95.19 774 PHE A N 1
ATOM 5643 C CA . PHE A 1 774 ? -27.920 17.599 20.636 1.00 95.19 774 PHE A CA 1
ATOM 5644 C C . PHE A 1 774 ? -26.478 17.504 20.126 1.00 95.19 774 PHE A C 1
ATOM 5646 O O . PHE A 1 774 ? -25.924 16.410 20.005 1.00 95.19 774 PHE A O 1
ATOM 5653 N N . ALA A 1 775 ? -25.863 18.650 19.829 1.00 96.06 775 ALA A N 1
ATOM 5654 C CA . ALA A 1 775 ? -24.513 18.707 19.279 1.00 96.06 775 ALA A CA 1
ATOM 5655 C C . ALA A 1 775 ? -23.429 18.714 20.368 1.00 96.06 775 ALA A C 1
ATOM 5657 O O . ALA A 1 775 ? -23.598 19.308 21.433 1.00 96.06 775 ALA A O 1
ATOM 5658 N N . TYR A 1 776 ? -22.282 18.111 20.063 1.00 97.12 776 TYR A N 1
ATOM 5659 C CA . TYR A 1 776 ? -21.035 18.297 20.801 1.00 97.12 776 TYR A CA 1
ATOM 5660 C C . TYR A 1 776 ? -20.361 19.586 20.320 1.00 97.12 776 TYR A C 1
ATOM 5662 O O . TYR A 1 776 ? -20.094 19.747 19.128 1.00 97.12 776 TYR A O 1
ATOM 5670 N N . GLU A 1 777 ? -20.105 20.527 21.222 1.00 95.81 777 GLU A N 1
ATOM 5671 C CA . GLU A 1 777 ? -19.739 21.903 20.880 1.00 95.81 777 GLU A CA 1
ATOM 5672 C C . GLU A 1 777 ? -18.310 22.236 21.316 1.00 95.81 777 GLU A C 1
ATOM 5674 O O . GLU A 1 777 ? -18.033 22.370 22.508 1.00 95.81 777 GLU A O 1
ATOM 5679 N N . ILE A 1 778 ? -17.399 22.425 20.362 1.00 96.12 778 ILE A N 1
ATOM 5680 C CA . ILE A 1 778 ? -15.962 22.572 20.639 1.00 96.12 778 ILE A CA 1
ATOM 5681 C C . ILE A 1 778 ? -15.444 23.899 20.088 1.00 96.12 778 ILE A C 1
ATOM 5683 O O . ILE A 1 778 ? -15.607 24.225 18.912 1.00 96.12 778 ILE A O 1
ATOM 5687 N N . GLY A 1 779 ? -14.752 24.662 20.923 1.00 94.69 779 GLY A N 1
ATOM 5688 C CA . GLY A 1 779 ? -14.070 25.883 20.531 1.00 94.69 779 GLY A CA 1
ATOM 5689 C C . GLY A 1 779 ? -14.498 27.108 21.306 1.00 94.69 779 GLY A C 1
ATOM 5690 O O . GLY A 1 779 ? -14.817 27.052 22.492 1.00 94.69 779 GLY A O 1
ATOM 5691 N N . ASN A 1 780 ? -14.454 28.246 20.627 1.00 92.31 780 ASN A N 1
ATOM 5692 C CA . ASN A 1 780 ? -14.695 29.548 21.224 1.00 92.31 780 ASN A CA 1
ATOM 5693 C C . ASN A 1 780 ? -16.140 29.987 20.992 1.00 92.31 780 ASN A C 1
ATOM 5695 O O . ASN A 1 780 ? -16.615 29.991 19.852 1.00 92.31 780 ASN A O 1
ATOM 5699 N N . GLY A 1 781 ? -16.800 30.464 22.044 1.00 89.12 781 GLY A N 1
ATOM 5700 C CA . GLY A 1 781 ? -18.085 31.147 21.925 1.00 89.12 781 GLY A CA 1
ATOM 5701 C C . GLY A 1 781 ? -17.941 32.550 21.321 1.00 89.12 781 GLY A C 1
ATOM 5702 O O . GLY A 1 781 ? -16.844 33.028 21.012 1.00 89.12 781 GLY A O 1
ATOM 5703 N N . LEU A 1 782 ? -19.068 33.235 21.119 1.00 86.38 782 LEU A N 1
ATOM 5704 C CA . LEU A 1 782 ? -19.089 34.572 20.506 1.00 86.38 782 LEU A CA 1
ATOM 5705 C C . LEU A 1 782 ? -18.545 35.675 21.423 1.00 86.38 782 LEU A C 1
ATOM 5707 O O . LEU A 1 782 ? -18.040 36.684 20.932 1.00 86.38 782 LEU A O 1
ATOM 5711 N N . LEU A 1 783 ? -18.621 35.490 22.742 1.00 86.75 783 LEU A N 1
ATOM 5712 C CA . LEU A 1 783 ? -18.048 36.424 23.708 1.00 86.75 783 LEU A CA 1
ATOM 5713 C C . LEU A 1 783 ? -16.551 36.151 23.875 1.00 86.75 783 LEU A C 1
ATOM 5715 O O . LEU A 1 783 ? -16.125 34.998 23.968 1.00 86.75 783 LEU A O 1
ATOM 5719 N N . ALA A 1 784 ? -15.748 37.212 23.950 1.00 84.38 784 ALA A N 1
ATOM 5720 C CA . ALA A 1 784 ? -14.309 37.082 24.157 1.00 84.38 784 ALA A CA 1
ATOM 5721 C C . ALA A 1 784 ? -14.016 36.278 25.441 1.00 84.38 784 ALA A C 1
ATOM 5723 O O . ALA A 1 784 ? -14.537 36.596 26.508 1.00 84.38 784 ALA A O 1
ATOM 5724 N N . GLY A 1 785 ? -13.199 35.228 25.322 1.00 82.62 785 GLY A N 1
ATOM 5725 C CA . GLY A 1 785 ? -12.848 34.334 26.431 1.00 82.62 785 GLY A CA 1
ATOM 5726 C C . GLY A 1 785 ? -13.898 33.272 26.785 1.00 82.62 785 GLY A C 1
ATOM 5727 O O . GLY A 1 785 ? -13.649 32.477 27.687 1.00 82.62 785 GLY A O 1
ATOM 5728 N N . SER A 1 786 ? -15.047 33.227 26.099 1.00 90.25 786 SER A N 1
ATOM 5729 C CA . SER A 1 786 ? -16.023 32.144 26.280 1.00 90.25 786 SER A CA 1
ATOM 5730 C C . SER A 1 786 ? -15.607 30.882 25.522 1.00 90.25 786 SER A C 1
ATOM 5732 O O . SER A 1 786 ? -15.156 30.953 24.378 1.00 90.25 786 SER A O 1
ATOM 5734 N N . VAL A 1 787 ? -15.784 29.728 26.163 1.00 92.62 787 VAL A N 1
ATOM 5735 C CA . VAL A 1 787 ? -15.464 28.397 25.629 1.00 92.62 787 VAL A CA 1
ATOM 5736 C C . VAL A 1 787 ? -16.762 27.611 25.492 1.00 92.62 787 VAL A C 1
ATOM 5738 O O . VAL A 1 787 ? -17.645 27.730 26.343 1.00 92.62 787 VAL A O 1
ATOM 5741 N N . LEU A 1 788 ? -16.888 26.845 24.413 1.00 93.38 788 LEU A N 1
ATOM 5742 C CA . LEU A 1 788 ? -18.030 25.973 24.170 1.00 93.38 788 LEU A CA 1
ATOM 5743 C C . LEU A 1 788 ? -18.026 24.767 25.121 1.00 93.38 788 LEU A C 1
ATOM 5745 O O . LEU A 1 788 ? -17.040 24.481 25.806 1.00 93.38 788 LEU A O 1
ATOM 5749 N N . SER A 1 789 ? -19.169 24.090 25.216 1.00 92.50 789 SER A N 1
ATOM 5750 C CA . SER A 1 789 ? -19.436 23.143 26.301 1.00 92.50 789 SER A CA 1
ATOM 5751 C C . SER A 1 789 ? -18.513 21.915 26.318 1.00 92.50 789 SER A C 1
ATOM 5753 O O . SER A 1 789 ? -18.294 21.355 27.388 1.00 92.50 789 SER A O 1
ATOM 5755 N N . ASP A 1 790 ? -17.923 21.527 25.186 1.00 94.88 790 ASP A N 1
ATOM 5756 C CA . ASP A 1 790 ? -16.994 20.396 25.055 1.00 94.88 790 ASP A CA 1
ATOM 5757 C C . ASP A 1 790 ? -15.513 20.812 24.974 1.00 94.88 790 ASP A C 1
ATOM 5759 O O . ASP A 1 790 ? -14.666 20.003 24.592 1.00 94.88 790 ASP A O 1
ATOM 5763 N N . GLY A 1 791 ? -15.175 22.043 25.377 1.00 93.38 791 GLY A N 1
ATOM 5764 C CA . GLY A 1 791 ? -13.798 22.539 25.508 1.00 93.38 791 GLY A CA 1
ATOM 5765 C C . GLY A 1 791 ? -13.311 23.400 24.337 1.00 93.38 791 GLY A C 1
ATOM 5766 O O . GLY A 1 791 ? -14.035 23.638 23.379 1.00 93.38 791 GLY A O 1
ATOM 5767 N N . VAL A 1 792 ? -12.077 23.915 24.432 1.00 90.44 792 VAL A N 1
ATOM 5768 C CA . VAL A 1 792 ? -11.473 24.831 23.429 1.00 90.44 792 VAL A CA 1
ATOM 5769 C C . VAL A 1 792 ? -10.985 24.076 22.185 1.00 90.44 792 VAL A C 1
ATOM 5771 O O . VAL A 1 792 ? -10.999 24.598 21.073 1.00 90.44 792 VAL A O 1
ATOM 5774 N N . SER A 1 793 ? -10.545 22.840 22.377 1.00 90.19 793 SER A N 1
ATOM 5775 C CA . SER A 1 793 ? -10.101 21.906 21.349 1.00 90.19 793 SER A CA 1
ATOM 5776 C C . SER A 1 793 ? -10.457 20.493 21.791 1.00 90.19 793 SER A C 1
ATOM 5778 O O . SER A 1 793 ? -10.706 20.246 22.972 1.00 90.19 793 SER A O 1
ATOM 5780 N N . MET A 1 794 ? -10.465 19.561 20.844 1.00 94.81 794 MET A N 1
ATOM 5781 C CA . MET A 1 794 ? -10.597 18.138 21.133 1.00 94.81 794 MET A CA 1
ATOM 5782 C C . MET A 1 794 ? -9.288 17.454 20.758 1.00 94.81 794 MET A C 1
ATOM 5784 O O . MET A 1 794 ? -9.066 17.114 19.601 1.00 94.81 794 MET A O 1
ATOM 5788 N N . ASP A 1 795 ? -8.406 17.282 21.737 1.00 95.00 795 ASP A N 1
ATOM 5789 C CA . ASP A 1 795 ? -7.136 16.582 21.554 1.00 95.00 795 ASP A CA 1
ATOM 5790 C C . ASP A 1 795 ? -7.224 15.195 22.197 1.00 95.00 795 ASP A C 1
ATOM 5792 O O . ASP A 1 795 ? -7.398 15.084 23.413 1.00 95.00 795 ASP A O 1
ATOM 5796 N N . VAL A 1 796 ? -7.113 14.143 21.383 1.00 97.56 796 VAL A N 1
ATOM 5797 C CA . VAL A 1 796 ? -7.248 12.753 21.839 1.00 97.56 796 VAL A CA 1
ATOM 5798 C C . VAL A 1 796 ? -6.147 12.426 22.865 1.00 97.56 796 VAL A C 1
ATOM 5800 O O . VAL A 1 796 ? -4.970 12.679 22.586 1.00 97.56 796 VAL A O 1
ATOM 5803 N N . PRO A 1 797 ? -6.483 11.891 24.058 1.00 97.12 797 PRO A N 1
ATOM 5804 C CA . PRO A 1 797 ? -5.483 11.582 25.077 1.00 97.12 797 PRO A CA 1
ATOM 5805 C C . PRO A 1 797 ? -4.499 10.476 24.662 1.00 97.12 797 PRO A C 1
ATOM 5807 O O . PRO A 1 797 ? -4.791 9.631 23.816 1.00 97.12 797 PRO A O 1
ATOM 5810 N N . LYS A 1 798 ? -3.333 10.450 25.320 1.00 95.31 798 LYS A N 1
ATOM 5811 C CA . LYS A 1 798 ? -2.293 9.433 25.108 1.00 95.31 798 LYS A CA 1
ATOM 5812 C C . LYS A 1 798 ? -2.846 8.015 25.277 1.00 95.31 798 LYS A C 1
ATOM 5814 O O . LYS A 1 798 ? -3.406 7.691 26.325 1.00 95.31 798 LYS A O 1
ATOM 5819 N N . GLY A 1 799 ? -2.607 7.158 24.284 1.00 94.62 799 GLY A N 1
ATOM 5820 C CA . GLY A 1 799 ? -3.003 5.749 24.310 1.00 94.62 799 GLY A CA 1
ATOM 5821 C C . GLY A 1 799 ? -4.516 5.508 24.329 1.00 94.62 799 GLY A C 1
ATOM 5822 O O . GLY A 1 799 ? -4.929 4.406 24.683 1.00 94.62 799 GLY A O 1
ATOM 5823 N N . VAL A 1 800 ? -5.341 6.519 24.039 1.00 97.31 800 VAL A N 1
ATOM 5824 C CA . VAL A 1 800 ? -6.806 6.410 24.024 1.00 97.31 800 VAL A CA 1
ATOM 5825 C C . VAL A 1 800 ? -7.306 6.368 22.588 1.00 97.31 800 VAL A C 1
ATOM 5827 O O . VAL A 1 800 ? -6.927 7.201 21.766 1.00 97.31 800 VAL A O 1
ATOM 5830 N N . THR A 1 801 ? -8.223 5.446 22.311 1.00 97.69 801 THR A N 1
ATOM 5831 C CA . THR A 1 801 ? -8.929 5.388 21.027 1.00 97.69 801 THR A CA 1
ATOM 5832 C C . THR A 1 801 ? -10.284 6.062 21.169 1.00 97.69 801 THR A C 1
ATOM 5834 O O . THR A 1 801 ? -11.113 5.651 21.978 1.00 97.69 801 THR A O 1
ATOM 5837 N N . THR A 1 802 ? -10.522 7.118 20.400 1.00 98.19 802 THR A N 1
ATOM 5838 C CA . THR A 1 802 ? -11.812 7.810 20.357 1.00 98.19 802 THR A CA 1
ATOM 5839 C C . THR A 1 802 ? -12.612 7.317 19.162 1.00 98.19 802 THR A C 1
ATOM 5841 O O . THR A 1 802 ? -12.172 7.463 18.028 1.00 98.19 802 THR A O 1
ATOM 5844 N N . MET A 1 803 ? -13.784 6.748 19.411 1.00 97.88 803 MET A N 1
ATOM 5845 C CA . MET A 1 803 ? -14.736 6.307 18.397 1.00 97.88 803 MET A CA 1
ATOM 5846 C C . MET A 1 803 ? -15.919 7.269 18.370 1.00 97.88 803 MET A C 1
ATOM 5848 O O . MET A 1 803 ? -16.473 7.589 19.421 1.00 97.88 803 MET A O 1
ATOM 5852 N N . ILE A 1 804 ? -16.305 7.724 17.185 1.00 97.88 804 ILE A N 1
ATOM 5853 C CA . ILE A 1 804 ? -17.476 8.569 16.966 1.00 97.88 804 ILE A CA 1
ATOM 5854 C C . ILE A 1 804 ? -18.466 7.770 16.132 1.00 97.88 804 ILE A C 1
ATOM 5856 O O . ILE A 1 804 ? -18.182 7.465 14.977 1.00 97.88 804 ILE A O 1
ATOM 5860 N N . ASP A 1 805 ? -19.606 7.427 16.720 1.00 93.19 805 ASP A N 1
ATOM 5861 C CA . ASP A 1 805 ? -20.631 6.625 16.060 1.00 93.19 805 ASP A CA 1
ATOM 5862 C C . ASP A 1 805 ? -21.541 7.480 15.159 1.00 93.19 805 ASP A C 1
ATOM 5864 O O . ASP A 1 805 ? -21.707 8.690 15.355 1.00 93.19 805 ASP A O 1
ATOM 5868 N N . ALA A 1 806 ? -22.173 6.811 14.193 1.00 90.31 806 ALA A N 1
ATOM 5869 C CA . ALA A 1 806 ? -23.192 7.349 13.297 1.00 90.31 806 ALA A CA 1
ATOM 5870 C C . ALA A 1 806 ? -24.238 8.241 13.999 1.00 90.31 806 ALA A C 1
ATOM 5872 O O . ALA A 1 806 ? -24.743 7.928 15.081 1.00 90.31 806 ALA A O 1
ATOM 5873 N N . GLY A 1 807 ? -24.596 9.352 13.351 1.00 88.69 807 GLY A N 1
ATOM 5874 C CA . GLY A 1 807 ? -25.598 10.305 13.836 1.00 88.69 807 GLY A CA 1
ATOM 5875 C C . GLY A 1 807 ? -25.091 11.311 14.876 1.00 88.69 807 GLY A C 1
ATOM 5876 O O . GLY A 1 807 ? -25.853 12.185 15.296 1.00 88.69 807 GLY A O 1
ATOM 5877 N N . ALA A 1 808 ? -23.823 11.234 15.297 1.00 95.69 808 ALA A N 1
ATOM 5878 C CA . ALA A 1 808 ? -23.219 12.256 16.147 1.00 95.69 808 ALA A CA 1
ATOM 5879 C C . ALA A 1 808 ? -23.019 13.580 15.382 1.00 95.69 808 ALA A C 1
ATOM 5881 O O . ALA A 1 808 ? -22.555 13.598 14.238 1.00 95.69 808 ALA A O 1
ATOM 5882 N N . VAL A 1 809 ? -23.340 14.703 16.034 1.00 97.31 809 VAL A N 1
ATOM 5883 C CA . VAL A 1 809 ? -23.214 16.056 15.466 1.00 97.31 809 VAL A CA 1
ATOM 5884 C C . VAL A 1 809 ? -22.178 16.852 16.250 1.00 97.31 809 VAL A C 1
ATOM 5886 O O . VAL A 1 809 ? -22.331 17.061 17.450 1.00 97.31 809 VAL A O 1
ATOM 5889 N N . PHE A 1 810 ? -21.145 17.334 15.566 1.00 97.94 810 PHE A N 1
ATOM 5890 C CA . PHE A 1 810 ? -20.094 18.187 16.109 1.00 97.94 810 PHE A CA 1
ATOM 5891 C C . PHE A 1 810 ? -20.208 19.598 15.532 1.00 97.94 810 PHE A C 1
ATOM 5893 O O . PHE A 1 810 ? -20.177 19.801 14.315 1.00 97.94 810 PHE A O 1
ATOM 5900 N N . LYS A 1 811 ? -20.293 20.584 16.423 1.00 96.94 811 LYS A N 1
ATOM 5901 C CA . LYS A 1 811 ? -20.358 22.012 16.110 1.00 96.94 811 LYS A CA 1
ATOM 5902 C C . LYS A 1 811 ? -19.097 22.705 16.615 1.00 96.94 811 LYS A C 1
ATOM 5904 O O . LYS A 1 811 ? -18.870 22.794 17.820 1.00 96.94 811 LYS A O 1
ATOM 5909 N N . LEU A 1 812 ? -18.262 23.189 15.698 1.00 97.00 812 LEU A N 1
ATOM 5910 C CA . LEU A 1 812 ? -16.929 23.700 16.015 1.00 97.00 812 LEU A CA 1
ATOM 5911 C C . LEU A 1 812 ? -16.764 25.185 15.678 1.00 97.00 812 LEU A C 1
ATOM 5913 O O . LEU A 1 812 ? -17.304 25.678 14.687 1.00 97.00 812 LEU A O 1
ATOM 5917 N N . ARG A 1 813 ? -15.964 25.912 16.468 1.00 95.00 813 ARG A N 1
ATOM 5918 C CA . ARG A 1 813 ? -15.595 27.305 16.158 1.00 95.00 813 ARG A CA 1
ATOM 5919 C C . ARG A 1 813 ? -14.201 27.683 16.647 1.00 95.00 813 ARG A C 1
ATOM 5921 O O . ARG A 1 813 ? -13.943 27.742 17.844 1.00 95.00 813 ARG A O 1
ATOM 5928 N N . GLY A 1 814 ? -13.305 28.017 15.722 1.00 93.88 814 GLY A N 1
ATOM 5929 C CA . GLY A 1 814 ? -11.916 28.374 16.023 1.00 93.88 814 GLY A CA 1
ATOM 5930 C C . GLY A 1 814 ? -11.151 27.253 16.733 1.00 93.88 814 GLY A C 1
ATOM 5931 O O . GLY A 1 814 ? -10.240 27.538 17.503 1.00 93.88 814 GLY A O 1
ATOM 5932 N N . ALA A 1 815 ? -11.556 26.003 16.501 1.00 94.19 815 ALA A N 1
ATOM 5933 C CA . ALA A 1 815 ? -11.023 24.805 17.136 1.00 94.19 815 ALA A CA 1
ATOM 5934 C C . ALA A 1 815 ? -10.542 23.792 16.096 1.00 94.19 815 ALA A C 1
ATOM 5936 O O . ALA A 1 815 ? -10.886 23.884 14.914 1.00 94.19 815 ALA A O 1
ATOM 5937 N N . ARG A 1 816 ? -9.779 22.801 16.559 1.00 93.81 816 ARG A N 1
ATOM 5938 C CA . ARG A 1 816 ? -9.420 21.605 15.794 1.00 93.81 816 ARG A CA 1
ATOM 5939 C C . ARG A 1 816 ? -9.728 20.339 16.587 1.00 93.81 816 ARG A C 1
ATOM 5941 O O . ARG A 1 816 ? -9.808 20.382 17.820 1.00 93.81 816 ARG A O 1
ATOM 5948 N N . ILE A 1 817 ? -9.801 19.228 15.867 1.00 97.19 817 ILE A N 1
ATOM 5949 C CA . ILE A 1 817 ? -9.698 17.882 16.428 1.00 97.19 817 ILE A CA 1
ATOM 5950 C C . ILE A 1 817 ? -8.267 17.405 16.169 1.00 97.19 817 ILE A C 1
ATOM 5952 O O . ILE A 1 817 ? -7.807 17.429 15.030 1.00 97.19 817 ILE A O 1
ATOM 5956 N N . GLY A 1 818 ? -7.530 17.062 17.222 1.00 95.56 818 GLY A N 1
ATOM 5957 C CA . GLY A 1 818 ? -6.113 16.715 17.162 1.00 95.56 818 GLY A CA 1
ATOM 5958 C C . GLY A 1 818 ? -5.838 15.287 17.613 1.00 95.56 818 GLY A C 1
ATOM 5959 O O . GLY A 1 818 ? -6.263 14.889 18.697 1.00 95.56 818 GLY A O 1
ATOM 5960 N N . VAL A 1 819 ? -5.074 14.548 16.813 1.00 96.81 819 VAL A N 1
ATOM 5961 C CA . VAL A 1 819 ? -4.607 13.191 17.115 1.00 96.81 819 VAL A CA 1
ATOM 5962 C C . VAL A 1 819 ? -3.087 13.149 16.972 1.00 96.81 819 VAL A C 1
ATOM 5964 O O . VAL A 1 819 ? -2.547 13.656 15.988 1.00 96.81 819 VAL A O 1
ATOM 5967 N N . GLY A 1 820 ? -2.410 12.578 17.969 1.00 94.12 820 GLY A N 1
ATOM 5968 C CA . GLY A 1 820 ? -0.951 12.607 18.086 1.00 94.12 820 GLY A CA 1
ATOM 5969 C C . GLY A 1 820 ? -0.407 13.868 18.764 1.00 94.12 820 GLY A C 1
ATOM 5970 O O . GLY A 1 820 ? -1.143 14.791 19.147 1.00 94.12 820 GLY A O 1
ATOM 5971 N N . SER A 1 821 ? 0.906 13.895 18.980 1.00 92.56 821 SER A N 1
ATOM 5972 C CA . SER A 1 821 ? 1.563 14.963 19.738 1.00 92.56 821 SER A CA 1
ATOM 5973 C C . SER A 1 821 ? 1.712 16.252 18.931 1.00 92.56 821 SER A C 1
ATOM 5975 O O . SER A 1 821 ? 2.120 16.251 17.774 1.00 92.56 821 SER A O 1
ATOM 5977 N N . SER A 1 822 ? 1.418 17.392 19.560 1.00 86.06 822 SER A N 1
ATOM 5978 C CA . SER A 1 822 ? 1.583 18.718 18.946 1.00 86.06 822 SER A CA 1
ATOM 5979 C C . SER A 1 822 ? 2.994 19.293 19.110 1.00 86.06 822 SER A C 1
ATOM 5981 O O . SER A 1 822 ? 3.386 20.167 18.339 1.00 86.06 822 SER A O 1
ATOM 5983 N N . ASN A 1 823 ? 3.749 18.832 20.115 1.00 87.06 823 ASN A N 1
ATOM 5984 C CA . ASN A 1 823 ? 5.145 19.187 20.378 1.00 87.06 823 ASN A CA 1
ATOM 5985 C C . ASN A 1 823 ? 5.818 18.136 21.288 1.00 87.06 823 ASN A C 1
ATOM 5987 O O . ASN A 1 823 ? 5.153 17.259 21.839 1.00 87.06 823 ASN A O 1
ATOM 5991 N N . LEU A 1 824 ? 7.139 18.231 21.470 1.00 85.81 824 LEU A N 1
ATOM 5992 C CA . LEU A 1 824 ? 7.911 17.258 22.257 1.00 85.81 824 LEU A CA 1
ATOM 5993 C C . LEU A 1 824 ? 7.551 17.241 23.755 1.00 85.81 824 LEU A C 1
ATOM 5995 O O . LEU A 1 824 ? 7.750 16.221 24.413 1.00 85.81 824 LEU A O 1
ATOM 5999 N N . SER A 1 825 ? 7.019 18.340 24.297 1.00 87.06 825 SER A N 1
ATOM 6000 C CA . SER A 1 825 ? 6.665 18.472 25.716 1.00 87.06 825 SER A CA 1
ATOM 6001 C C . SER A 1 825 ? 5.300 17.878 26.069 1.00 87.06 825 SER A C 1
ATOM 6003 O O . SER A 1 825 ? 5.070 17.569 27.236 1.00 87.06 825 SER A O 1
ATOM 6005 N N . ILE A 1 826 ? 4.402 17.714 25.094 1.00 88.31 826 ILE A N 1
ATOM 6006 C CA . ILE A 1 826 ? 3.064 17.158 25.303 1.00 88.31 826 ILE A CA 1
ATOM 6007 C C . ILE A 1 826 ? 2.952 15.830 24.560 1.00 88.31 826 ILE A C 1
ATOM 6009 O O . ILE A 1 826 ? 2.841 15.794 23.338 1.00 88.31 826 ILE A O 1
ATOM 6013 N N . ASP A 1 827 ? 2.967 14.738 25.319 1.00 92.00 827 ASP A N 1
ATOM 6014 C CA . ASP A 1 827 ? 2.896 13.380 24.787 1.00 92.00 827 ASP A CA 1
ATOM 6015 C C . ASP A 1 827 ? 1.444 12.901 24.657 1.00 92.00 827 ASP A C 1
ATOM 6017 O O . ASP A 1 827 ? 0.750 12.700 25.657 1.00 92.00 827 ASP A O 1
ATOM 6021 N N . ARG A 1 828 ? 1.002 12.712 23.411 1.00 94.38 828 ARG A N 1
ATOM 6022 C CA . ARG A 1 828 ? -0.277 12.095 23.024 1.00 94.38 828 ARG A CA 1
ATOM 6023 C C . ARG A 1 828 ? -0.074 10.889 22.098 1.00 94.38 828 ARG A C 1
ATOM 6025 O O . ARG A 1 828 ? -0.995 10.509 21.377 1.00 94.38 828 ARG A O 1
ATOM 6032 N N . SER A 1 829 ? 1.115 10.286 22.125 1.00 94.56 829 SER A N 1
ATOM 6033 C CA . SER A 1 829 ? 1.424 9.086 21.339 1.00 94.56 829 SER A CA 1
ATOM 6034 C C . SER A 1 829 ? 0.430 7.949 21.610 1.00 94.56 829 SER A C 1
ATOM 6036 O O . SER A 1 829 ? -0.135 7.824 22.703 1.00 94.56 829 SER A O 1
ATOM 6038 N N . GLY A 1 830 ? 0.167 7.134 20.588 1.00 92.62 830 GLY A N 1
ATOM 6039 C CA . GLY A 1 830 ? -0.807 6.040 20.655 1.00 92.62 830 GLY A CA 1
ATOM 6040 C C . GLY A 1 830 ? -2.274 6.476 20.780 1.00 92.62 830 GLY A C 1
ATOM 6041 O O . GLY A 1 830 ? -3.131 5.626 20.998 1.00 92.62 830 GLY A O 1
ATOM 6042 N N . GLY A 1 831 ? -2.582 7.776 20.691 1.00 95.38 831 GLY A N 1
ATOM 6043 C CA . GLY A 1 831 ? -3.958 8.250 20.544 1.00 95.38 831 GLY A CA 1
ATOM 6044 C C . GLY A 1 831 ? -4.496 7.959 19.139 1.00 95.38 831 GLY A C 1
ATOM 6045 O O . GLY A 1 831 ? -3.790 8.166 18.151 1.00 95.38 831 GLY A O 1
ATOM 6046 N N . ALA A 1 832 ? -5.748 7.516 19.038 1.00 96.56 832 ALA A N 1
ATOM 6047 C CA . ALA A 1 832 ? -6.396 7.211 17.761 1.00 96.56 832 ALA A CA 1
ATOM 6048 C C . ALA A 1 832 ? -7.803 7.812 17.669 1.00 96.56 832 ALA A C 1
ATOM 6050 O O . ALA A 1 832 ? -8.491 7.959 18.682 1.00 96.56 832 ALA A O 1
ATOM 6051 N N . LEU A 1 833 ? -8.243 8.147 16.457 1.00 97.81 833 LEU A N 1
ATOM 6052 C CA . LEU A 1 833 ? -9.596 8.615 16.165 1.00 97.81 833 LEU A CA 1
ATOM 6053 C C . LEU A 1 833 ? -10.220 7.770 15.054 1.00 97.81 833 LEU A C 1
ATOM 6055 O O . LEU A 1 833 ? -9.646 7.615 13.978 1.00 97.81 833 LEU A O 1
ATOM 6059 N N . GLN A 1 834 ? -11.425 7.281 15.326 1.00 97.00 834 GLN A N 1
ATOM 6060 C CA . GLN A 1 834 ? -12.243 6.502 14.410 1.00 97.00 834 GLN A CA 1
ATOM 6061 C C . GLN A 1 834 ? -13.609 7.165 14.266 1.00 97.00 834 GLN A C 1
ATOM 6063 O O . GLN A 1 834 ? -14.397 7.187 15.209 1.00 97.00 834 GLN A O 1
ATOM 6068 N N . VAL A 1 835 ? -13.890 7.718 13.092 1.00 97.25 835 VAL A N 1
ATOM 6069 C CA . VAL A 1 835 ? -15.217 8.215 12.724 1.00 97.25 835 VAL A CA 1
ATOM 6070 C C . VAL A 1 835 ? -15.944 7.101 11.983 1.00 97.25 835 VAL A C 1
ATOM 6072 O O . VAL A 1 835 ? -15.544 6.712 10.888 1.00 97.25 835 VAL A O 1
ATOM 6075 N N . LEU A 1 836 ? -16.985 6.574 12.618 1.00 92.44 836 LEU A N 1
ATOM 6076 C CA . LEU A 1 836 ? -17.710 5.366 12.239 1.00 92.44 836 LEU A CA 1
ATOM 6077 C C . LEU A 1 836 ? -19.131 5.731 11.788 1.00 92.44 836 LEU A C 1
ATOM 6079 O O . LEU A 1 836 ? -20.121 5.314 12.395 1.00 92.44 836 LEU A O 1
ATOM 6083 N N . GLY A 1 837 ? -19.229 6.555 10.741 1.00 89.81 837 GLY A N 1
ATOM 6084 C CA . GLY A 1 837 ? -20.499 6.792 10.064 1.00 89.81 837 GLY A CA 1
ATOM 6085 C C . GLY A 1 837 ? -21.002 5.529 9.362 1.00 89.81 837 GLY A C 1
ATOM 6086 O O . GLY A 1 837 ? -20.237 4.605 9.078 1.00 89.81 837 GLY A O 1
ATOM 6087 N N . ALA A 1 838 ? -22.296 5.501 9.063 1.00 87.56 838 ALA A N 1
ATOM 6088 C CA . ALA A 1 838 ? -22.952 4.391 8.386 1.00 87.56 838 ALA A CA 1
ATOM 6089 C C . ALA A 1 838 ? -23.688 4.871 7.125 1.00 87.56 838 ALA A C 1
ATOM 6091 O O . ALA A 1 838 ? -24.304 5.942 7.152 1.00 87.56 838 ALA A O 1
ATOM 6092 N N . PRO A 1 839 ? -23.715 4.069 6.045 1.00 84.88 839 PRO A N 1
ATOM 6093 C CA . PRO A 1 839 ? -24.467 4.415 4.839 1.00 84.88 839 PRO A CA 1
ATOM 6094 C C . PRO A 1 839 ? -25.973 4.497 5.120 1.00 84.88 839 PRO A C 1
ATOM 6096 O O . PRO A 1 839 ? -26.689 5.285 4.509 1.00 84.88 839 PRO A O 1
ATOM 6099 N N . VAL A 1 840 ? -26.460 3.694 6.071 1.00 83.88 840 VAL A N 1
ATOM 6100 C CA . VAL A 1 840 ? -27.871 3.593 6.443 1.00 83.88 840 VAL A CA 1
ATOM 6101 C C . VAL A 1 840 ? -27.996 3.444 7.957 1.00 83.88 840 VAL A C 1
ATOM 6103 O O . VAL A 1 840 ? -27.284 2.652 8.569 1.00 83.88 840 VAL A O 1
ATOM 6106 N N . LEU A 1 841 ? -28.933 4.175 8.560 1.00 80.88 841 LEU A N 1
ATOM 6107 C CA . LEU A 1 841 ? -29.365 3.942 9.935 1.00 80.88 841 LEU A CA 1
ATOM 6108 C C . LEU A 1 841 ? -30.376 2.798 9.987 1.00 80.88 841 LEU A C 1
ATOM 6110 O O . LEU A 1 841 ? -31.310 2.748 9.184 1.00 80.88 841 LEU A O 1
ATOM 6114 N N . LEU A 1 842 ? -30.223 1.918 10.973 1.00 80.31 842 LEU A N 1
ATOM 6115 C CA . LEU A 1 842 ? -31.096 0.765 11.178 1.00 80.31 842 LEU A CA 1
ATOM 6116 C C . LEU A 1 842 ? -31.912 0.914 12.466 1.00 80.31 842 LEU A C 1
ATOM 6118 O O . LEU A 1 842 ? -31.445 1.488 13.450 1.00 80.31 842 LEU A O 1
ATOM 6122 N N . ASP A 1 843 ? -33.135 0.389 12.460 1.00 73.94 843 ASP A N 1
ATOM 6123 C CA . ASP A 1 843 ? -33.927 0.199 13.672 1.00 73.94 843 ASP A CA 1
ATOM 6124 C C . ASP A 1 843 ? -33.451 -1.032 14.470 1.00 73.94 843 ASP A C 1
ATOM 6126 O O . ASP A 1 843 ? -32.592 -1.801 14.036 1.00 73.94 843 ASP A O 1
ATOM 6130 N N . ALA A 1 844 ? -34.037 -1.256 15.649 1.00 73.12 844 ALA A N 1
ATOM 6131 C CA . ALA A 1 844 ? -33.695 -2.400 16.501 1.00 73.12 844 ALA A CA 1
ATOM 6132 C C . ALA A 1 844 ? -34.010 -3.778 15.875 1.00 73.12 844 ALA A C 1
ATOM 6134 O O . ALA A 1 844 ? -33.593 -4.799 16.413 1.00 73.12 844 ALA A O 1
ATOM 6135 N N . SER A 1 845 ? -34.772 -3.817 14.779 1.00 72.31 845 SER A N 1
ATOM 6136 C CA . SER A 1 845 ? -35.099 -5.026 14.014 1.00 72.31 845 SER A CA 1
ATOM 6137 C C . SER A 1 845 ? -34.243 -5.169 12.747 1.00 72.31 845 SER A C 1
ATOM 6139 O O . SER A 1 845 ? -34.473 -6.096 11.975 1.00 72.31 845 SER A O 1
ATOM 6141 N N . GLY A 1 846 ? -33.275 -4.272 12.521 1.00 71.56 846 GLY A N 1
ATOM 6142 C CA . GLY A 1 846 ? -32.385 -4.286 11.360 1.00 71.56 846 GLY A CA 1
ATOM 6143 C C . GLY A 1 846 ? -32.974 -3.663 10.091 1.00 71.56 846 GLY A C 1
ATOM 6144 O O . GLY A 1 846 ? -32.372 -3.784 9.027 1.00 71.56 846 GLY A O 1
ATOM 6145 N N . ASN A 1 847 ? -34.128 -2.990 10.156 1.00 76.81 847 ASN A N 1
ATOM 6146 C CA . ASN A 1 847 ? -34.700 -2.321 8.985 1.00 76.81 847 ASN A CA 1
ATOM 6147 C C . ASN A 1 847 ? -34.127 -0.914 8.818 1.00 76.81 847 ASN A C 1
ATOM 6149 O O . ASN A 1 847 ? -33.941 -0.192 9.795 1.00 76.81 847 ASN A O 1
ATOM 6153 N N . ALA A 1 848 ? -33.948 -0.483 7.569 1.00 81.62 848 ALA A N 1
ATOM 6154 C CA . ALA A 1 848 ? -33.550 0.884 7.253 1.00 81.62 848 ALA A CA 1
ATOM 6155 C C . ALA A 1 848 ? -34.559 1.911 7.796 1.00 81.62 848 ALA A C 1
ATOM 6157 O O . ALA A 1 848 ? -35.731 1.921 7.396 1.00 81.62 848 ALA A O 1
ATOM 6158 N N . LEU A 1 849 ? -34.087 2.817 8.654 1.00 80.38 849 LEU A N 1
ATOM 6159 C CA . LEU A 1 849 ? -34.841 3.996 9.065 1.00 80.38 849 LEU A CA 1
ATOM 6160 C C . LEU A 1 849 ? -35.080 4.899 7.854 1.00 80.38 849 LEU A C 1
ATOM 6162 O O . LEU A 1 849 ? -34.274 4.971 6.924 1.00 80.38 849 LEU A O 1
ATOM 6166 N N . ARG A 1 850 ? -36.217 5.596 7.850 1.00 83.94 850 ARG A N 1
ATOM 6167 C CA . ARG A 1 850 ? -36.607 6.484 6.751 1.00 83.94 850 ARG A CA 1
ATOM 6168 C C . ARG A 1 850 ? -36.910 7.880 7.261 1.00 83.94 850 ARG A C 1
ATOM 6170 O O . ARG A 1 850 ? -37.552 8.048 8.295 1.00 83.94 850 ARG A O 1
ATOM 6177 N N . LYS A 1 851 ? -36.482 8.880 6.493 1.00 84.31 851 LYS A N 1
ATOM 6178 C CA . LYS A 1 851 ? -36.843 10.286 6.703 1.00 84.31 851 LYS A CA 1
ATOM 6179 C C . LYS A 1 851 ? -38.327 10.488 6.371 1.00 84.31 851 LYS A C 1
ATOM 6181 O O . LYS A 1 851 ? -38.929 9.687 5.655 1.00 84.31 851 LYS A O 1
ATOM 6186 N N . THR A 1 852 ? -38.909 11.611 6.794 1.00 83.88 852 THR A N 1
ATOM 6187 C CA . THR A 1 852 ? -40.311 11.976 6.488 1.00 83.88 852 THR A CA 1
ATOM 6188 C C . THR A 1 852 ? -40.608 12.030 4.982 1.00 83.88 852 THR A C 1
ATOM 6190 O O . THR A 1 852 ? -41.744 11.835 4.561 1.00 83.88 852 THR A O 1
ATOM 6193 N N . SER A 1 853 ? -39.584 12.249 4.151 1.00 85.12 853 SER A N 1
ATOM 6194 C CA . SER A 1 853 ? -39.671 12.207 2.685 1.00 85.12 853 SER A CA 1
ATOM 6195 C C . SER A 1 853 ? -39.819 10.796 2.096 1.00 85.12 853 SER A C 1
ATOM 6197 O O . SER A 1 853 ? -40.035 10.661 0.895 1.00 85.12 853 SER A O 1
ATOM 6199 N N . GLY A 1 854 ? -39.667 9.744 2.906 1.00 84.19 854 GLY A N 1
ATOM 6200 C CA . GLY A 1 854 ? -39.636 8.345 2.475 1.00 84.19 854 GLY A CA 1
ATOM 6201 C C . GLY A 1 854 ? -38.256 7.847 2.030 1.00 84.19 854 GLY A C 1
ATOM 6202 O O . GLY A 1 854 ? -38.103 6.646 1.798 1.00 84.19 854 GLY A O 1
ATOM 6203 N N . ALA A 1 855 ? -37.249 8.722 1.937 1.00 87.38 855 ALA A N 1
ATOM 6204 C CA . ALA A 1 855 ? -35.863 8.337 1.664 1.00 87.38 855 ALA A CA 1
ATOM 6205 C C . ALA A 1 855 ? -35.248 7.578 2.851 1.00 87.38 855 ALA A C 1
ATOM 6207 O O . ALA A 1 855 ? -35.635 7.807 3.997 1.00 87.38 855 ALA A O 1
ATOM 6208 N N . VAL A 1 856 ? -34.285 6.695 2.578 1.00 86.81 856 VAL A N 1
ATOM 6209 C CA . VAL A 1 856 ? -33.499 6.029 3.627 1.00 86.81 856 VAL A CA 1
ATOM 6210 C C . VAL A 1 856 ? -32.696 7.080 4.399 1.00 86.81 856 VAL A C 1
ATOM 6212 O O . VAL A 1 856 ? -32.166 8.021 3.809 1.00 86.81 856 VAL A O 1
ATOM 6215 N N . ALA A 1 857 ? -32.680 6.965 5.724 1.00 85.81 857 ALA A N 1
ATOM 6216 C CA . ALA A 1 857 ? -31.895 7.830 6.586 1.00 85.81 857 ALA A CA 1
ATOM 6217 C C . ALA A 1 857 ? -30.445 7.337 6.614 1.00 85.81 857 ALA A C 1
ATOM 6219 O O . ALA A 1 857 ? -30.183 6.192 6.979 1.00 85.81 857 ALA A O 1
ATOM 6220 N N . GLU A 1 858 ? -29.520 8.203 6.215 1.00 86.69 858 GLU A N 1
ATOM 6221 C CA . GLU A 1 858 ? -28.082 7.949 6.288 1.00 86.69 858 GLU A CA 1
ATOM 6222 C C . GLU A 1 858 ? -27.590 8.148 7.726 1.00 86.69 858 GLU A C 1
ATOM 6224 O O . GLU A 1 858 ? -28.117 8.986 8.459 1.00 86.69 858 GLU A O 1
ATOM 6229 N N . GLY A 1 859 ? -26.577 7.386 8.131 1.00 87.44 859 GLY A N 1
ATOM 6230 C CA . GLY A 1 859 ? -25.972 7.458 9.460 1.00 87.44 859 GLY A CA 1
ATOM 6231 C C . GLY A 1 859 ? -24.694 8.277 9.472 1.00 87.44 859 GLY A C 1
ATOM 6232 O O . GLY A 1 859 ? -23.685 7.818 10.006 1.00 87.44 859 GLY A O 1
ATOM 6233 N N . LEU A 1 860 ? -24.705 9.461 8.860 1.00 92.69 860 LEU A N 1
ATOM 6234 C CA . LEU A 1 860 ? -23.496 10.272 8.752 1.00 92.69 860 LEU A CA 1
ATOM 6235 C C . LEU A 1 860 ? -23.040 10.784 10.125 1.00 92.69 860 LEU A C 1
ATOM 6237 O O . LEU A 1 860 ? -23.848 11.012 11.030 1.00 92.69 860 LEU A O 1
ATOM 6241 N N . VAL A 1 861 ? -21.734 11.001 10.268 1.00 97.06 861 VAL A N 1
ATOM 6242 C CA . VAL A 1 861 ? -21.177 11.818 11.356 1.00 97.06 861 VAL A CA 1
ATOM 6243 C C . VAL A 1 861 ? -20.965 13.234 10.841 1.00 97.06 861 VAL A C 1
ATOM 6245 O O . VAL A 1 861 ? -20.332 13.432 9.806 1.00 97.06 861 VAL A O 1
ATOM 6248 N N . TYR A 1 862 ? -21.459 14.234 11.562 1.00 97.81 862 TYR A N 1
ATOM 6249 C CA . TYR A 1 862 ? -21.444 15.617 11.090 1.00 97.81 862 TYR A CA 1
ATOM 6250 C C . TYR A 1 862 ? -20.378 16.438 11.805 1.00 97.81 862 TYR A C 1
ATOM 6252 O O . TYR A 1 862 ? -20.386 16.524 13.030 1.00 97.81 862 TYR A O 1
ATOM 6260 N N . PHE A 1 863 ? -19.523 17.118 11.043 1.00 98.50 863 PHE A N 1
ATOM 6261 C CA . PHE A 1 863 ? -18.606 18.145 11.537 1.00 98.50 863 PHE A CA 1
ATOM 6262 C C . PHE A 1 863 ? -18.907 19.460 10.825 1.00 98.50 863 PHE A C 1
ATOM 6264 O O . PHE A 1 863 ? -18.665 19.603 9.626 1.00 98.50 863 PHE A O 1
ATOM 6271 N N . THR A 1 864 ? -19.439 20.438 11.550 1.00 97.75 864 THR A N 1
ATOM 6272 C CA . THR A 1 864 ? -19.830 21.729 10.974 1.00 97.75 864 THR A CA 1
ATOM 6273 C C . THR A 1 864 ? -19.448 22.899 11.878 1.00 97.75 864 THR A C 1
ATOM 6275 O O . THR A 1 864 ? -18.964 22.728 12.997 1.00 97.75 864 THR A O 1
ATOM 6278 N N . SER A 1 865 ? -19.653 24.116 11.382 1.00 96.38 865 SER A N 1
ATOM 6279 C CA . SER A 1 865 ? -19.503 25.329 12.178 1.00 96.38 865 SER A CA 1
ATOM 6280 C C . SER A 1 865 ? -20.542 25.375 13.297 1.00 96.38 865 SER A C 1
ATOM 6282 O O . SER A 1 865 ? -21.708 25.053 13.087 1.00 96.38 865 SER A O 1
ATOM 6284 N N . TRP A 1 866 ? -20.159 25.873 14.470 1.00 95.19 866 TRP A N 1
ATOM 6285 C CA . TRP A 1 866 ? -21.118 26.197 15.532 1.00 95.19 866 TRP A CA 1
ATOM 6286 C C . TRP A 1 866 ? -22.156 27.251 15.106 1.00 95.19 866 TRP A C 1
ATOM 6288 O O . TRP A 1 866 ? -23.237 27.305 15.674 1.00 95.19 866 TRP A O 1
ATOM 6298 N N . LEU A 1 867 ? -21.860 28.035 14.064 1.00 94.50 867 LEU A N 1
ATOM 6299 C CA . LEU A 1 867 ? -22.770 29.018 13.461 1.00 94.50 867 LEU A CA 1
ATOM 6300 C C . LEU A 1 867 ? -23.716 28.415 12.403 1.00 94.50 867 LEU A C 1
ATOM 6302 O O . LEU A 1 867 ? -24.379 29.162 11.688 1.00 94.50 867 LEU A O 1
ATOM 6306 N N . ASP A 1 868 ? -23.709 27.091 12.219 1.00 94.81 868 ASP A N 1
ATOM 6307 C CA . ASP A 1 868 ? -24.619 26.381 11.319 1.00 94.81 868 ASP A CA 1
ATOM 6308 C C . ASP A 1 868 ? -25.907 25.996 12.064 1.00 94.81 868 ASP A C 1
ATOM 6310 O O . ASP A 1 868 ? -25.922 25.079 12.889 1.00 94.81 868 ASP A O 1
ATOM 6314 N N . GLU A 1 869 ? -26.995 26.704 11.766 1.00 91.75 869 GLU A N 1
ATOM 6315 C CA . GLU A 1 869 ? -28.331 26.455 12.333 1.00 91.75 869 GLU A CA 1
ATOM 6316 C C . GLU A 1 869 ? -29.116 25.382 11.566 1.00 91.75 869 GLU A C 1
ATOM 6318 O O . GLU A 1 869 ? -30.204 24.995 11.979 1.00 91.75 869 GLU A O 1
ATOM 6323 N N . SER A 1 870 ? -28.596 24.884 10.436 1.00 91.50 870 SER A N 1
ATOM 6324 C CA . SER A 1 870 ? -29.327 23.919 9.600 1.00 91.50 870 SER A CA 1
ATOM 6325 C C . SER A 1 870 ? -29.350 22.494 10.159 1.00 91.50 870 SER A C 1
ATOM 6327 O O . SER A 1 870 ? -30.097 21.654 9.657 1.00 91.50 870 SER A O 1
ATOM 6329 N N . ILE A 1 871 ? -28.524 22.209 11.165 1.00 91.88 871 ILE A N 1
ATOM 6330 C CA . ILE A 1 871 ? -28.349 20.885 11.757 1.00 91.88 871 ILE A CA 1
ATOM 6331 C C . ILE A 1 871 ? -28.086 20.999 13.254 1.00 91.88 871 ILE A C 1
ATOM 6333 O O . ILE A 1 871 ? -27.386 21.913 13.686 1.00 91.88 871 ILE A O 1
ATOM 6337 N N . GLY A 1 872 ? -28.590 20.041 14.029 1.00 91.19 872 GLY A N 1
ATOM 6338 C CA . GLY A 1 872 ? -28.488 19.997 15.481 1.00 91.19 872 GLY A CA 1
ATOM 6339 C C . GLY A 1 872 ? -29.286 21.095 16.183 1.00 91.19 872 GLY A C 1
ATOM 6340 O O . GLY A 1 872 ? -29.432 22.205 15.672 1.00 91.19 872 GLY A O 1
ATOM 6341 N N . PHE A 1 873 ? -29.754 20.787 17.392 1.00 88.50 873 PHE A N 1
ATOM 6342 C CA . PHE A 1 873 ? -30.573 21.680 18.201 1.00 88.50 873 PHE A CA 1
ATOM 6343 C C . PHE A 1 873 ? -29.915 23.055 18.354 1.00 88.50 873 PHE A C 1
ATOM 6345 O O . PHE A 1 873 ? -28.796 23.169 18.863 1.00 88.50 873 PHE A O 1
ATOM 6352 N N . ASP A 1 874 ? -30.625 24.099 17.930 1.00 82.38 874 ASP A N 1
ATOM 6353 C CA . ASP A 1 874 ? -30.201 25.483 18.089 1.00 82.38 874 ASP A CA 1
ATOM 6354 C C . ASP A 1 874 ? -30.949 26.147 19.252 1.00 82.38 874 ASP A C 1
ATOM 6356 O O . ASP A 1 874 ? -32.159 26.377 19.211 1.00 82.38 874 ASP A O 1
ATOM 6360 N N . GLY A 1 875 ? -30.207 26.426 20.323 1.00 75.62 875 GLY A N 1
ATOM 6361 C CA . GLY A 1 875 ? -30.697 27.147 21.497 1.00 75.62 875 GLY A CA 1
ATOM 6362 C C . GLY A 1 875 ? -30.286 28.621 21.532 1.00 75.62 875 GLY A C 1
ATOM 6363 O O . GLY A 1 875 ? -30.583 29.305 22.518 1.00 75.62 875 GLY A O 1
ATOM 6364 N N . TYR A 1 876 ? -29.567 29.117 20.519 1.00 80.44 876 TYR A N 1
ATOM 6365 C CA . TYR A 1 876 ? -29.082 30.491 20.467 1.00 80.44 876 TYR A CA 1
ATOM 6366 C C . TYR A 1 876 ? -30.119 31.396 19.790 1.00 80.44 876 TYR A C 1
ATOM 6368 O O . TYR A 1 876 ? -30.724 31.066 18.784 1.00 80.44 876 TYR A O 1
ATOM 6376 N N . THR A 1 877 ? -30.407 32.546 20.400 1.00 80.94 877 THR A N 1
ATOM 6377 C CA . THR A 1 877 ? -31.526 33.407 19.969 1.00 80.94 877 THR A CA 1
ATOM 6378 C C . THR A 1 877 ? -31.207 34.311 18.770 1.00 80.94 877 THR A C 1
ATOM 6380 O O . THR A 1 877 ? -32.121 34.599 17.996 1.00 80.94 877 THR A O 1
ATOM 6383 N N . PRO A 1 878 ? -29.974 34.824 18.602 1.00 85.19 878 PRO A N 1
ATOM 6384 C CA . PRO A 1 878 ? -29.578 35.494 17.367 1.00 85.19 878 PRO A CA 1
ATOM 6385 C C . PRO A 1 878 ? -29.332 34.507 16.226 1.00 85.19 878 PRO A C 1
ATOM 6387 O O . PRO A 1 878 ? -28.546 33.585 16.390 1.00 85.19 878 PRO A O 1
ATOM 6390 N N . THR A 1 879 ? -29.904 34.792 15.054 1.00 86.12 879 THR A N 1
ATOM 6391 C CA . THR A 1 879 ? -29.598 34.058 13.821 1.00 86.12 879 THR A CA 1
ATOM 6392 C C . THR A 1 879 ? -28.128 34.223 13.440 1.00 86.12 879 THR A C 1
ATOM 6394 O O . THR A 1 879 ? -27.603 35.336 13.331 1.00 86.12 879 THR A O 1
ATOM 6397 N N . THR A 1 880 ? -27.479 33.103 13.196 1.00 91.31 880 THR A N 1
ATOM 6398 C CA . THR A 1 880 ? -26.093 32.938 12.799 1.00 91.31 880 THR A CA 1
ATOM 6399 C C . THR A 1 880 ? -26.023 32.381 11.380 1.00 91.31 880 THR A C 1
ATOM 6401 O O . THR A 1 880 ? -27.000 31.918 10.792 1.00 91.31 880 THR A O 1
ATOM 6404 N N . THR A 1 881 ? -24.873 32.541 10.733 1.00 92.31 881 THR A N 1
ATOM 6405 C CA . THR A 1 881 ? -24.653 32.006 9.388 1.00 92.31 881 THR A CA 1
ATOM 6406 C C . THR A 1 881 ? -23.220 31.506 9.303 1.00 92.31 881 THR A C 1
ATOM 6408 O O . THR A 1 881 ? -22.300 32.268 9.625 1.00 92.31 881 THR A O 1
ATOM 6411 N N . PRO A 1 882 ? -22.997 30.254 8.874 1.00 95.25 882 PRO A N 1
ATOM 6412 C CA . PRO A 1 882 ? -21.662 29.691 8.828 1.00 95.25 882 PRO A CA 1
ATOM 6413 C C . PRO A 1 882 ? -20.875 30.259 7.642 1.00 95.25 882 PRO A C 1
ATOM 6415 O O . PRO A 1 882 ? -21.416 30.487 6.558 1.00 95.25 882 PRO A O 1
ATOM 6418 N N . THR A 1 883 ? -19.571 30.449 7.830 1.00 95.69 883 THR A N 1
ATOM 6419 C CA . THR A 1 883 ? -18.636 30.823 6.760 1.00 95.69 883 THR A CA 1
ATOM 6420 C C . THR A 1 883 ? -17.467 29.843 6.687 1.00 95.69 883 THR A C 1
ATOM 6422 O O . THR A 1 883 ? -17.132 29.171 7.662 1.00 95.69 883 THR A O 1
ATOM 6425 N N . SER A 1 884 ? -16.852 29.722 5.509 1.00 96.00 884 SER A N 1
ATOM 6426 C CA . SER A 1 884 ? -15.684 28.860 5.297 1.00 96.00 884 SER A CA 1
ATOM 6427 C C . SER A 1 884 ? -14.550 29.226 6.261 1.00 96.00 884 SER A C 1
ATOM 6429 O O . SER A 1 884 ? -14.242 30.410 6.413 1.00 96.00 884 SER A O 1
ATOM 6431 N N . GLY A 1 885 ? -13.918 28.235 6.891 1.00 95.56 885 GLY A N 1
ATOM 6432 C CA . GLY A 1 885 ? -12.831 28.453 7.848 1.00 95.56 885 GLY A CA 1
ATOM 6433 C C . GLY A 1 885 ? -13.285 28.864 9.248 1.00 95.56 885 GLY A C 1
ATOM 6434 O O . GLY A 1 885 ? -12.485 29.384 10.025 1.00 95.56 885 GLY A O 1
ATOM 6435 N N . ASN A 1 886 ? -14.558 28.653 9.600 1.00 95.50 886 ASN A N 1
ATOM 6436 C CA . ASN A 1 886 ? -15.049 28.888 10.963 1.00 95.50 886 ASN A CA 1
ATOM 6437 C C . ASN A 1 886 ? -14.366 28.008 12.007 1.00 95.50 886 ASN A C 1
ATOM 6439 O O . ASN A 1 886 ? -14.321 28.385 13.176 1.00 95.50 886 ASN A O 1
ATOM 6443 N N . TRP A 1 887 ? -13.818 26.872 11.597 1.00 96.88 887 TRP A N 1
ATOM 6444 C CA . TRP A 1 887 ? -12.992 25.998 12.414 1.00 96.88 887 TRP A CA 1
ATOM 6445 C C . TRP A 1 887 ? -11.848 25.432 11.565 1.00 96.88 887 TRP A C 1
ATOM 6447 O O . TRP A 1 887 ? -11.848 25.586 10.344 1.00 96.88 887 TRP A O 1
ATOM 6457 N N . GLY A 1 888 ? -10.847 24.841 12.215 1.00 95.12 888 GLY A N 1
ATOM 6458 C CA . GLY A 1 888 ? -9.660 24.304 11.554 1.00 95.12 888 GLY A CA 1
ATOM 6459 C C . GLY A 1 888 ? -9.975 23.035 10.769 1.00 95.12 888 GLY A C 1
ATOM 6460 O O . GLY A 1 888 ? -10.248 23.077 9.577 1.00 95.12 888 GLY A O 1
ATOM 6461 N N . GLY A 1 889 ? -9.946 21.895 11.446 1.00 96.56 889 GLY A N 1
ATOM 6462 C CA . GLY A 1 889 ? -10.168 20.598 10.819 1.00 96.56 889 GLY A CA 1
ATOM 6463 C C . GLY A 1 889 ? -9.802 19.451 11.748 1.00 96.56 889 GLY A C 1
ATOM 6464 O O . GLY A 1 889 ? -9.572 19.657 12.948 1.00 96.56 889 GLY A O 1
ATOM 6465 N N . ILE A 1 890 ? -9.738 18.252 11.180 1.00 98.00 890 ILE A N 1
ATOM 6466 C CA . ILE A 1 890 ? -9.273 17.027 11.826 1.00 98.00 890 ILE A CA 1
ATOM 6467 C C . ILE A 1 890 ? -7.807 16.827 11.443 1.00 98.00 890 ILE A C 1
ATOM 6469 O O . ILE A 1 890 ? -7.472 16.710 10.269 1.00 98.00 890 ILE A O 1
ATOM 6473 N N . SER A 1 891 ? -6.922 16.829 12.434 1.00 95.69 891 SER A N 1
ATOM 6474 C CA . SER A 1 891 ? -5.473 16.819 12.252 1.00 95.69 891 SER A CA 1
ATOM 6475 C C . SER A 1 891 ? -4.879 15.567 12.879 1.00 95.69 891 SER A C 1
ATOM 6477 O O . SER A 1 891 ? -4.810 15.457 14.106 1.00 95.69 891 SER A O 1
ATOM 6479 N N . PHE A 1 892 ? -4.430 14.651 12.026 1.00 96.69 892 PHE A N 1
ATOM 6480 C CA . PHE A 1 892 ? -3.635 13.494 12.411 1.00 96.69 892 PHE A CA 1
ATOM 6481 C C . PHE A 1 892 ? -2.153 13.832 12.271 1.00 96.69 892 PHE A C 1
ATOM 6483 O O . PHE A 1 892 ? -1.723 14.373 11.246 1.00 96.69 892 PHE A O 1
ATOM 6490 N N . ARG A 1 893 ? -1.364 13.517 13.298 1.00 91.94 893 ARG A N 1
ATOM 6491 C CA . ARG A 1 893 ? 0.068 13.809 13.327 1.00 91.94 893 ARG A CA 1
ATOM 6492 C C . ARG A 1 893 ? 0.867 12.676 13.945 1.00 91.94 893 ARG A C 1
ATOM 6494 O O . ARG A 1 893 ? 0.449 12.106 14.947 1.00 91.94 893 ARG A O 1
ATOM 6501 N N . HIS A 1 894 ? 2.051 12.444 13.394 1.00 89.88 894 HIS A N 1
ATOM 6502 C CA . HIS A 1 894 ? 3.044 11.526 13.954 1.00 89.88 894 HIS A CA 1
ATOM 6503 C C . HIS A 1 894 ? 4.484 12.068 13.874 1.00 89.88 894 HIS A C 1
ATOM 6505 O O . HIS A 1 894 ? 5.384 11.541 14.517 1.00 89.88 894 HIS A O 1
ATOM 6511 N N . ASP A 1 895 ? 4.724 13.183 13.178 1.00 88.62 895 ASP A N 1
ATOM 6512 C CA . ASP A 1 895 ? 6.051 13.798 13.007 1.00 88.62 895 ASP A CA 1
ATOM 6513 C C . ASP A 1 895 ? 6.810 14.038 14.330 1.00 88.62 895 ASP A C 1
ATOM 6515 O O . ASP A 1 895 ? 8.010 13.771 14.457 1.00 88.62 895 ASP A O 1
ATOM 6519 N N . VAL A 1 896 ? 6.092 14.501 15.351 1.00 89.69 896 VAL A N 1
ATOM 6520 C CA . VAL A 1 896 ? 6.641 14.755 16.688 1.00 89.69 896 VAL A CA 1
ATOM 6521 C C . VAL A 1 896 ? 6.905 13.458 17.456 1.00 89.69 896 VAL A C 1
ATOM 6523 O O . VAL A 1 896 ? 7.886 13.358 18.190 1.00 89.69 896 VAL A O 1
ATOM 6526 N N . ASP A 1 897 ? 6.026 12.470 17.312 1.00 90.69 897 ASP A N 1
ATOM 6527 C CA . ASP A 1 897 ? 6.130 11.198 18.026 1.00 90.69 897 ASP A CA 1
ATOM 6528 C C . ASP A 1 897 ? 7.271 10.343 17.459 1.00 90.69 897 ASP A C 1
ATOM 6530 O O . ASP A 1 897 ? 8.089 9.829 18.227 1.00 90.69 897 ASP A O 1
ATOM 6534 N N . SER A 1 898 ? 7.395 10.308 16.129 1.00 86.69 898 SER A N 1
ATOM 6535 C CA . SER A 1 898 ? 8.495 9.680 15.394 1.00 86.69 898 SER A CA 1
ATOM 6536 C C . SER A 1 898 ? 9.854 10.268 15.782 1.00 86.69 898 SER A C 1
ATOM 6538 O O . SER A 1 898 ? 10.762 9.548 16.194 1.00 86.69 898 SER A O 1
ATOM 6540 N N . SER A 1 899 ? 9.987 11.601 15.749 1.00 86.56 899 SER A N 1
ATOM 6541 C CA . SER A 1 899 ? 11.245 12.281 16.103 1.00 86.56 899 SER A CA 1
ATOM 6542 C C . SER A 1 899 ? 11.648 12.109 17.573 1.00 86.56 899 SER A C 1
ATOM 6544 O O . SER A 1 899 ? 12.830 12.213 17.903 1.00 86.56 899 SER A O 1
ATOM 6546 N N . ALA A 1 900 ? 10.691 11.808 18.456 1.00 88.50 900 ALA A N 1
ATOM 6547 C CA . ALA A 1 900 ? 10.934 11.472 19.856 1.00 88.50 900 ALA A CA 1
ATOM 6548 C C . ALA A 1 900 ? 11.208 9.972 20.099 1.00 88.50 900 ALA A C 1
ATOM 6550 O O . ALA A 1 900 ? 11.437 9.589 21.248 1.00 88.50 900 ALA A O 1
ATOM 6551 N N . GLY A 1 901 ? 11.162 9.127 19.062 1.00 87.31 901 GLY A N 1
ATOM 6552 C CA . GLY A 1 901 ? 11.345 7.676 19.162 1.00 87.31 901 GLY A CA 1
ATOM 6553 C C . GLY A 1 901 ? 10.218 6.958 19.909 1.00 87.31 901 GLY A C 1
ATOM 6554 O O . GLY A 1 901 ? 10.461 5.943 20.564 1.00 87.31 901 GLY A O 1
ATOM 6555 N N . ARG A 1 902 ? 8.996 7.506 19.892 1.00 89.31 902 ARG A N 1
ATOM 6556 C CA . ARG A 1 902 ? 7.832 6.892 20.548 1.00 89.31 902 ARG A CA 1
ATOM 6557 C C . ARG A 1 902 ? 7.277 5.761 19.682 1.00 89.31 902 ARG A C 1
ATOM 6559 O O . ARG A 1 902 ? 7.384 5.802 18.462 1.00 89.31 902 ARG A O 1
ATOM 6566 N N . GLN A 1 903 ? 6.693 4.755 20.331 1.00 82.81 903 GLN A N 1
ATOM 6567 C CA . GLN A 1 903 ? 6.099 3.610 19.638 1.00 82.81 903 GLN A CA 1
ATOM 6568 C C . GLN A 1 903 ? 4.929 4.037 18.747 1.00 82.81 903 GLN A C 1
ATOM 6570 O O . GLN A 1 903 ? 4.149 4.917 19.120 1.00 82.81 903 GLN A O 1
ATOM 6575 N N . ASP A 1 904 ? 4.803 3.355 17.612 1.00 84.94 904 ASP A N 1
ATOM 6576 C CA . ASP A 1 904 ? 3.703 3.503 16.667 1.00 84.94 904 ASP A CA 1
ATOM 6577 C C . ASP A 1 904 ? 3.215 2.129 16.222 1.00 84.94 904 ASP A C 1
ATOM 6579 O O . ASP A 1 904 ? 4.018 1.249 15.913 1.00 84.94 904 ASP A O 1
ATOM 6583 N N . LEU A 1 905 ? 1.896 1.982 16.186 1.00 86.56 905 LEU A N 1
ATOM 6584 C CA . LEU A 1 905 ? 1.216 0.790 15.707 1.00 86.56 905 LEU A CA 1
ATOM 6585 C C . LEU A 1 905 ? 1.314 0.659 14.183 1.00 86.56 905 LEU A C 1
ATOM 6587 O O . LEU A 1 905 ? 1.290 -0.465 13.685 1.00 86.56 905 LEU A O 1
ATOM 6591 N N . GLU A 1 906 ? 1.522 1.758 13.446 1.00 86.00 906 GLU A N 1
ATOM 6592 C CA . GLU A 1 906 ? 1.787 1.671 12.006 1.00 86.00 906 GLU A CA 1
ATOM 6593 C C . GLU A 1 906 ? 3.090 0.909 11.702 1.00 86.00 906 GLU A C 1
ATOM 6595 O O . GLU A 1 906 ? 3.194 0.341 10.626 1.00 86.00 906 GLU A O 1
ATOM 6600 N N . ASN A 1 907 ? 4.051 0.812 12.635 1.00 81.69 907 ASN A N 1
ATOM 6601 C CA . ASN A 1 907 ? 5.258 -0.020 12.464 1.00 81.69 907 ASN A CA 1
ATOM 6602 C C . ASN A 1 907 ? 4.989 -1.527 12.629 1.00 81.69 907 ASN A C 1
ATOM 6604 O O . ASN A 1 907 ? 5.834 -2.345 12.275 1.00 81.69 907 ASN A O 1
ATOM 6608 N N . GLU A 1 908 ? 3.829 -1.885 13.175 1.00 80.38 908 GLU A N 1
ATOM 6609 C CA . GLU A 1 908 ? 3.358 -3.262 13.367 1.00 80.38 908 GLU A CA 1
ATOM 6610 C C . GLU A 1 908 ? 2.239 -3.609 12.364 1.00 80.38 908 GLU A C 1
ATOM 6612 O O . GLU A 1 908 ? 1.521 -4.591 12.543 1.00 80.38 908 GLU A O 1
ATOM 6617 N N . GLY A 1 909 ? 2.052 -2.785 11.323 1.00 81.31 909 GLY A N 1
ATOM 6618 C CA . GLY A 1 909 ? 1.015 -2.978 10.308 1.00 81.31 909 GLY A CA 1
ATOM 6619 C C . GLY A 1 909 ? -0.408 -2.676 10.786 1.00 81.31 909 GLY A C 1
ATOM 6620 O O . GLY A 1 909 ? -1.360 -3.163 10.187 1.00 81.31 909 GLY A O 1
ATOM 6621 N N . ILE A 1 910 ? -0.585 -1.906 11.866 1.00 85.25 910 ILE A N 1
ATOM 6622 C CA . ILE A 1 910 ? -1.898 -1.614 12.461 1.00 85.25 910 ILE A CA 1
ATOM 6623 C C . ILE A 1 910 ? -2.276 -0.142 12.236 1.00 85.25 910 ILE A C 1
ATOM 6625 O O . ILE A 1 910 ? -1.700 0.765 12.840 1.00 85.25 910 ILE A O 1
ATOM 6629 N N . PHE A 1 911 ? -3.321 0.095 11.436 1.00 89.00 911 PHE A N 1
ATOM 6630 C CA . PHE A 1 911 ? -3.772 1.434 11.032 1.00 89.00 911 PHE A CA 1
ATOM 6631 C C . PHE A 1 911 ? -5.107 1.795 11.689 1.00 89.00 911 PHE A C 1
ATOM 6633 O O . PHE A 1 911 ? -6.183 1.503 11.176 1.00 89.00 911 PHE A O 1
ATOM 6640 N N . LEU A 1 912 ? -5.052 2.436 12.861 1.00 92.25 912 LEU A N 1
ATOM 6641 C CA . LEU A 1 912 ? -6.261 2.755 13.636 1.00 92.25 912 LEU A CA 1
ATOM 6642 C C . LEU A 1 912 ? -6.970 4.046 13.216 1.00 92.25 912 LEU A C 1
ATOM 6644 O O . LEU A 1 912 ? -8.117 4.241 13.612 1.00 92.25 912 LEU A O 1
ATOM 6648 N N . GLN A 1 913 ? -6.307 4.941 12.481 1.00 95.00 913 GLN A N 1
ATOM 6649 C CA . GLN A 1 913 ? -6.876 6.242 12.126 1.00 95.00 913 GLN A CA 1
ATOM 6650 C C . GLN A 1 913 ? -7.884 6.084 10.985 1.00 95.00 913 GLN A C 1
ATOM 6652 O O . GLN A 1 913 ? -7.524 5.640 9.895 1.00 95.00 913 GLN A O 1
ATOM 6657 N N . TYR A 1 914 ? -9.141 6.453 11.228 1.00 93.94 914 TYR A N 1
ATOM 6658 C CA . TYR A 1 914 ? -10.238 6.101 10.328 1.00 93.94 914 TYR A CA 1
ATOM 6659 C C . TYR A 1 914 ? -11.288 7.212 10.249 1.00 93.94 914 TYR A C 1
ATOM 6661 O O . TYR A 1 914 ? -11.745 7.706 11.283 1.00 93.94 914 TYR A O 1
ATOM 6669 N N . ILE A 1 915 ? -11.691 7.603 9.038 1.00 96.56 915 ILE A N 1
ATOM 6670 C CA . ILE A 1 915 ? -12.818 8.511 8.805 1.00 96.56 915 ILE A CA 1
ATOM 6671 C C . ILE A 1 915 ? -13.718 7.955 7.705 1.00 96.56 915 ILE A C 1
ATOM 6673 O O . ILE A 1 915 ? -13.354 8.006 6.530 1.00 96.56 915 ILE A O 1
ATOM 6677 N N . ASN A 1 916 ? -14.909 7.488 8.081 1.00 93.31 916 ASN A N 1
ATOM 6678 C CA . ASN A 1 916 ? -15.885 6.944 7.145 1.00 93.31 916 ASN A CA 1
ATOM 6679 C C . ASN A 1 916 ? -17.267 7.583 7.289 1.00 93.31 916 ASN A C 1
ATOM 6681 O O . ASN A 1 916 ? -17.715 7.840 8.412 1.00 93.31 916 ASN A O 1
ATOM 6685 N N . HIS A 1 917 ? -17.949 7.794 6.157 1.00 94.44 917 HIS A N 1
ATOM 6686 C CA . HIS A 1 917 ? -19.311 8.339 6.094 1.00 94.44 917 HIS A CA 1
ATOM 6687 C C . HIS A 1 917 ? -19.505 9.604 6.954 1.00 94.44 917 HIS A C 1
ATOM 6689 O O . HIS A 1 917 ? -20.474 9.740 7.704 1.00 94.44 917 HIS A O 1
ATOM 6695 N N . ALA A 1 918 ? -18.574 10.552 6.863 1.00 97.56 918 ALA A N 1
ATOM 6696 C CA . ALA A 1 918 ? -18.664 11.843 7.536 1.00 97.56 918 ALA A CA 1
ATOM 6697 C C . ALA A 1 918 ? -19.089 12.966 6.578 1.00 97.56 918 ALA A C 1
ATOM 6699 O O . ALA A 1 918 ? -18.677 13.005 5.419 1.00 97.56 918 ALA A O 1
ATOM 6700 N N . ASP A 1 919 ? -19.856 13.933 7.079 1.00 97.88 919 ASP A N 1
ATOM 6701 C CA . ASP A 1 919 ? -20.142 15.207 6.415 1.00 97.88 919 ASP A CA 1
ATOM 6702 C C . ASP A 1 919 ? -19.371 16.335 7.113 1.00 97.88 919 ASP A C 1
ATOM 6704 O O . ASP A 1 919 ? -19.701 16.751 8.226 1.00 97.88 919 ASP A O 1
ATOM 6708 N N . ILE A 1 920 ? -18.313 16.810 6.457 1.00 98.56 920 ILE A N 1
ATOM 6709 C CA . ILE A 1 920 ? -17.355 17.792 6.965 1.00 98.56 920 ILE A CA 1
ATOM 6710 C C . ILE A 1 920 ? -17.554 19.108 6.214 1.00 98.56 920 ILE A C 1
ATOM 6712 O O . ILE A 1 920 ? -17.329 19.203 5.002 1.00 98.56 920 ILE A O 1
ATOM 6716 N N . ARG A 1 921 ? -17.952 20.160 6.934 1.00 97.44 921 ARG A N 1
ATOM 6717 C CA . ARG A 1 921 ? -18.297 21.458 6.345 1.00 97.44 921 ARG A CA 1
ATOM 6718 C C . ARG A 1 921 ? -17.600 22.625 7.023 1.00 97.44 921 ARG A C 1
ATOM 6720 O O . ARG A 1 921 ? -17.394 22.626 8.234 1.00 97.44 921 ARG A O 1
ATOM 6727 N N . TYR A 1 922 ? -17.317 23.670 6.245 1.00 97.88 922 TYR A N 1
ATOM 6728 C CA . TYR A 1 922 ? -16.844 24.972 6.745 1.00 97.88 922 TYR A CA 1
ATOM 6729 C C . TYR A 1 922 ? -15.498 24.938 7.500 1.00 97.88 922 TYR A C 1
ATOM 6731 O O . TYR A 1 922 ? -15.203 25.859 8.268 1.00 97.88 922 TYR A O 1
ATOM 6739 N N . GLY A 1 923 ? -14.679 23.906 7.269 1.00 96.25 923 GLY A N 1
ATOM 6740 C CA . GLY A 1 923 ? -13.321 23.785 7.811 1.00 96.25 923 GLY A CA 1
ATOM 6741 C C . GLY A 1 923 ? -12.292 24.616 7.032 1.00 96.25 923 GLY A C 1
ATOM 6742 O O . GLY A 1 923 ? -12.650 25.453 6.198 1.00 96.25 923 GLY A O 1
ATOM 6743 N N . GLY A 1 924 ? -11.005 24.366 7.270 1.00 94.38 924 GLY A N 1
ATOM 6744 C CA . GLY A 1 924 ? -9.877 25.047 6.624 1.00 94.38 924 GLY A CA 1
ATOM 6745 C C . GLY A 1 924 ? -9.411 26.326 7.328 1.00 94.38 924 GLY A C 1
ATOM 6746 O O . GLY A 1 924 ? -8.721 27.146 6.717 1.00 94.38 924 GLY A O 1
ATOM 6747 N N . GLY A 1 925 ? -9.861 26.559 8.562 1.00 92.81 925 GLY A N 1
ATOM 6748 C CA . GLY A 1 925 ? -9.642 27.790 9.314 1.00 92.81 925 GLY A CA 1
ATOM 6749 C C . GLY A 1 925 ? -8.303 27.855 10.047 1.00 92.81 925 GLY A C 1
ATOM 6750 O O . GLY A 1 925 ? -7.575 26.871 10.197 1.00 92.81 925 GLY A O 1
ATOM 6751 N N . THR A 1 926 ? -7.993 29.043 10.556 1.00 91.19 926 THR A N 1
ATOM 6752 C CA . THR A 1 926 ? -6.810 29.274 11.389 1.00 91.19 926 THR A CA 1
ATOM 6753 C C . THR A 1 926 ? -7.140 29.030 12.856 1.00 91.19 926 THR A C 1
ATOM 6755 O O . THR A 1 926 ? -8.105 29.581 13.387 1.00 91.19 926 THR A O 1
ATOM 6758 N N . VAL A 1 927 ? -6.316 28.226 13.523 1.00 88.69 927 VAL A N 1
ATOM 6759 C CA . VAL A 1 927 ? -6.436 27.902 14.948 1.00 88.69 927 VAL A CA 1
ATOM 6760 C C . VAL A 1 927 ? -5.165 28.303 15.686 1.00 88.69 927 VAL A C 1
ATOM 6762 O O . VAL A 1 927 ? -4.069 28.299 15.125 1.00 88.69 927 VAL A O 1
ATOM 6765 N N . VAL A 1 928 ? -5.311 28.654 16.961 1.00 83.69 928 VAL A N 1
ATOM 6766 C CA . VAL A 1 928 ? -4.171 28.929 17.838 1.00 83.69 928 VAL A CA 1
ATOM 6767 C C . VAL A 1 928 ? -3.827 27.648 18.583 1.00 83.69 928 VAL A C 1
ATOM 6769 O O . VAL A 1 928 ? -4.627 27.154 19.372 1.00 83.69 928 VAL A O 1
ATOM 6772 N N . LEU A 1 929 ? -2.631 27.124 18.343 1.00 74.69 929 LEU A N 1
ATOM 6773 C CA . LEU A 1 929 ? -2.080 25.972 19.046 1.00 74.69 929 LEU A CA 1
ATOM 6774 C C . LEU A 1 929 ? -0.837 26.417 19.800 1.00 74.69 929 LEU A C 1
ATOM 6776 O O . LEU A 1 929 ? 0.127 26.867 19.189 1.00 74.69 929 LEU A O 1
ATOM 6780 N N . GLU A 1 930 ? -0.871 26.316 21.128 1.00 70.50 930 GLU A N 1
ATOM 6781 C CA . GLU A 1 930 ? 0.259 26.670 21.999 1.00 70.50 930 GLU A CA 1
ATOM 6782 C C . GLU A 1 930 ? 0.820 28.083 21.725 1.00 70.50 930 GLU A C 1
ATOM 6784 O O . GLU A 1 930 ? 2.026 28.312 21.726 1.00 70.50 930 GLU A O 1
ATOM 6789 N N . SER A 1 931 ? -0.074 29.053 21.490 1.00 75.88 931 SER A N 1
ATOM 6790 C CA . SER A 1 931 ? 0.224 30.453 21.110 1.00 75.88 931 SER A CA 1
ATOM 6791 C C . SER A 1 931 ? 0.743 30.674 19.682 1.00 75.88 931 SER A C 1
ATOM 6793 O O . SER A 1 931 ? 1.063 31.806 19.321 1.00 75.88 931 SER A O 1
ATOM 6795 N N . ILE A 1 932 ? 0.777 29.634 18.847 1.00 79.31 932 ILE A N 1
ATOM 6796 C CA . ILE A 1 932 ? 1.147 29.719 17.432 1.00 79.31 932 ILE A CA 1
ATOM 6797 C C . ILE A 1 932 ? -0.112 29.603 16.576 1.00 79.31 932 ILE A C 1
ATOM 6799 O O . ILE A 1 932 ? -0.877 28.645 16.675 1.00 79.31 932 ILE A O 1
ATOM 6803 N N . SER A 1 933 ? -0.316 30.598 15.719 1.00 85.06 933 SER A N 1
ATOM 6804 C CA . SER A 1 933 ? -1.401 30.610 14.744 1.00 85.06 933 SER A CA 1
ATOM 6805 C C . SER A 1 933 ? -1.032 29.730 13.552 1.00 85.06 933 SER A C 1
ATOM 6807 O O . SER A 1 933 ? 0.010 29.951 12.933 1.00 85.06 933 SER A O 1
ATOM 6809 N N . GLN A 1 934 ? -1.863 28.743 13.230 1.00 86.38 934 GLN A N 1
ATOM 6810 C CA . GLN A 1 934 ? -1.656 27.877 12.072 1.00 86.38 934 GLN A CA 1
ATOM 6811 C C . GLN A 1 934 ? -2.973 27.532 11.384 1.00 86.38 934 GLN A C 1
ATOM 6813 O O . GLN A 1 934 ? -4.011 27.377 12.028 1.00 86.38 934 GLN A O 1
ATOM 6818 N N . THR A 1 935 ? -2.925 27.412 10.062 1.00 88.94 935 THR A N 1
ATOM 6819 C CA . THR A 1 935 ? -4.052 26.929 9.264 1.00 88.94 935 THR A CA 1
ATOM 6820 C C . THR A 1 935 ? -4.106 25.410 9.335 1.00 88.94 935 THR A C 1
ATOM 6822 O O . THR A 1 935 ? -3.099 24.740 9.109 1.00 88.94 935 THR A O 1
ATOM 6825 N N . VAL A 1 936 ? -5.285 24.873 9.638 1.00 93.12 936 VAL A N 1
ATOM 6826 C CA . VAL A 1 936 ? -5.553 23.432 9.647 1.00 93.12 936 VAL A CA 1
ATOM 6827 C C . VAL A 1 936 ? -6.558 23.148 8.541 1.00 93.12 936 VAL A C 1
ATOM 6829 O O . VAL A 1 936 ? -7.580 23.822 8.448 1.00 93.12 936 VAL A O 1
ATOM 6832 N N . PHE A 1 937 ? -6.247 22.182 7.680 1.00 95.38 937 PHE A N 1
ATOM 6833 C CA . PHE A 1 937 ? -7.129 21.748 6.593 1.00 95.38 937 PHE A CA 1
ATOM 6834 C C . PHE A 1 937 ? -8.251 20.857 7.149 1.00 95.38 937 PHE A C 1
ATOM 6836 O O . PHE A 1 937 ? -8.039 20.241 8.194 1.00 95.38 937 PHE A O 1
ATOM 6843 N N . PRO A 1 938 ? -9.419 20.752 6.480 1.00 97.50 938 PRO A N 1
ATOM 6844 C CA . PRO A 1 938 ? -10.559 19.972 6.970 1.00 97.50 938 PRO A CA 1
ATOM 6845 C C . PRO A 1 938 ? -10.178 18.549 7.384 1.00 97.50 938 PRO A C 1
ATOM 6847 O O . PRO A 1 938 ? -10.573 18.116 8.465 1.00 97.50 938 PRO A O 1
ATOM 6850 N N . ILE A 1 939 ? -9.341 17.877 6.585 1.00 98.12 939 ILE A N 1
ATOM 6851 C CA . ILE A 1 939 ? -8.562 16.710 7.012 1.00 98.12 939 ILE A CA 1
ATOM 6852 C C . ILE A 1 939 ? -7.083 16.976 6.716 1.00 98.12 939 ILE A C 1
ATOM 6854 O O . ILE A 1 939 ? -6.701 17.241 5.575 1.00 98.12 939 ILE A O 1
ATOM 6858 N N . GLN A 1 940 ? -6.242 16.902 7.742 1.00 96.50 940 GLN A N 1
ATOM 6859 C CA . GLN A 1 940 ? -4.805 17.128 7.654 1.00 96.50 940 GLN A CA 1
ATOM 6860 C C . GLN A 1 940 ? -4.036 15.900 8.142 1.00 96.50 940 GLN A C 1
ATOM 6862 O O . GLN A 1 940 ? -4.225 15.453 9.272 1.00 96.50 940 GLN A O 1
ATOM 6867 N N . MET A 1 941 ? -3.135 15.404 7.297 1.00 96.44 941 MET A N 1
ATOM 6868 C CA . MET A 1 941 ? -2.269 14.253 7.542 1.00 96.44 941 MET A CA 1
ATOM 6869 C C . MET A 1 941 ? -0.812 14.713 7.601 1.00 96.44 941 MET A C 1
ATOM 6871 O O . MET A 1 941 ? -0.296 15.306 6.651 1.00 96.44 941 MET A O 1
ATOM 6875 N N . VAL A 1 942 ? -0.144 14.469 8.727 1.00 93.25 942 VAL A N 1
ATOM 6876 C CA . VAL A 1 942 ? 1.277 14.788 8.913 1.00 93.25 942 VAL A CA 1
ATOM 6877 C C . VAL A 1 942 ? 2.031 13.533 9.344 1.00 93.25 942 VAL A C 1
ATOM 6879 O O . VAL A 1 942 ? 2.078 13.212 10.533 1.00 93.25 942 VAL A O 1
ATOM 6882 N N . ASN A 1 943 ? 2.622 12.852 8.359 1.00 91.50 943 ASN A N 1
ATOM 6883 C CA . ASN A 1 943 ? 3.398 11.615 8.509 1.00 91.50 943 ASN A CA 1
ATOM 6884 C C . ASN A 1 943 ? 2.568 10.457 9.087 1.00 91.50 943 ASN A C 1
ATOM 6886 O O . ASN A 1 943 ? 3.051 9.711 9.925 1.00 91.50 943 ASN A O 1
ATOM 6890 N N . VAL A 1 944 ? 1.306 10.360 8.678 1.00 92.00 944 VAL A N 1
ATOM 6891 C CA . VAL A 1 944 ? 0.316 9.379 9.156 1.00 92.00 944 VAL A CA 1
ATOM 6892 C C . VAL A 1 944 ? -0.539 8.929 7.993 1.00 92.00 944 VAL A C 1
ATOM 6894 O O . VAL A 1 944 ? -0.786 9.716 7.075 1.00 92.00 944 VAL A O 1
ATOM 6897 N N . ARG A 1 945 ? -1.041 7.697 8.059 1.00 93.25 945 ARG A N 1
ATOM 6898 C CA . ARG A 1 945 ? -1.695 7.031 6.930 1.00 93.25 945 ARG A CA 1
ATOM 6899 C C . ARG A 1 945 ? -3.114 6.585 7.269 1.00 93.25 945 ARG A C 1
ATOM 6901 O O . ARG A 1 945 ? -3.390 5.387 7.276 1.00 93.25 945 ARG A O 1
ATOM 6908 N N . PRO A 1 946 ? -4.046 7.515 7.547 1.00 93.94 946 PRO A N 1
ATOM 6909 C CA . PRO A 1 946 ? -5.425 7.151 7.854 1.00 93.94 946 PRO A CA 1
ATOM 6910 C C . PRO A 1 946 ? -6.141 6.531 6.651 1.00 93.94 946 PRO A C 1
ATOM 6912 O O . PRO A 1 946 ? -5.767 6.762 5.501 1.00 93.94 946 PRO A O 1
ATOM 6915 N N . THR A 1 947 ? -7.219 5.806 6.930 1.00 92.94 947 THR A N 1
ATOM 6916 C CA . THR A 1 947 ? -8.220 5.434 5.925 1.00 92.94 947 THR A CA 1
ATOM 6917 C C . THR A 1 947 ? -9.356 6.465 5.945 1.00 92.94 947 THR A C 1
ATOM 6919 O O . THR A 1 947 ? -9.920 6.766 6.997 1.00 92.94 947 THR A O 1
ATOM 6922 N N . ILE A 1 948 ? -9.653 7.064 4.790 1.00 94.44 948 ILE A N 1
ATOM 6923 C CA . ILE A 1 948 ? -10.602 8.169 4.596 1.00 94.44 948 ILE A CA 1
ATOM 6924 C C . ILE A 1 948 ? -11.557 7.782 3.462 1.00 94.44 948 ILE A C 1
ATOM 6926 O O . ILE A 1 948 ? -11.201 7.865 2.283 1.00 94.44 948 ILE A O 1
ATOM 6930 N N . THR A 1 949 ? -12.778 7.367 3.795 1.00 92.44 949 THR A N 1
ATOM 6931 C CA . THR A 1 949 ? -13.697 6.737 2.835 1.00 92.44 949 THR A CA 1
ATOM 6932 C C . THR A 1 949 ? -15.112 7.296 2.893 1.00 92.44 949 THR A C 1
ATOM 6934 O O . THR A 1 949 ? -15.600 7.672 3.952 1.00 92.44 949 THR A O 1
ATOM 6937 N N . ASP A 1 950 ? -15.777 7.386 1.740 1.00 92.38 950 ASP A N 1
ATOM 6938 C CA . ASP A 1 950 ? -17.215 7.693 1.649 1.00 92.38 950 ASP A CA 1
ATOM 6939 C C . ASP A 1 950 ? -17.653 8.995 2.362 1.00 92.38 950 ASP A C 1
ATOM 6941 O O . ASP A 1 950 ? -18.800 9.147 2.789 1.00 92.38 950 ASP A O 1
ATOM 6945 N N . ASN A 1 951 ? -16.743 9.968 2.493 1.00 96.94 951 ASN A N 1
ATOM 6946 C CA . ASN A 1 951 ? -17.015 11.242 3.160 1.00 96.94 951 ASN A CA 1
ATOM 6947 C C . ASN A 1 951 ? -17.493 12.313 2.180 1.00 96.94 951 ASN A C 1
ATOM 6949 O O . ASN A 1 951 ? -17.139 12.324 1.001 1.00 96.94 951 ASN A O 1
ATOM 6953 N N . ARG A 1 952 ? -18.214 13.307 2.694 1.00 97.94 952 ARG A N 1
ATOM 6954 C CA . ARG A 1 952 ? -18.542 14.549 1.996 1.00 97.94 952 ARG A CA 1
ATOM 6955 C C . ARG A 1 952 ? -17.782 15.706 2.630 1.00 97.94 952 ARG A C 1
ATOM 6957 O O . ARG A 1 952 ? -18.007 16.024 3.789 1.00 97.94 952 ARG A O 1
ATOM 6964 N N . ILE A 1 953 ? -16.933 16.384 1.860 1.00 98.38 953 ILE A N 1
ATOM 6965 C CA . ILE A 1 953 ? -16.174 17.551 2.334 1.00 98.38 953 ILE A CA 1
ATOM 6966 C C . ILE A 1 953 ? -16.578 18.775 1.520 1.00 98.38 953 ILE A C 1
ATOM 6968 O O . ILE A 1 953 ? -16.417 18.796 0.294 1.00 98.38 953 ILE A O 1
ATOM 6972 N N . SER A 1 954 ? -17.121 19.805 2.174 1.00 98.19 954 SER A N 1
ATOM 6973 C CA . SER A 1 954 ? -17.657 20.962 1.454 1.00 98.19 954 SER A CA 1
ATOM 6974 C C . SER A 1 954 ? -17.515 22.320 2.134 1.00 98.19 954 SER A C 1
ATOM 6976 O O . SER A 1 954 ? -17.443 22.439 3.354 1.00 98.19 954 SER A O 1
ATOM 6978 N N . ARG A 1 955 ? -17.529 23.388 1.323 1.00 97.31 955 ARG A N 1
ATOM 6979 C CA . ARG A 1 955 ? -17.545 24.794 1.784 1.00 97.31 955 ARG A CA 1
ATOM 6980 C C . ARG A 1 955 ? -16.364 25.177 2.688 1.00 97.31 955 ARG A C 1
ATOM 6982 O O . ARG A 1 955 ? -16.495 26.066 3.528 1.00 97.31 955 ARG A O 1
ATOM 6989 N N . SER A 1 956 ? -15.222 24.514 2.530 1.00 96.62 956 SER A N 1
ATOM 6990 C CA . SER A 1 956 ? -14.006 24.783 3.307 1.00 96.62 956 SER A CA 1
ATOM 6991 C C . SER A 1 956 ? -13.183 25.929 2.713 1.00 96.62 956 SER A C 1
ATOM 6993 O O . SER A 1 956 ? -13.213 26.146 1.502 1.00 96.62 956 SER A O 1
ATOM 6995 N N . SER A 1 957 ? -12.431 26.657 3.546 1.00 96.38 957 SER A N 1
ATOM 6996 C CA . SER A 1 957 ? -11.603 27.802 3.116 1.00 96.38 957 SER A CA 1
ATOM 6997 C C . SER A 1 957 ? -10.258 27.411 2.500 1.00 96.38 957 SER A C 1
ATOM 6999 O O . SER A 1 957 ? -9.564 28.276 1.965 1.00 96.38 957 SER A O 1
ATOM 7001 N N . SER A 1 958 ? -9.899 26.130 2.532 1.00 92.38 958 SER A N 1
ATOM 7002 C CA . SER A 1 958 ? -8.677 25.567 1.951 1.00 92.38 958 SER A CA 1
ATOM 7003 C C . SER A 1 958 ? -8.994 24.339 1.081 1.00 92.38 958 SER A C 1
ATOM 7005 O O . SER A 1 958 ? -10.158 24.097 0.747 1.00 92.38 958 SER A O 1
ATOM 7007 N N . ALA A 1 959 ? -7.965 23.588 0.669 1.00 94.00 959 ALA A N 1
ATOM 7008 C CA . ALA A 1 959 ? -8.159 22.282 0.042 1.00 94.00 959 ALA A CA 1
ATOM 7009 C C . ALA A 1 959 ? -8.919 21.337 0.983 1.00 94.00 959 ALA A C 1
ATOM 7011 O O . ALA A 1 959 ? -8.798 21.451 2.202 1.00 94.00 959 ALA A O 1
ATOM 7012 N N . ALA A 1 960 ? -9.708 20.414 0.434 1.00 95.00 960 ALA A N 1
ATOM 7013 C CA . ALA A 1 960 ? -10.515 19.502 1.245 1.00 95.00 960 ALA A CA 1
ATOM 7014 C C . ALA A 1 960 ? -9.659 18.605 2.155 1.00 95.00 960 ALA A C 1
ATOM 7016 O O . ALA A 1 960 ? -10.044 18.311 3.286 1.00 95.00 960 ALA A O 1
ATOM 7017 N N . MET A 1 961 ? -8.489 18.200 1.663 1.00 96.62 961 MET A N 1
ATOM 7018 C CA . MET A 1 961 ? -7.531 17.371 2.384 1.00 96.62 961 MET A CA 1
ATOM 7019 C C . MET A 1 961 ? -6.114 17.910 2.174 1.00 96.62 961 MET A C 1
ATOM 7021 O O . MET A 1 961 ? -5.830 18.550 1.159 1.00 96.62 961 MET A O 1
ATOM 7025 N N . SER A 1 962 ? -5.210 17.629 3.109 1.00 95.38 962 SER A N 1
ATOM 7026 C CA . SER A 1 962 ? -3.775 17.873 2.931 1.00 95.38 962 SER A CA 1
ATOM 7027 C C . SER A 1 962 ? -2.932 16.752 3.522 1.00 95.38 962 SER A C 1
ATOM 7029 O O . SER A 1 962 ? -3.275 16.255 4.596 1.00 95.38 962 SER A O 1
ATOM 7031 N N . ALA A 1 963 ? -1.806 16.435 2.889 1.00 94.62 963 ALA A N 1
ATOM 7032 C CA . ALA A 1 963 ? -0.845 15.444 3.361 1.00 94.62 963 ALA A CA 1
ATOM 7033 C C . ALA A 1 963 ? 0.599 15.963 3.276 1.00 94.62 963 ALA A C 1
ATOM 7035 O O . ALA A 1 963 ? 0.970 16.663 2.331 1.00 94.62 963 ALA A O 1
ATOM 7036 N N . ALA A 1 964 ? 1.431 15.606 4.255 1.00 91.00 964 ALA A N 1
ATOM 7037 C CA . ALA A 1 964 ? 2.886 15.713 4.131 1.00 91.00 964 ALA A CA 1
ATOM 7038 C C . ALA A 1 964 ? 3.430 14.572 3.244 1.00 91.00 964 ALA A C 1
ATOM 7040 O O . ALA A 1 964 ? 2.853 13.486 3.302 1.00 91.00 964 ALA A O 1
ATOM 7041 N N . PRO A 1 965 ? 4.541 14.755 2.498 1.00 87.94 965 PRO A N 1
ATOM 7042 C CA . PRO A 1 965 ? 5.123 13.724 1.632 1.00 87.94 965 PRO A CA 1
ATOM 7043 C C . PRO A 1 965 ? 5.329 12.367 2.312 1.00 87.94 965 PRO A C 1
ATOM 7045 O O . PRO A 1 965 ? 4.940 11.351 1.756 1.00 87.94 965 PRO A O 1
ATOM 7048 N N . ASN A 1 966 ? 5.824 12.344 3.554 1.00 85.88 966 ASN A N 1
ATOM 7049 C CA . ASN A 1 966 ? 6.032 11.093 4.298 1.00 85.88 966 ASN A CA 1
ATOM 7050 C C . ASN A 1 966 ? 4.723 10.371 4.652 1.00 85.88 966 ASN A C 1
ATOM 7052 O O . ASN A 1 966 ? 4.743 9.217 5.049 1.00 85.88 966 ASN A O 1
ATOM 7056 N N . SER A 1 967 ? 3.574 11.035 4.526 1.00 91.50 967 SER A N 1
ATOM 7057 C CA . SER A 1 967 ? 2.284 10.352 4.651 1.00 91.50 967 SER A CA 1
ATOM 7058 C C . SER A 1 967 ? 2.054 9.401 3.478 1.00 91.50 967 SER A C 1
ATOM 7060 O O . SER A 1 967 ? 1.220 8.531 3.610 1.00 91.50 967 SER A O 1
ATOM 7062 N N . PHE A 1 968 ? 2.774 9.534 2.360 1.00 89.56 968 PHE A N 1
ATOM 7063 C CA . PHE A 1 968 ? 2.732 8.616 1.217 1.00 89.56 968 PHE A CA 1
ATOM 7064 C C . PHE A 1 968 ? 3.850 7.569 1.265 1.00 89.56 968 PHE A C 1
ATOM 7066 O O . PHE A 1 968 ? 4.182 6.989 0.240 1.00 89.56 968 PHE A O 1
ATOM 7073 N N . GLU A 1 969 ? 4.456 7.345 2.436 1.00 83.06 969 GLU A N 1
ATOM 7074 C CA . GLU A 1 969 ? 5.457 6.293 2.587 1.00 83.06 969 GLU A CA 1
ATOM 7075 C C . GLU A 1 969 ? 4.847 4.928 2.263 1.00 83.06 969 GLU A C 1
ATOM 7077 O O . GLU A 1 969 ? 3.818 4.528 2.828 1.00 83.06 969 GLU A O 1
ATOM 7082 N N . GLU A 1 970 ? 5.528 4.233 1.361 1.00 79.19 970 GLU A N 1
ATOM 7083 C CA . GLU A 1 970 ? 5.312 2.833 1.056 1.00 79.19 970 GLU A CA 1
ATOM 7084 C C . GLU A 1 970 ? 6.108 1.998 2.046 1.00 79.19 970 GLU A C 1
ATOM 7086 O O . GLU A 1 970 ? 7.313 2.188 2.223 1.00 79.19 970 GLU A O 1
ATOM 7091 N N . THR A 1 971 ? 5.431 1.081 2.724 1.00 73.94 971 THR A N 1
ATOM 7092 C CA . THR A 1 971 ? 6.110 0.146 3.620 1.00 73.94 971 THR A CA 1
ATOM 7093 C C . THR A 1 971 ? 5.658 -1.264 3.341 1.00 73.94 971 THR A C 1
ATOM 7095 O O . THR A 1 971 ? 4.470 -1.587 3.385 1.00 73.94 971 THR A O 1
ATOM 7098 N N . ASN A 1 972 ? 6.670 -2.094 3.126 1.00 70.44 972 ASN A N 1
ATOM 7099 C CA . ASN A 1 972 ? 6.574 -3.529 3.102 1.00 70.44 972 ASN A CA 1
ATOM 7100 C C . ASN A 1 972 ? 6.878 -4.048 4.515 1.00 70.44 972 ASN A C 1
ATOM 7102 O O . ASN A 1 972 ? 8.013 -3.973 4.997 1.00 70.44 972 ASN A O 1
ATOM 7106 N N . PHE A 1 973 ? 5.870 -4.591 5.198 1.00 71.81 973 PHE A N 1
ATOM 7107 C CA . PHE A 1 973 ? 6.026 -5.057 6.579 1.00 71.81 973 PHE A CA 1
ATOM 7108 C C . PHE A 1 973 ? 6.950 -6.268 6.725 1.00 71.81 973 PHE A C 1
ATOM 7110 O O . PHE A 1 973 ? 7.327 -6.621 7.839 1.00 71.81 973 PHE A O 1
ATOM 7117 N N . ASN A 1 974 ? 7.403 -6.850 5.616 1.00 62.88 974 ASN A N 1
ATOM 7118 C CA . ASN A 1 974 ? 8.376 -7.929 5.617 1.00 62.88 974 ASN A CA 1
ATOM 7119 C C . ASN A 1 974 ? 9.823 -7.501 5.870 1.00 62.88 974 ASN A C 1
ATOM 7121 O O . ASN A 1 974 ? 10.684 -8.369 6.029 1.00 62.88 974 ASN A O 1
ATOM 7125 N N . GLU A 1 975 ? 10.138 -6.207 5.868 1.00 59.59 975 GLU A N 1
ATOM 7126 C CA . GLU A 1 975 ? 11.513 -5.784 6.108 1.00 59.59 975 GLU A CA 1
ATOM 7127 C C . GLU A 1 975 ? 11.982 -6.124 7.538 1.00 59.59 975 GLU A C 1
ATOM 7129 O O . GLU A 1 975 ? 11.220 -5.966 8.498 1.00 59.59 975 GLU A O 1
ATOM 7134 N N . PRO A 1 976 ? 13.267 -6.493 7.740 1.00 60.97 976 PRO A N 1
ATOM 7135 C CA . PRO A 1 976 ? 13.787 -6.867 9.057 1.00 60.97 976 PRO A CA 1
ATOM 7136 C C . PRO A 1 976 ? 13.569 -5.822 10.159 1.00 60.97 976 PRO A C 1
ATOM 7138 O O . PRO A 1 976 ? 13.479 -6.187 11.328 1.00 60.97 976 PRO A O 1
ATOM 7141 N N . ARG A 1 977 ? 13.486 -4.528 9.813 1.00 66.12 977 ARG A N 1
ATOM 7142 C CA . ARG A 1 977 ? 13.208 -3.450 10.780 1.00 66.12 977 ARG A CA 1
ATOM 7143 C C . ARG A 1 977 ? 11.808 -3.536 11.394 1.00 66.12 977 ARG A C 1
ATOM 7145 O O . ARG A 1 977 ? 11.660 -3.170 12.554 1.00 66.12 977 ARG A O 1
ATOM 7152 N N . PHE A 1 978 ? 10.825 -4.060 10.663 1.00 69.81 978 PHE A N 1
ATOM 7153 C CA . PHE A 1 978 ? 9.454 -4.230 11.149 1.00 69.81 978 PHE A CA 1
ATOM 7154 C C . PHE A 1 978 ? 9.261 -5.578 11.856 1.00 69.81 978 PHE A C 1
ATOM 7156 O O . PHE A 1 978 ? 8.427 -5.697 12.739 1.00 69.81 978 PHE A O 1
ATOM 7163 N N . GLN A 1 979 ? 10.113 -6.569 11.587 1.00 63.91 979 GLN A N 1
ATOM 7164 C CA . GLN A 1 979 ? 10.009 -7.920 12.156 1.00 63.91 979 GLN A CA 1
ATOM 7165 C C . GLN A 1 979 ? 10.599 -8.086 13.579 1.00 63.91 979 GLN A C 1
ATOM 7167 O O . GLN A 1 979 ? 10.593 -9.187 14.131 1.00 63.91 979 GLN A O 1
ATOM 7172 N N . GLN A 1 980 ? 11.120 -7.024 14.208 1.00 59.31 980 GLN A N 1
ATOM 7173 C CA . GLN A 1 980 ? 11.847 -7.131 15.490 1.00 59.31 980 GLN A CA 1
ATOM 7174 C C . GLN A 1 980 ? 10.951 -7.351 16.725 1.00 59.31 980 GLN A C 1
ATOM 7176 O O . GLN A 1 980 ? 11.432 -7.881 17.727 1.00 59.31 980 GLN A O 1
ATOM 7181 N N . ASN A 1 981 ? 9.666 -6.978 16.670 1.00 54.19 981 ASN A N 1
ATOM 7182 C CA . ASN A 1 981 ? 8.754 -6.999 17.829 1.00 54.19 981 ASN A CA 1
ATOM 7183 C C . ASN A 1 981 ? 7.957 -8.311 18.012 1.00 54.19 981 ASN A C 1
ATOM 7185 O O . ASN A 1 981 ? 7.155 -8.412 18.940 1.00 54.19 981 ASN A O 1
ATOM 7189 N N . GLY A 1 982 ? 8.212 -9.344 17.202 1.00 51.28 982 GLY A N 1
ATOM 7190 C CA . GLY A 1 982 ? 7.515 -10.635 17.276 1.00 51.28 982 GLY A CA 1
ATOM 7191 C C . GLY A 1 982 ? 6.397 -10.790 16.240 1.00 51.28 982 GLY A C 1
ATOM 7192 O O . GLY A 1 982 ? 6.109 -9.878 15.479 1.00 51.28 982 GLY A O 1
ATOM 7193 N N . ALA A 1 983 ? 5.817 -11.994 16.180 1.00 44.59 983 ALA A N 1
ATOM 7194 C CA . ALA A 1 983 ? 4.961 -12.461 15.088 1.00 44.59 983 ALA A CA 1
ATOM 7195 C C . ALA A 1 983 ? 3.644 -11.670 14.943 1.00 44.59 983 ALA A C 1
ATOM 7197 O O . ALA A 1 983 ? 2.637 -12.019 15.560 1.00 44.59 983 ALA A O 1
ATOM 7198 N N . PHE A 1 984 ? 3.635 -10.659 14.078 1.00 57.25 984 PHE A N 1
ATOM 7199 C CA . PHE A 1 984 ? 2.432 -10.201 13.384 1.00 57.25 984 PHE A CA 1
ATOM 7200 C C . PHE A 1 984 ? 2.480 -10.693 11.936 1.00 57.25 984 PHE A C 1
ATOM 7202 O O . PHE A 1 984 ? 3.547 -11.028 11.412 1.00 57.25 984 PHE A O 1
ATOM 7209 N N . THR A 1 985 ? 1.317 -10.846 11.306 1.00 48.78 985 THR A N 1
ATOM 7210 C CA . THR A 1 985 ? 1.260 -11.352 9.935 1.00 48.78 985 THR A CA 1
ATOM 7211 C C . THR A 1 985 ? 1.829 -10.280 9.011 1.00 48.78 985 THR A C 1
ATOM 7213 O O . THR A 1 985 ? 1.320 -9.171 8.919 1.00 48.78 985 THR A O 1
ATOM 7216 N N . SER A 1 986 ? 2.969 -10.601 8.406 1.00 50.34 986 SER A N 1
ATOM 7217 C CA . SER A 1 986 ? 3.760 -9.719 7.550 1.00 50.34 986 SER A CA 1
ATOM 7218 C C . SER A 1 986 ? 3.175 -9.591 6.131 1.00 50.34 986 SER A C 1
ATOM 7220 O O . SER A 1 986 ? 3.903 -9.451 5.148 1.00 50.34 986 SER A O 1
ATOM 7222 N N . ASP A 1 987 ? 1.861 -9.756 6.001 1.00 52.72 987 ASP A N 1
ATOM 7223 C CA . ASP A 1 987 ? 1.150 -10.011 4.747 1.00 52.72 987 ASP A CA 1
ATOM 7224 C C . ASP A 1 987 ? 0.386 -8.797 4.213 1.00 52.72 987 ASP A C 1
ATOM 7226 O O . ASP A 1 987 ? -0.502 -8.952 3.377 1.00 52.72 987 ASP A O 1
ATOM 7230 N N . TYR A 1 988 ? 0.760 -7.608 4.678 1.00 60.22 988 TYR A N 1
ATOM 7231 C CA . TYR A 1 988 ? 0.199 -6.335 4.260 1.00 60.22 988 TYR A CA 1
ATOM 7232 C C . TYR A 1 988 ? 1.317 -5.421 3.742 1.00 60.22 988 TYR A C 1
ATOM 7234 O O . TYR A 1 988 ? 2.421 -5.405 4.294 1.00 60.22 988 TYR A O 1
ATOM 7242 N N . ASP A 1 989 ? 1.048 -4.666 2.686 1.00 64.81 989 ASP A N 1
ATOM 7243 C CA . ASP A 1 989 ? 1.782 -3.470 2.298 1.00 64.81 989 ASP A CA 1
ATOM 7244 C C . ASP A 1 989 ? 0.878 -2.249 2.511 1.00 64.81 989 ASP A C 1
ATOM 7246 O O . ASP A 1 989 ? -0.329 -2.277 2.276 1.00 64.81 989 ASP A O 1
ATOM 7250 N N . ARG A 1 990 ? 1.447 -1.151 3.017 1.00 76.38 990 ARG A N 1
ATOM 7251 C CA . ARG A 1 990 ? 0.736 0.136 3.083 1.00 76.38 990 ARG A CA 1
ATOM 7252 C C . ARG A 1 990 ? 1.392 1.097 2.117 1.00 76.38 990 ARG A C 1
ATOM 7254 O O . ARG A 1 990 ? 2.539 1.474 2.347 1.00 76.38 990 ARG A O 1
ATOM 7261 N N . VAL A 1 991 ? 0.632 1.554 1.126 1.00 81.00 991 VAL A N 1
ATOM 7262 C CA . VAL A 1 991 ? 0.990 2.681 0.257 1.00 81.00 991 VAL A CA 1
ATOM 7263 C C . VAL A 1 991 ? 0.209 3.907 0.717 1.00 81.00 991 VAL A C 1
ATOM 7265 O O . VAL A 1 991 ? -0.955 4.096 0.368 1.00 81.00 991 VAL A O 1
ATOM 7268 N N . GLY A 1 992 ? 0.838 4.732 1.553 1.00 88.75 992 GLY A N 1
ATOM 7269 C CA . GLY A 1 992 ? 0.256 5.993 2.005 1.00 88.75 992 GLY A CA 1
ATOM 7270 C C . GLY A 1 992 ? -1.108 5.893 2.722 1.00 88.75 992 GLY A C 1
ATOM 7271 O O . GLY A 1 992 ? -1.418 4.868 3.338 1.00 88.75 992 GLY A O 1
ATOM 7272 N N . PRO A 1 993 ? -1.919 6.973 2.738 1.00 91.19 993 PRO A N 1
ATOM 7273 C CA . PRO A 1 993 ? -3.283 6.929 3.255 1.00 91.19 993 PRO A CA 1
ATOM 7274 C C . PRO A 1 993 ? -4.231 6.260 2.251 1.00 91.19 993 PRO A C 1
ATOM 7276 O O . PRO A 1 993 ? -4.138 6.481 1.046 1.00 91.19 993 PRO A O 1
ATOM 7279 N N . GLU A 1 994 ? -5.218 5.520 2.748 1.00 89.12 994 GLU A N 1
ATOM 7280 C CA . GLU A 1 994 ? -6.254 4.930 1.901 1.00 89.12 994 GLU A CA 1
ATOM 7281 C C . GLU A 1 994 ? -7.389 5.939 1.697 1.00 89.12 994 GLU A C 1
ATOM 7283 O O . GLU A 1 994 ? -8.076 6.319 2.645 1.00 89.12 994 GLU A O 1
ATOM 7288 N N . ILE A 1 995 ? -7.593 6.397 0.461 1.00 90.81 995 ILE A N 1
ATOM 7289 C CA . ILE A 1 995 ? -8.575 7.439 0.140 1.00 90.81 995 ILE A CA 1
ATOM 7290 C C . ILE A 1 995 ? -9.476 6.945 -0.992 1.00 90.81 995 ILE A C 1
ATOM 7292 O O . ILE A 1 995 ? -9.041 6.846 -2.136 1.00 90.81 995 ILE A O 1
ATOM 7296 N N . ARG A 1 996 ? -10.758 6.687 -0.707 1.00 88.75 996 ARG A N 1
ATOM 7297 C CA . ARG A 1 996 ? -11.730 6.217 -1.716 1.00 88.75 996 ARG A CA 1
ATOM 7298 C C . ARG A 1 996 ? -13.116 6.834 -1.540 1.00 88.75 996 ARG A C 1
ATOM 7300 O O . ARG A 1 996 ? -13.553 7.108 -0.430 1.00 88.75 996 ARG A O 1
ATOM 7307 N N . ARG A 1 997 ? -13.815 7.065 -2.657 1.00 89.69 997 ARG A N 1
ATOM 7308 C CA . ARG A 1 997 ? -15.232 7.496 -2.712 1.00 89.69 997 ARG A CA 1
ATOM 7309 C C . ARG A 1 997 ? -15.592 8.758 -1.901 1.00 89.69 997 ARG A C 1
ATOM 7311 O O . ARG A 1 997 ? -16.749 8.977 -1.559 1.00 89.69 997 ARG A O 1
ATOM 7318 N N . ASN A 1 998 ? -14.626 9.641 -1.646 1.00 93.94 998 ASN A N 1
ATOM 7319 C CA . ASN A 1 998 ? -14.895 10.936 -1.020 1.00 93.94 998 ASN A CA 1
ATOM 7320 C C . ASN A 1 998 ? -15.465 11.934 -2.040 1.00 93.94 998 ASN A C 1
ATOM 7322 O O . ASN A 1 998 ? -14.942 12.088 -3.141 1.00 93.94 998 ASN A O 1
ATOM 7326 N N . THR A 1 999 ? -16.507 12.667 -1.655 1.00 97.12 999 THR A N 1
ATOM 7327 C CA . THR A 1 999 ? -17.130 13.723 -2.459 1.00 97.12 999 THR A CA 1
ATOM 7328 C C . THR A 1 999 ? -16.644 15.096 -2.005 1.00 97.12 999 THR A C 1
ATOM 7330 O O . THR A 1 999 ? -16.955 15.544 -0.899 1.00 97.12 999 THR A O 1
ATOM 7333 N N . LEU A 1 1000 ? -15.917 15.799 -2.878 1.00 97.31 1000 LEU A N 1
ATOM 7334 C CA . LEU A 1 1000 ? -15.368 17.131 -2.605 1.00 97.31 1000 LEU A CA 1
ATOM 7335 C C . LEU A 1 1000 ? -16.183 18.190 -3.357 1.00 97.31 1000 LEU A C 1
ATOM 7337 O O . LEU A 1 1000 ? -16.206 18.198 -4.586 1.00 97.31 1000 LEU A O 1
ATOM 7341 N N . LEU A 1 1001 ? -16.872 19.081 -2.638 1.00 95.56 1001 LEU A N 1
ATOM 7342 C CA . LEU A 1 1001 ? -17.812 20.025 -3.251 1.00 95.56 1001 LEU A CA 1
ATOM 7343 C C . LEU A 1 1001 ? -17.665 21.448 -2.701 1.00 95.56 1001 LEU A C 1
ATOM 7345 O O . LEU A 1 1001 ? -17.819 21.680 -1.506 1.00 95.56 1001 LEU A O 1
ATOM 7349 N N . ASN A 1 1002 ? -17.502 22.440 -3.579 1.00 95.75 1002 ASN A N 1
ATOM 7350 C CA . ASN A 1 1002 ? -17.482 23.865 -3.214 1.00 95.75 1002 ASN A CA 1
ATOM 7351 C C . ASN A 1 1002 ? -16.464 24.232 -2.113 1.00 95.75 1002 ASN A C 1
ATOM 7353 O O . ASN A 1 1002 ? -16.743 25.104 -1.293 1.00 95.75 1002 ASN A O 1
ATOM 7357 N N . ASN A 1 1003 ? -15.315 23.559 -2.051 1.00 94.06 1003 ASN A N 1
ATOM 7358 C CA . ASN A 1 1003 ? -14.176 24.019 -1.252 1.00 94.06 1003 ASN A CA 1
ATOM 7359 C C . ASN A 1 1003 ? -13.370 25.051 -2.056 1.00 94.06 1003 ASN A C 1
ATOM 7361 O O . ASN A 1 1003 ? -13.518 25.116 -3.278 1.00 94.06 1003 ASN A O 1
ATOM 7365 N N . SER A 1 1004 ? -12.487 25.818 -1.406 1.00 93.81 1004 SER A N 1
ATOM 7366 C CA . SER A 1 1004 ? -11.539 26.687 -2.126 1.00 93.81 1004 SER A CA 1
ATOM 7367 C C . SER A 1 1004 ? -10.737 25.907 -3.176 1.00 93.81 1004 SER A C 1
ATOM 7369 O O . SER A 1 1004 ? -10.506 26.416 -4.268 1.00 93.81 1004 SER A O 1
ATOM 7371 N N . LEU A 1 1005 ? -10.360 24.661 -2.856 1.00 90.25 1005 LEU A N 1
ATOM 7372 C CA . LEU A 1 1005 ? -9.826 23.674 -3.797 1.00 90.25 1005 LEU A CA 1
ATOM 7373 C C . LEU A 1 1005 ? -10.470 22.302 -3.525 1.00 90.25 1005 LEU A C 1
ATOM 7375 O O . LEU A 1 1005 ? -10.404 21.788 -2.408 1.00 90.25 1005 LEU A O 1
ATOM 7379 N N . ASN A 1 1006 ? -11.079 21.685 -4.540 1.00 91.12 1006 ASN A N 1
ATOM 7380 C CA . ASN A 1 1006 ? -11.601 20.312 -4.458 1.00 91.12 1006 ASN A CA 1
ATOM 7381 C C . ASN A 1 1006 ? -10.493 19.309 -4.810 1.00 91.12 1006 ASN A C 1
ATOM 7383 O O . ASN A 1 1006 ? -10.588 18.609 -5.810 1.00 91.12 1006 ASN A O 1
ATOM 7387 N N . ALA A 1 1007 ? -9.425 19.310 -4.015 1.00 89.31 1007 ALA A N 1
ATOM 7388 C CA . ALA A 1 1007 ? -8.214 18.531 -4.256 1.00 89.31 1007 ALA A CA 1
ATOM 7389 C C . ALA A 1 1007 ? -7.580 18.059 -2.937 1.00 89.31 1007 ALA A C 1
ATOM 7391 O O . ALA A 1 1007 ? -7.962 18.524 -1.851 1.00 89.31 1007 ALA A O 1
ATOM 7392 N N . LEU A 1 1008 ? -6.594 17.168 -3.052 1.00 91.75 1008 LEU A N 1
ATOM 7393 C CA . LEU A 1 1008 ? -5.665 16.807 -1.985 1.00 91.75 1008 LEU A CA 1
ATOM 7394 C C . LEU A 1 1008 ? -4.393 17.650 -2.141 1.00 91.75 1008 LEU A C 1
ATOM 7396 O O . LEU A 1 1008 ? -3.703 17.586 -3.150 1.00 91.75 1008 LEU A O 1
ATOM 7400 N N . PHE A 1 1009 ? -4.065 18.460 -1.137 1.00 89.50 1009 PHE A N 1
ATOM 7401 C CA . PHE A 1 1009 ? -2.873 19.306 -1.183 1.00 89.50 1009 PHE A CA 1
ATOM 7402 C C . PHE A 1 1009 ? -1.653 18.598 -0.577 1.00 89.50 1009 PHE A C 1
ATOM 7404 O O . PHE A 1 1009 ? -1.657 18.283 0.616 1.00 89.50 1009 PHE A O 1
ATOM 7411 N N . VAL A 1 1010 ? -0.587 18.398 -1.359 1.00 87.62 1010 VAL A N 1
ATOM 7412 C CA . VAL A 1 1010 ? 0.668 17.808 -0.865 1.00 87.62 1010 VAL A CA 1
ATOM 7413 C C . VAL A 1 1010 ? 1.640 18.914 -0.453 1.00 87.62 1010 VAL A C 1
ATOM 7415 O O . VAL A 1 1010 ? 2.149 19.684 -1.269 1.00 87.62 1010 VAL A O 1
ATOM 7418 N N . SER A 1 1011 ? 1.899 19.013 0.851 1.00 73.50 1011 SER A N 1
ATOM 7419 C CA . SER A 1 1011 ? 2.719 20.079 1.432 1.00 73.50 1011 SER A CA 1
ATOM 7420 C C . SER A 1 1011 ? 4.180 19.652 1.578 1.00 73.50 1011 SER A C 1
ATOM 7422 O O . SER A 1 1011 ? 4.577 19.133 2.620 1.00 73.50 1011 SER A O 1
ATOM 7424 N N . VAL A 1 1012 ? 5.007 19.940 0.575 1.00 59.47 1012 VAL A N 1
ATOM 7425 C CA . VAL A 1 1012 ? 6.475 19.873 0.676 1.00 59.47 1012 VAL A CA 1
ATOM 7426 C C . VAL A 1 1012 ? 6.959 21.156 1.358 1.00 59.47 1012 VAL A C 1
ATOM 7428 O O . VAL A 1 1012 ? 6.588 22.252 0.940 1.00 59.47 1012 VAL A O 1
ATOM 7431 N N . GLY A 1 1013 ? 7.725 21.056 2.447 1.00 43.78 1013 GLY A N 1
ATOM 7432 C CA . GLY A 1 1013 ? 8.163 22.229 3.213 1.00 43.78 1013 GLY A CA 1
ATOM 7433 C C . GLY A 1 1013 ? 8.832 23.292 2.328 1.00 43.78 1013 GLY A C 1
ATOM 7434 O O . GLY A 1 1013 ? 9.971 23.110 1.916 1.00 43.78 1013 GLY A O 1
ATOM 7435 N N . GLY A 1 1014 ? 8.126 24.397 2.049 1.00 34.47 1014 GLY A N 1
ATOM 7436 C CA . GLY A 1 1014 ? 8.634 25.560 1.303 1.00 34.47 1014 GLY A CA 1
ATOM 7437 C C . GLY A 1 1014 ? 7.999 25.847 -0.068 1.00 34.47 1014 GLY A C 1
ATOM 7438 O O . GLY A 1 1014 ? 8.194 26.942 -0.586 1.00 34.47 1014 GLY A O 1
ATOM 7439 N N . GLY A 1 1015 ? 7.197 24.944 -0.634 1.00 34.25 1015 GLY A N 1
ATOM 7440 C CA . GLY A 1 1015 ? 6.501 25.152 -1.911 1.00 34.25 1015 GLY A CA 1
ATOM 7441 C C . GLY A 1 1015 ? 5.761 23.882 -2.319 1.00 34.25 1015 GLY A C 1
ATOM 7442 O O . GLY A 1 1015 ? 6.385 22.840 -2.483 1.00 34.25 1015 GLY A O 1
ATOM 7443 N N . GLY A 1 1016 ? 4.430 23.941 -2.391 1.00 30.66 1016 GLY A N 1
ATOM 7444 C CA . GLY A 1 1016 ? 3.587 22.765 -2.627 1.00 30.66 1016 GLY A CA 1
ATOM 7445 C C . GLY A 1 1016 ? 3.367 22.462 -4.110 1.00 30.66 1016 GLY A C 1
ATOM 7446 O O . GLY A 1 1016 ? 3.275 23.382 -4.921 1.00 30.66 1016 GLY A O 1
ATOM 7447 N N . LEU A 1 1017 ? 3.218 21.175 -4.428 1.00 32.53 1017 LEU A N 1
ATOM 7448 C CA . LEU A 1 1017 ? 2.630 20.667 -5.669 1.00 32.53 1017 LEU A CA 1
ATOM 7449 C C . LEU A 1 1017 ? 1.176 20.269 -5.367 1.00 32.53 1017 LEU A C 1
ATOM 7451 O O . LEU A 1 1017 ? 0.904 19.601 -4.368 1.00 32.53 1017 LEU A O 1
ATOM 7455 N N . SER A 1 1018 ? 0.230 20.714 -6.192 1.00 30.44 1018 SER A N 1
ATOM 7456 C CA . SER A 1 1018 ? -1.178 20.304 -6.109 1.00 30.44 1018 SER A CA 1
ATOM 7457 C C . SER A 1 1018 ? -1.425 19.094 -7.010 1.00 30.44 1018 SER A C 1
ATOM 7459 O O . SER A 1 1018 ? -1.063 19.172 -8.185 1.00 30.44 1018 SER A O 1
ATOM 7461 N N . VAL A 1 1019 ? -2.052 18.037 -6.479 1.00 39.47 1019 VAL A N 1
ATOM 7462 C CA . VAL A 1 1019 ? -2.464 16.828 -7.220 1.00 39.47 1019 VAL A CA 1
ATOM 7463 C C . VAL A 1 1019 ? -3.983 16.758 -7.307 1.00 39.47 1019 VAL A C 1
ATOM 7465 O O . VAL A 1 1019 ? -4.651 17.012 -6.272 1.00 39.47 1019 VAL A O 1
#

Solvent-accessible surface area (backbone atoms only — not comparable to full-atom values): 53237 Å² total; per-residue (Å²): 96,30,52,86,60,30,68,28,28,44,32,66,48,66,80,63,73,71,57,63,48,74,50,69,59,89,58,35,36,39,38,33,41,5,33,54,78,33,25,47,48,57,53,50,50,52,46,61,73,31,63,73,49,46,73,76,48,86,85,87,79,63,93,90,62,66,53,80,43,61,51,34,70,55,87,61,84,68,47,63,36,65,42,71,29,44,12,42,19,77,90,48,31,40,74,70,46,74,49,33,29,82,90,38,42,63,37,78,47,78,46,60,38,40,41,52,66,41,88,74,91,75,83,56,72,44,54,70,84,46,90,90,60,83,90,48,88,56,58,39,97,87,52,73,38,36,57,46,33,82,87,48,59,72,52,81,68,59,15,51,45,76,43,42,23,22,66,40,69,54,77,45,28,29,93,85,68,48,78,36,63,38,67,62,48,75,67,56,52,51,45,52,52,50,40,54,52,44,47,28,72,66,20,5,34,37,80,43,84,42,81,76,46,23,35,33,51,35,18,32,73,56,85,56,56,50,78,50,88,89,43,51,79,47,74,74,85,56,33,21,32,30,31,27,91,81,44,68,65,18,36,40,28,36,35,62,87,58,89,67,40,84,54,90,72,24,23,41,41,41,45,50,42,38,50,48,40,41,55,72,32,36,29,38,27,70,89,56,55,56,85,36,56,46,34,63,33,68,50,60,33,56,65,60,72,80,55,50,48,99,82,75,45,70,51,49,85,84,64,71,71,63,79,74,65,70,71,29,74,67,55,40,37,33,44,26,16,46,23,41,29,38,17,27,35,38,43,23,37,29,36,30,31,47,50,64,98,52,96,51,43,20,44,37,38,41,37,52,49,48,58,93,52,101,81,41,40,75,34,45,53,29,43,39,34,31,35,56,32,53,2,32,38,74,43,45,53,50,49,96,56,77,40,32,38,38,40,34,30,60,40,66,18,54,74,13,37,67,33,30,39,37,71,45,67,40,78,60,46,82,81,34,75,50,47,79,48,71,53,101,57,36,38,41,39,38,25,12,32,22,87,96,28,40,25,27,48,45,46,54,48,49,46,38,71,73,28,72,72,40,48,63,47,39,47,71,47,80,78,43,64,60,54,81,43,67,43,18,71,45,63,63,89,69,64,58,43,55,19,37,82,22,28,77,40,84,73,51,58,34,67,50,98,87,44,75,53,44,49,42,76,46,81,42,51,56,46,44,35,35,42,36,41,29,14,31,65,37,85,77,52,48,44,92,40,71,79,43,21,66,42,2,24,24,46,35,47,38,37,38,35,43,36,32,37,49,55,81,53,73,92,72,48,67,51,55,78,62,56,100,54,97,82,58,71,65,50,40,53,46,80,78,70,86,84,57,59,51,80,95,62,92,78,59,84,85,87,56,46,75,45,42,34,37,36,34,78,44,50,50,53,83,82,42,56,76,38,43,39,34,44,24,10,26,83,66,34,68,48,45,32,28,32,25,74,63,92,80,68,67,90,90,51,41,67,23,59,48,47,83,81,30,42,19,35,51,48,24,41,25,44,19,52,43,45,51,73,38,68,83,30,59,35,47,46,49,52,58,63,32,33,27,40,36,42,47,50,29,33,75,48,68,42,88,80,61,80,43,59,47,66,50,28,23,39,30,31,30,29,56,83,44,59,88,60,27,25,18,33,92,92,27,18,13,44,19,58,28,42,88,99,51,78,27,46,64,84,35,63,54,59,53,17,32,41,39,36,44,39,53,14,29,86,82,62,38,60,64,48,52,49,44,17,55,52,49,31,29,4,52,45,94,51,90,92,39,61,29,74,22,12,54,46,48,66,41,49,40,29,20,37,36,36,36,33,35,40,24,38,36,24,25,22,51,15,41,39,38,29,28,27,90,43,88,89,47,80,11,51,63,22,31,45,30,38,48,26,31,86,58,31,61,45,99,85,69,46,76,35,58,30,98,86,69,47,74,19,57,11,40,24,37,39,34,27,59,38,40,72,84,47,22,50,75,87,68,87,72,92,63,72,61,52,56,24,38,13,7,24,39,37,42,35,31,60,43,32,56,77,68,71,50,76,59,53,64,60,68,77,44,57,52,37,35,41,29,25,30,40,40,34,18,16,23,5,63,26,75,55,97,89,41,79,44,74,30,29,36,35,26,31,32,48,40,50,39,40,40,31,53,26,38,36,29,40,19,54,27,37,48,27,32,32,27,68,66,14,56,48,70,45,63,43,68,41,73,85,43,54,73,86,56,96,63,86,56,84,53,71,45,69,22,46,48,74,46,78,60,46,65,44,75,26,70,32,71,37,48,37,37,52,45,96,92,64,66,58,82,94

Foldseek 3Di:
DAQVLFFQWEFEDEPLQCDWAWDDDPSYIYTHQNDQQRWQLNSQVRQVVPPRNVVSDHDDDDPPDDRNHGDSNDDRPCPTPTDGGQFLFPVRHAEPEAQAEPVNQKHKDKDWYWLDFDDDDDFAPQDQPDPPHDDDPQPDPPHLATFFFPVFAFDPDRAAAEFEEEAEQFQAAFPVGHTWGFPQDPLLVVLLVVLVVLLLQQFRYFYDYDHDFFEHEGEGDQPGGDADPQFDWDGPPQKIWTADNVRGRIYIYGYNPDDWDSPPLALSNLVSNLNVLVNLGTGQHCVDALLASSVVNPCSNRVHDQGATPVRHGDDPVRVPDRRNPNDPSSSSNSCRSGPLQSQGKRKHKYFHYHDPDPWKWKKKKFKDQDPDPPGASFQKKKWKKFWDWWKFWFQLQDPDDWIKMKTFLDTFPVLFFQWEAEAADQPDAQDAWAWDDDPRYIYIYWHQNPPRTYFLLSVQCNQVVDPRNVNTIHMDIPDDDRRHGNRNHDGPCGTGTTDDGHMDTDDMAPDPPHSHRMDMDMDDGGMMMMMMTAPQQPDADSNDGRRSGGHSGITMIIMMMMMRIFDDQVRADWPDQPPDPPGDTAADPPVPPPHHGDPDDDDDDDFAQWKKKFFQWFDDPLQAQWWKWWAFLQRDIAIEGEHCDPDYDPRHFYLHDHRPGTLQSSLVSVQVRVVVCVVRVKHWDGDRNMITIDRTQAMDGRPSPPRIDIAAHEFEEALPFDQRASRGPVRHHNACADPPGRHNQVRGDQNYEYEYEWQCAPVRNLLQFLRTAAHEEAADPDPPHTDRRYREAEFAANYEYEYWFSHHYAYALYEHHAADPALVHGRHNYEYAYHWAQFDADPVGDFDAHPVRHGRGRAYEAYHNLDNRGHRDPDDDRGDAAAQRYAAYAYECPRVVVVVHDDCVLLVRARHEAARYEQERHQHWHQDPNDIDTHANEEEYLHAYEHEQYEFANHADENAEYEPNLQDKDQCPDPSSCPPDDDPSPDIDGGHHYYNYHQYHYPHPFYWYDDPPDTDTD

Sequence (1019 aa):
VGESAGGTQVIFQNTHSGTPTVSVAGNVVTVDMGRDNLTAAELLTLLRDSTAASNLFSASLEPGSISSTVVGNTNLAFSPLTLVGLGSSFDTASDLGVIGSATQTTTSLVLSSAIDPQTFVLDLPGASDDPAHRQLAQNLIGGFEDHVNPDFGADATDGITTIYYNFQATYGQTSSGLALANAIGSVEKARAREVLTLWSKYIGVQFVETSDLGLTIAAGNVNSFVPPTGTRIINEGQFSVAIDPTFQNPLIVLSATNNWGTEYGASYTRTMAAAVGIALGLEHAGDLPETTLMRLDPTFLAGSGPMVDVNDIQLTASDEKYEPIVPGNQDILHASYLYRPDGTDIDLYRFEVDFGAGDRVGILTAETYAQRLSNSSPLNTELMLFRQQQASATTSMGATVPLSLRFEAVRSGAQGNQLQIFFTQTERGNASKPTILTYPNAISIDLNSTTGSESTVQDILDAIKNSPAASSLVRVSLVTGAASTKVGDNLLPQNPVTLSGGGMQLVSQNDDYFSRDSYLTQSLGSGVYYLGVSASGNDNYNASIDGTGFGGQSQGNYDLRLTFRAAVDASQTIQDAIGSAPGDVAVGFDGDSDGVPGGSYDFWFQTRPLQRTLTFNAGASSALEGRTITVTGASGASQVFEFSSDTSIAAGRVRIAYTNGSTAGDLANALANAITSRGSLGVGAIANGVSLKLSGERSIAIDPLVKLIDVAGKTIFVDKSAGPNADGSLAKPFNNISGSGVPNAFSSTFPGDIVRIVGNGGVDNNLATEADNFAYEIGNGLLAGSVLSDGVSMDVPKGVTTMIDAGAVFKLRGARIGVGSSNLSIDRSGGALQVLGAPVLLDASGNALRKTSGAVAEGLVYFTSWLDESIGFDGYTPTTTPTSGNWGGISFRHDVDSSAGRQDLENEGIFLQYINHADIRYGGGTVVLESISQTVFPIQMVNVRPTITDNRISRSSSAAMSAAPNSFEETNFNEPRFQQNGAFTSDYDRVGPEIRRNTLLNNSLNALFVSVGGGGLSV

pLDDT: mean 86.11, std 12.69, range [30.44, 98.56]